Protein AF-A0A1G1KKJ7-F1 (afdb_monomer_lite)

Radius of gyration: 40.8 Å; chains: 1; bounding box: 95×115×91 Å

Secondary structure (DSSP, 8-state):
--SSSSTTTHHHHHHHHHHHHHTTSSTT-TTS-GGG---HHHHHHHHHHHHHHHHHHHHHHHHHHHH-SS-SS---GGGSTTEEEEEEEEEEETTEEEEEEEEEEEETTHHHHHS-SEEEE--TTTSS-EEEEEGGGTT-HHHHHHHHHHHHHHHHHHHHTT--HHHHHHHHHHTSSS--TTTSS-HHHHHHHHHHHS--HHHHHHHHHHHHHHHHHTT-HHHHHHHHHHHHHHHHHHTTSSS-------TTSTT---SSHHHHHHHHHHT---GGGS-HHHHHHHHHHHHHHTT--GGG--HHHHHH--BGGGTTB-THHHHHHTTTTT---HHHHHHHHHHHTT---TT-PPPSSHHHHHHHHHTT---TTTS-HHHHHHHHHHHHHHTTS-GGG--HHHHHH--BGGGTTB-SHHHHHHHHTTTT--HHHHHHHHHHHTT----TT---SSHHHHHHHHHHS---TTTS-HHHHHHHHHHHHHHTTS-GGG--HHHHTS-BGGGTTB-THHHHHHHHHHHT--HHHHHHHHHHHTTPPP---PPP---B--HHHHHHHHHHHH-----SHHHHHHHHHHSPPPHHHHHHHHHHHHTTBHHHHHHHHHTTHHHHHHHHHHHHHH-TTS-HHHHHHHHHHHHHHHHHH--GGG---HHHHHH----TT---TT-HHHHHHHHHHHHHHHHHHHHHHHHHTTTTS--GGGT--HHHHHHHHT--GGGHHHHHHHHHHHHHHSHHHHHHHHHSTT-THHHHSSSS---S--HHHHTTSTTS-EEEEEETTEEEEEETTTTSS---HHHHHHHHHHHHHHHTTS-HHHHHHHHHHHHHHHHTSPP-PPTT--EEEEEEGGGS-GGGHHHHHHHHHHHHHH-TT--EEEEEEPTT--HHHHHHHHHHH-TT-EEEEEES-GGGGGGS---TT-EEEEEE---STHHHHHHHHHHHHTTSTTHHHHHHHHHHHHH-----SPPSS--S-HHHHHHH-EEEPPPTTSS-GGGHHHHHHHHHHHHHH-

Foldseek 3Di:
DPPDPDPCPPVVVVVVVVVVVVVVPDPPPPPDDPPDDDDPVRVVVVVVLVVVVVLVVQLVVLQVVQQDPPDPPDRPQVPAPQKDKDWAWADLDPPDTDIFIEIEHARACSCVRRVDQWDWDCDPPPQHIYIYGHNVCSPPVVSVVLVSQLVNLLVNVCSVVVHRSVRSVVQLVVQVPPQDPVNRRGNVVVSVCSNVVSDPPVVVLVVLVVVLVVCVVVVVVVVNVVSVVVNVVVVVVVVPPDDDDDPDDDPVPLPAAQPDLVSQLVCQLVVNHDVSSYDLVSLLVVLCVLCVQVVHQSLPDDLCSQCPQQGVSRVRDHVVVVLVVQCPPPRDDSRVSSVVNCVSSVRPNPDLAAQPDLVSQLVCQLVVNHDVVSHDLVSLLVVLVVLQVQVVHASLADDLCSQQPAFGVSSVRDHNVVVLVVQCPPVNNDSRVSSVSSCVSSVHHNPHAAADPDLVSQLVPQLVDDGDVVNHDLVSLLVVLVVLQVVVVHQSLADDLVSQVAQDVSSVRDGNNVVLVVQCVVVVDDSRVSSVVSCVSSVHHHDPLPQQAADEADQVQLQVLCCVPPVDRQDDLVSLLVVLLVDADDQVSQLSLLVVSSVRHVNSLSSNLSNCLVVQLVLLVVVCVVVVVQDSVNLSVQLSVLSSQLSSVDDSVVSDGSCCSLCPPPDDPDPPRSNSNSRSVVVVVVVVVVVVVVVVVVVVVPVPDDDPVVPPQLVNVCVVVVHDSVCVVVVVVVVVVVVVPCVVVVVVVVVPPPDPDPVVVVPPPDDDDDPVVVVVPPPFDWDWDDDPHDIDIDGPVVLVPDDDPVVNVVVVVVVVVVVVVDDPVVVVVVLVVVLVVLVPDAQPDDQPEAEEEEEEPLLADPVVVPPVQCVLVVVCVVDVRHRYHYHYDYPPDQPVVVVVVVCVVPVRYQYEYEAQDLVCLVSDPQDLSYAYAYEPRAEDDLRVVLVVLLRSLCPDPCSQVLNQVSLCLQVVDRPPDGPPDPDSGNSVVRVRHYRYRDYPPPDPPVCSSVSSVVNVVSSVVD

Sequence (1022 aa):
MIRYKETNSVLFRAMAFVIACLFLFNDQTYALSPESRLTQKEFEEEYLIRAVLLSHSAVNRYIGGQINPHNEDHIDITALNEYRPDKIYVEIGRGLQEEREIAIVGIPGLLKNTGQLAHVGLGRKNRKPVIYIDSRYFNDEAVLKHDKDEIGRWEAIRGRKGLTYDGMRSWIRQYIAVPDPMEGFSSRQIARKIHDSSHNIDHIYSDTKKRYKNFVDTGKTADAAALLDLVNVYKAYSVYGADDNSADINIASAAAVYKNFEEALEVFKAGNMSWDRATIEIRKEFVFMLAKSLGRKPGALTTYDFMKCRVTEFNNKSLRSLLRKYMDHGKPSEKDALKALKEKLNIDDLGETPYKDFEEALEVFKADEISWDKATIEIRKEFVFMLAKSLGREPGALTTYDFVQRRIPEFNNKSLEGLLQRYMGHDKLSRKDALKDLKEKLNIDDLSEASYKNFEEALEVFKAGNISWKRATIEIQKEFVLILAKLLDREPGALTTSDFGKPILEFNGKQLWSLLENYMYRGKLSGKEALKALKEKLNIKDIPKARWQEKKRDWNRVSGIIKGFYGLDVTGESSILNWLRRNRLNKEADIALGREIRSGDSAARDSLAAAHEGVIKYYASRLHSKNPDIGEDEFSQEGLIAILRGAERFDPDRNTSFNTFISSRVVERRKVPGCIEGSMLGLIRDKRGSRRKSRIHQYTSLQGEKSYMDNITARDIARRVNLVPSRIPQIIKERKDILYKLGPVLEYLIAIRDDDKLMNNALNSQAGIPLKEKFVALKGLGIFVPVDGRIGYFRFADMMAGPDEDHTKTLINAISNELRKCPATAVREAVKMAVIHEINKRPAVLENKALWHIIEERVIPTPQRSTIVTRVNKVFRENKDAAEKIWIIEEGKSIEDAINEIRRENPYALIDIALSSEEHIDNVPDDKSLKMLVFKPQGDYIQLEGVIAALRALHSENALPALLRLYSVMAQESFNNPPDAVSDNPKEFARRIIFVLPRASSAPVNDIPKLNERLLKLLTAA

Structure (mmCIF, N/CA/C/O backbone):
data_AF-A0A1G1KKJ7-F1
#
_entry.id   AF-A0A1G1KKJ7-F1
#
loop_
_atom_site.group_PDB
_atom_site.id
_atom_site.type_symbol
_atom_site.label_atom_id
_atom_site.label_alt_id
_atom_site.label_comp_id
_atom_site.label_asym_id
_atom_site.label_entity_id
_atom_site.label_seq_id
_atom_site.pdbx_PDB_ins_code
_atom_site.Cartn_x
_atom_site.Cartn_y
_atom_site.Cartn_z
_atom_site.occupancy
_atom_site.B_iso_or_equiv
_atom_site.auth_seq_id
_atom_site.auth_comp_id
_atom_site.auth_asym_id
_atom_site.auth_atom_id
_atom_site.pdbx_PDB_model_num
ATOM 1 N N . MET A 1 1 ? 42.031 53.295 -44.315 1.00 32.69 1 MET A N 1
ATOM 2 C CA . MET A 1 1 ? 41.797 52.036 -45.063 1.00 32.69 1 MET A CA 1
ATOM 3 C C . MET A 1 1 ? 41.692 50.776 -44.173 1.00 32.69 1 MET A C 1
ATOM 5 O O . MET A 1 1 ? 41.520 49.693 -44.707 1.00 32.69 1 MET A O 1
ATOM 9 N N . ILE A 1 2 ? 41.689 50.899 -42.830 1.00 31.89 2 ILE A N 1
ATOM 10 C CA . ILE A 1 2 ? 41.600 49.777 -41.857 1.00 31.89 2 ILE A CA 1
ATOM 11 C C . ILE A 1 2 ? 40.210 49.659 -41.170 1.00 31.89 2 ILE A C 1
ATOM 13 O O . ILE A 1 2 ? 39.992 48.806 -40.326 1.00 31.89 2 ILE A O 1
ATOM 17 N N . ARG A 1 3 ? 39.194 50.440 -41.565 1.00 28.12 3 ARG A N 1
ATOM 18 C CA . ARG A 1 3 ? 37.844 50.399 -40.947 1.00 28.12 3 ARG A CA 1
ATOM 19 C C . ARG A 1 3 ? 36.728 49.876 -41.862 1.00 28.12 3 ARG A C 1
ATOM 21 O O . ARG A 1 3 ? 35.621 50.393 -41.820 1.00 28.12 3 ARG A O 1
ATOM 28 N N . TYR A 1 4 ? 37.003 48.873 -42.700 1.00 28.05 4 TYR A N 1
ATOM 29 C CA . TYR A 1 4 ? 35.994 48.363 -43.648 1.00 28.05 4 TYR A CA 1
ATOM 30 C C . TYR A 1 4 ? 35.804 46.833 -43.683 1.00 28.05 4 TYR A C 1
ATOM 32 O O . TYR A 1 4 ? 35.175 46.333 -44.610 1.00 28.05 4 TYR A O 1
ATOM 40 N N . LYS A 1 5 ? 36.299 46.064 -42.693 1.00 30.62 5 LYS A N 1
ATOM 41 C CA . LYS A 1 5 ? 36.147 44.587 -42.691 1.00 30.62 5 LYS A CA 1
ATOM 42 C C . LYS A 1 5 ? 35.469 43.928 -41.479 1.00 30.62 5 LYS A C 1
ATOM 44 O O . LYS A 1 5 ? 35.118 42.761 -41.601 1.00 30.62 5 LYS A O 1
ATOM 49 N N . GLU A 1 6 ? 35.192 44.617 -40.370 1.00 36.84 6 GLU A N 1
ATOM 50 C CA . GLU A 1 6 ? 34.670 43.936 -39.159 1.00 36.84 6 GLU A CA 1
ATOM 51 C C . GLU A 1 6 ? 33.176 44.137 -38.855 1.00 36.84 6 GLU A C 1
ATOM 53 O O . GLU A 1 6 ? 32.593 43.363 -38.099 1.00 36.84 6 GLU A O 1
ATOM 58 N N . THR A 1 7 ? 32.491 45.079 -39.500 1.00 36.72 7 THR A N 1
ATOM 59 C CA . THR A 1 7 ? 31.071 45.361 -39.215 1.00 36.72 7 THR A CA 1
ATOM 60 C C . THR A 1 7 ? 30.070 44.499 -39.999 1.00 36.72 7 THR A C 1
ATOM 62 O O . THR A 1 7 ? 28.909 44.408 -39.606 1.00 36.72 7 THR A O 1
ATOM 65 N N . ASN A 1 8 ? 30.500 43.779 -41.045 1.00 36.97 8 ASN A N 1
ATOM 66 C CA . ASN A 1 8 ? 29.585 43.032 -41.927 1.00 36.97 8 ASN A CA 1
ATOM 67 C C . ASN A 1 8 ? 29.281 41.581 -41.496 1.00 36.97 8 ASN A C 1
ATOM 69 O O . ASN A 1 8 ? 28.441 40.935 -42.109 1.00 36.97 8 ASN A O 1
ATOM 73 N N . SER A 1 9 ? 29.897 41.050 -40.433 1.00 43.72 9 SER A N 1
ATOM 74 C CA . SER A 1 9 ? 29.649 39.662 -39.985 1.00 43.72 9 SER A CA 1
ATOM 75 C C . SER A 1 9 ? 28.529 39.548 -38.943 1.00 43.72 9 SER A C 1
ATOM 77 O O . SER A 1 9 ? 27.749 38.596 -38.970 1.00 43.72 9 SER A O 1
ATOM 79 N N . VAL A 1 10 ? 28.412 40.518 -38.032 1.00 41.22 10 VAL A N 1
ATOM 80 C CA . VAL A 1 10 ? 27.445 40.451 -36.921 1.00 41.22 10 VAL A CA 1
ATOM 81 C C . VAL A 1 10 ? 26.091 41.028 -37.330 1.00 41.22 10 VAL A C 1
ATOM 83 O O . VAL A 1 10 ? 25.067 40.403 -37.070 1.00 41.22 10 VAL A O 1
ATOM 86 N N . LEU A 1 11 ? 26.079 42.147 -38.067 1.00 38.09 11 LEU A N 1
ATOM 87 C CA . LEU A 1 11 ? 24.839 42.760 -38.550 1.00 38.09 11 LEU A CA 1
ATOM 88 C C . LEU A 1 11 ? 24.139 41.879 -39.596 1.00 38.09 11 LEU A C 1
ATOM 90 O O . LEU A 1 11 ? 22.926 41.737 -39.546 1.00 38.09 11 LEU A O 1
ATOM 94 N N . PHE A 1 12 ? 24.894 41.205 -40.475 1.00 42.19 12 PHE A N 1
ATOM 95 C CA . PHE A 1 12 ? 24.339 40.304 -41.494 1.00 42.19 12 PHE A CA 1
ATOM 96 C C . PHE A 1 12 ? 23.821 38.982 -40.899 1.00 42.19 12 PHE A C 1
ATOM 98 O O . PHE A 1 12 ? 22.814 38.460 -41.365 1.00 42.19 12 PHE A O 1
ATOM 105 N N . ARG A 1 13 ? 24.440 38.461 -39.824 1.00 44.59 13 ARG A N 1
ATOM 106 C CA . ARG A 1 13 ? 23.924 37.289 -39.081 1.00 44.59 13 ARG A CA 1
ATOM 107 C C . ARG A 1 13 ? 22.693 37.630 -38.245 1.00 44.59 13 ARG A C 1
ATOM 109 O O . ARG A 1 13 ? 21.780 36.817 -38.180 1.00 44.59 13 ARG A O 1
ATOM 116 N N . ALA A 1 14 ? 22.638 38.833 -37.674 1.00 42.47 14 ALA A N 1
ATOM 117 C CA . ALA A 1 14 ? 21.450 39.336 -36.994 1.00 42.47 14 ALA A CA 1
ATOM 118 C C . ALA A 1 14 ? 20.308 39.633 -37.987 1.00 42.47 14 ALA A C 1
ATOM 120 O O . ALA A 1 14 ? 19.177 39.253 -37.717 1.00 42.47 14 ALA A O 1
ATOM 121 N N . MET A 1 15 ? 20.585 40.203 -39.169 1.00 40.09 15 MET A N 1
ATOM 122 C CA . MET A 1 15 ? 19.579 40.417 -40.225 1.00 40.09 15 MET A CA 1
ATOM 123 C C . MET A 1 15 ? 19.100 39.107 -40.856 1.00 40.09 15 MET A C 1
ATOM 125 O O . MET A 1 15 ? 17.912 38.973 -41.108 1.00 40.09 15 MET A O 1
ATOM 129 N N . ALA A 1 16 ? 19.978 38.120 -41.069 1.00 41.84 16 ALA A N 1
ATOM 130 C CA . ALA A 1 16 ? 19.580 36.794 -41.547 1.00 41.84 16 ALA A CA 1
ATOM 131 C C . ALA A 1 16 ? 18.740 36.033 -40.505 1.00 41.84 16 ALA A C 1
ATOM 133 O O . ALA A 1 16 ? 17.816 35.319 -40.878 1.00 41.84 16 ALA A O 1
ATOM 134 N N . PHE A 1 17 ? 19.009 36.234 -39.209 1.00 51.19 17 PHE A N 1
ATOM 135 C CA . PHE A 1 17 ? 18.192 35.705 -38.115 1.00 51.19 17 PHE A CA 1
ATOM 136 C C . PHE A 1 17 ? 16.836 36.425 -38.017 1.00 51.19 17 PHE A C 1
ATOM 138 O O . PHE A 1 17 ? 15.809 35.773 -37.891 1.00 51.19 17 PHE A O 1
ATOM 145 N N . VAL A 1 18 ? 16.800 37.752 -38.184 1.00 41.47 18 VAL A N 1
ATOM 146 C CA . VAL A 1 18 ? 15.559 38.549 -38.194 1.00 41.47 18 VAL A CA 1
ATOM 147 C C . VAL A 1 18 ? 14.708 38.281 -39.443 1.00 41.47 18 VAL A C 1
ATOM 149 O O . VAL A 1 18 ? 13.500 38.139 -39.312 1.00 41.47 18 VAL A O 1
ATOM 152 N N . ILE A 1 19 ? 15.297 38.129 -40.635 1.00 44.16 19 ILE A N 1
ATOM 153 C CA . ILE A 1 19 ? 14.575 37.758 -41.868 1.00 44.16 19 ILE A CA 1
ATOM 154 C C . ILE A 1 19 ? 14.068 36.309 -41.778 1.00 44.16 19 ILE A C 1
ATOM 156 O O . ILE A 1 19 ? 12.928 36.052 -42.152 1.00 44.16 19 ILE A O 1
ATOM 160 N N . ALA A 1 20 ? 14.844 35.377 -41.208 1.00 43.38 20 ALA A N 1
ATOM 161 C CA . ALA A 1 20 ? 14.378 34.011 -40.944 1.00 43.38 20 ALA A CA 1
ATOM 162 C C . ALA A 1 20 ? 13.218 33.973 -39.932 1.00 43.38 20 ALA A C 1
ATOM 164 O O . ALA A 1 20 ? 12.267 33.224 -40.132 1.00 43.38 20 ALA A O 1
ATOM 165 N N . CYS A 1 21 ? 13.246 34.818 -38.897 1.00 41.19 21 CYS A N 1
ATOM 166 C CA . CYS A 1 21 ? 12.143 34.955 -37.945 1.00 41.19 21 CYS A CA 1
ATOM 167 C C . CYS A 1 21 ? 10.921 35.670 -38.554 1.00 41.19 21 CYS A C 1
ATOM 169 O O . CYS A 1 21 ? 9.797 35.272 -38.275 1.00 41.19 21 CYS A O 1
ATOM 171 N N . LEU A 1 22 ? 11.100 36.658 -39.439 1.00 36.41 22 LEU A N 1
ATOM 172 C CA . LEU A 1 22 ? 9.995 37.344 -40.129 1.00 36.41 22 LEU A CA 1
ATOM 173 C C . LEU A 1 22 ? 9.308 36.459 -41.188 1.00 36.41 22 LEU A C 1
ATOM 175 O O . LEU A 1 22 ? 8.101 36.579 -41.380 1.00 36.41 22 LEU A O 1
ATOM 179 N N . PHE A 1 23 ? 10.024 35.517 -41.816 1.00 40.22 23 PHE A N 1
ATOM 180 C CA . PHE A 1 23 ? 9.419 34.482 -42.675 1.00 40.22 23 PHE A CA 1
ATOM 181 C C . PHE A 1 23 ? 8.686 33.374 -41.890 1.00 40.22 23 PHE A C 1
ATOM 183 O O . PHE A 1 23 ? 7.900 32.630 -42.478 1.00 40.22 23 PHE A O 1
ATOM 190 N N . LEU A 1 24 ? 8.901 33.278 -40.572 1.00 44.66 24 LEU A N 1
ATOM 191 C CA . LEU A 1 24 ? 8.243 32.311 -39.683 1.00 44.66 24 LEU A CA 1
ATOM 192 C C . LEU A 1 24 ? 6.954 32.845 -39.024 1.00 44.66 24 LEU A C 1
ATOM 194 O O . LEU A 1 24 ? 6.255 32.068 -38.381 1.00 44.66 24 LEU A O 1
ATOM 198 N N . PHE A 1 25 ? 6.609 34.125 -39.211 1.00 41.59 25 PHE A N 1
ATOM 199 C CA . PHE A 1 25 ? 5.412 34.757 -38.626 1.00 41.59 25 PHE A CA 1
ATOM 200 C C . PHE A 1 25 ? 4.458 35.383 -39.658 1.00 41.59 25 PHE A C 1
ATOM 202 O O . PHE A 1 25 ? 3.705 36.296 -39.329 1.00 41.59 25 PHE A O 1
ATOM 209 N N . ASN A 1 26 ? 4.454 34.888 -40.899 1.00 31.83 26 ASN A N 1
ATOM 210 C CA . ASN A 1 26 ? 3.421 35.235 -41.877 1.00 31.83 26 ASN A CA 1
ATOM 211 C C . ASN A 1 26 ? 2.496 34.024 -42.086 1.00 31.83 26 ASN A C 1
ATOM 213 O O . ASN A 1 26 ? 2.976 32.934 -42.389 1.00 31.83 26 ASN A O 1
ATOM 217 N N . ASP A 1 27 ? 1.181 34.211 -41.947 1.00 38.25 27 ASP A N 1
ATOM 218 C CA . ASP A 1 27 ? 0.131 33.167 -41.936 1.00 38.25 27 ASP A CA 1
ATOM 219 C C . ASP A 1 27 ? 0.018 32.310 -43.225 1.00 38.25 27 ASP A C 1
ATOM 221 O O . ASP A 1 27 ? -0.865 31.462 -43.342 1.00 38.25 27 ASP A O 1
ATOM 225 N N . GLN A 1 28 ? 0.916 32.474 -44.203 1.00 33.72 28 GLN A N 1
ATOM 226 C CA . GLN A 1 28 ? 0.883 31.763 -45.488 1.00 33.72 28 GLN A CA 1
ATOM 227 C C . GLN A 1 28 ? 1.903 30.621 -45.653 1.00 33.72 28 GLN A C 1
ATOM 229 O O . GLN A 1 28 ? 1.867 29.928 -46.667 1.00 33.72 28 GLN A O 1
ATOM 234 N N . THR A 1 29 ? 2.770 30.331 -44.677 1.00 36.56 29 THR A N 1
ATOM 235 C CA . THR A 1 29 ? 3.750 29.221 -44.774 1.00 36.56 29 THR A CA 1
ATOM 236 C C . THR A 1 29 ? 3.255 27.861 -44.258 1.00 36.56 29 THR A C 1
ATOM 238 O O . THR A 1 29 ? 4.037 26.918 -44.154 1.00 36.56 29 THR A O 1
ATOM 241 N N . TYR A 1 30 ? 1.948 27.685 -44.039 1.00 38.81 30 TYR A N 1
ATOM 242 C CA . TYR A 1 30 ? 1.342 26.388 -43.680 1.00 38.81 30 TYR A CA 1
ATOM 243 C C . TYR A 1 30 ? 1.322 25.331 -44.812 1.00 38.81 30 TYR A C 1
ATOM 245 O O . TYR A 1 30 ? 0.734 24.264 -44.639 1.00 38.81 30 TYR A O 1
ATOM 253 N N . ALA A 1 31 ? 1.989 25.579 -45.946 1.00 34.34 31 ALA A N 1
ATOM 254 C CA . ALA A 1 31 ? 1.918 24.754 -47.155 1.00 34.34 31 ALA A CA 1
ATOM 255 C C . ALA A 1 31 ? 3.236 24.050 -47.560 1.00 34.34 31 ALA A C 1
ATOM 257 O O . ALA A 1 31 ? 3.477 23.849 -48.748 1.00 34.34 31 ALA A O 1
ATOM 258 N N . LEU A 1 32 ? 4.093 23.639 -46.615 1.00 31.02 32 LEU A N 1
ATOM 259 C CA . LEU A 1 32 ? 5.214 22.724 -46.908 1.00 31.02 32 LEU A CA 1
ATOM 260 C C . LEU A 1 32 ? 5.112 21.422 -46.089 1.00 31.02 32 LEU A C 1
ATOM 262 O O . LEU A 1 32 ? 4.615 21.416 -44.965 1.00 31.02 32 LEU A O 1
ATOM 266 N N . SER A 1 33 ? 5.514 20.317 -46.726 1.00 34.06 33 SER A N 1
ATOM 267 C CA . SER A 1 33 ? 5.000 18.942 -46.572 1.00 34.06 33 SER A CA 1
ATOM 268 C C . SER A 1 33 ? 4.904 18.354 -45.145 1.00 34.06 33 SER A C 1
ATOM 270 O O . SER A 1 33 ? 5.760 18.646 -44.309 1.00 34.06 33 SER A O 1
ATOM 272 N N . PRO A 1 34 ? 3.961 17.422 -44.877 1.00 38.06 34 PRO A N 1
ATOM 273 C CA . PRO A 1 34 ? 3.684 16.874 -43.536 1.00 38.06 34 PRO A CA 1
ATOM 274 C C . PRO A 1 34 ? 4.770 15.976 -42.910 1.00 38.06 34 PRO A C 1
ATOM 276 O O . PRO A 1 34 ? 4.648 15.609 -41.743 1.00 38.06 34 PRO A O 1
ATOM 279 N N . GLU A 1 35 ? 5.816 15.593 -43.642 1.00 31.97 35 GLU A N 1
ATOM 280 C CA . GLU A 1 35 ? 6.675 14.456 -43.273 1.00 31.97 35 GLU A CA 1
ATOM 281 C C . GLU A 1 35 ? 7.754 14.746 -42.207 1.00 31.97 35 GLU A C 1
ATOM 283 O O . GLU A 1 35 ? 8.440 13.821 -41.779 1.00 31.97 35 GLU A O 1
ATOM 288 N N . SER A 1 36 ? 7.906 15.985 -41.719 1.00 36.91 36 SER A N 1
ATOM 289 C CA . SER A 1 36 ? 9.016 16.342 -40.811 1.00 36.91 36 SER A CA 1
ATOM 290 C C . SER A 1 36 ? 8.641 17.209 -39.600 1.00 36.91 36 SER A C 1
ATOM 292 O O . SER A 1 36 ? 9.424 18.070 -39.189 1.00 36.91 36 SER A O 1
ATOM 294 N N . ARG A 1 37 ? 7.457 17.028 -39.001 1.00 43.72 37 ARG A N 1
ATOM 295 C CA . ARG A 1 37 ? 7.102 17.757 -37.768 1.00 43.72 37 ARG A CA 1
ATOM 296 C C . ARG A 1 37 ? 7.715 17.077 -36.539 1.00 43.72 37 ARG A C 1
ATOM 298 O O . ARG A 1 37 ? 7.168 16.101 -36.037 1.00 43.72 37 ARG A O 1
ATOM 305 N N . LEU A 1 38 ? 8.838 17.615 -36.058 1.00 42.38 38 LEU A N 1
ATOM 306 C CA . LEU A 1 38 ? 9.364 17.311 -34.722 1.00 42.38 38 LEU A CA 1
ATOM 307 C C . LEU A 1 38 ? 8.326 17.740 -33.672 1.00 42.38 38 LEU A C 1
ATOM 309 O O . LEU A 1 38 ? 7.748 18.826 -33.770 1.00 42.38 38 LEU A O 1
ATOM 313 N N . THR A 1 39 ? 8.085 16.911 -32.659 1.00 59.00 39 THR A N 1
ATOM 314 C CA . THR A 1 39 ? 7.331 17.329 -31.468 1.00 59.00 39 THR A CA 1
ATOM 315 C C . THR A 1 39 ? 8.047 18.489 -30.774 1.00 59.00 39 THR A C 1
ATOM 317 O O . THR A 1 39 ? 9.253 18.652 -30.924 1.00 59.00 39 THR A O 1
ATOM 320 N N . GLN A 1 40 ? 7.341 19.285 -29.967 1.00 44.78 40 GLN A N 1
ATOM 321 C CA . GLN A 1 40 ? 7.951 20.409 -29.241 1.00 44.78 40 GLN A CA 1
ATOM 322 C C . GLN A 1 40 ? 9.190 19.984 -28.432 1.00 44.78 40 GLN A C 1
ATOM 324 O O . GLN A 1 40 ? 10.212 20.661 -28.458 1.00 44.78 40 GLN A O 1
ATOM 329 N N . LYS A 1 41 ? 9.137 18.803 -27.808 1.00 46.31 41 LYS A N 1
ATOM 330 C CA . LYS A 1 41 ? 10.269 18.225 -27.083 1.00 46.31 41 LYS A CA 1
ATOM 331 C C . LYS A 1 41 ? 11.420 17.807 -28.007 1.00 46.31 41 LYS A C 1
ATOM 333 O O . LYS A 1 41 ? 12.575 18.038 -27.676 1.00 46.31 41 LYS A O 1
ATOM 338 N N . GLU A 1 42 ? 11.130 17.211 -29.162 1.00 51.62 42 GLU A N 1
ATOM 339 C CA . GLU A 1 42 ? 12.160 16.864 -30.154 1.00 51.62 42 GLU A CA 1
ATOM 340 C C . GLU A 1 42 ? 12.780 18.112 -30.793 1.00 51.62 42 GLU A C 1
ATOM 342 O O . GLU A 1 42 ? 13.978 18.132 -31.057 1.00 51.62 42 GLU A O 1
ATOM 347 N N . PHE A 1 43 ? 11.997 19.174 -30.992 1.00 57.28 43 PHE A N 1
ATOM 348 C CA . PHE A 1 43 ? 12.491 20.470 -31.442 1.00 57.28 43 PHE A CA 1
ATOM 349 C C . PHE A 1 43 ? 13.399 21.118 -30.392 1.00 57.28 43 PHE A C 1
ATOM 351 O O . PHE A 1 43 ? 14.490 21.559 -30.734 1.00 57.28 43 PHE A O 1
ATOM 358 N N . GLU A 1 44 ? 13.000 21.131 -29.117 1.00 47.59 44 GLU A N 1
ATOM 359 C CA . GLU A 1 44 ? 13.833 21.612 -28.006 1.00 47.59 44 GLU A CA 1
ATOM 360 C C . GLU A 1 44 ? 15.138 20.810 -27.897 1.00 47.59 44 GLU A C 1
ATOM 362 O O . GLU A 1 44 ? 16.224 21.379 -27.745 1.00 47.59 44 GLU A O 1
ATOM 367 N N . GLU A 1 45 ? 15.059 19.485 -28.030 1.00 50.59 45 GLU A N 1
ATOM 368 C CA . GLU A 1 45 ? 16.226 18.610 -28.004 1.00 50.59 45 GLU A CA 1
ATOM 369 C C . GLU A 1 45 ? 17.159 18.853 -29.200 1.00 50.59 45 GLU A C 1
ATOM 371 O O . GLU A 1 45 ? 18.370 18.959 -28.987 1.00 50.59 45 GLU A O 1
ATOM 376 N N . GLU A 1 46 ? 16.626 18.995 -30.416 1.00 55.00 46 GLU A N 1
ATOM 377 C CA . GLU A 1 46 ? 17.371 19.272 -31.654 1.00 55.00 46 GLU A CA 1
ATOM 378 C C . GLU A 1 46 ? 17.966 20.691 -31.662 1.00 55.00 46 GLU A C 1
ATOM 380 O O . GLU A 1 46 ? 19.112 20.897 -32.074 1.00 55.00 46 GLU A O 1
ATOM 385 N N . TYR A 1 47 ? 17.238 21.673 -31.130 1.00 56.97 47 TYR A N 1
ATOM 386 C CA . TYR A 1 47 ? 17.712 23.043 -30.949 1.00 56.97 47 TYR A CA 1
ATOM 387 C C . TYR A 1 47 ? 18.891 23.095 -29.971 1.00 56.97 47 TYR A C 1
ATOM 389 O O . TYR A 1 47 ? 19.941 23.653 -30.298 1.00 56.97 47 TYR A O 1
ATOM 397 N N . LEU A 1 48 ? 18.775 22.437 -28.811 1.00 51.78 48 LEU A N 1
ATOM 398 C CA . LEU A 1 48 ? 19.870 22.333 -27.843 1.00 51.78 48 LEU A CA 1
ATOM 399 C C . LEU A 1 48 ? 21.085 21.593 -28.429 1.00 51.78 48 LEU A C 1
ATOM 401 O O . LEU A 1 48 ? 22.219 21.981 -28.151 1.00 51.78 48 LEU A O 1
ATOM 405 N N . ILE A 1 49 ? 20.880 20.563 -29.264 1.00 54.22 49 ILE A N 1
ATOM 406 C CA . ILE A 1 49 ? 21.972 19.868 -29.976 1.00 54.22 49 ILE A CA 1
ATOM 407 C C . ILE A 1 49 ? 22.720 20.841 -30.882 1.00 54.22 49 ILE A C 1
ATOM 409 O O . ILE A 1 49 ? 23.950 20.929 -30.817 1.00 54.22 49 ILE A O 1
ATOM 413 N N . ARG A 1 50 ? 21.989 21.588 -31.712 1.00 58.19 50 ARG A N 1
ATOM 414 C CA . ARG A 1 50 ? 22.586 22.542 -32.650 1.00 58.19 50 ARG A CA 1
ATOM 415 C C . ARG A 1 50 ? 23.285 23.677 -31.912 1.00 58.19 50 ARG A C 1
ATOM 417 O O . ARG A 1 50 ? 24.394 24.032 -32.297 1.00 58.19 50 ARG A O 1
ATOM 424 N N . ALA A 1 51 ? 22.715 24.174 -30.816 1.00 56.31 51 ALA A N 1
ATOM 425 C CA . ALA A 1 51 ? 23.330 25.203 -29.982 1.00 56.31 51 ALA A CA 1
ATOM 426 C C . ALA A 1 51 ? 24.658 24.738 -29.351 1.00 56.31 51 ALA A C 1
ATOM 428 O O . ALA A 1 51 ? 25.664 25.440 -29.457 1.00 56.31 51 ALA A O 1
ATOM 429 N N . VAL A 1 52 ? 24.705 23.532 -28.768 1.00 61.19 52 VAL A N 1
ATOM 430 C CA . VAL A 1 52 ? 25.937 22.966 -28.180 1.00 61.19 52 VAL A CA 1
ATOM 431 C C . VAL A 1 52 ? 26.999 22.707 -29.252 1.00 61.19 52 VAL A C 1
ATOM 433 O O . VAL A 1 52 ? 28.165 23.053 -29.066 1.00 61.19 52 VAL A O 1
ATOM 436 N N . LEU A 1 53 ? 26.611 22.158 -30.406 1.00 62.84 53 LEU A N 1
ATOM 437 C CA . LEU A 1 53 ? 27.526 21.926 -31.528 1.00 62.84 53 LEU A CA 1
ATOM 438 C C . LEU A 1 53 ? 28.095 23.224 -32.107 1.00 62.84 53 LEU A C 1
ATOM 440 O O . LEU A 1 53 ? 29.281 23.283 -32.446 1.00 62.84 53 LEU A O 1
ATOM 444 N N . LEU A 1 54 ? 27.270 24.267 -32.204 1.00 66.56 54 LEU A N 1
ATOM 445 C CA . LEU A 1 54 ? 27.700 25.595 -32.631 1.00 66.56 54 LEU A CA 1
ATOM 446 C C . LEU A 1 54 ? 28.637 26.234 -31.602 1.00 66.56 54 LEU A C 1
ATOM 448 O O . LEU A 1 54 ? 29.650 26.801 -32.006 1.00 66.56 54 LEU A O 1
ATOM 452 N N . SER A 1 55 ? 28.365 26.074 -30.302 1.00 70.25 55 SER A N 1
ATOM 453 C CA . SER A 1 55 ? 29.254 26.518 -29.220 1.00 70.25 55 SER A CA 1
ATOM 454 C C . SER A 1 55 ? 30.614 25.814 -29.289 1.00 70.25 55 SER A C 1
ATOM 456 O O . SER A 1 55 ? 31.638 26.484 -29.401 1.00 70.25 55 SER A O 1
ATOM 458 N N . HIS A 1 56 ? 30.646 24.478 -29.373 1.00 76.38 56 HIS A N 1
ATOM 459 C CA . HIS A 1 56 ? 31.892 23.720 -29.544 1.00 76.38 56 HIS A CA 1
ATOM 460 C C . HIS A 1 56 ? 32.642 24.119 -30.819 1.00 76.38 56 HIS A C 1
ATOM 462 O O . HIS A 1 56 ? 33.867 24.222 -30.812 1.00 76.38 56 HIS A O 1
ATOM 468 N N . SER A 1 57 ? 31.934 24.361 -31.923 1.00 74.25 57 SER A N 1
ATOM 469 C CA . SER A 1 57 ? 32.558 24.794 -33.179 1.00 74.25 57 SER A CA 1
ATOM 470 C C . SER A 1 57 ? 33.135 26.207 -33.080 1.00 74.25 57 SER A C 1
ATOM 472 O O . SER A 1 57 ? 34.207 26.466 -33.625 1.00 74.25 57 SER A O 1
ATOM 474 N N . ALA A 1 58 ? 32.456 27.118 -32.377 1.00 75.75 58 ALA A N 1
ATOM 475 C CA . ALA A 1 58 ? 32.932 28.475 -32.126 1.00 75.75 58 ALA A CA 1
ATOM 476 C C . ALA A 1 58 ? 34.166 28.479 -31.213 1.00 75.75 58 ALA A C 1
ATOM 478 O O . ALA A 1 58 ? 35.150 29.139 -31.542 1.00 75.75 58 ALA A O 1
ATOM 479 N N . VAL A 1 59 ? 34.148 27.681 -30.140 1.00 84.19 59 VAL A N 1
ATOM 480 C CA . VAL A 1 59 ? 35.284 27.487 -29.227 1.00 84.19 59 VAL A CA 1
ATOM 481 C C . VAL A 1 59 ? 36.485 26.918 -29.981 1.00 84.19 59 VAL A C 1
ATOM 483 O O . VAL A 1 59 ? 37.561 27.507 -29.957 1.00 84.19 59 VAL A O 1
ATOM 486 N N . ASN A 1 60 ? 36.295 25.836 -30.743 1.00 83.81 60 ASN A N 1
ATOM 487 C CA . ASN A 1 60 ? 37.367 25.230 -31.537 1.00 83.81 60 ASN A CA 1
ATOM 488 C C . ASN A 1 60 ? 37.932 26.186 -32.596 1.00 83.81 60 ASN A C 1
ATOM 490 O O . ASN A 1 60 ? 39.138 26.192 -32.832 1.00 83.81 60 ASN A O 1
ATOM 494 N N . ARG A 1 61 ? 37.087 27.013 -33.228 1.00 82.94 61 ARG A N 1
ATOM 495 C CA . ARG A 1 61 ? 37.539 28.037 -34.182 1.00 82.94 61 ARG A CA 1
ATOM 496 C C . ARG A 1 61 ? 38.360 29.122 -33.490 1.00 82.94 61 ARG A C 1
ATOM 498 O O . ARG A 1 61 ? 39.376 29.538 -34.037 1.00 82.94 61 ARG A O 1
ATOM 505 N N . TYR A 1 62 ? 37.930 29.567 -32.311 1.00 87.88 62 TYR A N 1
ATOM 506 C CA . TYR A 1 62 ? 38.656 30.556 -31.523 1.00 87.88 62 TYR A CA 1
ATOM 507 C C . TYR A 1 62 ? 40.025 30.021 -31.089 1.00 87.88 62 TYR A C 1
ATOM 509 O O . TYR A 1 62 ? 41.039 30.638 -31.398 1.00 87.88 62 TYR A O 1
ATOM 517 N N . ILE A 1 63 ? 40.058 28.830 -30.482 1.00 87.44 63 ILE A N 1
ATOM 518 C CA . ILE A 1 63 ? 41.291 28.130 -30.092 1.00 87.44 63 ILE A CA 1
ATOM 519 C C . ILE A 1 63 ? 42.213 27.947 -31.306 1.00 87.44 63 ILE A C 1
ATOM 521 O O . ILE A 1 63 ? 43.394 28.275 -31.236 1.00 87.44 63 ILE A O 1
ATOM 525 N N . GLY A 1 64 ? 41.678 27.493 -32.445 1.00 84.56 64 GLY A N 1
ATOM 526 C CA . GLY A 1 64 ? 42.448 27.335 -33.682 1.00 84.56 64 GLY A CA 1
ATOM 527 C C . GLY A 1 64 ? 43.072 28.644 -34.176 1.00 84.56 64 GLY A C 1
ATOM 528 O O . GLY A 1 64 ? 44.234 28.650 -34.573 1.00 84.56 64 GLY A O 1
ATOM 529 N N . GLY A 1 65 ? 42.338 29.758 -34.081 1.00 84.19 65 GLY A N 1
ATOM 530 C CA . GLY A 1 65 ? 42.843 31.087 -34.434 1.00 84.19 65 GLY A CA 1
ATOM 531 C C . GLY A 1 65 ? 43.928 31.619 -33.492 1.00 84.19 65 GLY A C 1
ATOM 532 O O . GLY A 1 65 ? 44.760 32.406 -33.931 1.00 84.19 65 GLY A O 1
ATOM 533 N N . GLN A 1 66 ? 43.942 31.184 -32.226 1.00 85.06 66 GLN A N 1
ATOM 534 C CA . GLN A 1 66 ? 44.978 31.555 -31.253 1.00 85.06 66 GLN A CA 1
ATOM 535 C C . GLN A 1 66 ? 46.245 30.694 -31.372 1.00 85.06 66 GLN A C 1
ATOM 537 O O . GLN A 1 66 ? 47.336 31.181 -31.101 1.00 85.06 66 GLN A O 1
ATOM 542 N N . ILE A 1 67 ? 46.120 29.423 -31.774 1.00 81.25 67 ILE A N 1
ATOM 543 C CA . ILE A 1 67 ? 47.241 28.472 -31.729 1.00 81.25 67 ILE A CA 1
ATOM 544 C C . ILE A 1 67 ? 48.168 28.563 -32.950 1.00 81.25 67 ILE A C 1
ATOM 546 O O . ILE A 1 67 ? 49.356 28.321 -32.772 1.00 81.25 67 ILE A O 1
ATOM 550 N N . ASN A 1 68 ? 47.683 28.921 -34.148 1.00 70.75 68 ASN A N 1
ATOM 551 C CA . ASN A 1 68 ? 48.473 29.576 -35.211 1.00 70.75 68 ASN A CA 1
ATOM 552 C C . ASN A 1 68 ? 47.619 29.804 -36.482 1.00 70.75 68 ASN A C 1
ATOM 554 O O . ASN A 1 68 ? 47.110 28.826 -37.032 1.00 70.75 68 ASN A O 1
ATOM 558 N N . PRO A 1 69 ? 47.521 31.028 -37.028 1.00 55.00 69 PRO A N 1
ATOM 559 C CA . PRO A 1 69 ? 46.794 31.295 -38.274 1.00 55.00 69 PRO A CA 1
ATOM 560 C C . PRO A 1 69 ? 47.543 30.950 -39.584 1.00 55.00 69 PRO A C 1
ATOM 562 O O . PRO A 1 69 ? 46.933 31.066 -40.646 1.00 55.00 69 PRO A O 1
ATOM 565 N N . HIS A 1 70 ? 48.830 30.551 -39.559 1.00 52.28 70 HIS A N 1
ATOM 566 C CA . HIS A 1 70 ? 49.681 30.565 -40.772 1.00 52.28 70 HIS A CA 1
ATOM 567 C C . HIS A 1 70 ? 50.503 29.307 -41.128 1.00 52.28 70 HIS A C 1
ATOM 569 O O . HIS A 1 70 ? 51.310 29.380 -42.050 1.00 52.28 70 HIS A O 1
ATOM 575 N N . ASN A 1 71 ? 50.308 28.141 -40.499 1.00 54.09 71 ASN A N 1
ATOM 576 C CA . ASN A 1 71 ? 50.891 26.896 -41.034 1.00 54.09 71 ASN A CA 1
ATOM 577 C C . ASN A 1 71 ? 50.098 25.655 -40.592 1.00 54.09 71 ASN A C 1
ATOM 579 O O . ASN A 1 71 ? 50.149 25.237 -39.433 1.00 54.09 71 ASN A O 1
ATOM 583 N N . GLU A 1 72 ? 49.328 25.070 -41.514 1.00 53.88 72 GLU A N 1
ATOM 584 C CA . GLU A 1 72 ? 48.359 24.010 -41.206 1.00 53.88 72 GLU A CA 1
ATOM 585 C C . GLU A 1 72 ? 48.989 22.641 -40.908 1.00 53.88 72 GLU A C 1
ATOM 587 O O . GLU A 1 72 ? 48.294 21.787 -40.354 1.00 53.88 72 GLU A O 1
ATOM 592 N N . ASP A 1 73 ? 50.299 22.441 -41.107 1.00 52.88 73 ASP A N 1
ATOM 593 C CA . ASP A 1 73 ? 50.892 21.093 -41.086 1.00 52.88 73 ASP A CA 1
ATOM 594 C C . ASP A 1 73 ? 51.651 20.722 -39.797 1.00 52.88 73 ASP A C 1
ATOM 596 O O . ASP A 1 73 ? 51.416 19.640 -39.264 1.00 52.88 73 ASP A O 1
ATOM 600 N N . HIS A 1 74 ? 52.356 21.632 -39.114 1.00 55.38 74 HIS A N 1
ATOM 601 C CA . HIS A 1 74 ? 53.010 21.335 -37.821 1.00 55.38 74 HIS A CA 1
ATOM 602 C C . HIS A 1 74 ? 52.714 22.408 -36.763 1.00 55.38 74 HIS A C 1
ATOM 604 O O . HIS A 1 74 ? 53.148 23.545 -36.884 1.00 55.38 74 HIS A O 1
ATOM 610 N N . ILE A 1 75 ? 51.954 22.045 -35.719 1.00 60.22 75 ILE A N 1
ATOM 611 C CA . ILE A 1 75 ? 51.796 22.886 -34.520 1.00 60.22 75 ILE A CA 1
ATOM 612 C C . ILE A 1 75 ? 52.707 22.290 -33.458 1.00 60.22 75 ILE A C 1
ATOM 614 O O . ILE A 1 75 ? 52.383 21.239 -32.900 1.00 60.22 75 ILE A O 1
ATOM 618 N N . ASP A 1 76 ? 53.824 22.956 -33.186 1.00 67.12 76 ASP A N 1
ATOM 619 C CA . ASP A 1 76 ? 54.603 22.680 -31.990 1.00 67.12 76 ASP A CA 1
ATOM 620 C C . ASP A 1 76 ? 53.934 23.373 -30.798 1.00 67.12 76 ASP A C 1
ATOM 622 O O . ASP A 1 76 ? 54.116 24.562 -30.549 1.00 67.12 76 ASP A O 1
ATOM 626 N N . ILE A 1 77 ? 53.103 22.621 -30.078 1.00 65.19 77 ILE A N 1
ATOM 627 C CA . ILE A 1 77 ? 52.420 23.114 -28.875 1.00 65.19 77 ILE A CA 1
ATOM 628 C C . ILE A 1 77 ? 53.399 23.504 -27.764 1.00 65.19 77 ILE A C 1
ATOM 630 O O . ILE A 1 77 ? 53.012 24.262 -26.882 1.00 65.19 77 ILE A O 1
ATOM 634 N N . THR A 1 78 ? 54.643 23.016 -27.807 1.00 62.56 78 THR A N 1
ATOM 635 C CA . THR A 1 78 ? 55.668 23.356 -26.814 1.00 62.56 78 THR A CA 1
ATOM 636 C C . THR A 1 78 ? 56.251 24.751 -27.028 1.00 62.56 78 THR A C 1
ATOM 638 O O . THR A 1 78 ? 56.798 25.330 -26.096 1.00 62.56 78 THR A O 1
ATOM 641 N N . ALA A 1 79 ? 56.057 25.330 -28.217 1.00 62.88 79 ALA A N 1
ATOM 642 C CA . ALA A 1 79 ? 56.450 26.698 -28.542 1.00 62.88 79 ALA A CA 1
ATOM 643 C C . ALA A 1 79 ? 55.421 27.758 -28.096 1.00 62.88 79 ALA A C 1
ATOM 645 O O . ALA A 1 79 ? 55.647 28.953 -28.285 1.00 62.88 79 ALA A O 1
ATOM 646 N N . LEU A 1 80 ? 54.280 27.348 -27.525 1.00 73.88 80 LEU A N 1
ATOM 647 C CA . LEU A 1 80 ? 53.313 28.273 -26.934 1.00 73.88 80 LEU A CA 1
ATOM 648 C C . LEU A 1 80 ? 53.819 28.738 -25.563 1.00 73.88 80 LEU A C 1
ATOM 650 O O . LEU A 1 80 ? 54.214 27.920 -24.737 1.00 73.88 80 LEU A O 1
ATOM 654 N N . ASN A 1 81 ? 53.745 30.047 -25.302 1.00 70.75 81 ASN A N 1
ATOM 655 C CA . ASN A 1 81 ? 54.249 30.670 -24.066 1.00 70.75 81 ASN A CA 1
ATOM 656 C C . ASN A 1 81 ? 53.636 30.098 -22.769 1.00 70.75 81 ASN A C 1
ATOM 658 O O . ASN A 1 81 ? 54.208 30.264 -21.697 1.00 70.75 81 ASN A O 1
ATOM 662 N N . GLU A 1 82 ? 52.485 29.428 -22.857 1.00 82.75 82 GLU A N 1
ATOM 663 C CA . GLU A 1 82 ? 51.764 28.835 -21.729 1.00 82.75 82 GLU A CA 1
ATOM 664 C C . GLU A 1 82 ? 51.442 27.364 -22.021 1.00 82.75 82 GLU A C 1
ATOM 666 O O . GLU A 1 82 ? 50.290 26.977 -22.225 1.00 82.75 82 GLU A O 1
ATOM 671 N N . TYR A 1 83 ? 52.486 26.540 -22.080 1.00 88.25 83 TYR A N 1
ATOM 672 C CA . TYR A 1 83 ? 52.387 25.087 -22.196 1.00 88.25 83 TYR A CA 1
ATOM 673 C C . TYR A 1 83 ? 52.932 24.414 -20.936 1.00 88.25 83 TYR A C 1
ATOM 675 O O . TYR A 1 83 ? 54.041 24.720 -20.495 1.00 88.25 83 TYR A O 1
ATOM 683 N N . ARG A 1 84 ? 52.186 23.454 -20.377 1.00 89.50 84 ARG A N 1
ATOM 684 C CA . ARG A 1 84 ? 52.725 22.541 -19.359 1.00 89.50 84 ARG A CA 1
ATOM 685 C C . ARG A 1 84 ? 52.229 21.105 -19.571 1.00 89.50 84 ARG A C 1
ATOM 687 O O . ARG A 1 84 ? 51.025 20.910 -19.773 1.00 89.50 84 ARG A O 1
ATOM 694 N N . PRO A 1 85 ? 53.119 20.097 -19.531 1.00 88.81 85 PRO A N 1
ATOM 695 C CA . PRO A 1 85 ? 52.696 18.710 -19.438 1.00 88.81 85 PRO A CA 1
ATOM 696 C C . PRO A 1 85 ? 52.152 18.445 -18.032 1.00 88.81 85 PRO A C 1
ATOM 698 O O . PRO A 1 85 ? 52.652 18.974 -17.040 1.00 88.81 85 PRO A O 1
ATOM 701 N N . ASP A 1 86 ? 51.126 17.616 -17.948 1.00 91.06 86 ASP A N 1
ATOM 702 C CA . ASP A 1 86 ? 50.539 17.170 -16.690 1.00 91.06 86 ASP A CA 1
ATOM 703 C C . ASP A 1 86 ? 50.140 15.699 -16.832 1.00 91.06 86 ASP A C 1
ATOM 705 O O . ASP A 1 86 ? 50.218 15.117 -17.919 1.00 91.06 86 ASP A O 1
ATOM 709 N N . LYS A 1 87 ? 49.735 15.065 -15.738 1.00 89.31 87 LYS A N 1
ATOM 710 C CA . LYS A 1 87 ? 49.403 13.646 -15.724 1.00 89.31 87 LYS A CA 1
ATOM 711 C C . LYS A 1 87 ? 48.032 13.404 -15.114 1.00 89.31 87 LYS A C 1
ATOM 713 O O . LYS A 1 87 ? 47.621 14.065 -14.163 1.00 89.31 87 LYS A O 1
ATOM 718 N N . ILE A 1 88 ? 47.326 12.428 -15.669 1.00 88.94 88 ILE A N 1
ATOM 719 C CA . ILE A 1 88 ? 46.054 11.927 -15.150 1.00 88.94 88 ILE A CA 1
ATOM 720 C C . ILE A 1 88 ? 46.132 10.420 -14.946 1.00 88.94 88 ILE A C 1
ATOM 722 O O . ILE A 1 88 ? 46.845 9.721 -15.663 1.00 88.94 88 ILE A O 1
ATOM 726 N N . TYR A 1 89 ? 45.354 9.916 -13.996 1.00 86.62 89 TYR A N 1
ATOM 727 C CA . TYR A 1 89 ? 45.183 8.483 -13.789 1.00 86.62 89 TYR A CA 1
ATOM 728 C C . TYR A 1 89 ? 43.899 8.032 -14.473 1.00 86.62 89 TYR A C 1
ATOM 730 O O . TYR A 1 89 ? 42.814 8.533 -14.175 1.00 86.62 89 TYR A O 1
ATOM 738 N N . VAL A 1 90 ? 44.019 7.091 -15.404 1.00 86.25 90 VAL A N 1
ATOM 739 C CA . VAL A 1 90 ? 42.891 6.563 -16.173 1.00 86.25 90 VAL A CA 1
ATOM 740 C C . VAL A 1 90 ? 42.631 5.124 -15.767 1.00 86.25 90 VAL A C 1
ATOM 742 O O . VAL A 1 90 ? 43.535 4.293 -15.781 1.00 86.25 90 VAL A O 1
ATOM 745 N N . GLU A 1 91 ? 41.380 4.806 -15.445 1.00 81.00 91 GLU A N 1
ATOM 746 C CA . GLU A 1 91 ? 40.976 3.429 -15.183 1.00 81.00 91 GLU A CA 1
ATOM 747 C C . GLU A 1 91 ? 40.878 2.635 -16.498 1.00 81.00 91 GLU A C 1
ATOM 749 O O . GLU A 1 91 ? 40.012 2.892 -17.338 1.00 81.00 91 GLU A O 1
ATOM 754 N N . ILE A 1 92 ? 41.752 1.641 -16.669 1.00 79.81 92 ILE A N 1
ATOM 755 C CA . ILE A 1 92 ? 41.813 0.773 -17.861 1.00 79.81 92 ILE A CA 1
ATOM 756 C C . ILE A 1 92 ? 41.032 -0.547 -17.689 1.00 79.81 92 ILE A C 1
ATOM 758 O O . ILE A 1 92 ? 41.000 -1.380 -18.595 1.00 79.81 92 ILE A O 1
ATOM 762 N N . GLY A 1 93 ? 40.340 -0.716 -16.554 1.00 70.62 93 GLY A N 1
ATOM 763 C CA . GLY A 1 93 ? 39.444 -1.837 -16.245 1.00 70.62 93 GLY A CA 1
ATOM 764 C C . GLY A 1 93 ? 39.908 -2.699 -15.062 1.00 70.62 93 GLY A C 1
ATOM 765 O O . GLY A 1 93 ? 41.098 -2.813 -14.785 1.00 70.62 93 GLY A O 1
ATOM 766 N N . ARG A 1 94 ? 38.950 -3.323 -14.351 1.00 72.25 94 ARG A N 1
ATOM 767 C CA . ARG A 1 94 ? 39.172 -4.145 -13.134 1.00 72.25 94 ARG A CA 1
ATOM 768 C C . ARG A 1 94 ? 39.960 -3.423 -12.021 1.00 72.25 94 ARG A C 1
ATOM 770 O O . ARG A 1 94 ? 40.714 -4.068 -11.300 1.00 72.25 94 ARG A O 1
ATOM 777 N N . GLY A 1 95 ? 39.791 -2.106 -11.883 1.00 77.69 95 GLY A N 1
ATOM 778 C CA . GLY A 1 95 ? 40.489 -1.311 -10.868 1.00 77.69 95 GLY A CA 1
ATOM 779 C C . GLY A 1 95 ? 41.967 -1.027 -11.163 1.00 77.69 95 GLY A C 1
ATOM 780 O O . GLY A 1 95 ? 42.649 -0.481 -10.301 1.00 77.69 95 GLY A O 1
ATOM 781 N N . LEU A 1 96 ? 42.476 -1.368 -12.355 1.00 76.25 96 LEU A N 1
ATOM 782 C CA . LEU A 1 96 ? 43.819 -0.973 -12.784 1.00 76.25 96 LEU A CA 1
ATOM 783 C C . LEU A 1 96 ? 43.807 0.479 -13.276 1.00 76.25 96 LEU A C 1
ATOM 785 O O . LEU A 1 96 ? 42.967 0.850 -14.102 1.00 76.25 96 LEU A O 1
ATOM 789 N N . GLN A 1 97 ? 44.753 1.278 -12.783 1.00 87.38 97 GLN A N 1
ATOM 790 C CA . GLN A 1 97 ? 44.973 2.659 -13.207 1.00 87.38 97 GLN A CA 1
ATOM 791 C C . GLN A 1 97 ? 46.269 2.765 -14.013 1.00 87.38 97 GLN A C 1
ATOM 793 O O . GLN A 1 97 ? 47.296 2.214 -13.624 1.00 87.38 97 GLN A O 1
ATOM 798 N N . GLU A 1 98 ? 46.212 3.478 -15.133 1.00 89.19 98 GLU A N 1
ATOM 799 C CA . GLU A 1 98 ? 47.363 3.824 -15.964 1.00 89.19 98 GLU A CA 1
ATOM 800 C C . GLU A 1 98 ? 47.584 5.338 -15.898 1.00 89.19 98 GLU A C 1
ATOM 802 O O . GLU A 1 98 ? 46.643 6.121 -16.058 1.00 89.19 98 GLU A O 1
ATOM 807 N N . GLU A 1 99 ? 48.825 5.752 -15.660 1.00 91.06 99 GLU A N 1
ATOM 808 C CA . GLU A 1 99 ? 49.211 7.158 -15.704 1.00 91.06 99 GLU A CA 1
ATOM 809 C C . GLU A 1 99 ? 49.350 7.600 -17.170 1.00 91.06 99 GLU A C 1
ATOM 811 O O . GLU A 1 99 ? 50.087 6.994 -17.950 1.00 91.06 99 GLU A O 1
ATOM 816 N N . ARG A 1 100 ? 48.628 8.652 -17.564 1.00 88.81 100 ARG A N 1
ATOM 817 C CA . ARG A 1 100 ? 48.648 9.208 -18.921 1.00 88.81 100 ARG A CA 1
ATOM 818 C C . ARG A 1 100 ? 49.011 10.676 -18.894 1.00 88.81 100 ARG A C 1
ATOM 820 O O . ARG A 1 100 ? 48.480 11.447 -18.102 1.00 88.81 100 ARG A O 1
ATOM 827 N N . GLU A 1 101 ? 49.898 11.056 -19.800 1.00 90.38 101 GLU A N 1
ATOM 828 C CA . GLU A 1 101 ? 50.295 12.445 -19.978 1.00 90.38 101 GLU A CA 1
ATOM 829 C C . GLU A 1 101 ? 49.230 13.213 -20.774 1.00 90.38 101 GLU A C 1
ATOM 831 O O . GLU A 1 101 ? 48.760 12.754 -21.822 1.00 90.38 101 GLU A O 1
ATOM 836 N N . ILE A 1 102 ? 48.882 14.399 -20.286 1.00 92.56 102 ILE A N 1
ATOM 837 C CA . ILE A 1 102 ? 48.022 15.374 -20.951 1.00 92.56 102 ILE A CA 1
ATOM 838 C C . ILE A 1 102 ? 48.783 16.685 -21.148 1.00 92.56 102 ILE A C 1
ATOM 840 O O . ILE A 1 102 ? 49.705 17.011 -20.402 1.00 92.56 102 ILE A O 1
ATOM 844 N N . ALA A 1 103 ? 48.381 17.450 -22.155 1.00 90.62 103 ALA A N 1
ATOM 845 C CA . ALA A 1 103 ? 48.893 18.795 -22.381 1.00 90.62 103 ALA A CA 1
ATOM 846 C C . ALA A 1 103 ? 47.918 19.831 -21.816 1.00 90.62 103 ALA A C 1
ATOM 848 O O . ALA A 1 103 ? 46.721 19.746 -22.085 1.00 90.62 103 ALA A O 1
ATOM 849 N N . ILE A 1 104 ? 48.415 20.833 -21.097 1.00 92.31 104 ILE A N 1
ATOM 850 C CA . ILE A 1 104 ? 47.634 22.009 -20.705 1.00 92.31 104 ILE A CA 1
ATOM 851 C C . ILE A 1 104 ? 48.181 23.206 -21.479 1.00 92.31 104 ILE A C 1
ATOM 853 O O . ILE A 1 104 ? 49.386 23.460 -21.467 1.00 92.31 104 ILE A O 1
ATOM 857 N N . VAL A 1 105 ? 47.291 23.912 -22.175 1.00 92.56 105 VAL A N 1
ATOM 858 C CA . VAL A 1 105 ? 47.623 25.042 -23.048 1.00 92.56 105 VAL A CA 1
ATOM 859 C C . VAL A 1 105 ? 46.783 26.252 -22.652 1.00 92.56 105 VAL A C 1
ATOM 861 O O . VAL A 1 105 ? 45.552 26.193 -22.697 1.00 92.56 105 VAL A O 1
ATOM 864 N N . GLY A 1 106 ? 47.443 27.350 -22.295 1.00 93.31 106 GLY A N 1
ATOM 865 C CA . GLY A 1 106 ? 46.804 28.635 -22.032 1.00 93.31 106 GLY A CA 1
ATOM 866 C C . GLY A 1 106 ? 46.338 29.314 -23.323 1.00 93.31 106 GLY A C 1
ATOM 867 O O . GLY A 1 106 ? 47.100 29.444 -24.280 1.00 93.31 106 GLY A O 1
ATOM 868 N N . ILE A 1 107 ? 45.069 29.724 -23.366 1.00 93.44 107 ILE A N 1
ATOM 869 C CA . ILE A 1 107 ? 44.437 30.428 -24.485 1.00 93.44 107 ILE A CA 1
ATOM 870 C C . ILE A 1 107 ? 43.959 31.802 -23.999 1.00 93.44 107 ILE A C 1
ATOM 872 O O . ILE A 1 107 ? 42.939 31.891 -23.300 1.00 93.44 107 ILE A O 1
ATOM 876 N N . PRO A 1 108 ? 44.645 32.895 -24.378 1.00 91.38 108 PRO A N 1
ATOM 877 C CA . PRO A 1 108 ? 44.276 34.231 -23.936 1.00 91.38 108 PRO A CA 1
ATOM 878 C C . PRO A 1 108 ? 42.846 34.575 -24.347 1.00 91.38 108 PRO A C 1
ATOM 880 O O . PRO A 1 108 ? 42.498 34.503 -25.520 1.00 91.38 108 PRO A O 1
ATOM 883 N N . GLY A 1 109 ? 42.004 34.958 -23.385 1.00 88.69 109 GLY A N 1
ATOM 884 C CA . GLY A 1 109 ? 40.640 35.417 -23.654 1.00 88.69 109 GLY A CA 1
ATOM 885 C C . GLY A 1 109 ? 39.632 34.324 -24.028 1.00 88.69 109 GLY A C 1
ATOM 886 O O . GLY A 1 109 ? 38.557 34.671 -24.527 1.00 88.69 109 GLY A O 1
ATOM 887 N N . LEU A 1 110 ? 39.925 33.042 -23.781 1.00 88.25 110 LEU A N 1
ATOM 888 C CA . LEU A 1 110 ? 38.997 31.932 -24.034 1.00 88.25 110 LEU A CA 1
ATOM 889 C C . LEU A 1 110 ? 37.627 32.152 -23.371 1.00 88.25 110 LEU A C 1
ATOM 891 O O . LEU A 1 110 ? 36.608 32.107 -24.065 1.00 88.25 110 LEU A O 1
ATOM 895 N N . LEU A 1 111 ? 37.585 32.498 -22.081 1.00 86.25 111 LEU A N 1
ATOM 896 C CA . LEU A 1 111 ? 36.331 32.746 -21.360 1.00 86.25 111 LEU A CA 1
ATOM 897 C C . LEU A 1 111 ? 35.603 33.967 -21.921 1.00 86.25 111 LEU A C 1
ATOM 899 O O . LEU A 1 111 ? 34.396 33.922 -22.143 1.00 86.25 111 LEU A O 1
ATOM 903 N N . LYS A 1 112 ? 36.338 35.048 -22.201 1.00 85.62 112 LYS A N 1
ATOM 904 C CA . LYS A 1 112 ? 35.755 36.301 -22.705 1.00 85.62 112 LYS A CA 1
ATOM 905 C C . LYS A 1 112 ? 35.089 36.121 -24.072 1.00 85.62 112 LYS A C 1
ATOM 907 O O . LYS A 1 112 ? 34.053 36.725 -24.323 1.00 85.62 112 LYS A O 1
ATOM 912 N N . ASN A 1 113 ? 35.690 35.324 -24.956 1.00 82.94 113 ASN A N 1
ATOM 913 C CA . ASN A 1 113 ? 35.250 35.204 -26.348 1.00 82.94 113 ASN A CA 1
ATOM 914 C C . ASN A 1 113 ? 34.336 34.002 -26.605 1.00 82.94 113 ASN A C 1
ATOM 916 O O . ASN A 1 113 ? 33.639 33.980 -27.618 1.00 82.94 113 ASN A O 1
ATOM 920 N N . THR A 1 114 ? 34.339 33.003 -25.719 1.00 83.31 114 THR A N 1
ATOM 921 C CA . THR A 1 114 ? 33.588 31.755 -25.930 1.00 83.31 114 THR A CA 1
ATOM 922 C C . THR A 1 114 ? 32.638 31.394 -24.791 1.00 83.31 114 THR A C 1
ATOM 924 O O . THR A 1 114 ? 31.775 30.539 -24.973 1.00 83.31 114 THR A O 1
ATOM 927 N N . GLY A 1 115 ? 32.781 32.028 -23.623 1.00 80.00 115 GLY A N 1
ATOM 928 C CA . GLY A 1 115 ? 32.043 31.680 -22.410 1.00 80.00 115 GLY A CA 1
ATOM 929 C C . GLY A 1 115 ? 32.553 30.423 -21.695 1.00 80.00 115 GLY A C 1
ATOM 930 O O . GLY A 1 115 ? 31.986 30.061 -20.669 1.00 80.00 115 GLY A O 1
ATOM 931 N N . GLN A 1 116 ? 33.609 29.765 -22.191 1.00 81.69 116 GLN A N 1
ATOM 932 C CA . GLN A 1 116 ? 34.198 28.578 -21.561 1.00 81.69 116 GLN A CA 1
ATOM 933 C C . GLN A 1 116 ? 35.478 28.924 -20.792 1.00 81.69 116 GLN A C 1
ATOM 935 O O . GLN A 1 116 ? 36.369 29.583 -21.323 1.00 81.69 116 GLN A O 1
ATOM 940 N N . LEU A 1 117 ? 35.578 28.460 -19.541 1.00 86.31 117 LEU A N 1
ATOM 941 C CA . LEU A 1 117 ? 36.798 28.572 -18.729 1.00 86.31 117 LEU A CA 1
ATOM 942 C C . LEU A 1 117 ? 37.924 27.687 -19.271 1.00 86.31 117 LEU A C 1
ATOM 944 O O . LEU A 1 117 ? 39.081 28.103 -19.303 1.00 86.31 117 LEU A O 1
ATOM 948 N N . ALA A 1 118 ? 37.560 26.485 -19.705 1.00 90.12 118 ALA A N 1
ATOM 949 C CA . ALA A 1 118 ? 38.450 25.506 -20.291 1.00 90.12 118 ALA A CA 1
ATOM 950 C C . ALA A 1 118 ? 37.689 24.614 -21.286 1.00 90.12 118 ALA A C 1
ATOM 952 O O . ALA A 1 118 ? 36.457 24.565 -21.284 1.00 90.12 118 ALA A O 1
ATOM 953 N N . HIS A 1 119 ? 38.428 23.954 -22.174 1.00 91.06 119 HIS A N 1
ATOM 954 C CA . HIS A 1 119 ? 37.910 23.117 -23.246 1.00 91.06 119 HIS A CA 1
ATOM 955 C C . HIS A 1 119 ? 38.805 21.895 -23.460 1.00 91.06 119 HIS A C 1
ATOM 957 O O . HIS A 1 119 ? 40.006 22.025 -23.706 1.00 91.06 119 HIS A O 1
ATOM 963 N N . VAL A 1 120 ? 38.215 20.700 -23.434 1.00 88.25 120 VAL A N 1
ATOM 964 C CA . VAL A 1 120 ? 38.933 19.444 -23.679 1.00 88.25 120 VAL A CA 1
ATOM 965 C C . VAL A 1 120 ? 39.001 19.144 -25.178 1.00 88.25 120 VAL A C 1
ATOM 967 O O . VAL A 1 120 ? 37.989 18.954 -25.852 1.00 88.25 120 VAL A O 1
ATOM 970 N N . GLY A 1 121 ? 40.218 19.029 -25.703 1.00 87.25 121 GLY A N 1
ATOM 971 C CA . GLY A 1 121 ? 40.503 18.572 -27.056 1.00 87.25 121 GLY A CA 1
ATOM 972 C C . GLY A 1 121 ? 41.134 17.181 -27.075 1.00 87.25 121 GLY A C 1
ATOM 973 O O . GLY A 1 121 ? 42.015 16.864 -26.287 1.00 87.25 121 GLY A O 1
ATOM 974 N N . LEU A 1 122 ? 40.774 16.350 -28.056 1.00 80.94 122 LEU A N 1
ATOM 975 C CA . LEU A 1 122 ? 41.402 15.031 -28.257 1.00 80.94 122 LEU A CA 1
ATOM 976 C C . LEU A 1 122 ? 42.743 15.087 -29.022 1.00 80.94 122 LEU A C 1
ATOM 978 O O . LEU A 1 122 ? 43.163 14.066 -29.557 1.00 80.94 122 LEU A O 1
ATOM 982 N N . GLY A 1 123 ? 43.352 16.272 -29.168 1.00 70.56 123 GLY A N 1
ATOM 983 C CA . GLY A 1 123 ? 44.634 16.512 -29.850 1.00 70.56 123 GLY A CA 1
ATOM 984 C C . GLY A 1 123 ? 44.764 15.858 -31.232 1.00 70.56 123 GLY A C 1
ATOM 985 O O . GLY A 1 123 ? 45.144 14.693 -31.356 1.00 70.56 123 GLY A O 1
ATOM 986 N N . ARG A 1 124 ? 44.465 16.585 -32.320 1.00 68.69 124 ARG A N 1
ATOM 987 C CA . ARG A 1 124 ? 44.607 16.025 -33.683 1.00 68.69 124 ARG A CA 1
ATOM 988 C C . ARG A 1 124 ? 46.052 15.655 -34.018 1.00 68.69 124 ARG A C 1
ATOM 990 O O . ARG A 1 124 ? 46.284 14.556 -34.505 1.00 68.69 124 ARG A O 1
ATOM 997 N N . LYS A 1 125 ? 46.996 16.551 -33.727 1.00 67.94 125 LYS A N 1
ATOM 998 C CA . LYS A 1 125 ? 48.398 16.415 -34.146 1.00 67.94 125 LYS A CA 1
ATOM 999 C C . LYS A 1 125 ? 49.264 15.648 -33.147 1.00 67.94 125 LYS A C 1
ATOM 1001 O O . LYS A 1 125 ? 50.012 14.768 -33.545 1.00 67.94 125 LYS A O 1
ATOM 1006 N N . ASN A 1 126 ? 49.083 15.895 -31.850 1.00 65.94 126 ASN A N 1
ATOM 1007 C CA . ASN A 1 126 ? 49.962 15.329 -30.816 1.00 65.94 126 ASN A CA 1
ATOM 1008 C C . ASN A 1 126 ? 49.507 13.963 -30.293 1.00 65.94 126 ASN A C 1
ATOM 1010 O O . ASN A 1 126 ? 50.173 13.391 -29.438 1.00 65.94 126 ASN A O 1
ATOM 1014 N N . ARG A 1 127 ? 48.367 13.449 -30.789 1.00 77.75 127 ARG A N 1
ATOM 1015 C CA . ARG A 1 127 ? 47.762 12.168 -30.377 1.00 77.75 127 ARG A CA 1
ATOM 1016 C C . ARG A 1 127 ? 47.681 12.001 -28.850 1.00 77.75 127 ARG A C 1
ATOM 1018 O O . ARG A 1 127 ? 47.813 10.892 -28.345 1.00 77.75 127 ARG A O 1
ATOM 1025 N N . LYS A 1 128 ? 47.481 13.103 -28.127 1.00 83.69 128 LYS A N 1
ATOM 1026 C CA . LYS A 1 128 ? 47.301 13.163 -26.673 1.00 83.69 128 LYS A CA 1
ATOM 1027 C C . LYS A 1 128 ? 46.134 14.107 -26.361 1.00 83.69 128 LYS A C 1
ATOM 1029 O O . LYS A 1 128 ? 45.924 15.050 -27.132 1.00 83.69 128 LYS A O 1
ATOM 1034 N N . PRO A 1 129 ? 45.374 13.883 -25.277 1.00 87.69 129 PRO A N 1
ATOM 1035 C CA . PRO A 1 129 ? 44.371 14.829 -24.815 1.00 87.69 129 PRO A CA 1
ATOM 1036 C C . PRO A 1 129 ? 45.026 16.161 -24.440 1.00 87.69 129 PRO A C 1
ATOM 1038 O O . PRO A 1 129 ? 46.141 16.194 -23.912 1.00 87.69 129 PRO A O 1
ATOM 1041 N N . VAL A 1 130 ? 44.331 17.255 -24.728 1.00 90.06 130 VAL A N 1
ATOM 1042 C CA . VAL A 1 130 ? 44.771 18.621 -24.443 1.00 90.06 130 VAL A CA 1
ATOM 1043 C C . VAL A 1 130 ? 43.655 19.342 -23.696 1.00 90.06 130 VAL A C 1
ATOM 1045 O O . VAL A 1 130 ? 42.506 19.291 -24.131 1.00 90.06 130 VAL A O 1
ATOM 1048 N N . ILE A 1 131 ? 43.985 20.023 -22.604 1.00 92.12 131 ILE A N 1
ATOM 1049 C CA . ILE A 1 131 ? 43.108 20.993 -21.947 1.00 92.12 131 ILE A CA 1
ATOM 1050 C C . ILE A 1 131 ? 43.518 22.376 -22.446 1.00 92.12 131 ILE A C 1
ATOM 1052 O O . ILE A 1 131 ? 44.640 22.821 -22.206 1.00 92.12 131 ILE A O 1
ATOM 1056 N N . TYR A 1 132 ? 42.615 23.052 -23.147 1.00 92.69 132 TYR A N 1
ATOM 1057 C CA . TYR A 1 132 ? 42.756 24.463 -23.486 1.00 92.69 132 TYR A CA 1
ATOM 1058 C C . TYR A 1 132 ? 42.086 25.281 -22.392 1.00 92.69 132 TYR A C 1
ATOM 1060 O O . TYR A 1 132 ? 40.874 25.190 -22.245 1.00 92.69 132 TYR A O 1
ATOM 1068 N N . ILE A 1 133 ? 42.839 26.056 -21.624 1.00 93.06 133 ILE A N 1
ATOM 1069 C CA . ILE A 1 133 ? 42.327 26.822 -20.480 1.00 93.06 133 ILE A CA 1
ATOM 1070 C C . ILE A 1 133 ? 42.530 28.313 -20.726 1.00 93.06 133 ILE A C 1
ATOM 1072 O O . ILE A 1 133 ? 43.523 28.696 -21.336 1.00 93.06 133 ILE A O 1
ATOM 1076 N N . ASP A 1 134 ? 41.607 29.175 -20.295 1.00 93.12 134 ASP A N 1
ATOM 1077 C CA . ASP A 1 134 ? 41.847 30.622 -20.357 1.00 93.12 134 ASP A CA 1
ATOM 1078 C C . ASP A 1 134 ? 43.128 30.945 -19.574 1.00 93.12 134 ASP A C 1
ATOM 1080 O O . ASP A 1 134 ? 43.261 30.535 -18.421 1.00 93.12 134 ASP A O 1
ATOM 1084 N N . SER A 1 135 ? 44.066 31.666 -20.195 1.00 92.25 135 SER A N 1
ATOM 1085 C CA . SER A 1 135 ? 45.394 31.971 -19.634 1.00 92.25 135 SER A CA 1
ATOM 1086 C C . SER A 1 135 ? 45.361 32.481 -18.190 1.00 92.25 135 SER A C 1
ATOM 1088 O O . SER A 1 135 ? 46.236 32.164 -17.387 1.00 92.25 135 SER A O 1
ATOM 1090 N N . ARG A 1 136 ? 44.302 33.209 -17.805 1.00 89.06 136 ARG A N 1
ATOM 1091 C CA . ARG A 1 136 ? 44.119 33.722 -16.434 1.00 89.06 136 ARG A CA 1
ATOM 1092 C C . ARG A 1 136 ? 43.940 32.624 -15.383 1.00 89.06 136 ARG A C 1
ATOM 1094 O O . ARG A 1 136 ? 44.225 32.854 -14.214 1.00 89.06 136 ARG A O 1
ATOM 1101 N N . TYR A 1 137 ? 43.473 31.450 -15.792 1.00 88.19 137 TYR A N 1
ATOM 1102 C CA . TYR A 1 137 ? 43.214 30.293 -14.936 1.00 88.19 137 TYR A CA 1
ATOM 1103 C C . TYR A 1 137 ? 44.201 29.150 -15.191 1.00 88.19 137 TYR A C 1
ATOM 1105 O O . TYR A 1 137 ? 44.012 28.062 -14.658 1.00 88.19 137 TYR A O 1
ATOM 1113 N N . PHE A 1 138 ? 45.273 29.384 -15.957 1.00 90.19 138 PHE A N 1
ATOM 1114 C CA . PHE A 1 138 ? 46.244 28.359 -16.355 1.00 90.19 138 PHE A CA 1
ATOM 1115 C C . PHE A 1 138 ? 46.834 27.557 -15.179 1.00 90.19 138 PHE A C 1
ATOM 1117 O O . PHE A 1 138 ? 47.160 26.383 -15.334 1.00 90.19 138 PHE A O 1
ATOM 1124 N N . ASN A 1 139 ? 46.925 28.169 -13.992 1.00 88.38 139 ASN A N 1
ATOM 1125 C CA . ASN A 1 139 ? 47.415 27.535 -12.764 1.00 88.38 139 ASN A CA 1
ATOM 1126 C C . ASN A 1 139 ? 46.313 27.235 -11.720 1.00 88.38 139 ASN A C 1
ATOM 1128 O O . ASN A 1 139 ? 46.642 26.896 -10.584 1.00 88.38 139 ASN A O 1
ATOM 1132 N N . ASP A 1 140 ? 45.021 27.369 -12.051 1.00 88.00 140 ASP A N 1
ATOM 1133 C CA . ASP A 1 140 ? 43.929 27.056 -11.114 1.00 88.00 140 ASP A CA 1
ATOM 1134 C C . ASP A 1 140 ? 43.626 25.549 -11.112 1.00 88.00 140 ASP A C 1
ATOM 1136 O O . ASP A 1 140 ? 42.931 25.017 -11.980 1.00 88.00 140 ASP A O 1
ATOM 1140 N N . GLU A 1 141 ? 44.124 24.855 -10.087 1.00 88.31 141 GLU A N 1
ATOM 1141 C CA . GLU A 1 141 ? 43.938 23.410 -9.929 1.00 88.31 141 GLU A CA 1
ATOM 1142 C C . GLU A 1 141 ? 42.468 22.985 -9.793 1.00 88.31 141 GLU A C 1
ATOM 1144 O O . GLU A 1 141 ? 42.148 21.837 -10.088 1.00 88.31 141 GLU A O 1
ATOM 1149 N N . ALA A 1 142 ? 41.548 23.867 -9.381 1.00 80.62 142 ALA A N 1
ATOM 1150 C CA . ALA A 1 142 ? 40.131 23.502 -9.321 1.00 80.62 142 ALA A CA 1
ATOM 1151 C C . ALA A 1 142 ? 39.500 23.431 -10.715 1.00 80.62 142 ALA A C 1
ATOM 1153 O O . ALA A 1 142 ? 38.723 22.513 -10.976 1.00 80.62 142 ALA A O 1
ATOM 1154 N N . VAL A 1 143 ? 39.866 24.359 -11.606 1.00 81.56 143 VAL A N 1
ATOM 1155 C CA . VAL A 1 143 ? 39.442 24.328 -13.015 1.00 81.56 143 VAL A CA 1
ATOM 1156 C C . VAL A 1 143 ? 40.062 23.110 -13.699 1.00 81.56 143 VAL A C 1
ATOM 1158 O O . VAL A 1 143 ? 39.358 22.313 -14.309 1.00 81.56 143 VAL A O 1
ATOM 1161 N N . LEU A 1 144 ? 41.361 22.884 -13.495 1.00 87.06 144 LEU A N 1
ATOM 1162 C CA . LEU A 1 144 ? 42.065 21.762 -14.112 1.00 87.06 144 LEU A CA 1
ATOM 1163 C C . LEU A 1 144 ? 41.604 20.397 -13.601 1.00 87.06 144 LEU A C 1
ATOM 1165 O O . LEU A 1 144 ? 41.524 19.457 -14.387 1.00 87.06 144 LEU A O 1
ATOM 1169 N N . LYS A 1 145 ? 41.281 20.261 -12.309 1.00 87.06 145 LYS A N 1
ATOM 1170 C CA . LYS A 1 145 ? 40.766 19.004 -11.749 1.00 87.06 145 LYS A CA 1
ATOM 1171 C C . LYS A 1 145 ? 39.479 18.564 -12.447 1.00 87.06 145 LYS A C 1
ATOM 1173 O O . LYS A 1 145 ? 39.351 17.383 -12.757 1.00 87.06 145 LYS A O 1
ATOM 1178 N N . HIS A 1 146 ? 38.573 19.501 -12.736 1.00 82.69 146 HIS A N 1
ATOM 1179 C CA . HIS A 1 146 ? 37.341 19.206 -13.467 1.00 82.69 146 HIS A CA 1
ATOM 1180 C C . HIS A 1 146 ? 37.637 18.564 -14.831 1.00 82.69 146 HIS A C 1
ATOM 1182 O O . HIS A 1 146 ? 37.154 17.471 -15.134 1.00 82.69 146 HIS A O 1
ATOM 1188 N N . ASP A 1 147 ? 38.474 19.217 -15.635 1.00 86.31 147 ASP A N 1
ATOM 1189 C CA . ASP A 1 147 ? 38.752 18.759 -16.997 1.00 86.31 147 ASP A CA 1
ATOM 1190 C C . ASP A 1 147 ? 39.631 17.500 -17.019 1.00 86.31 147 ASP A C 1
ATOM 1192 O O . ASP A 1 147 ? 39.489 16.659 -17.909 1.00 86.31 147 ASP A O 1
ATOM 1196 N N . LYS A 1 148 ? 40.493 17.309 -16.010 1.00 88.38 148 LYS A N 1
ATOM 1197 C CA . LYS A 1 148 ? 41.242 16.059 -15.791 1.00 88.38 148 LYS A CA 1
ATOM 1198 C C . LYS A 1 148 ? 40.300 14.879 -15.530 1.00 88.38 148 LYS A C 1
ATOM 1200 O O . LYS A 1 148 ? 40.487 13.821 -16.134 1.00 88.38 148 LYS A O 1
ATOM 1205 N N . ASP A 1 149 ? 39.278 15.060 -14.692 1.00 85.88 149 ASP A N 1
ATOM 1206 C CA . ASP A 1 149 ? 38.276 14.024 -14.402 1.00 85.88 149 ASP A CA 1
ATOM 1207 C C . ASP A 1 149 ? 37.435 13.695 -15.647 1.00 85.88 149 ASP A C 1
ATOM 1209 O O . ASP A 1 149 ? 37.149 12.525 -15.930 1.00 85.88 149 ASP A O 1
ATOM 1213 N N . GLU A 1 150 ? 37.072 14.715 -16.431 1.00 83.94 150 GLU A N 1
ATOM 1214 C CA . GLU A 1 150 ? 36.380 14.534 -17.706 1.00 83.94 150 GLU A CA 1
ATOM 1215 C C . GLU A 1 150 ? 37.240 13.753 -18.715 1.00 83.94 150 GLU A C 1
ATOM 1217 O O . GLU A 1 150 ? 36.772 12.749 -19.266 1.00 83.94 150 GLU A O 1
ATOM 1222 N N . ILE A 1 151 ? 38.512 14.129 -18.910 1.00 87.12 151 ILE A N 1
ATOM 1223 C CA . ILE A 1 151 ? 39.441 13.384 -19.777 1.00 87.12 151 ILE A CA 1
ATOM 1224 C C . ILE A 1 151 ? 39.611 11.946 -19.282 1.00 87.12 151 ILE A C 1
ATOM 1226 O O . ILE A 1 151 ? 39.573 11.028 -20.099 1.00 87.12 151 ILE A O 1
ATOM 1230 N N . GLY A 1 152 ? 39.753 11.722 -17.972 1.00 86.69 152 GLY A N 1
ATOM 1231 C CA . GLY A 1 152 ? 39.918 10.381 -17.406 1.00 86.69 152 GLY A CA 1
ATOM 1232 C C . GLY A 1 152 ? 38.753 9.450 -17.749 1.00 86.69 152 GLY A C 1
ATOM 1233 O O . GLY A 1 152 ? 38.955 8.291 -18.116 1.00 86.69 152 GLY A O 1
ATOM 1234 N N . ARG A 1 153 ? 37.522 9.969 -17.730 1.00 85.50 153 ARG A N 1
ATOM 1235 C CA . ARG A 1 153 ? 36.320 9.206 -18.099 1.00 85.50 153 ARG A CA 1
ATOM 1236 C C . ARG A 1 153 ? 36.237 8.946 -19.601 1.00 85.50 153 ARG A C 1
ATOM 1238 O O . ARG A 1 153 ? 35.870 7.839 -20.006 1.00 85.50 153 ARG A O 1
ATOM 1245 N N . TRP A 1 154 ? 36.618 9.918 -20.429 1.00 86.94 154 TRP A N 1
ATOM 1246 C CA . TRP A 1 154 ? 36.706 9.730 -21.879 1.00 86.94 154 TRP A CA 1
ATOM 1247 C C . TRP A 1 154 ? 37.787 8.720 -22.275 1.00 86.94 154 TRP A C 1
ATOM 1249 O O . TRP A 1 154 ? 37.547 7.862 -23.128 1.00 86.94 154 TRP A O 1
ATOM 1259 N N . GLU A 1 155 ? 38.944 8.764 -21.621 1.00 87.50 155 GLU A N 1
ATOM 1260 C CA . GLU A 1 155 ? 40.033 7.813 -21.823 1.00 87.50 155 GLU A CA 1
ATOM 1261 C C . GLU A 1 155 ? 39.661 6.401 -21.356 1.00 87.50 155 GLU A C 1
ATOM 1263 O O . GLU A 1 155 ? 40.000 5.433 -22.038 1.00 87.50 155 GLU A O 1
ATOM 1268 N N . ALA A 1 156 ? 38.888 6.259 -20.274 1.00 85.38 156 ALA A N 1
ATOM 1269 C CA . ALA A 1 156 ? 38.362 4.963 -19.844 1.00 85.38 156 ALA A CA 1
ATOM 1270 C C . ALA A 1 156 ? 37.424 4.349 -20.901 1.00 85.38 156 ALA A C 1
ATOM 1272 O O . ALA A 1 156 ? 37.519 3.158 -21.205 1.00 85.38 156 ALA A O 1
ATOM 1273 N N . ILE A 1 157 ? 36.548 5.153 -21.521 1.00 87.12 157 ILE A N 1
ATOM 1274 C CA . ILE A 1 157 ? 35.686 4.698 -22.630 1.00 87.12 157 ILE A CA 1
ATOM 1275 C C . ILE A 1 157 ? 36.535 4.294 -23.838 1.00 87.12 157 ILE A C 1
ATOM 1277 O O . ILE A 1 157 ? 36.324 3.223 -24.413 1.00 87.12 157 ILE A O 1
ATOM 1281 N N . ARG A 1 158 ? 37.520 5.123 -24.204 1.00 91.00 158 ARG A N 1
ATOM 1282 C CA . ARG A 1 158 ? 38.439 4.842 -25.312 1.00 91.00 158 ARG A CA 1
ATOM 1283 C C . ARG A 1 158 ? 39.192 3.526 -25.086 1.00 91.00 158 ARG A C 1
ATOM 1285 O O . ARG A 1 158 ? 39.248 2.701 -25.998 1.00 91.00 158 ARG A O 1
ATOM 1292 N N . GLY A 1 159 ? 39.721 3.321 -23.878 1.00 86.25 159 GLY A N 1
ATOM 1293 C CA . GLY A 1 159 ? 40.436 2.116 -23.459 1.00 86.25 159 GLY A CA 1
ATOM 1294 C C . GLY A 1 159 ? 39.559 0.865 -23.508 1.00 86.25 159 GLY A C 1
ATOM 1295 O O . GLY A 1 159 ? 39.927 -0.103 -24.171 1.00 86.25 159 GLY A O 1
ATOM 1296 N N . ARG A 1 160 ? 38.356 0.905 -22.914 1.00 85.88 160 ARG A N 1
ATOM 1297 C CA . ARG A 1 160 ? 37.394 -0.217 -22.955 1.00 85.88 160 ARG A CA 1
ATOM 1298 C C . ARG A 1 160 ? 37.004 -0.622 -24.374 1.00 85.88 160 ARG A C 1
ATOM 1300 O O . ARG A 1 160 ? 36.760 -1.799 -24.625 1.00 85.88 160 ARG A O 1
ATOM 1307 N N . LYS A 1 161 ? 36.934 0.345 -25.291 1.00 85.19 161 LYS A N 1
ATOM 1308 C CA . LYS A 1 161 ? 36.588 0.111 -26.699 1.00 85.19 161 LYS A CA 1
ATOM 1309 C C . LYS A 1 161 ? 37.796 -0.196 -27.589 1.00 85.19 161 LYS A C 1
ATOM 1311 O O . LYS A 1 161 ? 37.603 -0.456 -28.772 1.00 85.19 161 LYS A O 1
ATOM 1316 N N . GLY A 1 162 ? 39.021 -0.149 -27.060 1.00 89.69 162 GLY A N 1
ATOM 1317 C CA . GLY A 1 162 ? 40.243 -0.355 -27.842 1.00 89.69 162 GLY A CA 1
ATOM 1318 C C . GLY A 1 162 ? 40.432 0.668 -28.971 1.00 89.69 162 GLY A C 1
ATOM 1319 O O . GLY A 1 162 ? 41.018 0.345 -30.000 1.00 89.69 162 GLY A O 1
ATOM 1320 N N . LEU A 1 163 ? 39.905 1.888 -28.821 1.00 87.75 163 LEU A N 1
ATOM 1321 C CA . LEU A 1 163 ? 39.922 2.898 -29.883 1.00 87.75 163 LEU A CA 1
ATOM 1322 C C . LEU A 1 163 ? 41.234 3.692 -29.885 1.00 87.75 163 LEU A C 1
ATOM 1324 O O . LEU A 1 163 ? 41.750 4.088 -28.841 1.00 87.75 163 LEU A O 1
ATOM 1328 N N . THR A 1 164 ? 41.747 4.021 -31.069 1.00 89.69 164 THR A N 1
ATOM 1329 C CA . THR A 1 164 ? 42.755 5.087 -31.217 1.00 89.69 164 THR A CA 1
ATOM 1330 C C . THR A 1 164 ? 42.110 6.458 -30.961 1.00 89.69 164 THR A C 1
ATOM 1332 O O . THR A 1 164 ? 40.886 6.566 -30.923 1.00 89.69 164 THR A O 1
ATOM 1335 N N . TYR A 1 165 ? 42.884 7.539 -30.814 1.00 85.62 165 TYR A N 1
ATOM 1336 C CA . TYR A 1 165 ? 42.300 8.888 -30.685 1.00 85.62 165 TYR A CA 1
ATOM 1337 C C . TYR A 1 165 ? 41.476 9.300 -31.917 1.00 85.62 165 TYR A C 1
ATOM 1339 O O . TYR A 1 165 ? 40.431 9.937 -31.780 1.00 85.62 165 TYR A O 1
ATOM 1347 N N . ASP A 1 166 ? 41.890 8.886 -33.117 1.00 83.56 166 ASP A N 1
ATOM 1348 C CA . ASP A 1 166 ? 41.101 9.068 -34.342 1.00 83.56 166 ASP A CA 1
ATOM 1349 C C . ASP A 1 166 ? 39.844 8.196 -34.362 1.00 83.56 166 ASP A C 1
ATOM 1351 O O . ASP A 1 166 ? 38.769 8.662 -34.755 1.00 83.56 166 ASP A O 1
ATOM 1355 N N . GLY A 1 167 ? 39.952 6.964 -33.858 1.00 87.31 167 GLY A N 1
ATOM 1356 C CA . GLY A 1 167 ? 38.811 6.084 -33.625 1.00 87.31 167 GLY A CA 1
ATOM 1357 C C . GLY A 1 167 ? 37.810 6.703 -32.651 1.00 87.31 167 GLY A C 1
ATOM 1358 O O . GLY A 1 167 ? 36.617 6.713 -32.930 1.00 87.31 167 GLY A O 1
ATOM 1359 N N . MET A 1 168 ? 38.287 7.318 -31.566 1.00 88.50 168 MET A N 1
ATOM 1360 C CA . MET A 1 168 ? 37.450 7.995 -30.575 1.00 88.50 168 MET A CA 1
ATOM 1361 C C . MET A 1 168 ? 36.739 9.217 -31.162 1.00 88.50 168 MET A C 1
ATOM 1363 O O . MET A 1 168 ? 35.543 9.395 -30.956 1.00 88.50 168 MET A O 1
ATOM 1367 N N . ARG A 1 169 ? 37.435 10.036 -31.961 1.00 82.62 169 ARG A N 1
ATOM 1368 C CA . ARG A 1 169 ? 36.821 11.167 -32.680 1.00 82.62 169 ARG A CA 1
ATOM 1369 C C . ARG A 1 169 ? 35.716 10.711 -33.630 1.00 82.62 169 ARG A C 1
ATOM 1371 O O . ARG A 1 169 ? 34.655 11.331 -33.682 1.00 82.62 169 ARG A O 1
ATOM 1378 N N . SER A 1 170 ? 35.981 9.648 -34.383 1.00 83.50 170 SER A N 1
ATOM 1379 C CA . SER A 1 170 ? 35.018 9.073 -35.325 1.00 83.50 170 SER A CA 1
ATOM 1380 C C . SER A 1 170 ? 33.814 8.502 -34.582 1.00 83.50 170 SER A C 1
ATOM 1382 O O . SER A 1 170 ? 32.677 8.785 -34.950 1.00 83.50 170 SER A O 1
ATOM 1384 N N . TRP A 1 171 ? 34.063 7.813 -33.468 1.00 88.44 171 TRP A N 1
ATOM 1385 C CA . TRP A 1 171 ? 33.041 7.267 -32.586 1.00 88.44 171 TRP A CA 1
ATOM 1386 C C . TRP A 1 171 ? 32.150 8.363 -31.980 1.00 88.44 171 TRP A C 1
ATOM 1388 O O . TRP A 1 171 ? 30.930 8.291 -32.104 1.00 88.44 171 TRP A O 1
ATOM 1398 N N . ILE A 1 172 ? 32.724 9.434 -31.414 1.00 81.31 172 ILE A N 1
ATOM 1399 C CA . ILE A 1 172 ? 31.939 10.546 -30.847 1.00 81.31 172 ILE A CA 1
ATOM 1400 C C . ILE A 1 172 ? 31.010 11.154 -31.903 1.00 81.31 172 ILE A C 1
ATOM 1402 O O . ILE A 1 172 ? 29.841 11.389 -31.599 1.00 81.31 172 ILE A O 1
ATOM 1406 N N . ARG A 1 173 ? 31.502 11.376 -33.132 1.00 79.31 173 ARG A N 1
ATOM 1407 C CA . ARG A 1 173 ? 30.697 11.922 -34.242 1.00 79.31 173 ARG A CA 1
ATOM 1408 C C . ARG A 1 173 ? 29.598 10.964 -34.682 1.00 79.31 173 ARG A C 1
ATOM 1410 O O . ARG A 1 173 ? 28.470 11.398 -34.886 1.00 79.31 173 ARG A O 1
ATOM 1417 N N . GLN A 1 174 ? 29.923 9.680 -34.809 1.00 79.19 174 GLN A N 1
ATOM 1418 C CA . GLN A 1 174 ? 28.982 8.648 -35.238 1.00 79.19 174 GLN A CA 1
ATOM 1419 C C . GLN A 1 174 ? 27.830 8.470 -34.239 1.00 79.19 174 GLN A C 1
ATOM 1421 O O . GLN A 1 174 ? 26.690 8.275 -34.651 1.00 79.19 174 GLN A O 1
ATOM 1426 N N . TYR A 1 175 ? 28.111 8.579 -32.937 1.00 82.56 175 TYR A N 1
ATOM 1427 C CA . TYR A 1 175 ? 27.146 8.313 -31.865 1.00 82.56 175 TYR A CA 1
ATOM 1428 C C . TYR A 1 175 ? 26.669 9.575 -31.135 1.00 82.56 175 TYR A C 1
ATOM 1430 O O . TYR A 1 175 ? 26.198 9.491 -30.005 1.00 82.56 175 TYR A O 1
ATOM 1438 N N . ILE A 1 176 ? 26.765 10.758 -31.752 1.00 76.31 176 ILE A N 1
ATOM 1439 C CA . ILE A 1 176 ? 26.405 12.021 -31.085 1.00 76.31 176 ILE A CA 1
ATOM 1440 C C . ILE A 1 176 ? 24.929 12.100 -30.684 1.00 76.31 176 ILE A C 1
ATOM 1442 O O . ILE A 1 176 ? 24.610 12.469 -29.553 1.00 76.31 176 ILE A O 1
ATOM 1446 N N . ALA A 1 177 ? 24.037 11.687 -31.581 1.00 61.28 177 ALA A N 1
ATOM 1447 C CA . ALA A 1 177 ? 22.591 11.663 -31.362 1.00 61.28 177 ALA A CA 1
ATOM 1448 C C . ALA A 1 177 ? 22.029 10.235 -31.261 1.00 61.28 177 ALA A C 1
ATOM 1450 O O . ALA A 1 177 ? 20.891 10.047 -30.845 1.00 61.28 177 ALA A O 1
ATOM 1451 N N . VAL A 1 178 ? 22.831 9.221 -31.602 1.00 70.81 178 VAL A N 1
ATOM 1452 C CA . VAL A 1 178 ? 22.405 7.818 -31.646 1.00 70.81 178 VAL A CA 1
ATOM 1453 C C . VAL A 1 178 ? 23.078 7.044 -30.511 1.00 70.81 178 VAL A C 1
ATOM 1455 O O . VAL A 1 178 ? 24.297 7.146 -30.373 1.00 70.81 178 VAL A O 1
ATOM 1458 N N . PRO A 1 179 ? 22.332 6.269 -29.700 1.00 79.94 179 PRO A N 1
ATOM 1459 C CA . PRO A 1 179 ? 22.924 5.449 -28.652 1.00 79.94 179 PRO A CA 1
ATOM 1460 C C . PRO A 1 179 ? 23.971 4.475 -29.192 1.00 79.94 179 PRO A C 1
ATOM 1462 O O . PRO A 1 179 ? 23.704 3.724 -30.132 1.00 79.94 179 PRO A O 1
ATOM 1465 N N . ASP A 1 180 ? 25.154 4.469 -28.578 1.00 82.81 180 ASP A N 1
ATOM 1466 C CA . ASP A 1 180 ? 26.171 3.471 -28.884 1.00 82.81 180 ASP A CA 1
ATOM 1467 C C . ASP A 1 180 ? 25.681 2.078 -28.435 1.00 82.81 180 ASP A C 1
ATOM 1469 O O . ASP A 1 180 ? 25.216 1.931 -27.302 1.00 82.81 180 ASP A O 1
ATOM 1473 N N . PRO A 1 181 ? 25.794 1.032 -29.273 1.00 67.06 181 PRO A N 1
ATOM 1474 C CA . PRO A 1 181 ? 25.292 -0.303 -28.947 1.00 67.06 181 PRO A CA 1
ATOM 1475 C C . PRO A 1 181 ? 25.928 -0.955 -27.710 1.00 67.06 181 PRO A C 1
ATOM 1477 O O . PRO A 1 181 ? 25.318 -1.857 -27.129 1.00 67.06 181 PRO A O 1
ATOM 1480 N N . MET A 1 182 ? 27.145 -0.551 -27.327 1.00 74.50 182 MET A N 1
ATOM 1481 C CA . MET A 1 182 ? 27.856 -1.106 -26.170 1.00 74.50 182 MET A CA 1
ATOM 1482 C C . MET A 1 182 ? 27.605 -0.295 -24.895 1.00 74.50 182 MET A C 1
ATOM 1484 O O . MET A 1 182 ? 27.435 -0.888 -23.835 1.00 74.50 182 MET A O 1
ATOM 1488 N N . GLU A 1 183 ? 27.555 1.034 -24.988 1.00 79.25 183 GLU A N 1
ATOM 1489 C CA . GLU A 1 183 ? 27.343 1.921 -23.836 1.00 79.25 183 GLU A CA 1
ATOM 1490 C C . GLU A 1 183 ? 25.849 2.149 -23.541 1.00 79.25 183 GLU A C 1
ATOM 1492 O O . GLU A 1 183 ? 25.492 2.528 -22.429 1.00 79.25 183 GLU A O 1
ATOM 1497 N N . GLY A 1 184 ? 24.954 1.919 -24.512 1.00 81.25 184 GLY A N 1
ATOM 1498 C CA . GLY A 1 184 ? 23.503 2.108 -24.372 1.00 81.25 184 GLY A CA 1
ATOM 1499 C C . GLY A 1 184 ? 23.058 3.574 -24.282 1.00 81.25 184 GLY A C 1
ATOM 1500 O O . GLY A 1 184 ? 21.876 3.848 -24.087 1.00 81.25 184 GLY A O 1
ATOM 1501 N N . PHE A 1 185 ? 23.995 4.507 -24.439 1.00 80.19 185 PHE A N 1
ATOM 1502 C CA . PHE A 1 185 ? 23.799 5.952 -24.392 1.00 80.19 185 PHE A CA 1
ATOM 1503 C C . PHE A 1 185 ? 24.466 6.589 -25.611 1.00 80.19 185 PHE A C 1
ATOM 1505 O O . PHE A 1 185 ? 25.462 6.068 -26.119 1.00 80.19 185 PHE A O 1
ATOM 1512 N N . SER A 1 186 ? 23.930 7.708 -26.101 1.00 81.12 186 SER A N 1
ATOM 1513 C CA . SER A 1 186 ? 24.637 8.497 -27.117 1.00 81.12 186 SER A CA 1
ATOM 1514 C C . SER A 1 186 ? 25.883 9.132 -26.498 1.00 81.12 186 SER A C 1
ATOM 1516 O O . SER A 1 186 ? 25.934 9.358 -25.284 1.00 81.12 186 SER A O 1
ATOM 1518 N N . SER A 1 187 ? 26.888 9.468 -27.306 1.00 72.12 187 SER A N 1
ATOM 1519 C CA . SER A 1 187 ? 28.082 10.162 -26.810 1.00 72.12 187 SER A CA 1
ATOM 1520 C C . SER A 1 187 ? 27.715 11.487 -26.122 1.00 72.12 187 SER A C 1
ATOM 1522 O O . SER A 1 187 ? 28.365 11.851 -25.149 1.00 72.12 187 SER A O 1
ATOM 1524 N N . ARG A 1 188 ? 26.595 12.134 -26.496 1.00 71.94 188 ARG A N 1
ATOM 1525 C CA . ARG A 1 188 ? 25.994 13.275 -25.772 1.00 71.94 188 ARG A CA 1
ATOM 1526 C C . ARG A 1 188 ? 25.510 12.912 -24.369 1.00 71.94 188 ARG A C 1
ATOM 1528 O O . ARG A 1 188 ? 25.793 13.632 -23.418 1.00 71.94 188 ARG A O 1
ATOM 1535 N N . GLN A 1 189 ? 24.733 11.841 -24.231 1.00 74.19 189 GLN A N 1
ATOM 1536 C CA . GLN A 1 189 ? 24.221 11.407 -22.926 1.00 74.19 189 GLN A CA 1
ATOM 1537 C C . GLN A 1 189 ? 25.361 10.979 -22.001 1.00 74.19 189 GLN A C 1
ATOM 1539 O O . GLN A 1 189 ? 25.293 11.204 -20.796 1.00 74.19 189 GLN A O 1
ATOM 1544 N N . ILE A 1 190 ? 26.417 10.402 -22.572 1.00 74.19 190 ILE A N 1
ATOM 1545 C CA . ILE A 1 190 ? 27.646 10.058 -21.862 1.00 74.19 190 ILE A CA 1
ATOM 1546 C C . ILE A 1 190 ? 28.390 11.327 -21.449 1.00 74.19 190 ILE A C 1
ATOM 1548 O O . ILE A 1 190 ? 28.699 11.455 -20.273 1.00 74.19 190 ILE A O 1
ATOM 1552 N N . ALA A 1 191 ? 28.584 12.290 -22.356 1.00 71.69 191 ALA A N 1
ATOM 1553 C CA . ALA A 1 191 ? 29.195 13.586 -22.056 1.00 71.69 191 ALA A CA 1
ATOM 1554 C C . ALA A 1 191 ? 28.450 14.310 -20.930 1.00 71.69 191 ALA A C 1
ATOM 1556 O O . ALA A 1 191 ? 29.064 14.747 -19.967 1.00 71.69 191 ALA A O 1
ATOM 1557 N N . ARG A 1 192 ? 27.113 14.352 -20.997 1.00 69.69 192 ARG A N 1
ATOM 1558 C CA . ARG A 1 192 ? 26.273 14.939 -19.950 1.00 69.69 192 ARG A CA 1
ATOM 1559 C C . ARG A 1 192 ? 26.419 14.199 -18.628 1.00 69.69 192 ARG A C 1
ATOM 1561 O O . ARG A 1 192 ? 26.592 14.839 -17.611 1.00 69.69 192 ARG A O 1
ATOM 1568 N N . LYS A 1 193 ? 26.392 12.865 -18.623 1.00 72.94 193 LYS A N 1
ATOM 1569 C CA . LYS A 1 193 ? 26.604 12.092 -17.391 1.00 72.94 193 LYS A CA 1
ATOM 1570 C C . LYS A 1 193 ? 27.992 12.303 -16.811 1.00 72.94 193 LYS A C 1
ATOM 1572 O O . LYS A 1 193 ? 28.112 12.399 -15.595 1.00 72.94 193 LYS A O 1
ATOM 1577 N N . ILE A 1 194 ? 29.020 12.353 -17.655 1.00 74.75 194 ILE A N 1
ATOM 1578 C CA . ILE A 1 194 ? 30.393 12.655 -17.255 1.00 74.75 194 ILE A CA 1
ATOM 1579 C C . ILE A 1 194 ? 30.428 14.050 -16.637 1.00 74.75 194 ILE A C 1
ATOM 1581 O O . ILE A 1 194 ? 30.868 14.180 -15.506 1.00 74.75 194 ILE A O 1
ATOM 1585 N N . HIS A 1 195 ? 29.873 15.053 -17.306 1.00 67.25 195 HIS A N 1
ATOM 1586 C CA . HIS A 1 195 ? 29.820 16.418 -16.808 1.00 67.25 195 HIS A CA 1
ATOM 1587 C C . HIS A 1 195 ? 29.028 16.518 -15.490 1.00 67.25 195 HIS A C 1
ATOM 1589 O O . HIS A 1 195 ? 29.581 16.955 -14.485 1.00 67.25 195 HIS A O 1
ATOM 1595 N N . ASP A 1 196 ? 27.797 16.001 -15.442 1.00 64.56 196 ASP A N 1
ATOM 1596 C CA . ASP A 1 196 ? 26.895 16.046 -14.281 1.00 64.56 196 ASP A CA 1
ATOM 1597 C C . ASP A 1 196 ? 27.459 15.282 -13.072 1.00 64.56 196 ASP A C 1
ATOM 1599 O O . ASP A 1 196 ? 27.259 15.700 -11.942 1.00 64.56 196 ASP A O 1
ATOM 1603 N N . SER A 1 197 ? 28.180 14.172 -13.274 1.00 65.06 197 SER A N 1
ATOM 1604 C CA . SER A 1 197 ? 28.798 13.419 -12.166 1.00 65.06 197 SER A CA 1
ATOM 1605 C C . SER A 1 197 ? 30.238 13.831 -11.862 1.00 65.06 197 SER A C 1
ATOM 1607 O O . SER A 1 197 ? 30.827 13.324 -10.908 1.00 65.06 197 SER A O 1
ATOM 1609 N N . SER A 1 198 ? 30.831 14.708 -12.672 1.00 56.56 198 SER A N 1
ATOM 1610 C CA . SER A 1 198 ? 32.025 15.479 -12.306 1.00 56.56 198 SER A CA 1
ATOM 1611 C C . SER A 1 198 ? 31.641 16.738 -11.512 1.00 56.56 198 SER A C 1
ATOM 1613 O O . SER A 1 198 ? 32.518 17.428 -11.000 1.00 56.56 198 SER A O 1
ATOM 1615 N N . HIS A 1 199 ? 30.336 17.010 -11.358 1.00 60.72 199 HIS A N 1
ATOM 1616 C CA . HIS A 1 199 ? 29.799 18.166 -10.655 1.00 60.72 199 HIS A CA 1
ATOM 1617 C C . HIS A 1 199 ? 28.905 17.804 -9.468 1.00 60.72 199 HIS A C 1
ATOM 1619 O O . HIS A 1 199 ? 28.008 16.973 -9.530 1.00 60.72 199 HIS A O 1
ATOM 1625 N N . ASN A 1 200 ? 29.057 18.589 -8.409 1.00 53.69 200 ASN A N 1
ATOM 1626 C CA . ASN A 1 200 ? 27.898 19.157 -7.742 1.00 53.69 200 ASN A CA 1
ATOM 1627 C C . ASN A 1 200 ? 27.963 20.662 -8.040 1.00 53.69 200 ASN A C 1
ATOM 1629 O O . ASN A 1 200 ? 28.877 21.340 -7.570 1.00 53.69 200 ASN A O 1
ATOM 1633 N N . ILE A 1 201 ? 27.069 21.173 -8.888 1.00 45.56 201 ILE A N 1
ATOM 1634 C CA . ILE A 1 201 ? 27.117 22.568 -9.361 1.00 45.56 201 ILE A CA 1
ATOM 1635 C C . ILE A 1 201 ? 27.000 23.560 -8.189 1.00 45.56 201 ILE A C 1
ATOM 1637 O O . ILE A 1 201 ? 27.632 24.618 -8.194 1.00 45.56 201 ILE A O 1
ATOM 1641 N N . ASP A 1 202 ? 26.302 23.151 -7.126 1.00 49.84 202 ASP A N 1
ATOM 1642 C CA . ASP A 1 202 ? 26.180 23.906 -5.883 1.00 49.84 202 ASP A CA 1
ATOM 1643 C C . ASP A 1 202 ? 27.507 23.959 -5.120 1.00 49.84 202 ASP A C 1
ATOM 1645 O O . ASP A 1 202 ? 27.809 24.959 -4.470 1.00 49.84 202 ASP A O 1
ATOM 1649 N N . HIS A 1 203 ? 28.341 22.920 -5.232 1.00 55.16 203 HIS A N 1
ATOM 1650 C CA . HIS A 1 203 ? 29.660 22.875 -4.604 1.00 55.16 203 HIS A CA 1
ATOM 1651 C C . HIS A 1 203 ? 30.625 23.868 -5.258 1.00 55.16 203 HIS A C 1
ATOM 1653 O O . HIS A 1 203 ? 31.251 24.649 -4.540 1.00 55.16 203 HIS A O 1
ATOM 1659 N N . ILE A 1 204 ? 30.693 23.901 -6.598 1.00 52.12 204 ILE A N 1
ATOM 1660 C CA . ILE A 1 204 ? 31.515 24.878 -7.333 1.00 52.12 204 ILE A CA 1
ATOM 1661 C C . ILE A 1 204 ? 31.030 26.294 -7.031 1.00 52.12 204 ILE A C 1
ATOM 1663 O O . ILE A 1 204 ? 31.831 27.136 -6.644 1.00 52.12 204 ILE A O 1
ATOM 1667 N N . TYR A 1 205 ? 29.720 26.550 -7.092 1.00 52.47 205 TYR A N 1
ATOM 1668 C CA . TYR A 1 205 ? 29.177 27.867 -6.759 1.00 52.47 205 TYR A CA 1
ATOM 1669 C C . TYR A 1 205 ? 29.477 28.278 -5.305 1.00 52.47 205 TYR A C 1
ATOM 1671 O O . TYR A 1 205 ? 29.840 29.431 -5.053 1.00 52.47 205 TYR A O 1
ATOM 1679 N N . SER A 1 206 ? 29.392 27.352 -4.340 1.00 57.41 206 SER A N 1
ATOM 1680 C CA . SER A 1 206 ? 29.728 27.639 -2.938 1.00 57.41 206 SER A CA 1
ATOM 1681 C C . SER A 1 206 ? 31.217 27.936 -2.743 1.00 57.41 206 SER A C 1
ATOM 1683 O O . SER A 1 206 ? 31.558 28.874 -2.019 1.00 57.41 206 SER A O 1
ATOM 1685 N N . ASP A 1 207 ? 32.097 27.196 -3.420 1.00 57.44 207 ASP A N 1
ATOM 1686 C CA . ASP A 1 207 ? 33.546 27.373 -3.326 1.00 57.44 207 ASP A CA 1
ATOM 1687 C C . ASP A 1 207 ? 33.999 28.649 -4.036 1.00 57.44 207 ASP A C 1
ATOM 1689 O O . ASP A 1 207 ? 34.784 29.414 -3.477 1.00 57.44 207 ASP A O 1
ATOM 1693 N N . THR A 1 208 ? 33.443 28.957 -5.208 1.00 56.12 208 THR A N 1
ATOM 1694 C CA . THR A 1 208 ? 33.674 30.215 -5.928 1.00 56.12 208 THR A CA 1
ATOM 1695 C C . THR A 1 208 ? 33.194 31.411 -5.105 1.00 56.12 208 THR A C 1
ATOM 1697 O O . THR A 1 208 ? 33.905 32.410 -5.003 1.00 56.12 208 THR A O 1
ATOM 1700 N N . LYS A 1 209 ? 32.041 31.307 -4.428 1.00 59.28 209 LYS A N 1
ATOM 1701 C CA . LYS A 1 209 ? 31.530 32.353 -3.526 1.00 59.28 209 LYS A CA 1
ATOM 1702 C C . LYS A 1 209 ? 32.402 32.524 -2.276 1.00 59.28 209 LYS A C 1
ATOM 1704 O O . LYS A 1 209 ? 32.631 33.656 -1.850 1.00 59.28 209 LYS A O 1
ATOM 1709 N N . LYS A 1 210 ? 32.917 31.430 -1.701 1.00 66.25 210 LYS A N 1
ATOM 1710 C CA . LYS A 1 210 ? 33.884 31.470 -0.588 1.00 66.25 210 LYS A CA 1
ATOM 1711 C C . LYS A 1 210 ? 35.208 32.104 -1.014 1.00 66.25 210 LYS A C 1
ATOM 1713 O O . LYS A 1 210 ? 35.723 32.946 -0.287 1.00 66.25 210 LYS A O 1
ATOM 1718 N N . ARG A 1 211 ? 35.734 31.750 -2.192 1.00 59.88 211 ARG A N 1
ATOM 1719 C CA . ARG A 1 211 ? 36.957 32.341 -2.762 1.00 59.88 211 ARG A CA 1
ATOM 1720 C C . ARG A 1 211 ? 36.774 33.824 -3.062 1.00 59.88 211 ARG A C 1
ATOM 1722 O O . ARG A 1 211 ? 37.622 34.608 -2.663 1.00 59.88 211 ARG A O 1
ATOM 1729 N N . TYR A 1 212 ? 35.651 34.214 -3.668 1.00 62.78 212 TYR A N 1
ATOM 1730 C CA . TYR A 1 212 ? 35.300 35.620 -3.886 1.00 62.78 212 TYR A CA 1
ATOM 1731 C C . TYR A 1 212 ? 35.313 36.403 -2.572 1.00 62.78 212 TYR A C 1
ATOM 1733 O O . TYR A 1 212 ? 35.990 37.421 -2.474 1.00 62.78 212 TYR A O 1
ATOM 1741 N N . LYS A 1 213 ? 34.638 35.886 -1.537 1.00 63.78 213 LYS A N 1
ATOM 1742 C CA . LYS A 1 213 ? 34.639 36.506 -0.211 1.00 63.78 213 LYS A CA 1
ATOM 1743 C C . LYS A 1 213 ? 36.062 36.641 0.345 1.00 63.78 213 LYS A C 1
ATOM 1745 O O . LYS A 1 213 ? 36.441 37.721 0.764 1.00 63.78 213 LYS A O 1
ATOM 1750 N N . ASN A 1 214 ? 36.876 35.591 0.251 1.00 60.91 214 ASN A N 1
ATOM 1751 C CA . ASN A 1 214 ? 38.260 35.612 0.726 1.00 60.91 214 ASN A CA 1
ATOM 1752 C C . ASN A 1 214 ? 39.148 36.611 -0.049 1.00 60.91 214 ASN A C 1
ATOM 1754 O O . ASN A 1 214 ? 40.013 37.254 0.536 1.00 60.91 214 ASN A O 1
ATOM 1758 N N . PHE A 1 215 ? 38.934 36.796 -1.356 1.00 60.00 215 PHE A N 1
ATOM 1759 C CA . PHE A 1 215 ? 39.671 37.786 -2.154 1.00 60.00 215 PHE A CA 1
ATOM 1760 C C . PHE A 1 215 ? 39.254 39.228 -1.863 1.00 60.00 215 PHE A C 1
ATOM 1762 O O . PHE A 1 215 ? 40.114 40.108 -1.823 1.00 60.00 215 PHE A O 1
ATOM 1769 N N . VAL A 1 216 ? 37.963 39.458 -1.606 1.00 65.25 216 VAL A N 1
ATOM 1770 C CA . VAL A 1 216 ? 37.462 40.748 -1.114 1.00 65.25 216 VAL A CA 1
ATOM 1771 C C . VAL A 1 216 ? 38.056 41.048 0.264 1.00 65.25 216 VAL A C 1
ATOM 1773 O O . VAL A 1 216 ? 38.609 42.127 0.463 1.00 65.25 216 VAL A O 1
ATOM 1776 N N . ASP A 1 217 ? 38.033 40.071 1.171 1.00 64.12 217 ASP A N 1
ATOM 1777 C CA . ASP A 1 217 ? 38.518 40.219 2.547 1.00 64.12 217 ASP A CA 1
ATOM 1778 C C . ASP A 1 217 ? 40.052 40.402 2.618 1.00 64.12 217 ASP A C 1
ATOM 1780 O O . ASP A 1 217 ? 40.558 41.025 3.547 1.00 64.12 217 ASP A O 1
ATOM 1784 N N . THR A 1 218 ? 40.806 39.914 1.623 1.00 65.94 218 THR A N 1
ATOM 1785 C CA . THR A 1 218 ? 42.278 40.056 1.538 1.00 65.94 218 THR A CA 1
ATOM 1786 C C . THR A 1 218 ? 42.752 41.200 0.630 1.00 65.94 218 THR A C 1
ATOM 1788 O O . THR A 1 218 ? 43.954 41.346 0.407 1.00 65.94 218 THR A O 1
ATOM 1791 N N . GLY A 1 219 ? 41.838 42.024 0.101 1.00 67.19 219 GLY A N 1
ATOM 1792 C CA . GLY A 1 219 ? 42.172 43.209 -0.700 1.00 67.19 219 GLY A CA 1
ATOM 1793 C C . GLY A 1 219 ? 42.660 42.930 -2.130 1.00 67.19 219 GLY A C 1
ATOM 1794 O O . GLY A 1 219 ? 43.185 43.831 -2.784 1.00 67.19 219 GLY A O 1
ATOM 1795 N N . LYS A 1 220 ? 42.479 41.710 -2.655 1.00 58.28 220 LYS A N 1
ATOM 1796 C CA . LYS A 1 220 ? 42.862 41.328 -4.030 1.00 58.28 220 LYS A CA 1
ATOM 1797 C C . LYS A 1 220 ? 41.745 41.665 -5.023 1.00 58.28 220 LYS A C 1
ATOM 1799 O O . LYS A 1 220 ? 41.024 40.800 -5.520 1.00 58.28 220 LYS A O 1
ATOM 1804 N N . THR A 1 221 ? 41.578 42.957 -5.289 1.00 64.19 221 THR A N 1
ATOM 1805 C CA . THR A 1 221 ? 40.411 43.524 -5.990 1.00 64.19 221 THR A CA 1
ATOM 1806 C C . THR A 1 221 ? 40.286 43.119 -7.463 1.00 64.19 221 THR A C 1
ATOM 1808 O O . THR A 1 221 ? 39.167 42.937 -7.942 1.00 64.19 221 THR A O 1
ATOM 1811 N N . ALA A 1 222 ? 41.398 42.917 -8.177 1.00 53.22 222 ALA A N 1
ATOM 1812 C CA . ALA A 1 222 ? 41.381 42.470 -9.575 1.00 53.22 222 ALA A CA 1
ATOM 1813 C C . ALA A 1 222 ? 40.900 41.011 -9.720 1.00 53.22 222 ALA A C 1
ATOM 1815 O O . ALA A 1 222 ? 40.081 40.708 -10.590 1.00 53.22 222 ALA A O 1
ATOM 1816 N N . ASP A 1 223 ? 41.337 40.129 -8.816 1.00 53.72 223 ASP A N 1
ATOM 1817 C CA . ASP A 1 223 ? 40.932 38.717 -8.784 1.00 53.72 223 ASP A CA 1
ATOM 1818 C C . ASP A 1 223 ? 39.472 38.566 -8.326 1.00 53.72 223 ASP A C 1
ATOM 1820 O O . ASP A 1 223 ? 38.714 37.753 -8.864 1.00 53.72 223 ASP A O 1
ATOM 1824 N N . ALA A 1 224 ? 39.042 39.405 -7.375 1.00 53.94 224 ALA A N 1
ATOM 1825 C CA . ALA A 1 224 ? 37.654 39.479 -6.933 1.00 53.94 224 ALA A CA 1
ATOM 1826 C C . ALA A 1 224 ? 36.709 39.927 -8.063 1.00 53.94 224 ALA A C 1
ATOM 1828 O O . ALA A 1 224 ? 35.631 39.354 -8.203 1.00 53.94 224 ALA A O 1
ATOM 1829 N N . ALA A 1 225 ? 37.111 40.889 -8.902 1.00 57.69 225 ALA A N 1
ATOM 1830 C CA . ALA A 1 225 ? 36.309 41.344 -10.040 1.00 57.69 225 ALA A CA 1
ATOM 1831 C C . ALA A 1 225 ? 36.115 40.241 -11.098 1.00 57.69 225 ALA A C 1
ATOM 1833 O O . ALA A 1 225 ? 34.993 40.007 -11.545 1.00 57.69 225 ALA A O 1
ATOM 1834 N N . ALA A 1 226 ? 37.171 39.490 -11.430 1.00 52.31 226 ALA A N 1
ATOM 1835 C CA . ALA A 1 226 ? 37.081 38.369 -12.370 1.00 52.31 226 ALA A CA 1
ATOM 1836 C C . ALA A 1 226 ? 36.204 37.214 -11.840 1.00 52.31 226 ALA A C 1
ATOM 1838 O O . ALA A 1 226 ? 35.459 36.588 -12.597 1.00 52.31 226 ALA A O 1
ATOM 1839 N N . LEU A 1 227 ? 36.253 36.943 -10.531 1.00 52.78 227 LEU A N 1
ATOM 1840 C CA . LEU A 1 227 ? 35.383 35.961 -9.874 1.00 52.78 227 LEU A CA 1
ATOM 1841 C C . LEU A 1 227 ? 33.933 36.435 -9.752 1.00 52.78 227 LEU A C 1
ATOM 1843 O O . LEU A 1 227 ? 33.022 35.612 -9.829 1.00 52.78 227 LEU A O 1
ATOM 1847 N N . LEU A 1 228 ? 33.706 37.739 -9.593 1.00 55.59 228 LEU A N 1
ATOM 1848 C CA . LEU A 1 228 ? 32.372 38.334 -9.573 1.00 55.59 228 LEU A CA 1
ATOM 1849 C C . LEU A 1 228 ? 31.693 38.227 -10.940 1.00 55.59 228 LEU A C 1
ATOM 1851 O O . LEU A 1 228 ? 30.520 37.863 -10.997 1.00 55.59 228 LEU A O 1
ATOM 1855 N N . ASP A 1 229 ? 32.429 38.457 -12.028 1.00 52.06 229 ASP A N 1
ATOM 1856 C CA . ASP A 1 229 ? 31.936 38.232 -13.391 1.00 52.06 229 ASP A CA 1
ATOM 1857 C C . ASP A 1 229 ? 31.531 36.767 -13.597 1.00 52.06 229 ASP A C 1
ATOM 1859 O O . ASP A 1 229 ? 30.448 36.488 -14.111 1.00 52.06 229 ASP A O 1
ATOM 1863 N N . LEU A 1 230 ? 32.340 35.821 -13.109 1.00 47.62 230 LEU A N 1
ATOM 1864 C CA . LEU A 1 230 ? 32.028 34.392 -13.168 1.00 47.62 230 LEU A CA 1
ATOM 1865 C C . LEU A 1 230 ? 30.767 34.045 -12.355 1.00 47.62 230 LEU A C 1
ATOM 1867 O O . LEU A 1 230 ? 29.868 33.369 -12.854 1.00 47.62 230 LEU A O 1
ATOM 1871 N N . VAL A 1 231 ? 30.666 34.543 -11.119 1.00 52.44 231 VAL A N 1
ATOM 1872 C CA . VAL A 1 231 ? 29.491 34.359 -10.249 1.00 52.44 231 VAL A CA 1
ATOM 1873 C C . VAL A 1 231 ? 28.244 34.962 -10.889 1.00 52.44 231 VAL A C 1
ATOM 1875 O O . VAL A 1 231 ? 27.184 34.348 -10.823 1.00 52.44 231 VAL A O 1
ATOM 1878 N N . ASN A 1 232 ? 28.351 36.114 -11.548 1.00 51.84 232 ASN A N 1
ATOM 1879 C CA . ASN A 1 232 ? 27.230 36.774 -12.213 1.00 51.84 232 ASN A CA 1
ATOM 1880 C C . ASN A 1 232 ? 26.781 36.032 -13.479 1.00 51.84 232 ASN A C 1
ATOM 1882 O O . ASN A 1 232 ? 25.578 35.893 -13.691 1.00 51.84 232 ASN A O 1
ATOM 1886 N N . VAL A 1 233 ? 27.711 35.482 -14.267 1.00 46.69 233 VAL A N 1
ATOM 1887 C CA . VAL A 1 233 ? 27.394 34.615 -15.417 1.00 46.69 233 VAL A CA 1
ATOM 1888 C C . VAL A 1 233 ? 26.694 33.331 -14.958 1.00 46.69 233 VAL A C 1
ATOM 1890 O O . VAL A 1 233 ? 25.672 32.951 -15.530 1.00 46.69 233 VAL A O 1
ATOM 1893 N N . TYR A 1 234 ? 27.168 32.697 -13.881 1.00 45.44 234 TYR A N 1
ATOM 1894 C CA . TYR A 1 234 ? 26.536 31.493 -13.325 1.00 45.44 234 TYR A CA 1
ATOM 1895 C C . TYR A 1 234 ? 25.184 31.767 -12.667 1.00 45.44 234 TYR A C 1
ATOM 1897 O O . TYR A 1 234 ? 24.265 30.965 -12.798 1.00 45.44 234 TYR A O 1
ATOM 1905 N N . LYS A 1 235 ? 25.038 32.905 -11.987 1.00 44.88 235 LYS A N 1
ATOM 1906 C CA . LYS A 1 235 ? 23.780 33.334 -11.367 1.00 44.88 235 LYS A CA 1
ATOM 1907 C C . LYS A 1 235 ? 22.745 33.732 -12.419 1.00 44.88 235 LYS A C 1
ATOM 1909 O O . LYS A 1 235 ? 21.563 33.493 -12.217 1.00 44.88 235 LYS A O 1
ATOM 1914 N N . ALA A 1 236 ? 23.179 34.265 -13.562 1.00 42.94 236 ALA A N 1
ATOM 1915 C CA . ALA A 1 236 ? 22.321 34.437 -14.729 1.00 42.94 236 ALA A CA 1
ATOM 1916 C C . ALA A 1 236 ? 21.894 33.079 -15.314 1.00 42.94 236 ALA A C 1
ATOM 1918 O O . ALA A 1 236 ? 20.734 32.917 -15.661 1.00 42.94 236 ALA A O 1
ATOM 1919 N N . TYR A 1 237 ? 22.775 32.075 -15.353 1.00 37.78 237 TYR A N 1
ATOM 1920 C CA . TYR A 1 237 ? 22.426 30.726 -15.821 1.00 37.78 237 TYR A CA 1
ATOM 1921 C C . TYR A 1 237 ? 21.488 29.956 -14.869 1.00 37.78 237 TYR A C 1
ATOM 1923 O O . TYR A 1 237 ? 20.583 29.267 -15.334 1.00 37.78 237 TYR A O 1
ATOM 1931 N N . SER A 1 238 ? 21.669 30.067 -13.547 1.00 39.88 238 SER A N 1
ATOM 1932 C CA . SER A 1 238 ? 20.868 29.331 -12.553 1.00 39.88 238 SER A CA 1
ATOM 1933 C C . SER A 1 238 ? 19.486 29.933 -12.292 1.00 39.88 238 SER A C 1
ATOM 1935 O O . SER A 1 238 ? 18.593 29.221 -11.842 1.00 39.88 238 SER A O 1
ATOM 1937 N N . VAL A 1 239 ? 19.281 31.212 -12.619 1.00 40.53 239 VAL A N 1
ATOM 1938 C CA . VAL A 1 239 ? 17.966 31.875 -12.560 1.00 40.53 239 VAL A CA 1
ATOM 1939 C C . VAL A 1 239 ? 17.042 31.446 -13.713 1.00 40.53 239 VAL A C 1
ATOM 1941 O O . VAL A 1 239 ? 15.832 31.593 -13.589 1.00 40.53 239 VAL A O 1
ATOM 1944 N N . TYR A 1 240 ? 17.569 30.846 -14.789 1.00 41.56 240 TYR A N 1
ATOM 1945 C CA . TYR A 1 240 ? 16.784 30.435 -15.969 1.00 41.56 240 TYR A CA 1
ATOM 1946 C C . TYR A 1 240 ? 16.787 28.919 -16.243 1.00 41.56 240 TYR A C 1
ATOM 1948 O O . TYR A 1 240 ? 16.491 28.476 -17.353 1.00 41.56 240 TYR A O 1
ATOM 1956 N N . GLY A 1 241 ? 17.095 28.101 -15.233 1.00 32.78 241 GLY A N 1
ATOM 1957 C CA . GLY A 1 241 ? 16.975 26.645 -15.298 1.00 32.78 241 GLY A CA 1
ATOM 1958 C C . GLY A 1 241 ? 15.760 26.123 -14.529 1.00 32.78 241 GLY A C 1
ATOM 1959 O O . GLY A 1 241 ? 15.752 26.188 -13.305 1.00 32.78 241 GLY A O 1
ATOM 1960 N N . ALA A 1 242 ? 14.828 25.510 -15.267 1.00 34.91 242 ALA A N 1
ATOM 1961 C CA . ALA A 1 242 ? 13.590 24.837 -14.848 1.00 34.91 242 ALA A CA 1
ATOM 1962 C C . ALA A 1 242 ? 12.349 25.745 -14.693 1.00 34.91 242 ALA A C 1
ATOM 1964 O O . ALA A 1 242 ? 12.110 26.350 -13.654 1.00 34.91 242 ALA A O 1
ATOM 1965 N N . ASP A 1 243 ? 11.532 25.696 -15.748 1.00 33.78 243 ASP A N 1
ATOM 1966 C CA . ASP A 1 243 ? 10.142 26.147 -15.889 1.00 33.78 243 ASP A CA 1
ATOM 1967 C C . ASP A 1 243 ? 9.901 27.628 -16.287 1.00 33.78 243 ASP A C 1
ATOM 1969 O O . ASP A 1 243 ? 9.968 28.548 -15.481 1.00 33.78 243 ASP A O 1
ATOM 1973 N N . ASP A 1 244 ? 9.502 27.772 -17.563 1.00 31.12 244 ASP A N 1
ATOM 1974 C CA . ASP A 1 244 ? 8.879 28.897 -18.296 1.00 31.12 244 ASP A CA 1
ATOM 1975 C C . ASP A 1 244 ? 9.724 30.034 -18.937 1.00 31.12 244 ASP A C 1
ATOM 1977 O O . ASP A 1 244 ? 10.226 30.953 -18.300 1.00 31.12 244 ASP A O 1
ATOM 1981 N N . ASN A 1 245 ? 9.768 29.977 -20.280 1.00 43.41 245 ASN A N 1
ATOM 1982 C CA . ASN A 1 245 ? 9.452 31.022 -21.272 1.00 43.41 245 ASN A CA 1
ATOM 1983 C C . ASN A 1 245 ? 9.717 32.510 -20.941 1.00 43.41 245 ASN A C 1
ATOM 1985 O O . ASN A 1 245 ? 8.801 33.225 -20.550 1.00 43.41 245 ASN A O 1
ATOM 1989 N N . SER A 1 246 ? 10.911 33.005 -21.285 1.00 35.28 246 SER A N 1
ATOM 1990 C CA . SER A 1 246 ? 11.127 34.169 -22.178 1.00 35.28 246 SER A CA 1
ATOM 1991 C C . SER A 1 246 ? 12.610 34.556 -22.157 1.00 35.28 246 SER A C 1
ATOM 1993 O O . SER A 1 246 ? 13.072 35.210 -21.224 1.00 35.28 246 SER A O 1
ATOM 1995 N N . ALA A 1 247 ? 13.368 34.172 -23.183 1.00 30.94 247 ALA A N 1
ATOM 1996 C CA . ALA A 1 247 ? 14.711 34.703 -23.400 1.00 30.94 247 ALA A CA 1
ATOM 1997 C C . ALA A 1 247 ? 14.629 35.871 -24.389 1.00 30.94 247 ALA A C 1
ATOM 1999 O O . ALA A 1 247 ? 15.039 35.752 -25.538 1.00 30.94 247 ALA A O 1
ATOM 2000 N N . ASP A 1 248 ? 14.079 36.986 -23.916 1.00 39.41 248 ASP A N 1
ATOM 2001 C CA . ASP A 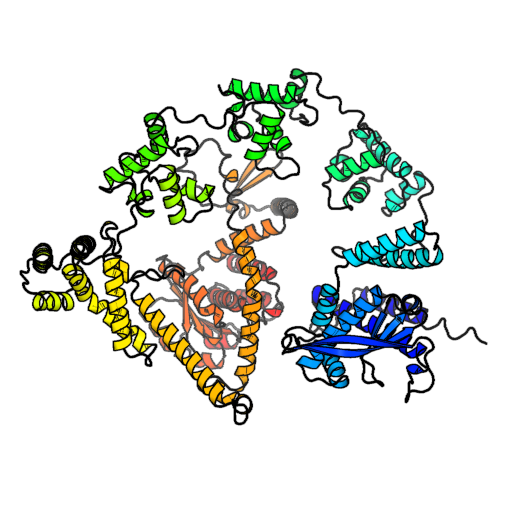1 248 ? 14.222 38.291 -24.549 1.00 39.41 248 ASP A CA 1
ATOM 2002 C C . ASP A 1 248 ? 14.869 39.262 -23.551 1.00 39.41 248 ASP A C 1
ATOM 2004 O O . ASP A 1 248 ? 14.584 39.230 -22.355 1.00 39.41 248 ASP A O 1
ATOM 2008 N N . ILE A 1 249 ? 15.664 40.183 -24.107 1.00 35.81 249 ILE A N 1
ATOM 2009 C CA . ILE A 1 249 ? 16.078 41.501 -23.585 1.00 35.81 249 ILE A CA 1
ATOM 2010 C C . ILE A 1 249 ? 17.586 41.698 -23.306 1.00 35.81 249 ILE A C 1
ATOM 2012 O O . ILE A 1 249 ? 18.159 41.357 -22.276 1.00 35.81 249 ILE A O 1
ATOM 2016 N N . ASN A 1 250 ? 18.171 42.404 -24.277 1.00 39.62 250 ASN A N 1
ATOM 2017 C CA . ASN A 1 250 ? 19.169 43.478 -24.224 1.00 39.62 250 ASN A CA 1
ATOM 2018 C C . ASN A 1 250 ? 19.559 44.046 -22.832 1.00 39.62 250 ASN A C 1
ATOM 2020 O O . ASN A 1 250 ? 18.789 44.767 -22.189 1.00 39.62 250 ASN A O 1
ATOM 2024 N N . ILE A 1 251 ? 20.834 43.872 -22.462 1.00 35.72 251 ILE A N 1
ATOM 2025 C CA . ILE A 1 251 ? 21.476 44.341 -21.213 1.00 35.72 251 ILE A CA 1
ATOM 2026 C C . ILE A 1 251 ? 21.456 45.881 -21.041 1.00 35.72 251 ILE A C 1
ATOM 2028 O O . ILE A 1 251 ? 21.593 46.378 -19.928 1.00 35.72 251 ILE A O 1
ATOM 2032 N N . ALA A 1 252 ? 21.198 46.665 -22.094 1.00 34.34 252 ALA A N 1
ATOM 2033 C CA . ALA A 1 252 ? 21.193 48.132 -22.013 1.00 34.34 252 ALA A CA 1
ATOM 2034 C C . ALA A 1 252 ? 19.884 48.765 -21.479 1.00 34.34 252 ALA A C 1
ATOM 2036 O O . ALA A 1 252 ? 19.891 49.933 -21.099 1.00 34.34 252 ALA A O 1
ATOM 2037 N N . SER A 1 253 ? 18.761 48.033 -21.418 1.00 41.12 253 SER A N 1
ATOM 2038 C CA . SER A 1 253 ? 17.459 48.598 -20.987 1.00 41.12 253 SER A CA 1
ATOM 2039 C C . SER A 1 253 ? 17.124 48.391 -19.500 1.00 41.12 253 SER A C 1
ATOM 2041 O O . SER A 1 253 ? 16.222 49.039 -18.969 1.00 41.12 253 SER A O 1
ATOM 2043 N N . ALA A 1 254 ? 17.875 47.535 -18.800 1.00 43.00 254 ALA A N 1
ATOM 2044 C CA . ALA A 1 254 ? 17.588 47.116 -17.425 1.00 43.00 254 ALA A CA 1
ATOM 2045 C C . ALA A 1 254 ? 17.929 48.161 -16.335 1.00 43.00 254 ALA A C 1
ATOM 2047 O O . ALA A 1 254 ? 17.679 47.911 -15.160 1.00 43.00 254 ALA A O 1
ATOM 2048 N N . ALA A 1 255 ? 18.478 49.328 -16.692 1.00 44.97 255 ALA A N 1
ATOM 2049 C CA . ALA A 1 255 ? 19.015 50.289 -15.720 1.00 44.97 255 ALA A CA 1
ATOM 2050 C C . ALA A 1 255 ? 18.075 51.454 -15.328 1.00 44.97 255 ALA A C 1
ATOM 2052 O O . ALA A 1 255 ? 18.378 52.176 -14.382 1.00 44.97 255 ALA A O 1
ATOM 2053 N N . ALA A 1 256 ? 16.946 51.678 -16.011 1.00 64.25 256 ALA A N 1
ATOM 2054 C CA . ALA A 1 256 ? 16.106 52.855 -15.746 1.00 64.25 256 ALA A CA 1
ATOM 2055 C C . ALA A 1 256 ? 14.969 52.565 -14.741 1.00 64.25 256 ALA A C 1
ATOM 2057 O O . ALA A 1 256 ? 13.926 52.033 -15.122 1.00 64.25 256 ALA A O 1
ATOM 2058 N N . VAL A 1 257 ? 15.143 52.933 -13.468 1.00 84.94 257 VAL A N 1
ATOM 2059 C CA . VAL A 1 257 ? 14.073 52.981 -12.442 1.00 84.94 257 VAL A CA 1
ATOM 2060 C C . VAL A 1 257 ? 13.004 54.012 -12.851 1.00 84.94 257 VAL A C 1
ATOM 2062 O O . VAL A 1 257 ? 13.344 55.008 -13.492 1.00 84.94 257 VAL A O 1
ATOM 2065 N N . TYR A 1 258 ? 11.724 53.788 -12.524 1.00 90.50 258 TYR A N 1
ATOM 2066 C CA . TYR A 1 258 ? 10.677 54.805 -12.739 1.00 90.50 258 TYR A CA 1
ATOM 2067 C C . TYR A 1 258 ? 10.981 56.057 -11.902 1.00 90.50 258 TYR A C 1
ATOM 2069 O O . TYR A 1 258 ? 11.311 55.935 -10.722 1.00 90.50 258 TYR A O 1
ATOM 2077 N N . LYS A 1 259 ? 10.887 57.255 -12.489 1.00 89.62 259 LYS A N 1
ATOM 2078 C CA . LYS A 1 259 ? 11.323 58.500 -11.835 1.00 89.62 259 LYS A CA 1
ATOM 2079 C C . LYS A 1 25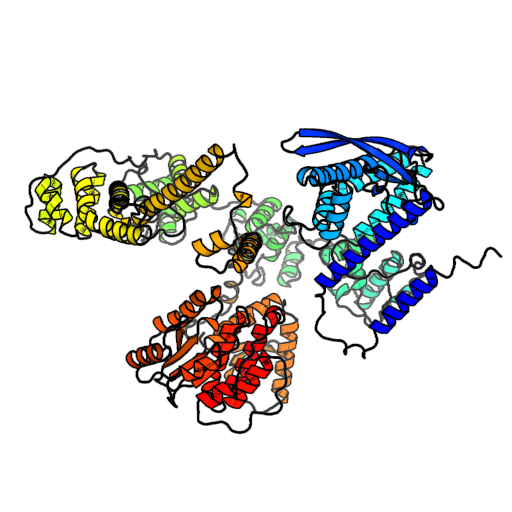9 ? 10.418 58.905 -10.673 1.00 89.62 259 LYS A C 1
ATOM 2081 O O . LYS A 1 259 ? 10.905 59.478 -9.705 1.00 89.62 259 LYS A O 1
ATOM 2086 N N . ASN A 1 260 ? 9.118 58.636 -10.777 1.00 95.00 260 ASN A N 1
ATOM 2087 C CA . ASN A 1 260 ? 8.110 58.941 -9.761 1.00 95.00 260 ASN A CA 1
ATOM 2088 C C . ASN A 1 260 ? 6.892 58.007 -9.884 1.00 95.00 260 ASN A C 1
ATOM 2090 O O . ASN A 1 260 ? 6.844 57.120 -10.744 1.00 95.00 260 ASN A O 1
ATOM 2094 N N . PHE A 1 261 ? 5.923 58.179 -8.983 1.00 96.62 261 PHE A N 1
ATOM 2095 C CA . PHE A 1 261 ? 4.719 57.356 -8.941 1.00 96.62 261 PHE A CA 1
ATOM 2096 C C . PHE A 1 261 ? 3.814 57.587 -10.160 1.00 96.62 261 PHE A C 1
ATOM 2098 O O . PHE A 1 261 ? 3.246 56.628 -10.673 1.00 96.62 261 PHE A O 1
ATOM 2105 N N . GLU A 1 262 ? 3.730 58.813 -10.677 1.00 97.00 262 GLU A N 1
ATOM 2106 C CA . GLU A 1 262 ? 2.907 59.169 -11.837 1.00 97.00 262 GLU A CA 1
ATOM 2107 C C . GLU A 1 262 ? 3.372 58.443 -13.106 1.00 97.00 262 GLU A C 1
ATOM 2109 O O . GLU A 1 262 ? 2.560 57.842 -13.809 1.00 97.00 262 GLU A O 1
ATOM 2114 N N . GLU A 1 263 ? 4.684 58.420 -13.368 1.00 95.38 263 GLU A N 1
ATOM 2115 C CA . GLU A 1 263 ? 5.266 57.667 -14.485 1.00 95.38 263 GLU A CA 1
ATOM 2116 C C . GLU A 1 263 ? 4.985 56.164 -14.339 1.00 95.38 263 GLU A C 1
ATOM 2118 O O . GLU A 1 263 ? 4.566 55.502 -15.292 1.00 95.38 263 GLU A O 1
ATOM 2123 N N . ALA A 1 264 ? 5.171 55.620 -13.132 1.00 96.12 264 ALA A N 1
ATOM 2124 C CA . ALA A 1 264 ? 4.900 54.214 -12.854 1.00 96.12 264 ALA A CA 1
ATOM 2125 C C . ALA A 1 264 ? 3.409 53.865 -13.020 1.00 96.12 264 ALA A C 1
ATOM 2127 O O . ALA A 1 264 ? 3.083 52.796 -13.543 1.00 96.12 264 ALA A O 1
ATOM 2128 N N . LEU A 1 265 ? 2.505 54.761 -12.615 1.00 96.81 265 LEU A N 1
ATOM 2129 C CA . LEU A 1 265 ? 1.059 54.600 -12.726 1.00 96.81 265 LEU A CA 1
ATOM 2130 C C . LEU A 1 265 ? 0.600 54.585 -14.186 1.00 96.81 265 LEU A C 1
ATOM 2132 O O . LEU A 1 265 ? -0.185 53.712 -14.557 1.00 96.81 265 LEU A O 1
ATOM 2136 N N . GLU A 1 266 ? 1.118 55.473 -15.033 1.00 95.81 266 GLU A N 1
ATOM 2137 C CA . GLU A 1 266 ? 0.794 55.468 -16.466 1.00 95.81 266 GLU A CA 1
ATOM 2138 C C . GLU A 1 266 ? 1.308 54.198 -17.163 1.00 95.81 266 GLU A C 1
ATOM 2140 O O . GLU A 1 266 ? 0.576 53.550 -17.919 1.00 95.81 266 GLU A O 1
ATOM 2145 N N . VAL A 1 267 ? 2.517 53.737 -16.824 1.00 94.56 267 VAL A N 1
ATOM 2146 C CA . VAL A 1 267 ? 3.063 52.468 -17.339 1.00 94.56 267 VAL A CA 1
ATOM 2147 C C . VAL A 1 267 ? 2.237 51.263 -16.850 1.00 94.56 267 VAL A C 1
ATOM 2149 O O . VAL A 1 267 ? 1.996 50.316 -17.610 1.00 94.56 267 VAL A O 1
ATOM 2152 N N . PHE A 1 268 ? 1.750 51.294 -15.605 1.00 96.31 268 PHE A N 1
ATOM 2153 C CA . PHE A 1 268 ? 0.854 50.272 -15.054 1.00 96.31 268 PHE A CA 1
ATOM 2154 C C . PHE A 1 268 ? -0.501 50.240 -15.764 1.00 96.31 268 PHE A C 1
ATOM 2156 O O . PHE A 1 268 ? -0.949 49.172 -16.206 1.00 96.31 268 PHE A O 1
ATOM 2163 N N . LYS A 1 269 ? -1.122 51.408 -15.967 1.00 94.69 269 LYS A N 1
ATOM 2164 C CA . LYS A 1 269 ? -2.365 51.556 -16.737 1.00 94.69 269 LYS A CA 1
ATOM 2165 C C . LYS A 1 269 ? -2.200 51.069 -18.175 1.00 94.69 269 LYS A C 1
ATOM 2167 O O . LYS A 1 269 ? -3.124 50.432 -18.685 1.00 94.69 269 LYS A O 1
ATOM 2172 N N . ALA A 1 270 ? -1.022 51.229 -18.781 1.00 92.38 270 ALA A N 1
ATOM 2173 C CA . ALA A 1 270 ? -0.685 50.668 -20.093 1.00 92.38 270 ALA A CA 1
ATOM 2174 C C . ALA A 1 270 ? -0.454 49.140 -20.076 1.00 92.38 270 ALA A C 1
ATOM 2176 O O . ALA A 1 270 ? -0.657 48.477 -21.085 1.00 92.38 270 ALA A O 1
ATOM 2177 N N . GLY A 1 271 ? -0.141 48.540 -18.920 1.00 89.94 271 GLY A N 1
ATOM 2178 C CA . GLY A 1 271 ? 0.062 47.087 -18.765 1.00 89.94 271 GLY A CA 1
ATOM 2179 C C . GLY A 1 271 ? 1.502 46.624 -18.961 1.00 89.94 271 GLY A C 1
ATOM 2180 O O . GLY A 1 271 ? 1.747 45.424 -18.975 1.00 89.94 271 GLY A O 1
ATOM 2181 N N . ASN A 1 272 ? 2.440 47.566 -19.045 1.00 88.25 272 ASN A N 1
ATOM 2182 C CA . ASN A 1 272 ? 3.852 47.317 -19.333 1.00 88.25 272 ASN A CA 1
ATOM 2183 C C . ASN A 1 272 ? 4.736 47.478 -18.082 1.00 88.25 272 ASN A C 1
ATOM 2185 O O . ASN A 1 272 ? 5.931 47.755 -18.183 1.00 88.25 272 ASN A O 1
ATOM 2189 N N . MET A 1 273 ? 4.147 47.377 -16.886 1.00 92.81 273 MET A N 1
ATOM 2190 C CA . MET A 1 273 ? 4.871 47.620 -15.641 1.00 92.81 273 MET A CA 1
ATOM 2191 C C . MET A 1 273 ? 5.750 46.433 -15.254 1.00 92.81 273 MET A C 1
ATOM 2193 O O . MET A 1 273 ? 5.267 45.313 -15.097 1.00 92.81 273 MET A O 1
ATOM 2197 N N . SER A 1 274 ? 7.028 46.719 -15.009 1.00 92.25 274 SER A N 1
ATOM 2198 C CA . SER A 1 274 ? 7.954 45.805 -14.347 1.00 92.25 274 SER A CA 1
ATOM 2199 C C . SER A 1 274 ? 8.143 46.250 -12.902 1.00 92.25 274 SER A C 1
ATOM 2201 O O . SER A 1 274 ? 8.684 47.324 -12.637 1.00 92.25 274 SER A O 1
ATOM 2203 N N . TRP A 1 275 ? 7.707 45.426 -11.947 1.00 93.88 275 TRP A N 1
ATOM 2204 C CA . TRP A 1 275 ? 7.822 45.751 -10.522 1.00 93.88 275 TRP A CA 1
ATOM 2205 C C . TRP A 1 275 ? 9.274 45.856 -10.049 1.00 93.88 275 TRP A C 1
ATOM 2207 O O . TRP A 1 275 ? 9.535 46.559 -9.076 1.00 93.88 275 TRP A O 1
ATOM 2217 N N . ASP A 1 276 ? 10.225 45.253 -10.767 1.00 90.31 276 ASP A N 1
ATOM 2218 C CA . ASP A 1 276 ? 11.664 45.410 -10.520 1.00 90.31 276 ASP A CA 1
ATOM 2219 C C . ASP A 1 276 ? 12.167 46.838 -10.754 1.00 90.31 276 ASP A C 1
ATOM 2221 O O . ASP A 1 276 ? 13.115 47.266 -10.102 1.00 90.31 276 ASP A O 1
ATOM 2225 N N . ARG A 1 277 ? 11.491 47.605 -11.617 1.00 91.00 277 ARG A N 1
ATOM 2226 C CA . ARG A 1 277 ? 11.804 49.016 -11.892 1.00 91.00 277 ARG A CA 1
ATOM 2227 C C . ARG A 1 277 ? 11.104 49.990 -10.939 1.00 91.00 277 ARG A C 1
ATOM 2229 O O . ARG A 1 277 ? 11.398 51.181 -10.979 1.00 91.00 277 ARG A O 1
ATOM 2236 N N . ALA A 1 278 ? 10.180 49.512 -10.102 1.00 94.12 278 ALA A N 1
ATOM 2237 C CA . ALA A 1 278 ? 9.469 50.320 -9.113 1.00 94.12 278 ALA A CA 1
ATOM 2238 C C . ALA A 1 278 ? 10.171 50.268 -7.752 1.00 94.12 278 ALA A C 1
ATOM 2240 O O . ALA A 1 278 ? 10.394 49.175 -7.217 1.00 94.12 278 ALA A O 1
ATOM 2241 N N . THR A 1 279 ? 10.472 51.438 -7.178 1.00 95.19 279 THR A N 1
ATOM 2242 C CA . THR A 1 279 ? 11.044 51.551 -5.828 1.00 95.19 279 THR A CA 1
ATOM 2243 C C . THR A 1 279 ? 10.053 51.088 -4.756 1.00 95.19 279 THR A C 1
ATOM 2245 O O . THR A 1 279 ? 8.869 50.868 -5.029 1.00 95.19 279 THR A O 1
ATOM 2248 N N . ILE A 1 280 ? 10.529 50.918 -3.519 1.00 93.75 280 ILE A N 1
ATOM 2249 C CA . ILE A 1 280 ? 9.677 50.523 -2.388 1.00 93.75 280 ILE A CA 1
ATOM 2250 C C . ILE A 1 280 ? 8.572 51.565 -2.168 1.00 93.75 280 ILE A C 1
ATOM 2252 O O . ILE A 1 280 ? 7.423 51.191 -1.960 1.00 93.75 280 ILE A O 1
ATOM 2256 N N . GLU A 1 281 ? 8.895 52.849 -2.286 1.00 94.88 281 GLU A N 1
ATOM 2257 C CA . GLU A 1 281 ? 7.981 53.982 -2.121 1.00 94.88 281 GLU A CA 1
ATOM 2258 C C . GLU A 1 281 ? 6.875 53.945 -3.179 1.00 94.88 281 GLU A C 1
ATOM 2260 O O . GLU A 1 281 ? 5.698 53.986 -2.836 1.00 94.88 281 GLU A O 1
ATOM 2265 N N . ILE A 1 282 ? 7.234 53.733 -4.451 1.00 96.12 282 ILE A N 1
ATOM 2266 C CA . ILE A 1 282 ? 6.259 53.588 -5.542 1.00 96.12 282 ILE A CA 1
ATOM 2267 C C . ILE A 1 282 ? 5.327 52.399 -5.275 1.00 96.12 282 ILE A C 1
ATOM 2269 O O . ILE A 1 282 ? 4.113 52.513 -5.428 1.00 96.12 282 ILE A O 1
ATOM 2273 N N . ARG A 1 283 ? 5.867 51.253 -4.838 1.00 97.06 283 ARG A N 1
ATOM 2274 C CA . ARG A 1 283 ? 5.050 50.076 -4.493 1.00 97.06 283 ARG A CA 1
ATOM 2275 C C . ARG A 1 283 ? 4.113 50.356 -3.314 1.00 97.06 283 ARG A C 1
ATOM 2277 O O . ARG A 1 283 ? 2.972 49.900 -3.360 1.00 97.06 283 ARG A O 1
ATOM 2284 N N . LYS A 1 284 ? 4.556 51.100 -2.292 1.00 96.25 284 LYS A N 1
ATOM 2285 C CA . LYS A 1 284 ? 3.697 51.532 -1.175 1.00 96.25 284 LYS A CA 1
ATOM 2286 C C . LYS A 1 284 ? 2.527 52.368 -1.680 1.00 96.25 284 LYS A C 1
ATOM 2288 O O . LYS A 1 284 ? 1.395 52.041 -1.346 1.00 96.25 284 LYS A O 1
ATOM 2293 N N . GLU A 1 285 ? 2.769 53.363 -2.527 1.00 96.69 285 GLU A N 1
ATOM 2294 C CA . GLU A 1 285 ? 1.710 54.229 -3.068 1.00 96.69 285 GLU A CA 1
ATOM 2295 C C . GLU A 1 285 ? 0.625 53.436 -3.816 1.00 96.69 285 GLU A C 1
ATOM 2297 O O . GLU A 1 285 ? -0.566 53.667 -3.605 1.00 96.69 285 GLU A O 1
ATOM 2302 N N . PHE A 1 286 ? 0.995 52.405 -4.590 1.00 97.44 286 PHE A N 1
ATOM 2303 C CA . PHE A 1 286 ? 0.011 51.495 -5.198 1.00 97.44 286 PHE A CA 1
ATOM 2304 C C . PHE A 1 286 ? -0.853 50.778 -4.149 1.00 97.44 286 PHE A C 1
ATOM 2306 O O . PHE A 1 286 ? -2.072 50.693 -4.305 1.00 97.44 286 PHE A O 1
ATOM 2313 N N . VAL A 1 287 ? -0.252 50.274 -3.067 1.00 96.56 287 VAL A N 1
ATOM 2314 C CA . VAL A 1 287 ? -0.994 49.590 -1.994 1.00 96.56 287 VAL A CA 1
ATOM 2315 C C . VAL A 1 287 ? -1.905 50.560 -1.235 1.00 96.56 287 VAL A C 1
ATOM 2317 O O . VAL A 1 287 ? -3.049 50.216 -0.939 1.00 96.56 287 VAL A O 1
ATOM 2320 N N . PHE A 1 288 ? -1.442 51.780 -0.960 1.00 95.50 288 PHE A N 1
ATOM 2321 C CA . PHE A 1 288 ? -2.238 52.817 -0.299 1.00 95.50 288 PHE A CA 1
ATOM 2322 C C . PHE A 1 288 ? -3.400 53.289 -1.175 1.00 95.50 288 PHE A C 1
ATOM 2324 O O . PHE A 1 288 ? -4.515 53.447 -0.678 1.00 95.50 288 PHE A O 1
ATOM 2331 N N . MET A 1 289 ? -3.175 53.443 -2.480 1.00 96.94 289 MET A N 1
ATOM 2332 C CA . MET A 1 289 ? -4.224 53.779 -3.439 1.00 96.94 289 MET A CA 1
ATOM 2333 C C . MET A 1 289 ? -5.280 52.668 -3.529 1.00 96.94 289 MET A C 1
ATOM 2335 O O . MET A 1 289 ? -6.474 52.964 -3.462 1.00 96.94 289 MET A O 1
ATOM 2339 N N . LEU A 1 290 ? -4.864 51.394 -3.568 1.00 96.12 290 LEU A N 1
ATOM 2340 C CA . LEU A 1 290 ? -5.790 50.256 -3.503 1.00 96.12 290 LEU A CA 1
ATOM 2341 C C . LEU A 1 290 ? -6.599 50.274 -2.197 1.00 96.12 290 LEU A C 1
ATOM 2343 O O . LEU A 1 290 ? -7.821 50.163 -2.227 1.00 96.12 290 LEU A O 1
ATOM 2347 N N . ALA A 1 291 ? -5.945 50.477 -1.053 1.00 94.62 291 ALA A N 1
ATOM 2348 C CA . ALA A 1 291 ? -6.609 50.550 0.247 1.00 94.62 291 ALA A CA 1
ATOM 2349 C C . ALA A 1 291 ? -7.655 51.674 0.303 1.00 94.62 291 ALA A C 1
ATOM 2351 O O . ALA A 1 291 ? -8.801 51.431 0.683 1.00 94.62 291 ALA A O 1
ATOM 2352 N N . LYS A 1 292 ? -7.286 52.874 -0.163 1.00 95.62 292 LYS A N 1
ATOM 2353 C CA . LYS A 1 292 ? -8.167 54.045 -0.233 1.00 95.62 292 LYS A CA 1
ATOM 2354 C C . LYS A 1 292 ? -9.395 53.779 -1.104 1.00 95.62 292 LYS A C 1
ATOM 2356 O O . LYS A 1 292 ? -10.507 54.047 -0.662 1.00 95.62 292 LYS A O 1
ATOM 2361 N N . SER A 1 293 ? -9.206 53.205 -2.293 1.00 94.62 293 SER A N 1
ATOM 2362 C CA . SER A 1 293 ? -10.309 52.883 -3.213 1.00 94.62 293 SER A CA 1
ATOM 2363 C C . SER A 1 293 ? -11.276 51.822 -2.665 1.00 94.62 293 SER A C 1
ATOM 2365 O O . SER A 1 293 ? -12.455 51.827 -3.003 1.00 94.62 293 SER A O 1
ATOM 2367 N N . LEU A 1 294 ? -10.801 50.942 -1.774 1.00 91.44 294 LEU A N 1
ATOM 2368 C CA . LEU A 1 294 ? -11.615 49.918 -1.112 1.00 91.44 294 LEU A CA 1
ATOM 2369 C C . LEU A 1 294 ? -12.191 50.370 0.240 1.00 91.44 294 LEU A C 1
ATOM 2371 O O . LEU A 1 294 ? -12.872 49.583 0.895 1.00 91.44 294 LEU A O 1
ATOM 2375 N N . GLY A 1 295 ? -11.896 51.594 0.695 1.00 91.00 295 GLY A N 1
ATOM 2376 C CA . GLY A 1 295 ? -12.285 52.067 2.027 1.00 91.00 295 GLY A CA 1
ATOM 2377 C C . GLY A 1 295 ? -11.646 51.266 3.171 1.00 91.00 295 GLY A C 1
ATOM 2378 O O . GLY A 1 295 ? -12.230 51.146 4.246 1.00 91.00 295 GLY A O 1
ATOM 2379 N N . ARG A 1 296 ? -10.463 50.680 2.947 1.00 88.44 296 ARG A N 1
ATOM 2380 C CA . ARG A 1 296 ? -9.739 49.837 3.912 1.00 88.44 296 ARG A CA 1
ATOM 2381 C C . ARG A 1 296 ? -8.433 50.494 4.351 1.00 88.44 296 ARG A C 1
ATOM 2383 O O . ARG A 1 296 ? -7.870 51.337 3.660 1.00 88.44 296 ARG A O 1
ATOM 2390 N N . LYS A 1 297 ? -7.907 50.066 5.501 1.00 88.00 297 LYS A N 1
ATOM 2391 C CA . LYS A 1 297 ? -6.521 50.371 5.893 1.00 88.00 297 LYS A CA 1
ATOM 2392 C C . LYS A 1 297 ? -5.551 49.520 5.052 1.00 88.00 297 LYS A C 1
ATOM 2394 O O . LYS A 1 297 ? -5.884 48.366 4.786 1.00 88.00 297 LYS A O 1
ATOM 2399 N N . PRO A 1 298 ? -4.344 50.003 4.696 1.00 90.56 298 PRO A N 1
ATOM 2400 C CA . PRO A 1 298 ? -3.372 49.225 3.915 1.00 90.56 298 PRO A CA 1
ATOM 2401 C C . PRO A 1 298 ? -3.025 47.853 4.518 1.00 90.56 298 PRO A C 1
ATOM 2403 O O . PRO A 1 298 ? -2.982 46.859 3.796 1.00 90.56 298 PRO A O 1
ATOM 2406 N N . GLY A 1 299 ? -2.873 47.765 5.845 1.00 83.00 299 GLY A N 1
ATOM 2407 C CA . GLY A 1 299 ? -2.664 46.492 6.550 1.00 83.00 299 GLY A CA 1
ATOM 2408 C C . GLY A 1 299 ? -3.887 45.560 6.544 1.00 83.00 299 GLY A C 1
ATOM 2409 O O . GLY A 1 299 ? -3.753 44.355 6.695 1.00 83.00 299 GLY A O 1
ATOM 2410 N N . ALA A 1 300 ? -5.095 46.068 6.292 1.00 83.38 300 ALA A N 1
ATOM 2411 C CA . ALA A 1 300 ? -6.310 45.248 6.242 1.00 83.38 300 ALA A CA 1
ATOM 2412 C C . ALA A 1 300 ? -6.567 44.608 4.864 1.00 83.38 300 ALA A C 1
ATOM 2414 O O . ALA A 1 300 ? -7.555 43.894 4.696 1.00 83.38 300 ALA A O 1
ATOM 2415 N N . LEU A 1 301 ? -5.711 44.862 3.868 1.00 88.56 301 LEU A N 1
ATOM 2416 C CA . LEU A 1 301 ? -5.849 44.258 2.546 1.00 88.56 301 LEU A CA 1
ATOM 2417 C C . LEU A 1 301 ? -5.532 42.757 2.585 1.00 88.56 301 LEU A C 1
ATOM 2419 O O . LEU A 1 301 ? -4.541 42.324 3.175 1.00 88.56 301 LEU A O 1
ATOM 2423 N N . THR A 1 302 ? -6.382 41.975 1.925 1.00 89.94 302 THR A N 1
ATOM 2424 C CA . THR A 1 302 ? -6.317 40.513 1.788 1.00 89.94 302 THR A CA 1
ATOM 2425 C C . THR A 1 302 ? -5.732 40.107 0.434 1.00 89.94 302 THR A C 1
ATOM 2427 O O . THR A 1 302 ? -5.622 40.924 -0.479 1.00 89.94 302 THR A O 1
ATOM 2430 N N . THR A 1 303 ? -5.398 38.826 0.240 1.00 89.25 303 THR A N 1
ATOM 2431 C CA . THR A 1 303 ? -4.914 38.331 -1.066 1.00 89.25 303 THR A CA 1
ATOM 2432 C C . THR A 1 303 ? -5.952 38.538 -2.169 1.00 89.25 303 THR A C 1
ATOM 2434 O O . THR A 1 303 ? -5.596 38.880 -3.297 1.00 89.25 303 THR A O 1
ATOM 2437 N N . TYR A 1 304 ? -7.241 38.417 -1.833 1.00 90.06 304 TYR A N 1
ATOM 2438 C CA . TYR A 1 304 ? -8.350 38.684 -2.746 1.00 90.06 304 TYR A CA 1
ATOM 2439 C C . TYR A 1 304 ? -8.331 40.125 -3.264 1.00 90.06 304 TYR A C 1
ATOM 2441 O O . TYR A 1 304 ? -8.499 40.343 -4.465 1.00 90.06 304 TYR A O 1
ATOM 2449 N N . ASP A 1 305 ? -8.045 41.094 -2.391 1.00 93.56 305 ASP A N 1
ATOM 2450 C CA . ASP A 1 305 ? -8.009 42.510 -2.761 1.00 93.56 305 ASP A CA 1
ATOM 2451 C C . ASP A 1 305 ? -6.931 42.784 -3.820 1.00 93.56 305 ASP A C 1
ATOM 2453 O O . ASP A 1 305 ? -7.175 43.471 -4.809 1.00 93.56 305 ASP A O 1
ATOM 2457 N N . PHE A 1 306 ? -5.759 42.161 -3.693 1.00 94.94 306 PHE A N 1
ATOM 2458 C CA . PHE A 1 306 ? -4.703 42.263 -4.705 1.00 94.94 306 PHE A CA 1
ATOM 2459 C C . PHE A 1 306 ? -5.041 41.509 -5.996 1.00 94.94 306 PHE A C 1
ATOM 2461 O O . PHE A 1 306 ? -4.698 41.962 -7.088 1.00 94.94 306 PHE A O 1
ATOM 2468 N N . MET A 1 307 ? -5.694 40.350 -5.891 1.00 90.12 307 MET A N 1
ATOM 2469 C CA . MET A 1 307 ? -5.900 39.429 -7.012 1.00 90.12 307 MET A CA 1
ATOM 2470 C C . MET A 1 307 ? -7.123 39.754 -7.874 1.00 90.12 307 MET A C 1
ATOM 2472 O O . MET A 1 307 ? -7.135 39.410 -9.061 1.00 90.12 307 MET A O 1
ATOM 2476 N N . LYS A 1 308 ? -8.171 40.338 -7.283 1.00 86.38 308 LYS A N 1
ATOM 2477 C CA . LYS A 1 308 ? -9.505 40.436 -7.895 1.00 86.38 308 LYS A CA 1
ATOM 2478 C C . LYS A 1 308 ? -10.082 41.842 -7.903 1.00 86.38 308 LYS A C 1
ATOM 2480 O O . LYS A 1 308 ? -10.837 42.138 -8.830 1.00 86.38 308 LYS A O 1
ATOM 2485 N N . CYS A 1 309 ? -9.727 42.705 -6.951 1.00 88.00 309 CYS A N 1
ATOM 2486 C CA . CYS A 1 309 ? -10.248 44.067 -6.949 1.00 88.00 309 CYS A CA 1
ATOM 2487 C C . CYS A 1 309 ? -9.631 44.868 -8.099 1.00 88.00 309 CYS A C 1
ATOM 2489 O O . CYS A 1 309 ? -8.412 44.952 -8.258 1.00 88.00 309 CYS A O 1
ATOM 2491 N N . ARG A 1 310 ? -10.509 45.418 -8.936 1.00 90.62 310 ARG A N 1
ATOM 2492 C CA . ARG A 1 310 ? -10.180 46.276 -10.072 1.00 90.62 310 ARG A CA 1
ATOM 2493 C C . ARG A 1 310 ? -10.669 47.665 -9.723 1.00 90.62 310 ARG A C 1
ATOM 2495 O O . ARG A 1 310 ? -11.851 47.825 -9.441 1.00 90.62 310 ARG A O 1
ATOM 2502 N N . VAL A 1 311 ? -9.764 48.630 -9.721 1.00 92.50 311 VAL A N 1
ATOM 2503 C CA . VAL A 1 311 ? -10.071 49.993 -9.278 1.00 92.50 311 VAL A CA 1
ATOM 2504 C C . VAL A 1 311 ? -9.839 50.955 -10.435 1.00 92.50 311 VAL A C 1
ATOM 2506 O O . VAL A 1 311 ? -8.979 50.725 -11.295 1.00 92.50 311 VAL A O 1
ATOM 2509 N N . THR A 1 312 ? -10.662 51.995 -10.509 1.00 93.12 312 THR A N 1
ATOM 2510 C CA . THR A 1 312 ? -10.714 52.932 -11.640 1.00 93.12 312 THR A CA 1
ATOM 2511 C C . THR A 1 312 ? -9.393 53.666 -11.851 1.00 93.12 312 THR A C 1
ATOM 2513 O O . THR A 1 312 ? -8.943 53.851 -12.981 1.00 93.12 312 THR A O 1
ATOM 2516 N N . GLU A 1 313 ? -8.707 53.969 -10.757 1.00 94.62 313 GLU A N 1
ATOM 2517 C CA . GLU A 1 313 ? -7.405 54.619 -10.674 1.00 94.62 313 GLU A CA 1
ATOM 2518 C C . GLU A 1 313 ? -6.311 53.802 -11.380 1.00 94.62 313 GLU A C 1
ATOM 2520 O O . GLU A 1 313 ? -5.330 54.355 -11.873 1.00 94.62 313 GLU A O 1
ATOM 2525 N N . PHE A 1 314 ? -6.518 52.488 -11.511 1.00 95.56 314 PHE A N 1
ATOM 2526 C CA . PHE A 1 314 ? -5.635 51.540 -12.191 1.00 95.56 314 PHE A CA 1
ATOM 2527 C C . PHE A 1 314 ? -6.118 51.156 -13.596 1.00 95.56 314 PHE A C 1
ATOM 2529 O O . PHE A 1 314 ? -5.676 50.143 -14.140 1.00 95.56 314 PHE A O 1
ATOM 2536 N N . ASN A 1 315 ? -7.040 51.920 -14.193 1.00 94.62 315 ASN A N 1
ATOM 2537 C CA . ASN A 1 315 ? -7.692 51.563 -15.458 1.00 94.62 315 ASN A CA 1
ATOM 2538 C C . ASN A 1 315 ? -8.337 50.159 -15.388 1.00 94.62 315 ASN A C 1
ATOM 2540 O O . ASN A 1 315 ? -8.139 49.308 -16.258 1.00 94.62 315 ASN A O 1
ATOM 2544 N N . ASN A 1 316 ? -9.054 49.885 -14.286 1.00 94.81 316 ASN A N 1
ATOM 2545 C CA . ASN A 1 316 ? -9.725 48.610 -13.998 1.00 94.81 316 ASN A CA 1
ATOM 2546 C C . ASN A 1 316 ? -8.790 47.382 -13.973 1.00 94.81 316 ASN A C 1
ATOM 2548 O O . ASN A 1 316 ? -9.205 46.248 -14.264 1.00 94.81 316 ASN A O 1
ATOM 2552 N N . LYS A 1 317 ? -7.522 47.588 -13.601 1.00 93.75 317 LYS A N 1
ATOM 2553 C CA . LYS A 1 317 ? -6.541 46.525 -13.339 1.00 93.75 317 LYS A CA 1
ATOM 2554 C C . LYS A 1 317 ? -6.417 46.245 -11.840 1.00 93.75 317 LYS A C 1
ATOM 2556 O O . LYS A 1 317 ? -6.670 47.107 -11.006 1.00 93.75 317 LYS A O 1
ATOM 2561 N N . SER A 1 318 ? -6.032 45.013 -11.516 1.00 96.19 318 SER A N 1
ATOM 2562 C CA . SER A 1 318 ? -5.733 44.555 -10.151 1.00 96.19 318 SER A CA 1
ATOM 2563 C C . SER A 1 318 ? -4.232 44.608 -9.870 1.00 96.19 318 SER A C 1
ATOM 2565 O O . SER A 1 318 ? -3.444 44.400 -10.795 1.00 96.19 318 SER A O 1
ATOM 2567 N N . LEU A 1 319 ? -3.822 44.703 -8.603 1.00 96.94 319 LEU A N 1
ATOM 2568 C CA . LEU A 1 319 ? -2.411 44.596 -8.189 1.00 96.94 319 LEU A CA 1
ATOM 2569 C C . LEU A 1 319 ? -1.874 43.149 -8.144 1.00 96.94 319 LEU A C 1
ATOM 2571 O O . LEU A 1 319 ? -0.873 42.863 -7.488 1.00 96.94 319 LEU A O 1
ATOM 2575 N N . ARG A 1 320 ? -2.492 42.222 -8.886 1.00 95.75 320 ARG A N 1
ATOM 2576 C CA . ARG A 1 320 ? -2.082 40.813 -8.978 1.00 95.75 320 ARG A CA 1
ATOM 2577 C C . ARG A 1 320 ? -0.615 40.651 -9.368 1.00 95.75 320 ARG A C 1
ATOM 2579 O O . ARG A 1 320 ? 0.061 39.774 -8.838 1.00 95.75 320 ARG A O 1
ATOM 2586 N N . SER A 1 321 ? -0.121 41.467 -10.297 1.00 94.50 321 SER A N 1
ATOM 2587 C CA . SER A 1 321 ? 1.279 41.402 -10.727 1.00 94.50 321 SER A CA 1
ATOM 2588 C C . SER A 1 321 ? 2.247 41.845 -9.624 1.00 94.50 321 SER A C 1
ATOM 2590 O O . SER A 1 321 ? 3.339 41.288 -9.545 1.00 94.50 321 SER A O 1
ATOM 2592 N N . LEU A 1 322 ? 1.838 42.768 -8.739 1.00 95.38 322 LEU A N 1
ATOM 2593 C CA . LEU A 1 322 ? 2.630 43.167 -7.572 1.00 95.38 322 LEU A CA 1
ATOM 2594 C C . LEU A 1 322 ? 2.702 42.023 -6.567 1.00 95.38 322 LEU A C 1
ATOM 2596 O O . LEU A 1 322 ? 3.790 41.668 -6.138 1.00 95.38 322 LEU A O 1
ATOM 2600 N N . LEU A 1 323 ? 1.569 41.393 -6.236 1.00 93.81 323 LEU A N 1
ATOM 2601 C CA . LEU A 1 323 ? 1.564 40.249 -5.319 1.00 93.81 323 LEU A CA 1
ATOM 2602 C C . LEU A 1 323 ? 2.393 39.079 -5.877 1.00 93.81 323 LEU A C 1
ATOM 2604 O O . LEU A 1 323 ? 3.157 38.456 -5.145 1.00 93.81 323 LEU A O 1
ATOM 2608 N N . ARG A 1 324 ? 2.313 38.831 -7.193 1.00 91.75 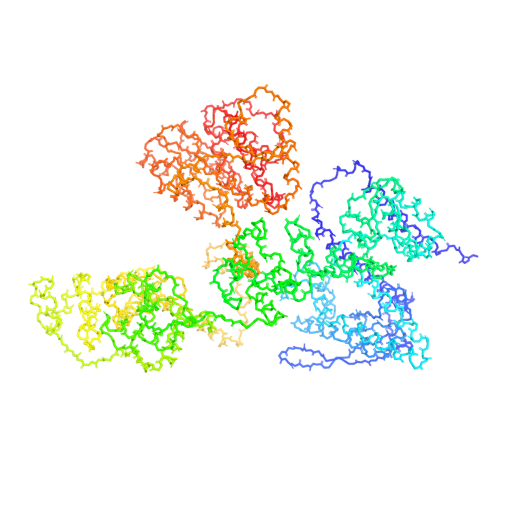324 ARG A N 1
ATOM 2609 C CA . ARG A 1 324 ? 3.107 37.799 -7.879 1.00 91.75 324 ARG A CA 1
ATOM 2610 C C . ARG A 1 324 ? 4.607 38.038 -7.782 1.00 91.75 324 ARG A C 1
ATOM 2612 O O . ARG A 1 324 ? 5.333 37.075 -7.575 1.00 91.75 324 ARG A O 1
ATOM 2619 N N . LYS A 1 325 ? 5.062 39.294 -7.793 1.00 90.94 325 LYS A N 1
ATOM 2620 C CA . LYS A 1 325 ? 6.481 39.614 -7.589 1.00 90.94 325 LYS A CA 1
ATOM 2621 C C . LYS A 1 325 ? 7.034 39.059 -6.269 1.00 90.94 325 LYS A C 1
ATOM 2623 O O . LYS A 1 325 ? 8.212 38.724 -6.193 1.00 90.94 325 LYS A O 1
ATOM 2628 N N . TYR A 1 326 ? 6.191 38.943 -5.246 1.00 88.06 326 TYR A N 1
ATOM 2629 C CA . TYR A 1 326 ? 6.560 38.414 -3.932 1.00 88.06 326 TYR A CA 1
ATOM 2630 C C . TYR A 1 326 ? 6.275 36.906 -3.789 1.00 88.06 326 TYR A C 1
ATOM 2632 O O . TYR A 1 326 ? 6.606 36.323 -2.759 1.00 88.06 326 TYR A O 1
ATOM 2640 N N . MET A 1 327 ? 5.725 36.253 -4.824 1.00 84.25 327 MET A N 1
ATOM 2641 C CA . MET A 1 327 ? 5.571 34.793 -4.902 1.00 84.25 327 MET A CA 1
ATOM 2642 C C . MET A 1 327 ? 6.817 34.077 -5.462 1.00 84.25 327 MET A C 1
ATOM 2644 O O . MET A 1 327 ? 6.986 32.880 -5.244 1.00 84.25 327 MET A O 1
ATOM 2648 N N . ASP A 1 328 ? 7.722 34.779 -6.147 1.00 60.22 328 ASP A N 1
ATOM 2649 C CA . ASP A 1 328 ? 8.750 34.140 -6.989 1.00 60.22 328 ASP A CA 1
ATOM 2650 C C . ASP A 1 328 ? 10.029 33.679 -6.243 1.00 60.22 328 ASP A C 1
ATOM 2652 O O . ASP A 1 328 ? 10.964 33.177 -6.859 1.00 60.22 328 ASP A O 1
ATOM 2656 N N . HIS A 1 329 ? 10.084 33.757 -4.905 1.00 56.69 329 HIS A N 1
ATOM 2657 C CA . HIS A 1 329 ? 11.266 33.367 -4.106 1.00 56.69 329 HIS A CA 1
ATOM 2658 C C . HIS A 1 329 ? 11.222 31.957 -3.480 1.00 56.69 329 HIS A C 1
ATOM 2660 O O . HIS A 1 329 ? 11.979 31.675 -2.554 1.00 56.69 329 HIS A O 1
ATOM 2666 N N . GLY A 1 330 ? 10.381 31.049 -3.987 1.00 55.50 330 GLY A N 1
ATOM 2667 C CA . GLY A 1 330 ? 10.364 29.646 -3.527 1.00 55.50 330 GLY A CA 1
ATOM 2668 C C . GLY A 1 330 ? 8.983 29.004 -3.392 1.00 55.50 330 GLY A C 1
ATOM 2669 O O . GLY A 1 330 ? 8.805 28.119 -2.561 1.00 55.50 330 GLY A O 1
ATOM 2670 N N . LYS A 1 331 ? 8.000 29.448 -4.186 1.00 53.81 331 LYS A N 1
ATOM 2671 C CA . LYS A 1 331 ? 6.582 29.047 -4.095 1.00 53.81 331 LYS A CA 1
ATOM 2672 C C . LYS A 1 331 ? 5.909 29.275 -2.713 1.00 53.81 331 LYS A C 1
ATOM 2674 O O . LYS A 1 331 ? 5.159 28.397 -2.281 1.00 53.81 331 LYS A O 1
ATOM 2679 N N . PRO A 1 332 ? 6.121 30.408 -2.004 1.00 65.56 332 PRO A N 1
ATOM 2680 C CA . PRO A 1 332 ? 5.261 30.798 -0.884 1.00 65.56 332 PRO A CA 1
ATOM 2681 C C . PRO A 1 332 ? 3.787 30.875 -1.319 1.00 65.56 332 PRO A C 1
ATOM 2683 O O . PRO A 1 332 ? 3.482 31.219 -2.464 1.00 65.56 332 PRO A O 1
ATOM 2686 N N . SER A 1 333 ? 2.862 30.542 -0.414 1.00 83.88 333 SER A N 1
ATOM 2687 C CA . SER A 1 333 ? 1.424 30.689 -0.674 1.00 83.88 333 SER A CA 1
ATOM 2688 C C . SER A 1 333 ? 1.060 32.161 -0.932 1.00 83.88 333 SER A C 1
ATOM 2690 O O . SER A 1 333 ? 1.808 33.062 -0.558 1.00 83.88 333 SER A O 1
ATOM 2692 N N . GLU A 1 334 ? -0.109 32.450 -1.521 1.00 84.94 334 GLU A N 1
ATOM 2693 C CA . GLU A 1 334 ? -0.564 33.845 -1.701 1.00 84.94 334 GLU A CA 1
ATOM 2694 C C . GLU A 1 334 ? -0.555 34.629 -0.371 1.00 84.94 334 GLU A C 1
ATOM 2696 O O . GLU A 1 334 ? -0.248 35.821 -0.349 1.00 84.94 334 GLU A O 1
ATOM 2701 N N . LYS A 1 335 ? -0.839 33.943 0.748 1.00 81.06 335 LYS A N 1
ATOM 2702 C CA . LYS A 1 335 ? -0.815 34.507 2.106 1.00 81.06 335 LYS A CA 1
ATOM 2703 C C . LYS A 1 335 ? 0.605 34.888 2.536 1.00 81.06 335 LYS A C 1
ATOM 2705 O O . LYS A 1 335 ? 0.808 35.965 3.091 1.00 81.06 335 LYS A O 1
ATOM 2710 N N . ASP A 1 336 ? 1.582 34.042 2.231 1.00 81.31 336 ASP A N 1
ATOM 2711 C CA . ASP A 1 336 ? 2.995 34.288 2.526 1.00 81.31 336 ASP A CA 1
ATOM 2712 C C . ASP A 1 336 ? 3.560 35.421 1.657 1.00 81.31 336 ASP A C 1
ATOM 2714 O O . ASP A 1 336 ? 4.302 36.268 2.150 1.00 81.31 336 ASP A O 1
ATOM 2718 N N . ALA A 1 337 ? 3.158 35.496 0.384 1.00 86.06 337 ALA A N 1
ATOM 2719 C CA . ALA A 1 337 ? 3.534 36.594 -0.506 1.00 86.06 337 ALA A CA 1
ATOM 2720 C C . ALA A 1 337 ? 2.948 37.934 -0.045 1.00 86.06 337 ALA A C 1
ATOM 2722 O O . ALA A 1 337 ? 3.634 38.953 -0.091 1.00 86.06 337 ALA A O 1
ATOM 2723 N N . LEU A 1 338 ? 1.707 37.937 0.453 1.00 90.31 338 LEU A N 1
ATOM 2724 C CA . LEU A 1 338 ? 1.099 39.125 1.050 1.00 90.31 338 LEU A CA 1
ATOM 2725 C C . LEU A 1 338 ? 1.827 39.542 2.333 1.00 90.31 338 LEU A C 1
ATOM 2727 O O . LEU A 1 338 ? 2.079 40.729 2.525 1.00 90.31 338 LEU A O 1
ATOM 2731 N N . LYS A 1 339 ? 2.208 38.580 3.182 1.00 84.62 339 LYS A N 1
ATOM 2732 C CA . LYS A 1 339 ? 3.010 38.843 4.383 1.00 84.62 339 LYS A CA 1
ATOM 2733 C C . LYS A 1 339 ? 4.365 39.460 4.021 1.00 84.62 339 LYS A C 1
ATOM 2735 O O . LYS A 1 339 ? 4.707 40.516 4.542 1.00 84.62 339 LYS A O 1
ATOM 2740 N N . ALA A 1 340 ? 5.084 38.861 3.071 1.00 87.38 340 ALA A N 1
ATOM 2741 C CA . ALA A 1 340 ? 6.370 39.363 2.591 1.00 87.38 340 ALA A CA 1
ATOM 2742 C C . ALA A 1 340 ? 6.250 40.748 1.936 1.00 87.38 340 ALA A C 1
ATOM 2744 O O . ALA A 1 340 ? 7.120 41.598 2.122 1.00 87.38 340 ALA A O 1
ATOM 2745 N N . LEU A 1 341 ? 5.168 40.996 1.187 1.00 91.88 341 LEU A N 1
ATOM 2746 C CA . LEU A 1 341 ? 4.859 42.307 0.622 1.00 91.88 341 LEU A CA 1
ATOM 2747 C C . LEU A 1 341 ? 4.680 43.345 1.737 1.00 91.88 341 LEU A C 1
ATOM 2749 O O . LEU A 1 341 ? 5.351 44.372 1.708 1.00 91.88 341 LEU A O 1
ATOM 2753 N N . LYS A 1 342 ? 3.825 43.075 2.729 1.00 89.00 342 LYS A N 1
ATOM 2754 C CA . LYS A 1 342 ? 3.570 43.992 3.853 1.00 89.00 342 LYS A CA 1
ATOM 2755 C C . LYS A 1 342 ? 4.835 44.292 4.654 1.00 89.00 342 LYS A C 1
ATOM 2757 O O . LYS A 1 342 ? 5.141 45.460 4.878 1.00 89.00 342 LYS A O 1
ATOM 2762 N N . GLU A 1 343 ? 5.601 43.257 4.995 1.00 87.06 343 GLU A N 1
ATOM 2763 C CA . GLU A 1 343 ? 6.873 43.374 5.716 1.00 87.06 343 GLU A CA 1
ATOM 2764 C C . GLU A 1 343 ? 7.882 44.215 4.923 1.00 87.06 343 GLU A C 1
ATOM 2766 O O . GLU A 1 343 ? 8.430 45.191 5.431 1.00 87.06 343 GLU A O 1
ATOM 2771 N N . LYS A 1 344 ? 8.073 43.912 3.631 1.00 91.56 344 LYS A N 1
ATOM 2772 C CA . LYS A 1 344 ? 9.029 44.639 2.783 1.00 91.56 344 LYS A CA 1
ATOM 2773 C C . LYS A 1 344 ? 8.635 46.096 2.567 1.00 91.56 344 LYS A C 1
ATOM 2775 O O . LYS A 1 344 ? 9.502 46.947 2.381 1.00 91.56 344 LYS A O 1
ATOM 2780 N N . LEU A 1 345 ? 7.335 46.369 2.544 1.00 91.25 345 LEU A N 1
ATOM 2781 C CA . LEU A 1 345 ? 6.788 47.708 2.405 1.00 91.25 345 LEU A CA 1
ATOM 2782 C C . LEU A 1 345 ? 6.638 48.426 3.754 1.00 91.25 345 LEU A C 1
ATOM 2784 O O . LEU A 1 345 ? 6.175 49.565 3.759 1.00 91.25 345 LEU A O 1
ATOM 2788 N N . ASN A 1 346 ? 7.043 47.828 4.881 1.00 90.31 346 ASN A N 1
ATOM 2789 C CA . ASN A 1 346 ? 6.842 48.384 6.224 1.00 90.31 346 ASN A CA 1
ATOM 2790 C C . ASN A 1 346 ? 5.410 48.925 6.402 1.00 90.31 346 ASN A C 1
ATOM 2792 O O . ASN A 1 346 ? 5.205 50.071 6.810 1.00 90.31 346 ASN A O 1
ATOM 2796 N N . ILE A 1 347 ? 4.432 48.141 5.942 1.00 86.06 347 ILE A N 1
ATOM 2797 C CA . ILE A 1 347 ? 3.014 48.404 6.153 1.00 86.06 347 ILE A CA 1
ATOM 2798 C C . ILE A 1 347 ? 2.675 47.656 7.429 1.00 86.06 347 ILE A C 1
ATOM 2800 O O . ILE A 1 347 ? 2.391 46.460 7.385 1.00 86.06 347 ILE A O 1
ATOM 2804 N N . ASP A 1 348 ? 2.781 48.358 8.556 1.00 67.19 348 ASP A N 1
ATOM 2805 C CA . ASP A 1 348 ? 2.422 47.802 9.853 1.00 67.19 348 ASP A CA 1
ATOM 2806 C C . ASP A 1 348 ? 0.983 47.275 9.780 1.00 67.19 348 ASP A C 1
ATOM 2808 O O . ASP A 1 348 ? 0.066 47.980 9.331 1.00 67.19 348 ASP A O 1
ATOM 2812 N N . ASP A 1 349 ? 0.778 46.027 10.210 1.00 59.44 349 ASP A N 1
ATOM 2813 C CA . ASP A 1 349 ? -0.548 45.462 10.464 1.00 59.44 349 ASP A CA 1
ATOM 2814 C C . ASP A 1 349 ? -1.156 46.210 11.668 1.00 59.44 349 ASP A C 1
ATOM 2816 O O . ASP A 1 349 ? -1.234 45.710 12.786 1.00 59.44 349 ASP A O 1
ATOM 2820 N N . LEU A 1 350 ? -1.577 47.461 11.444 1.00 47.34 350 LEU A N 1
ATOM 2821 C CA . LEU A 1 350 ? -2.190 48.385 12.409 1.00 47.34 350 LEU A CA 1
ATOM 2822 C C . LEU A 1 350 ? -3.601 47.925 12.854 1.00 47.34 350 LEU A C 1
ATOM 2824 O O . LEU A 1 350 ? -4.517 48.742 12.991 1.00 47.34 350 LEU A O 1
ATOM 2828 N N . GLY A 1 351 ? -3.823 46.620 13.040 1.00 50.34 351 GLY A N 1
ATOM 2829 C CA . GLY A 1 351 ? -5.142 46.054 13.330 1.00 50.34 351 GLY A CA 1
ATOM 2830 C C . GLY A 1 351 ? -5.197 44.635 13.904 1.00 50.34 351 GLY A C 1
ATOM 2831 O O . GLY A 1 351 ? -6.287 44.060 13.931 1.00 50.34 351 GLY A O 1
ATOM 2832 N N . GLU A 1 352 ? -4.094 44.050 14.372 1.00 56.75 352 GLU A N 1
ATOM 2833 C CA . GLU A 1 352 ? -4.147 42.772 15.102 1.00 56.75 352 GLU A CA 1
ATOM 2834 C C . GLU A 1 352 ? -4.105 42.988 16.618 1.00 56.75 352 GLU A C 1
ATOM 2836 O O . GLU A 1 352 ? -3.251 42.456 17.317 1.00 56.75 352 GLU A O 1
ATOM 2841 N N . THR A 1 353 ? -5.045 43.767 17.159 1.00 73.31 353 THR A N 1
ATOM 2842 C CA . THR A 1 353 ? -5.351 43.621 18.586 1.00 73.31 353 THR A CA 1
ATOM 2843 C C . THR A 1 353 ? -5.979 42.237 18.788 1.00 73.31 353 THR A C 1
ATOM 2845 O O . THR A 1 353 ? -6.927 41.912 18.058 1.00 73.31 353 THR A O 1
ATOM 2848 N N . PRO A 1 354 ? -5.472 41.412 19.724 1.00 84.44 354 PRO A N 1
ATOM 2849 C CA . PRO A 1 354 ? -6.153 40.194 20.151 1.00 84.44 354 PRO A CA 1
ATOM 2850 C C . PRO A 1 354 ? -7.605 40.492 20.537 1.00 84.44 354 PRO A C 1
ATOM 2852 O O . PRO A 1 354 ? -7.920 41.627 20.906 1.00 84.44 354 PRO A O 1
ATOM 2855 N N . TYR A 1 355 ? -8.480 39.486 20.467 1.00 89.44 355 TYR A N 1
ATOM 2856 C CA . TYR A 1 355 ? -9.812 39.619 21.068 1.00 89.44 355 TYR A CA 1
ATOM 2857 C C . TYR A 1 355 ? -9.649 39.947 22.557 1.00 89.44 355 TYR A C 1
ATOM 2859 O O . TYR A 1 355 ? -8.778 39.374 23.217 1.00 89.44 355 TYR A O 1
ATOM 2867 N N . LYS A 1 356 ? -10.436 40.897 23.064 1.00 91.38 356 LYS A N 1
ATOM 2868 C CA . LYS A 1 356 ? -10.309 41.407 24.435 1.00 91.38 356 LYS A CA 1
ATOM 2869 C C . LYS A 1 356 ? -10.617 40.327 25.464 1.00 91.38 356 LYS A C 1
ATOM 2871 O O . LYS A 1 356 ? -9.931 40.244 26.478 1.00 91.38 356 LYS A O 1
ATOM 2876 N N . ASP A 1 357 ? -11.629 39.517 25.181 1.00 96.00 357 ASP A N 1
ATOM 2877 C CA . ASP A 1 357 ? -12.140 38.463 26.046 1.00 96.00 357 ASP A CA 1
ATOM 2878 C C . ASP A 1 357 ? -12.770 37.324 25.223 1.00 96.00 357 ASP A C 1
ATOM 2880 O O . ASP A 1 357 ? -12.761 37.317 23.983 1.00 96.00 357 ASP A O 1
ATOM 2884 N N . PHE A 1 358 ? -13.247 36.295 25.926 1.00 97.25 358 PHE A N 1
ATOM 2885 C CA . PHE A 1 358 ? -13.855 35.123 25.308 1.00 97.25 358 PHE A CA 1
ATOM 2886 C C . PHE A 1 358 ? -15.219 35.451 24.687 1.00 97.25 358 PHE A C 1
ATOM 2888 O O . PHE A 1 358 ? -15.552 34.899 23.641 1.00 97.25 358 PHE A O 1
ATOM 2895 N N . GLU A 1 359 ? -15.980 36.368 25.280 1.00 97.44 359 GLU A N 1
ATOM 2896 C CA . GLU A 1 359 ? -17.289 36.813 24.813 1.00 97.44 359 GLU A CA 1
ATOM 2897 C C . GLU A 1 359 ? -17.197 37.485 23.437 1.00 97.44 359 GLU A C 1
ATOM 2899 O O . GLU A 1 359 ? -17.937 37.107 22.524 1.00 97.44 359 GLU A O 1
ATOM 2904 N N . GLU A 1 360 ? -16.245 38.404 23.243 1.00 95.62 360 GLU A N 1
ATOM 2905 C CA . GLU A 1 360 ? -15.972 39.017 21.938 1.00 95.62 360 GLU A CA 1
ATOM 2906 C C . GLU A 1 360 ? -15.586 37.949 20.905 1.00 95.62 360 GLU A C 1
ATOM 2908 O O . GLU A 1 360 ? -16.139 37.910 19.802 1.00 95.62 360 GLU A O 1
ATOM 2913 N N . ALA A 1 361 ? -14.677 37.038 21.263 1.00 96.12 361 ALA A N 1
ATOM 2914 C CA . ALA A 1 361 ? -14.250 35.969 20.365 1.00 96.12 361 ALA A CA 1
ATOM 2915 C C . ALA A 1 361 ? -15.397 35.005 20.010 1.00 96.12 361 ALA A C 1
ATOM 2917 O O . ALA A 1 361 ? -15.478 34.535 18.872 1.00 96.12 361 ALA A O 1
ATOM 2918 N N . LEU A 1 362 ? -16.289 34.711 20.958 1.00 97.00 362 LEU A N 1
ATOM 2919 C CA . LEU A 1 362 ? -17.437 33.829 20.775 1.00 97.00 362 LEU A CA 1
ATOM 2920 C C . LEU A 1 362 ? -18.479 34.443 19.837 1.00 97.00 362 LEU A C 1
ATOM 2922 O O . LEU A 1 362 ? -18.979 33.739 18.958 1.00 97.00 362 LEU A O 1
ATOM 2926 N N . GLU A 1 363 ? -18.780 35.734 19.966 1.00 95.06 363 GLU A N 1
ATOM 2927 C CA . GLU A 1 363 ? -19.702 36.418 19.051 1.00 95.06 363 GLU A CA 1
ATOM 2928 C C . GLU A 1 363 ? -19.140 36.469 17.621 1.00 95.06 363 GLU A C 1
ATOM 2930 O O . GLU A 1 363 ? -19.829 36.096 16.666 1.00 95.06 363 GLU A O 1
ATOM 2935 N N . VAL A 1 364 ? -17.849 36.781 17.467 1.00 92.69 364 VAL A N 1
ATOM 2936 C CA . VAL A 1 364 ? -17.156 36.741 16.166 1.00 92.69 364 VAL A CA 1
ATOM 2937 C C . VAL A 1 364 ? -17.125 35.314 15.588 1.00 92.69 364 VAL A C 1
ATOM 2939 O O . VAL A 1 364 ? -17.306 35.110 14.384 1.00 92.69 364 VAL A O 1
ATOM 2942 N N . PHE A 1 365 ? -16.960 34.288 16.430 1.00 95.12 365 PHE A N 1
ATOM 2943 C CA . PHE A 1 365 ? -17.029 32.886 16.007 1.00 95.12 365 PHE A CA 1
ATOM 2944 C C . PHE A 1 365 ? -18.423 32.481 15.521 1.00 95.12 365 PHE A C 1
ATOM 2946 O O . PHE A 1 365 ? -18.559 31.867 14.453 1.00 95.12 365 PHE A O 1
ATOM 2953 N N . LYS A 1 366 ? -19.477 32.861 16.250 1.00 92.94 366 LYS A N 1
ATOM 2954 C CA . LYS A 1 366 ? -20.868 32.626 15.835 1.00 92.94 366 LYS A CA 1
ATOM 2955 C C . LYS A 1 366 ? -21.176 33.302 14.494 1.00 92.94 366 LYS A C 1
ATOM 2957 O O . LYS A 1 366 ? -21.886 32.696 13.689 1.00 92.94 366 LYS A O 1
ATOM 2962 N N . ALA A 1 367 ? -20.566 34.457 14.214 1.00 89.56 367 ALA A N 1
ATOM 2963 C CA . ALA A 1 367 ? -20.666 35.185 12.944 1.00 89.56 367 ALA A CA 1
ATOM 2964 C C . ALA A 1 367 ? -19.836 34.597 11.777 1.00 89.56 367 ALA A C 1
ATOM 2966 O O . ALA A 1 367 ? -20.052 34.979 10.637 1.00 89.56 367 ALA A O 1
ATOM 2967 N N . ASP A 1 368 ? -18.972 33.604 12.030 1.00 87.69 368 ASP A N 1
ATOM 2968 C CA . ASP A 1 368 ? -18.062 32.973 11.041 1.00 87.69 368 ASP A CA 1
ATOM 2969 C C . ASP A 1 368 ? -16.832 33.799 10.665 1.00 87.69 368 ASP A C 1
ATOM 2971 O O . ASP A 1 368 ? -16.177 33.548 9.658 1.00 87.69 368 ASP A O 1
ATOM 2975 N N . GLU A 1 369 ? -16.477 34.757 11.513 1.00 85.88 369 GLU A N 1
ATOM 2976 C CA . GLU A 1 369 ? -15.416 35.724 11.239 1.00 85.88 369 GLU A CA 1
ATOM 2977 C C . GLU A 1 369 ? -14.195 35.527 12.151 1.00 85.88 369 GLU A C 1
ATOM 2979 O O . GLU A 1 369 ? -13.287 36.364 12.178 1.00 85.88 369 GLU A O 1
ATOM 2984 N N . ILE A 1 370 ? -14.145 34.430 12.924 1.00 92.75 370 ILE A N 1
ATOM 2985 C CA . ILE A 1 370 ? -13.037 34.214 13.858 1.00 92.75 370 ILE A CA 1
ATOM 2986 C C . ILE A 1 370 ? -11.721 34.029 13.102 1.00 92.75 370 ILE A C 1
ATOM 2988 O O . ILE A 1 370 ? -11.573 33.181 12.221 1.00 92.75 370 ILE A O 1
ATOM 2992 N N . SER A 1 371 ? -10.717 34.788 13.520 1.00 91.62 371 SER A N 1
ATOM 2993 C CA . SER A 1 371 ? -9.325 34.505 13.225 1.00 91.62 371 SER A CA 1
ATOM 2994 C C . SER A 1 371 ? -8.711 33.854 14.453 1.00 91.62 371 SER A C 1
ATOM 2996 O O . SER A 1 371 ? -8.490 34.508 15.471 1.00 91.62 371 SER A O 1
ATOM 2998 N N . TRP A 1 372 ? -8.398 32.560 14.367 1.00 93.62 372 TRP A N 1
ATOM 2999 C CA . TRP A 1 372 ? -7.749 31.848 15.473 1.00 93.62 372 TRP A CA 1
ATOM 3000 C C . TRP A 1 372 ? -6.375 32.430 15.830 1.00 93.62 372 TRP A C 1
ATOM 3002 O O . TRP A 1 372 ? -5.921 32.243 16.956 1.00 93.62 372 TRP A O 1
ATOM 3012 N N . ASP A 1 373 ? -5.746 33.183 14.919 1.00 88.38 373 ASP A N 1
ATOM 3013 C CA . ASP A 1 373 ? -4.520 33.943 15.186 1.00 88.38 373 ASP A CA 1
ATOM 3014 C C . ASP A 1 373 ? -4.739 35.086 16.197 1.00 88.38 373 ASP A C 1
ATOM 3016 O O . ASP A 1 373 ? -3.837 35.367 16.981 1.00 88.38 373 ASP A O 1
ATOM 3020 N N . LYS A 1 374 ? -5.947 35.668 16.256 1.00 89.25 374 LYS A N 1
ATOM 3021 C CA . LYS A 1 374 ? -6.326 36.725 17.217 1.00 89.25 374 LYS A CA 1
ATOM 3022 C C . LYS A 1 374 ? -6.813 36.194 18.568 1.00 89.25 374 LYS A C 1
ATOM 3024 O O . LYS A 1 374 ? -6.852 36.942 19.541 1.00 89.25 374 LYS A O 1
ATOM 3029 N N . ALA A 1 375 ? -7.204 34.922 18.635 1.00 93.69 375 ALA A N 1
ATOM 3030 C CA . ALA A 1 375 ? -7.604 34.278 19.882 1.00 93.69 375 ALA A CA 1
ATOM 3031 C C . ALA A 1 375 ? -6.364 33.911 20.703 1.00 93.69 375 ALA A C 1
ATOM 3033 O O . ALA A 1 375 ? -5.515 33.154 20.220 1.00 93.69 375 ALA A O 1
ATOM 3034 N N . THR A 1 376 ? -6.272 34.413 21.937 1.00 95.00 376 THR A N 1
ATOM 3035 C CA . THR A 1 376 ? -5.199 34.050 22.874 1.00 95.00 376 THR A CA 1
ATOM 3036 C C . THR A 1 376 ? -5.290 32.574 23.281 1.00 95.00 376 THR A C 1
ATOM 3038 O O . THR A 1 376 ? -6.256 31.875 22.959 1.00 95.00 376 THR A O 1
ATOM 3041 N N . ILE A 1 377 ? -4.271 32.069 23.980 1.00 94.56 377 ILE A N 1
ATOM 3042 C CA . ILE A 1 377 ? -4.252 30.683 24.475 1.00 94.56 377 ILE A CA 1
ATOM 3043 C C . ILE A 1 377 ? -5.438 30.440 25.418 1.00 94.56 377 ILE A C 1
ATOM 3045 O O . ILE A 1 377 ? -6.099 29.408 25.315 1.00 94.56 377 ILE A O 1
ATOM 3049 N N . GLU A 1 378 ? -5.752 31.411 26.271 1.00 96.50 378 GLU A N 1
ATOM 3050 C CA . GLU A 1 378 ? -6.852 31.380 27.236 1.00 96.50 378 GLU A CA 1
ATOM 3051 C C . GLU A 1 378 ? -8.201 31.298 26.517 1.00 96.50 378 GLU A C 1
ATOM 3053 O O . GLU A 1 378 ? -8.996 30.405 26.798 1.00 96.50 378 GLU A O 1
ATOM 3058 N N . ILE A 1 379 ? -8.418 32.137 25.499 1.00 97.19 379 ILE A N 1
ATOM 3059 C CA . ILE A 1 379 ? -9.648 32.121 24.692 1.00 97.19 379 ILE A CA 1
ATOM 3060 C C . ILE A 1 379 ? -9.816 30.774 23.978 1.00 97.19 379 ILE A C 1
ATOM 3062 O O . ILE A 1 379 ? -10.891 30.175 24.006 1.00 97.19 379 ILE A O 1
ATOM 3066 N N . ARG A 1 380 ? -8.752 30.250 23.351 1.00 97.56 380 ARG A N 1
ATOM 3067 C CA . ARG A 1 380 ? -8.793 28.931 22.689 1.00 97.56 380 ARG A CA 1
ATOM 3068 C C . ARG A 1 380 ? -9.103 27.813 23.684 1.00 97.56 380 ARG A C 1
ATOM 3070 O O . ARG A 1 380 ? -9.822 26.878 23.333 1.00 97.56 380 ARG A O 1
ATOM 3077 N N . LYS A 1 381 ? -8.577 27.906 24.908 1.00 97.62 381 LYS A N 1
ATOM 3078 C CA . LYS A 1 381 ? -8.850 26.959 25.993 1.00 97.62 381 LYS A CA 1
ATOM 3079 C C . LYS A 1 381 ? -10.325 26.983 26.391 1.00 97.62 381 LYS A C 1
ATOM 3081 O O . LYS A 1 381 ? -10.926 25.914 26.435 1.00 97.62 381 LYS A O 1
ATOM 3086 N N . GLU A 1 382 ? -10.931 28.156 26.556 1.00 98.00 382 GLU A N 1
ATOM 3087 C CA . GLU A 1 382 ? -12.366 28.294 26.859 1.00 98.00 382 GLU A CA 1
ATOM 3088 C C . GLU A 1 382 ? -13.264 27.661 25.781 1.00 98.00 382 GLU A C 1
ATOM 3090 O O . GLU A 1 382 ? -14.195 26.922 26.106 1.00 98.00 382 GLU A O 1
ATOM 3095 N N . PHE A 1 383 ? -12.931 27.814 24.490 1.00 98.19 383 PHE A N 1
ATOM 3096 C CA . PHE A 1 383 ? -13.636 27.096 23.415 1.00 98.19 383 PHE A CA 1
ATOM 3097 C C . PHE A 1 383 ? -13.580 25.571 23.601 1.00 98.19 383 PHE A C 1
ATOM 3099 O O . PHE A 1 383 ? -14.601 24.887 23.484 1.00 98.19 383 PHE A O 1
ATOM 3106 N N . VAL A 1 384 ? -12.405 25.015 23.914 1.00 97.69 384 VAL A N 1
ATOM 3107 C CA . VAL A 1 384 ? -12.250 23.567 24.137 1.00 97.69 384 VAL A CA 1
ATOM 3108 C C . VAL A 1 384 ? -13.023 23.105 25.377 1.00 97.69 384 VAL A C 1
ATOM 3110 O O . VAL A 1 384 ? -13.659 22.051 25.338 1.00 97.69 384 VAL A O 1
ATOM 3113 N N . PHE A 1 385 ? -13.025 23.892 26.453 1.00 97.56 385 PHE A N 1
ATOM 3114 C CA . PHE A 1 385 ? -13.766 23.586 27.680 1.00 97.56 385 PHE A CA 1
ATOM 3115 C C . PHE A 1 385 ? -15.282 23.639 27.463 1.00 97.56 385 PHE A C 1
ATOM 3117 O O . PHE A 1 385 ? -15.996 22.751 27.928 1.00 97.56 385 PHE A O 1
ATOM 3124 N N . MET A 1 386 ? -15.779 24.610 26.695 1.00 98.06 386 MET A N 1
ATOM 3125 C CA . MET A 1 386 ? -17.192 24.693 26.323 1.00 98.06 386 MET A CA 1
ATOM 3126 C C . MET A 1 386 ? -17.629 23.495 25.460 1.00 98.06 386 MET A C 1
ATOM 3128 O O . MET A 1 386 ? -18.695 22.915 25.697 1.00 98.06 386 MET A O 1
ATOM 3132 N N . LEU A 1 387 ? -16.783 23.045 24.523 1.00 97.31 387 LEU A N 1
ATOM 3133 C CA . LEU A 1 387 ? -17.019 21.807 23.768 1.00 97.31 387 LEU A CA 1
ATOM 3134 C C . LEU A 1 387 ? -17.013 20.565 24.676 1.00 97.31 387 LEU A C 1
ATOM 3136 O O . LEU A 1 387 ? -17.842 19.675 24.518 1.00 97.31 387 LEU A O 1
ATOM 3140 N N . ALA A 1 388 ? -16.100 20.493 25.643 1.00 96.12 388 ALA A N 1
ATOM 3141 C CA . ALA A 1 388 ? -16.020 19.376 26.582 1.00 96.12 388 ALA A CA 1
ATOM 3142 C C . ALA A 1 388 ? -17.273 19.287 27.468 1.00 96.12 388 ALA A C 1
ATOM 3144 O O . ALA A 1 388 ? -17.912 18.234 27.553 1.00 96.12 388 ALA A O 1
ATOM 3145 N N . LYS A 1 389 ? -17.677 20.426 28.045 1.00 96.94 389 LYS A N 1
ATOM 3146 C CA . LYS A 1 389 ? -18.852 20.564 28.911 1.00 96.94 389 LYS A CA 1
ATOM 3147 C C . LYS A 1 389 ? -20.145 20.168 28.197 1.00 96.94 389 LYS A C 1
ATOM 3149 O O . LYS A 1 389 ? -20.916 19.384 28.742 1.00 96.94 389 LYS A O 1
ATOM 3154 N N . SER A 1 390 ? -20.360 20.652 26.975 1.00 95.44 390 SER A N 1
ATOM 3155 C CA . SER A 1 390 ? -21.552 20.322 26.171 1.00 95.44 390 SER A CA 1
ATOM 3156 C C . SER A 1 390 ? -21.628 18.841 25.773 1.00 95.44 390 SER A C 1
ATOM 3158 O O . SER A 1 390 ? -22.719 18.307 25.584 1.00 95.44 390 SER A O 1
ATOM 3160 N N . LEU A 1 391 ? -20.487 18.148 25.693 1.00 91.88 391 LEU A N 1
ATOM 3161 C CA . LEU A 1 391 ? -20.417 16.710 25.413 1.00 91.88 391 LEU A CA 1
ATOM 3162 C C . LEU A 1 391 ? -20.408 15.830 26.674 1.00 91.88 391 LEU A C 1
ATOM 3164 O O . LEU A 1 391 ? -20.370 14.604 26.542 1.00 91.88 391 LEU A O 1
ATOM 3168 N N . GLY A 1 392 ? -20.412 16.420 27.875 1.00 90.62 392 GLY A N 1
ATOM 3169 C CA . GLY A 1 392 ? -20.285 15.685 29.136 1.00 90.62 392 GLY A CA 1
ATOM 3170 C C . GLY A 1 392 ? -18.957 14.927 29.251 1.00 90.62 392 GLY A C 1
ATOM 3171 O O . GLY A 1 392 ? -18.934 13.783 29.706 1.00 90.62 392 GLY A O 1
ATOM 3172 N N . ARG A 1 393 ? -17.858 15.522 28.770 1.00 89.75 393 ARG A N 1
ATOM 3173 C CA . ARG A 1 393 ? -16.511 14.932 28.772 1.00 89.75 393 ARG A CA 1
ATOM 3174 C C . ARG A 1 393 ? -15.502 15.869 29.422 1.00 89.75 393 ARG A C 1
ATOM 3176 O O . ARG A 1 393 ? -15.673 17.081 29.404 1.00 89.75 393 ARG A O 1
ATOM 3183 N N . GLU A 1 394 ? -14.407 15.299 29.911 1.00 90.69 394 GLU A N 1
ATOM 3184 C CA . GLU A 1 394 ? -13.217 16.069 30.278 1.00 90.69 394 GLU A CA 1
ATOM 3185 C C . GLU A 1 394 ? -12.531 16.639 29.019 1.00 90.69 394 GLU A C 1
ATOM 3187 O O . GLU A 1 394 ? -12.458 15.931 28.005 1.00 90.69 394 GLU A O 1
ATOM 3192 N N . PRO A 1 395 ? -11.963 17.863 29.050 1.00 94.75 395 PRO A N 1
ATOM 3193 C CA . PRO A 1 395 ? -11.268 18.457 27.899 1.00 94.75 395 PRO A CA 1
ATOM 3194 C C . PRO A 1 395 ? -10.157 17.559 27.335 1.00 94.75 395 PRO A C 1
ATOM 3196 O O . PRO A 1 395 ? -10.005 17.411 26.120 1.00 94.75 395 PRO A O 1
ATOM 3199 N N . GLY A 1 396 ? -9.434 16.874 28.224 1.00 88.38 396 GLY A N 1
ATOM 3200 C CA . GLY A 1 396 ? -8.403 15.902 27.872 1.00 88.38 396 GLY A CA 1
ATOM 3201 C C . GLY A 1 396 ? -8.922 14.658 27.149 1.00 88.38 396 GLY A C 1
ATOM 3202 O O . GLY A 1 396 ? -8.168 14.020 26.419 1.00 88.38 396 GLY A O 1
ATOM 3203 N N . ALA A 1 397 ? -10.204 14.316 27.296 1.00 88.94 397 ALA A N 1
ATOM 3204 C CA . ALA A 1 397 ? -10.822 13.136 26.688 1.00 88.94 397 ALA A CA 1
ATOM 3205 C C . ALA A 1 397 ? -11.419 13.410 25.295 1.00 88.94 397 ALA A C 1
ATOM 3207 O O . ALA A 1 397 ? -11.889 12.484 24.628 1.00 88.94 397 ALA A O 1
ATOM 3208 N N . LEU A 1 398 ? -11.404 14.665 24.834 1.00 92.12 398 LEU A N 1
ATOM 3209 C CA . LEU A 1 398 ? -11.883 15.020 23.502 1.00 92.12 398 LEU A CA 1
ATOM 3210 C C . LEU A 1 398 ? -11.019 14.379 22.407 1.00 92.12 398 LEU A C 1
ATOM 3212 O O . LEU A 1 398 ? -9.787 14.316 22.492 1.00 92.12 398 LEU A O 1
ATOM 3216 N N . THR A 1 399 ? -11.691 13.906 21.361 1.00 92.88 399 THR A N 1
ATOM 3217 C CA . THR A 1 399 ? -11.107 13.251 20.186 1.00 92.88 399 THR A CA 1
ATOM 3218 C C . THR A 1 399 ? -11.189 14.153 18.957 1.00 92.88 399 THR A C 1
ATOM 3220 O O . THR A 1 399 ? -11.920 15.138 18.936 1.00 92.88 399 THR A O 1
ATOM 3223 N N . THR A 1 400 ? -10.496 13.799 17.873 1.00 93.31 400 THR A N 1
ATOM 3224 C CA . THR A 1 400 ? -10.572 14.567 16.612 1.00 93.31 400 THR A CA 1
ATOM 3225 C C . THR A 1 400 ? -11.985 14.604 16.028 1.00 93.31 400 THR A C 1
ATOM 3227 O O . THR A 1 400 ? -12.358 15.584 15.390 1.00 93.31 400 THR A O 1
ATOM 3230 N N . TYR A 1 401 ? -12.788 13.563 16.272 1.00 91.94 401 TYR A N 1
ATOM 3231 C CA . TYR A 1 401 ? -14.191 13.523 15.870 1.00 91.94 401 TYR A CA 1
ATOM 3232 C C . TYR A 1 401 ? -15.009 14.604 16.581 1.00 91.94 401 TYR A C 1
ATOM 3234 O O . TYR A 1 401 ? -15.862 15.229 15.956 1.00 91.94 401 TYR A O 1
ATOM 3242 N N . ASP A 1 402 ? -14.716 14.861 17.856 1.00 95.25 402 ASP A N 1
ATOM 3243 C CA . ASP A 1 402 ? -15.442 15.856 18.641 1.00 95.25 402 ASP A CA 1
ATOM 3244 C C . ASP A 1 402 ? -15.209 17.272 18.094 1.00 95.25 402 ASP A C 1
ATOM 3246 O O . ASP A 1 402 ? -16.155 18.035 17.954 1.00 95.25 402 ASP A O 1
ATOM 3250 N N . PHE A 1 403 ? -13.989 17.594 17.656 1.00 96.44 403 PHE A N 1
ATOM 3251 C CA . PHE A 1 403 ? -13.688 18.892 17.037 1.00 96.44 403 PHE A CA 1
ATOM 3252 C C . PHE A 1 403 ? -14.312 19.070 15.647 1.00 96.44 403 PHE A C 1
ATOM 3254 O O . PHE A 1 403 ? -14.671 20.186 15.292 1.00 96.44 403 PHE A O 1
ATOM 3261 N N . VAL A 1 404 ? -14.420 17.998 14.853 1.00 93.25 404 VAL A N 1
ATOM 3262 C CA . VAL A 1 404 ? -14.817 18.085 13.433 1.00 93.25 404 VAL A CA 1
ATOM 3263 C C . VAL A 1 404 ? -16.319 17.887 13.225 1.00 93.25 404 VAL A C 1
ATOM 3265 O O . VAL A 1 404 ? -16.929 18.550 12.392 1.00 93.25 404 VAL A O 1
ATOM 3268 N N . GLN A 1 405 ? -16.926 16.940 13.939 1.00 89.75 405 GLN A N 1
ATOM 3269 C CA . GLN A 1 405 ? -18.286 16.474 13.648 1.00 89.75 405 GLN A CA 1
ATOM 3270 C C . GLN A 1 405 ? -19.312 16.956 14.669 1.00 89.75 405 GLN A C 1
ATOM 3272 O O . GLN A 1 405 ? -20.505 16.985 14.363 1.00 89.75 405 GLN A O 1
ATOM 3277 N N . ARG A 1 406 ? -18.887 17.338 15.880 1.00 92.00 406 ARG A N 1
ATOM 3278 C CA . ARG A 1 406 ? -19.824 17.828 16.891 1.00 92.00 406 ARG A CA 1
ATOM 3279 C C . ARG A 1 406 ? -20.097 19.305 16.672 1.00 92.00 406 ARG A C 1
ATOM 3281 O O . ARG A 1 406 ? -19.192 20.125 16.553 1.00 92.00 406 ARG A O 1
ATOM 3288 N N . ARG A 1 407 ? -21.387 19.604 16.604 1.00 94.38 407 ARG A N 1
ATOM 3289 C CA . ARG A 1 407 ? -21.958 20.938 16.489 1.00 94.38 407 ARG A CA 1
ATOM 3290 C C . ARG A 1 407 ? -22.764 21.162 17.751 1.00 94.38 407 ARG A C 1
ATOM 3292 O O . ARG A 1 407 ? -23.597 20.315 18.068 1.00 94.38 407 ARG A O 1
ATOM 3299 N N . ILE A 1 408 ? -22.481 22.243 18.466 1.00 95.69 408 ILE A N 1
ATOM 3300 C CA . ILE A 1 408 ? -23.139 22.534 19.743 1.00 95.69 408 ILE A CA 1
ATOM 3301 C C . ILE A 1 408 ? -23.924 23.852 19.642 1.00 95.69 408 ILE A C 1
ATOM 3303 O O . ILE A 1 408 ? -23.487 24.756 18.915 1.00 95.69 408 ILE A O 1
ATOM 3307 N N . PRO A 1 409 ? -25.082 23.979 20.315 1.00 95.94 409 PRO A N 1
ATOM 3308 C CA . PRO A 1 409 ? -25.909 25.186 20.257 1.00 95.94 409 PRO A CA 1
ATOM 3309 C C . PRO A 1 409 ? -25.174 26.463 20.680 1.00 95.94 409 PRO A C 1
ATOM 3311 O O . PRO A 1 409 ? -25.365 27.512 20.068 1.00 95.94 409 PRO A O 1
ATOM 3314 N N . GLU A 1 410 ? -24.277 26.371 21.661 1.00 96.62 410 GLU A N 1
ATOM 3315 C CA . GLU A 1 410 ? -23.477 27.481 22.192 1.00 96.62 410 GLU A CA 1
ATOM 3316 C C . GLU A 1 410 ? -22.574 28.115 21.122 1.00 96.62 410 GLU A C 1
ATOM 3318 O O . GLU A 1 410 ? -22.253 29.301 21.182 1.00 96.62 410 GLU A O 1
ATOM 3323 N N . PHE A 1 411 ? -22.229 27.340 20.092 1.00 96.75 411 PHE A N 1
ATOM 3324 C CA . PHE A 1 411 ? -21.447 27.757 18.929 1.00 96.75 411 PHE A CA 1
ATOM 3325 C C . PHE A 1 411 ? -22.313 28.088 17.710 1.00 96.75 411 PHE A C 1
ATOM 3327 O O . PHE A 1 411 ? -21.816 28.071 16.586 1.00 96.75 411 PHE A O 1
ATOM 3334 N N . ASN A 1 412 ? -23.615 28.337 17.891 1.00 95.94 412 ASN A N 1
ATOM 3335 C CA . ASN A 1 412 ? -24.569 28.497 16.791 1.00 95.94 412 ASN A CA 1
ATOM 3336 C C . ASN A 1 412 ? -24.527 27.293 15.819 1.00 95.94 412 ASN A C 1
ATOM 3338 O O . ASN A 1 412 ? -24.482 27.444 14.598 1.00 95.94 412 ASN A O 1
ATOM 3342 N N . ASN A 1 413 ? -24.468 26.072 16.374 1.00 95.88 413 ASN A N 1
ATOM 3343 C CA . ASN A 1 413 ? -24.356 24.803 15.640 1.00 95.88 413 ASN A CA 1
ATOM 3344 C C . ASN A 1 413 ? -23.099 24.676 14.748 1.00 95.88 413 ASN A C 1
ATOM 3346 O O . ASN A 1 413 ? -23.088 23.953 13.739 1.00 95.88 413 ASN A O 1
ATOM 3350 N N . LYS A 1 414 ? -22.005 25.338 15.131 1.00 94.00 414 LYS A N 1
ATOM 3351 C CA . LYS A 1 414 ? -20.687 25.185 14.503 1.00 94.00 414 LYS A CA 1
ATOM 3352 C C . LYS A 1 414 ? -19.807 24.189 15.254 1.00 94.00 414 LYS A C 1
ATOM 3354 O O . LYS A 1 414 ? -20.070 23.842 16.404 1.00 94.00 414 LYS A O 1
ATOM 3359 N N . SER A 1 415 ? -18.780 23.705 14.558 1.00 96.94 415 SER A N 1
ATOM 3360 C CA . SER A 1 415 ? -17.746 22.824 15.111 1.00 96.94 415 SER A CA 1
ATOM 3361 C C . SER A 1 415 ? -16.457 23.609 15.357 1.00 96.94 415 SER A C 1
ATOM 3363 O O . SER A 1 415 ? -16.255 24.670 14.767 1.00 96.94 415 SER A O 1
ATOM 3365 N N . LEU A 1 416 ? -15.549 23.066 16.168 1.00 97.56 416 LEU A N 1
ATOM 3366 C CA . LEU A 1 416 ? -14.209 23.631 16.366 1.00 97.56 416 LEU A CA 1
ATOM 3367 C C . LEU A 1 416 ? -13.195 23.134 15.320 1.00 97.56 416 LEU A C 1
ATOM 3369 O O . LEU A 1 416 ? -11.990 23.121 15.580 1.00 97.56 416 LEU A O 1
ATOM 3373 N N . GLU A 1 417 ? -13.645 22.738 14.122 1.00 96.50 417 GLU A N 1
ATOM 3374 C CA . GLU A 1 417 ? -12.742 22.267 13.068 1.00 96.50 417 GLU A CA 1
ATOM 3375 C C . GLU A 1 417 ? -11.727 23.347 12.679 1.00 96.50 417 GLU A C 1
ATOM 3377 O O . GLU A 1 417 ? -10.552 23.030 12.513 1.00 96.50 417 GLU A O 1
ATOM 3382 N N . GLY A 1 418 ? -12.138 24.618 12.604 1.00 94.62 418 GLY A N 1
ATOM 3383 C CA . GLY A 1 418 ? -11.232 25.728 12.291 1.00 94.62 418 GLY A CA 1
ATOM 3384 C C . GLY A 1 418 ? -10.086 25.871 13.302 1.00 94.62 418 GLY A C 1
ATOM 3385 O O . GLY A 1 418 ? -8.944 26.114 12.907 1.00 94.62 418 GLY A O 1
ATOM 3386 N N . LEU A 1 419 ? -10.362 25.638 14.593 1.00 96.38 419 LEU A N 1
ATOM 3387 C CA . LEU A 1 419 ? -9.337 25.633 15.639 1.00 96.38 419 LEU A CA 1
ATOM 3388 C C . LEU A 1 419 ? -8.380 24.455 15.442 1.00 96.38 419 LEU A C 1
ATOM 3390 O O . LEU A 1 419 ? -7.168 24.630 15.499 1.00 96.38 419 LEU A O 1
ATOM 3394 N N . LEU A 1 420 ? -8.896 23.261 15.141 1.00 95.38 420 LEU A N 1
ATOM 3395 C CA . LEU A 1 420 ? -8.045 22.100 14.875 1.00 95.38 420 LEU A CA 1
ATOM 3396 C C . LEU A 1 420 ? -7.189 22.296 13.608 1.00 95.38 420 LEU A C 1
ATOM 3398 O O . LEU A 1 420 ? -5.999 21.991 13.618 1.00 95.38 420 LEU A O 1
ATOM 3402 N N . GLN A 1 421 ? -7.760 22.854 12.536 1.00 93.31 421 GLN A N 1
ATOM 3403 C CA . GLN A 1 421 ? -7.053 23.168 11.288 1.00 93.31 421 GLN A CA 1
ATOM 3404 C C . GLN A 1 421 ? -5.921 24.178 11.505 1.00 93.31 421 GLN A C 1
ATOM 3406 O O . GLN A 1 421 ? -4.850 24.037 10.914 1.00 93.31 421 GLN A O 1
ATOM 3411 N N . ARG A 1 422 ? -6.103 25.151 12.407 1.00 92.81 422 ARG A N 1
ATOM 3412 C CA . ARG A 1 422 ? -5.045 26.099 12.780 1.00 92.81 422 ARG A CA 1
ATOM 3413 C C . ARG A 1 422 ? -3.801 25.406 13.345 1.00 92.81 422 ARG A C 1
ATOM 3415 O O . ARG A 1 422 ? -2.686 25.874 13.100 1.00 92.81 422 ARG A O 1
ATOM 3422 N N . TYR A 1 423 ? -3.990 24.318 14.085 1.00 92.12 423 TYR A N 1
ATOM 3423 C CA . TYR A 1 423 ? -2.910 23.518 14.671 1.00 92.12 423 TYR A CA 1
ATOM 3424 C C . TYR A 1 423 ? -2.402 22.430 13.722 1.00 92.12 423 TYR A C 1
ATOM 3426 O O . TYR A 1 423 ? -1.294 21.941 13.897 1.00 92.12 423 TYR A O 1
ATOM 3434 N N . MET A 1 424 ? -3.150 22.090 12.666 1.00 89.25 424 MET A N 1
ATOM 3435 C CA . MET A 1 424 ? -2.615 21.260 11.581 1.00 89.25 424 MET A CA 1
ATOM 3436 C C . MET A 1 424 ? -1.468 21.962 10.840 1.00 89.25 424 MET A C 1
ATOM 3438 O O . MET A 1 424 ? -0.544 21.280 10.398 1.00 89.25 424 MET A O 1
ATOM 3442 N N . GLY A 1 425 ? -1.504 23.303 10.778 1.00 71.88 425 GLY A N 1
ATOM 3443 C CA . GLY A 1 425 ? -0.385 24.162 10.377 1.00 71.88 425 GLY A CA 1
ATOM 3444 C C . GLY A 1 425 ? 0.212 23.875 8.989 1.00 71.88 4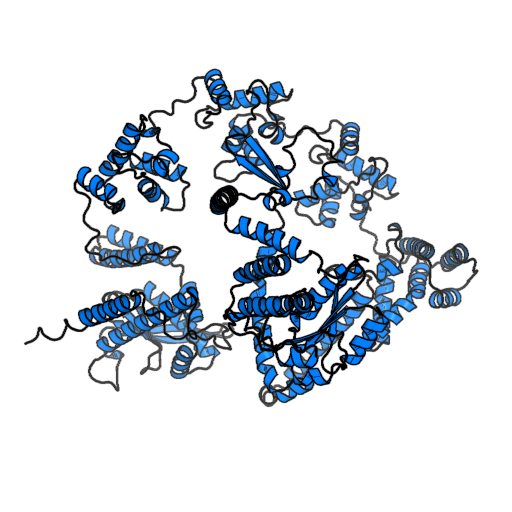25 GLY A C 1
ATOM 3445 O O . GLY A 1 425 ? -0.245 23.010 8.243 1.00 71.88 425 GLY A O 1
ATOM 3446 N N . HIS A 1 426 ? 1.263 24.619 8.625 1.00 55.91 426 HIS A N 1
ATOM 3447 C CA . HIS A 1 426 ? 2.002 24.422 7.365 1.00 55.91 426 HIS A CA 1
ATOM 3448 C C . HIS A 1 426 ? 2.723 23.061 7.295 1.00 55.91 426 HIS A C 1
ATOM 3450 O O . HIS A 1 426 ? 2.985 22.563 6.199 1.00 55.91 426 HIS A O 1
ATOM 3456 N N . ASP A 1 427 ? 2.972 22.428 8.445 1.00 55.03 427 ASP A N 1
ATOM 3457 C CA . ASP A 1 427 ? 3.725 21.173 8.570 1.00 55.03 427 ASP A CA 1
ATOM 3458 C C . ASP A 1 427 ? 2.924 19.917 8.186 1.00 55.03 427 ASP A C 1
ATOM 3460 O O . ASP A 1 427 ? 3.421 18.798 8.312 1.00 55.03 427 ASP A O 1
ATOM 3464 N N . LYS A 1 428 ? 1.688 20.079 7.684 1.00 76.75 428 LYS A N 1
ATOM 3465 C CA . LYS A 1 428 ? 0.804 18.979 7.255 1.00 76.75 428 LYS A CA 1
ATOM 3466 C C . LYS A 1 428 ? 0.605 17.927 8.356 1.00 76.75 428 LYS A C 1
ATOM 3468 O O . LYS A 1 428 ? 0.556 16.728 8.065 1.00 76.75 428 LYS A O 1
ATOM 3473 N N . LEU A 1 429 ? 0.480 18.361 9.615 1.00 84.25 429 LEU A N 1
ATOM 3474 C CA . LEU A 1 429 ? 0.227 17.444 10.724 1.00 84.25 429 LEU A CA 1
ATOM 3475 C C . LEU A 1 429 ? -1.077 16.679 10.486 1.00 84.25 429 LEU A C 1
ATOM 3477 O O . LEU A 1 429 ? -2.073 17.221 9.993 1.00 84.25 429 LEU A O 1
ATOM 3481 N N . SER A 1 430 ? -1.092 15.397 10.857 1.00 90.06 430 SER A N 1
ATOM 3482 C CA . SER A 1 430 ? -2.342 14.643 10.858 1.00 90.06 430 SER A CA 1
ATOM 3483 C C . SER A 1 430 ? -3.308 15.270 11.870 1.00 90.06 430 SER A C 1
ATOM 3485 O O . SER A 1 430 ? -2.879 15.838 12.871 1.00 90.06 430 SER A O 1
ATOM 3487 N N . ARG A 1 431 ? -4.629 15.132 11.675 1.00 91.56 431 ARG A N 1
ATOM 3488 C CA . ARG A 1 431 ? -5.631 15.631 12.647 1.00 91.56 431 ARG A CA 1
ATOM 3489 C C . ARG A 1 431 ? -5.346 15.164 14.079 1.00 91.56 431 ARG A C 1
ATOM 3491 O O . ARG A 1 431 ? -5.647 15.875 15.030 1.00 91.56 431 ARG A O 1
ATOM 3498 N N . LYS A 1 432 ? -4.782 13.962 14.231 1.00 89.31 432 LYS A N 1
ATOM 3499 C CA . LYS A 1 432 ? -4.426 13.398 15.533 1.00 89.31 432 LYS A CA 1
ATOM 3500 C C . LYS A 1 432 ? -3.237 14.128 16.159 1.00 89.31 432 LYS A C 1
ATOM 3502 O O . LYS A 1 432 ? -3.290 14.435 17.344 1.00 89.31 432 LYS A O 1
ATOM 3507 N N . ASP A 1 433 ? -2.204 14.405 15.372 1.00 90.31 433 ASP A N 1
ATOM 3508 C CA . ASP A 1 433 ? -1.016 15.116 15.849 1.00 90.31 433 ASP A CA 1
ATOM 3509 C C . ASP A 1 433 ? -1.340 16.587 16.127 1.00 90.31 433 ASP A C 1
ATOM 3511 O O . ASP A 1 433 ? -0.914 17.117 17.145 1.00 90.31 433 ASP A O 1
ATOM 3515 N N . ALA A 1 434 ? -2.195 17.205 15.307 1.00 92.94 434 ALA A N 1
ATOM 3516 C CA . ALA A 1 434 ? -2.718 18.547 15.546 1.00 92.94 434 ALA A CA 1
ATOM 3517 C C . ALA A 1 434 ? -3.536 18.639 16.842 1.00 92.94 434 ALA A C 1
ATOM 3519 O O . ALA A 1 434 ? -3.416 19.614 17.572 1.00 92.94 434 ALA A O 1
ATOM 3520 N N . LEU A 1 435 ? -4.348 17.622 17.161 1.00 94.31 435 LEU A N 1
ATOM 3521 C CA . LEU A 1 435 ? -5.075 17.577 18.433 1.00 94.31 435 LEU A CA 1
ATOM 3522 C C . LEU A 1 435 ? -4.123 17.409 19.622 1.00 94.31 435 LEU A C 1
ATOM 3524 O O . LEU A 1 435 ? -4.355 18.002 20.672 1.00 94.31 435 LEU A O 1
ATOM 3528 N N . LYS A 1 436 ? -3.062 16.613 19.463 1.00 92.00 436 LYS A N 1
ATOM 3529 C CA . LYS A 1 436 ? -2.030 16.464 20.491 1.00 92.00 436 LYS A CA 1
ATOM 3530 C C . LYS A 1 436 ? -1.310 17.796 20.738 1.00 92.00 436 LYS A C 1
ATOM 3532 O O . LYS A 1 436 ? -1.248 18.230 21.881 1.00 92.00 436 LYS A O 1
ATOM 3537 N N . ASP A 1 437 ? -0.860 18.460 19.673 1.00 92.88 437 ASP A N 1
ATOM 3538 C CA . ASP A 1 437 ? -0.214 19.781 19.723 1.00 92.88 437 ASP A CA 1
ATOM 3539 C C . ASP A 1 437 ? -1.150 20.853 20.307 1.00 92.88 437 ASP A C 1
ATOM 3541 O O . ASP A 1 437 ? -0.731 21.677 21.117 1.00 92.88 437 ASP A O 1
ATOM 3545 N N . LEU A 1 438 ? -2.443 20.807 19.962 1.00 95.06 438 LEU A N 1
ATOM 3546 C CA . LEU A 1 438 ? -3.473 21.661 20.554 1.00 95.06 438 LEU A CA 1
ATOM 3547 C C . LEU A 1 438 ? -3.566 21.457 22.067 1.00 95.06 438 LEU A C 1
ATOM 3549 O O . LEU A 1 438 ? -3.471 22.428 22.811 1.00 95.06 438 LEU A O 1
ATOM 3553 N N . LYS A 1 439 ? -3.731 20.216 22.537 1.00 94.69 439 LYS A N 1
ATOM 3554 C CA . LYS A 1 439 ? -3.842 19.918 23.975 1.00 94.69 439 LYS A CA 1
ATOM 3555 C C . LYS A 1 439 ? -2.590 20.338 24.744 1.00 94.69 439 LYS A C 1
ATOM 3557 O O . LYS A 1 439 ? -2.710 20.995 25.773 1.00 94.69 439 LYS A O 1
ATOM 3562 N N . GLU A 1 440 ? -1.412 20.036 24.204 1.00 93.19 440 GLU A N 1
ATOM 3563 C CA . GLU A 1 440 ? -0.119 20.406 24.788 1.00 93.19 440 GLU A CA 1
ATOM 3564 C C . GLU A 1 440 ? 0.019 21.930 24.933 1.00 93.19 440 GLU A C 1
ATOM 3566 O O . GLU A 1 440 ? 0.256 22.431 26.031 1.00 93.19 440 GLU A O 1
ATOM 3571 N N . LYS A 1 441 ? -0.240 22.692 23.863 1.00 94.38 441 LYS A N 1
ATOM 3572 C CA . LYS A 1 441 ? -0.151 24.165 23.879 1.00 94.38 441 LYS A CA 1
ATOM 3573 C C . LYS A 1 441 ? -1.211 24.843 24.745 1.00 94.38 441 LYS A C 1
ATOM 3575 O O . LYS A 1 441 ? -0.987 25.963 25.192 1.00 94.38 441 LYS A O 1
ATOM 3580 N N . LEU A 1 442 ? -2.360 24.204 24.963 1.00 95.38 442 LEU A N 1
ATOM 3581 C CA . LEU A 1 442 ? -3.408 24.703 25.862 1.00 95.38 442 LEU A CA 1
ATOM 3582 C C . LEU A 1 442 ? -3.215 24.246 27.321 1.00 95.38 442 LEU A C 1
ATOM 3584 O O . LEU A 1 442 ? -4.034 24.587 28.185 1.00 95.38 442 LEU A O 1
ATOM 3588 N N . ASN A 1 443 ? -2.149 23.486 27.602 1.00 95.12 443 ASN A N 1
ATOM 3589 C CA . ASN A 1 443 ? -1.900 22.847 28.891 1.00 95.12 443 ASN A CA 1
ATOM 3590 C C . ASN A 1 443 ? -3.140 22.066 29.370 1.00 95.12 443 ASN A C 1
ATOM 3592 O O . ASN A 1 443 ? -3.703 22.340 30.435 1.00 95.12 443 ASN A O 1
ATOM 3596 N N . ILE A 1 444 ? -3.643 21.192 28.494 1.00 92.81 444 ILE A N 1
ATOM 3597 C CA . ILE A 1 444 ? -4.729 20.246 28.753 1.00 92.81 444 ILE A CA 1
ATOM 3598 C C . ILE A 1 444 ? -4.103 18.858 28.774 1.00 92.81 444 ILE A C 1
ATOM 3600 O O . ILE A 1 444 ? -3.603 18.395 27.746 1.00 92.81 444 ILE A O 1
ATOM 3604 N N . ASP A 1 445 ? -4.163 18.185 29.920 1.00 87.81 445 ASP A N 1
ATOM 3605 C CA . ASP A 1 445 ? -3.657 16.822 30.046 1.00 87.81 445 ASP A CA 1
ATOM 3606 C C . ASP A 1 445 ? -4.360 15.906 29.041 1.00 87.81 445 ASP A C 1
ATOM 3608 O O . ASP A 1 445 ? -5.590 15.806 29.009 1.00 87.81 445 ASP A O 1
ATOM 3612 N N . ASP A 1 446 ? -3.588 15.244 28.178 1.00 80.19 446 ASP A N 1
ATOM 3613 C CA . ASP A 1 446 ? -4.143 14.316 27.200 1.00 80.19 446 ASP A CA 1
ATOM 3614 C C . ASP A 1 446 ? -4.594 13.041 27.915 1.00 80.19 446 ASP A C 1
ATOM 3616 O O . ASP A 1 446 ? -3.838 12.082 28.069 1.00 80.19 446 ASP A O 1
ATOM 3620 N N . LEU A 1 447 ? -5.865 13.009 28.316 1.00 73.44 447 LEU A N 1
ATOM 3621 C CA . LEU A 1 447 ? -6.539 11.836 28.880 1.00 73.44 447 LEU A CA 1
ATOM 3622 C C . LEU A 1 447 ? -6.821 10.774 27.805 1.00 73.44 447 LEU A C 1
ATOM 3624 O O . LEU A 1 447 ? -7.872 10.128 27.831 1.00 73.44 447 LEU A O 1
ATOM 3628 N N . SER A 1 448 ? -5.924 10.627 26.823 1.00 59.38 448 SER A N 1
ATOM 3629 C CA . SER A 1 448 ? -6.092 9.729 25.689 1.00 59.38 448 SER A CA 1
ATOM 3630 C C . SER A 1 448 ? -6.427 8.315 26.173 1.00 59.38 448 SER A C 1
ATOM 3632 O O . SER A 1 448 ? -5.587 7.566 26.654 1.00 59.38 448 SER A O 1
ATOM 3634 N N . GLU A 1 449 ? -7.713 7.992 26.024 1.00 64.62 449 GLU A N 1
ATOM 3635 C CA . GLU A 1 449 ? -8.321 6.676 26.163 1.00 64.62 449 GLU A CA 1
ATOM 3636 C C . GLU A 1 449 ? -8.018 5.952 27.492 1.00 64.62 449 GLU A C 1
ATOM 3638 O O . GLU A 1 449 ? -7.242 4.999 27.523 1.00 64.62 449 GLU A O 1
ATOM 3643 N N . ALA A 1 450 ? -8.702 6.338 28.581 1.00 67.19 450 ALA A N 1
ATOM 3644 C CA . ALA A 1 450 ? -8.707 5.569 29.832 1.00 67.19 450 ALA A CA 1
ATOM 3645 C C . ALA A 1 450 ? -8.882 4.059 29.562 1.00 67.19 450 ALA A C 1
ATOM 3647 O O . ALA A 1 450 ? -9.781 3.652 28.807 1.00 67.19 450 ALA A O 1
ATOM 3648 N N . SER A 1 451 ? -8.008 3.240 30.154 1.00 81.75 451 SER A N 1
ATOM 3649 C CA . SER A 1 451 ? -8.042 1.779 30.031 1.00 81.75 451 SER A CA 1
ATOM 3650 C C . SER A 1 451 ? -9.419 1.222 30.404 1.00 81.75 451 SER A C 1
ATOM 3652 O O . SER A 1 451 ? -10.133 1.814 31.214 1.00 81.75 451 SER A O 1
ATOM 3654 N N . TYR A 1 452 ? -9.805 0.087 29.817 1.00 87.75 452 TYR A N 1
ATOM 3655 C CA . TYR A 1 452 ? -11.000 -0.632 30.277 1.00 87.75 452 TYR A CA 1
ATOM 3656 C C . TYR A 1 452 ? -10.801 -1.049 31.738 1.00 87.75 452 TYR A C 1
ATOM 3658 O O . TYR A 1 452 ? -9.706 -1.486 32.101 1.00 87.75 452 TYR A O 1
ATOM 3666 N N . LYS A 1 453 ? -11.832 -0.897 32.575 1.00 89.50 453 LYS A N 1
ATOM 3667 C CA . LYS A 1 453 ? -11.733 -1.138 34.022 1.00 89.50 453 LYS A CA 1
ATOM 3668 C C . LYS A 1 453 ? -11.442 -2.604 34.338 1.00 89.50 453 LYS A C 1
ATOM 3670 O O . LYS A 1 453 ? -10.715 -2.888 35.283 1.00 89.50 453 LYS A O 1
ATOM 3675 N N . ASN A 1 454 ? -12.020 -3.517 33.563 1.00 95.94 454 ASN A N 1
ATOM 3676 C CA . ASN A 1 454 ? -11.877 -4.964 33.706 1.00 95.94 454 ASN A CA 1
ATOM 3677 C C . ASN A 1 454 ? -12.127 -5.679 32.364 1.00 95.94 454 ASN A C 1
ATOM 3679 O O . ASN A 1 454 ? -12.394 -5.044 31.335 1.00 95.94 454 ASN A O 1
ATOM 3683 N N . PHE A 1 455 ? -11.998 -7.006 32.371 1.00 96.94 455 PHE A N 1
ATOM 3684 C CA . PHE A 1 455 ? -12.216 -7.833 31.189 1.00 96.94 455 PHE A CA 1
ATOM 3685 C C . PHE A 1 455 ? -13.678 -7.806 30.723 1.00 96.94 455 PHE A C 1
ATOM 3687 O O . PHE A 1 455 ? -13.918 -7.763 29.519 1.00 96.94 455 PHE A O 1
ATOM 3694 N N . GLU A 1 456 ? -14.650 -7.750 31.636 1.00 97.31 456 GLU A N 1
ATOM 3695 C CA . GLU A 1 456 ? -16.081 -7.732 31.314 1.00 97.31 456 GLU A CA 1
ATOM 3696 C C . GLU A 1 456 ? -16.467 -6.495 30.495 1.00 97.31 456 GLU A C 1
ATOM 3698 O O . GLU A 1 456 ? -17.134 -6.619 29.468 1.00 97.31 456 GLU A O 1
ATOM 3703 N N . GLU A 1 457 ? -15.988 -5.308 30.884 1.00 94.50 457 GLU A N 1
ATOM 3704 C CA . GLU A 1 457 ? -16.202 -4.073 30.121 1.00 94.50 457 GLU A CA 1
ATOM 3705 C C . GLU A 1 457 ? -15.578 -4.179 28.721 1.00 94.50 457 GLU A C 1
ATOM 3707 O O . GLU A 1 457 ? -16.213 -3.849 27.715 1.00 94.50 457 GLU A O 1
ATOM 3712 N N . ALA A 1 458 ? -14.340 -4.675 28.640 1.00 95.69 458 ALA A N 1
ATOM 3713 C CA . ALA A 1 458 ? -13.648 -4.867 27.371 1.00 95.69 458 ALA A CA 1
ATOM 3714 C C . ALA A 1 458 ? -14.376 -5.879 26.468 1.00 95.69 458 ALA A C 1
ATOM 3716 O O . ALA A 1 458 ? -14.477 -5.663 25.257 1.00 95.69 458 ALA A O 1
ATOM 3717 N N . LEU A 1 459 ? -14.904 -6.960 27.045 1.00 96.75 459 LEU A N 1
ATOM 3718 C CA . LEU A 1 459 ? -15.646 -8.002 26.346 1.00 96.75 459 LEU A CA 1
ATOM 3719 C C . LEU A 1 459 ? -16.979 -7.485 25.805 1.00 96.75 459 LEU A C 1
ATOM 3721 O O . LEU A 1 459 ? -17.286 -7.752 24.645 1.00 96.75 459 LEU A O 1
ATOM 3725 N N . GLU A 1 460 ? -17.743 -6.721 26.584 1.00 95.12 460 GLU A N 1
ATOM 3726 C CA . GLU A 1 460 ? -19.002 -6.128 26.118 1.00 95.12 460 GLU A CA 1
ATOM 3727 C C . GLU A 1 460 ? -18.762 -5.130 24.976 1.00 95.12 460 GLU A C 1
ATOM 3729 O O . GLU A 1 460 ? -19.423 -5.198 23.936 1.00 95.12 460 GLU A O 1
ATOM 3734 N N . VAL A 1 461 ? -17.730 -4.283 25.085 1.00 93.00 461 VAL A N 1
ATOM 3735 C CA . VAL A 1 461 ? -17.321 -3.383 23.990 1.00 93.00 461 VAL A CA 1
ATOM 3736 C C . VAL A 1 461 ? -16.871 -4.176 22.761 1.00 93.00 461 VAL A C 1
ATOM 3738 O O . VAL A 1 461 ? -17.230 -3.826 21.632 1.00 93.00 461 VAL A O 1
ATOM 3741 N N . PHE A 1 462 ? -16.113 -5.257 22.955 1.00 95.62 462 PHE A N 1
ATOM 3742 C CA . PHE A 1 462 ? -15.677 -6.118 21.860 1.00 95.62 462 PHE A CA 1
ATOM 3743 C C . PHE A 1 462 ? -16.852 -6.821 21.185 1.00 95.62 462 PHE A C 1
ATOM 3745 O O . PHE A 1 462 ? -16.913 -6.837 19.960 1.00 95.62 462 PHE A O 1
ATOM 3752 N N . LYS A 1 463 ? -17.832 -7.337 21.932 1.00 94.94 463 LYS A N 1
ATOM 3753 C CA . LYS A 1 463 ? -19.053 -7.938 21.374 1.00 94.94 463 LYS A CA 1
ATOM 3754 C C . LYS A 1 463 ? -19.889 -6.908 20.615 1.00 94.94 463 LYS A C 1
ATOM 3756 O O . LYS A 1 463 ? -20.314 -7.195 19.495 1.00 94.94 463 LYS A O 1
ATOM 3761 N N . ALA A 1 464 ? -20.040 -5.697 21.152 1.00 89.75 464 ALA A N 1
ATOM 3762 C CA . ALA A 1 464 ? -20.827 -4.623 20.545 1.00 89.75 464 ALA A CA 1
ATOM 3763 C C . ALA A 1 464 ? -20.177 -4.020 19.286 1.00 89.75 464 ALA A C 1
ATOM 3765 O O . ALA A 1 464 ? -20.867 -3.717 18.317 1.00 89.75 464 ALA A O 1
ATOM 3766 N N . GLY A 1 465 ? -18.848 -3.881 19.240 1.00 89.25 465 GLY A N 1
ATOM 3767 C CA . GLY A 1 465 ? -18.181 -3.151 18.156 1.00 89.25 465 GLY A CA 1
ATOM 3768 C C . GLY A 1 465 ? -16.682 -3.413 18.027 1.00 89.25 465 GLY A C 1
ATOM 3769 O O . GLY A 1 465 ? -16.204 -4.523 18.257 1.00 89.25 465 GLY A O 1
ATOM 3770 N N . ASN A 1 466 ? -15.943 -2.399 17.586 1.00 84.69 466 ASN A N 1
ATOM 3771 C CA . ASN A 1 466 ? -14.487 -2.458 17.512 1.00 84.69 466 ASN A CA 1
ATOM 3772 C C . ASN A 1 466 ? -13.903 -2.032 18.860 1.00 84.69 466 ASN A C 1
ATOM 3774 O O . ASN A 1 466 ? -14.025 -0.873 19.254 1.00 84.69 466 ASN A O 1
ATOM 3778 N N . ILE A 1 467 ? -13.253 -2.962 19.556 1.00 92.56 467 ILE A N 1
ATOM 3779 C CA . ILE A 1 467 ? -12.482 -2.649 20.759 1.00 92.56 467 ILE A CA 1
ATOM 3780 C C . ILE A 1 467 ? -11.208 -1.875 20.380 1.00 92.56 467 ILE A C 1
ATOM 3782 O O . ILE A 1 467 ? -10.533 -2.195 19.397 1.00 92.56 467 ILE A O 1
ATOM 3786 N N . SER A 1 468 ? -10.838 -0.868 21.173 1.00 91.38 468 SER A N 1
ATOM 3787 C CA . SER A 1 468 ? -9.510 -0.260 21.079 1.00 91.38 468 SER A CA 1
ATOM 3788 C C . SER A 1 468 ? -8.534 -1.112 21.880 1.00 91.38 468 SER A C 1
ATOM 3790 O O . SER A 1 468 ? -8.431 -0.990 23.098 1.00 91.38 468 SER A O 1
ATOM 3792 N N . TRP A 1 469 ? -7.747 -1.954 21.209 1.00 93.88 469 TRP A N 1
ATOM 3793 C CA . TRP A 1 469 ? -6.702 -2.754 21.870 1.00 93.88 469 TRP A CA 1
ATOM 3794 C C . TRP A 1 469 ? -5.608 -1.908 22.547 1.00 93.88 469 TRP A C 1
ATOM 3796 O O . TRP A 1 469 ? -4.737 -2.446 23.221 1.00 93.88 469 TRP A O 1
ATOM 3806 N N . LYS A 1 470 ? -5.624 -0.578 22.376 1.00 88.06 470 LYS A N 1
ATOM 3807 C CA . LYS A 1 470 ? -4.760 0.341 23.129 1.00 88.06 470 LYS A CA 1
ATOM 3808 C C . LYS A 1 470 ? -5.250 0.557 24.565 1.00 88.06 470 LYS A C 1
ATOM 3810 O O . LYS A 1 470 ? -4.410 0.780 25.424 1.00 88.06 470 LYS A O 1
ATOM 3815 N N . ARG A 1 471 ? -6.565 0.452 24.788 1.00 89.06 471 ARG A N 1
ATOM 3816 C CA . ARG A 1 471 ? -7.246 0.554 26.092 1.00 89.06 471 ARG A CA 1
ATOM 3817 C C . ARG A 1 471 ? -7.282 -0.760 26.858 1.00 89.06 471 ARG A C 1
ATOM 3819 O O . ARG A 1 471 ? -7.465 -0.764 28.070 1.00 89.06 471 ARG A O 1
ATOM 3826 N N . ALA A 1 472 ? -7.157 -1.881 26.152 1.00 93.44 472 ALA A N 1
ATOM 3827 C CA . ALA A 1 472 ? -7.061 -3.192 26.776 1.00 93.44 472 ALA A CA 1
ATOM 3828 C C . ALA A 1 472 ? -5.670 -3.358 27.389 1.00 93.44 472 ALA A C 1
ATOM 3830 O O . ALA A 1 472 ? -4.672 -3.331 26.661 1.00 93.44 472 ALA A O 1
ATOM 3831 N N . THR A 1 473 ? -5.612 -3.541 28.710 1.00 95.00 473 THR A N 1
ATOM 3832 C CA . THR A 1 473 ? -4.363 -3.846 29.413 1.00 95.00 473 THR A CA 1
ATOM 3833 C C . THR A 1 473 ? -3.784 -5.182 28.938 1.00 95.00 473 THR A C 1
ATOM 3835 O O . THR A 1 473 ? -4.437 -5.950 28.223 1.00 95.00 473 THR A O 1
ATOM 3838 N N . ILE A 1 474 ? -2.534 -5.465 29.307 1.00 95.62 474 ILE A N 1
ATOM 3839 C CA . ILE A 1 474 ? -1.867 -6.724 28.943 1.00 95.62 474 ILE A CA 1
ATOM 3840 C C . ILE A 1 474 ? -2.648 -7.917 29.516 1.00 95.62 474 ILE A C 1
ATOM 3842 O O . ILE A 1 474 ? -2.812 -8.925 28.835 1.00 95.62 474 ILE A O 1
ATOM 3846 N N . GLU A 1 475 ? -3.197 -7.773 30.718 1.00 97.19 475 GLU A N 1
ATOM 3847 C CA . GLU A 1 475 ? -4.008 -8.773 31.415 1.00 97.19 475 GLU A CA 1
ATOM 3848 C C . GLU A 1 475 ? -5.306 -9.054 30.649 1.00 97.19 475 GLU A C 1
ATOM 3850 O O . GLU A 1 475 ? -5.591 -10.206 30.332 1.00 97.19 475 GLU A O 1
ATOM 3855 N N . ILE A 1 476 ? -6.029 -8.006 30.235 1.00 97.31 476 ILE A N 1
ATOM 3856 C CA . ILE A 1 476 ? -7.255 -8.136 29.430 1.00 97.31 476 ILE A CA 1
ATOM 3857 C C . ILE A 1 476 ? -6.955 -8.820 28.089 1.00 97.31 476 ILE A C 1
ATOM 3859 O O . ILE A 1 476 ? -7.656 -9.746 27.682 1.00 97.31 476 ILE A O 1
ATOM 3863 N N . GLN A 1 477 ? -5.895 -8.396 27.390 1.00 97.75 477 GLN A N 1
ATOM 3864 C CA . GLN A 1 477 ? -5.484 -9.029 26.131 1.00 97.75 477 GLN A CA 1
ATOM 3865 C C . GLN A 1 477 ? -5.126 -10.507 26.332 1.00 97.75 477 GLN A C 1
ATOM 3867 O O . GLN A 1 477 ? -5.452 -11.339 25.482 1.00 97.75 477 GLN A O 1
ATOM 3872 N N . LYS A 1 478 ? -4.478 -10.844 27.453 1.00 98.12 478 LYS A N 1
ATOM 3873 C CA . LYS A 1 478 ? -4.131 -12.220 27.811 1.00 98.12 478 LYS A CA 1
ATOM 3874 C C . LYS A 1 478 ? -5.378 -13.071 28.008 1.00 98.12 478 LYS A C 1
ATOM 3876 O O . LYS A 1 478 ? -5.419 -14.168 27.458 1.00 98.12 478 LYS A O 1
ATOM 3881 N N . GLU A 1 479 ? -6.400 -12.575 28.698 1.00 97.94 479 GLU A N 1
ATOM 3882 C CA . GLU A 1 479 ? -7.654 -13.315 28.892 1.00 97.94 479 GLU A CA 1
ATOM 3883 C C . GLU A 1 479 ? -8.372 -13.629 27.576 1.00 97.94 479 GLU A C 1
ATOM 3885 O O . GLU A 1 479 ? -8.766 -14.777 27.362 1.00 97.94 479 GLU A O 1
ATOM 3890 N N . PHE A 1 480 ? -8.435 -12.680 26.632 1.00 98.12 480 PHE A N 1
ATOM 3891 C CA . PHE A 1 480 ? -8.955 -12.956 25.285 1.00 98.12 480 PHE A CA 1
ATOM 3892 C C . PHE A 1 480 ? -8.212 -14.117 24.603 1.00 98.12 480 PHE A C 1
ATOM 3894 O O . PHE A 1 480 ? -8.839 -15.007 24.023 1.00 98.12 480 PHE A O 1
ATOM 3901 N N . VAL A 1 481 ? -6.878 -14.137 24.690 1.00 98.00 481 VAL A N 1
ATOM 3902 C CA . VAL A 1 481 ? -6.049 -15.201 24.100 1.00 98.00 481 VAL A CA 1
ATOM 3903 C C . VAL A 1 481 ? -6.232 -16.538 24.828 1.00 98.00 481 VAL A C 1
ATOM 3905 O O . VAL A 1 481 ? -6.269 -17.577 24.169 1.00 98.00 481 VAL A O 1
ATOM 3908 N N . LEU A 1 482 ? -6.389 -16.539 26.155 1.00 97.62 482 LEU A N 1
ATOM 3909 C CA . LEU A 1 482 ? -6.660 -17.748 26.943 1.00 97.62 482 LEU A CA 1
ATOM 3910 C C . LEU A 1 482 ? -8.028 -18.355 26.606 1.00 97.62 482 LEU A C 1
ATOM 3912 O O . LEU A 1 482 ? -8.129 -19.571 26.447 1.00 97.62 482 LEU A O 1
ATOM 3916 N N . ILE A 1 483 ? -9.060 -17.524 26.439 1.00 97.19 483 ILE A N 1
ATOM 3917 C CA . ILE A 1 483 ? -10.393 -17.973 26.015 1.00 97.19 483 ILE A CA 1
ATOM 3918 C C . ILE A 1 483 ? -10.324 -18.568 24.607 1.00 97.19 483 ILE A C 1
ATOM 3920 O O . ILE A 1 483 ? -10.813 -19.675 24.395 1.00 97.19 483 ILE A O 1
ATOM 3924 N N . LEU A 1 484 ? -9.646 -17.899 23.664 1.00 97.00 484 LEU A N 1
ATOM 3925 C CA . LEU A 1 484 ? -9.429 -18.443 22.319 1.00 97.00 484 LEU A CA 1
ATOM 3926 C C . LEU A 1 484 ? -8.716 -19.803 22.360 1.00 97.00 484 LEU A C 1
ATOM 3928 O O . LEU A 1 484 ? -9.115 -20.725 21.654 1.00 97.00 484 LEU A O 1
ATOM 3932 N N . ALA A 1 485 ? -7.676 -19.938 23.185 1.00 96.31 485 ALA A N 1
ATOM 3933 C CA . ALA A 1 485 ? -6.930 -21.183 23.348 1.00 96.31 485 ALA A CA 1
ATOM 3934 C C . ALA A 1 485 ? -7.819 -22.318 23.878 1.00 96.31 485 ALA A C 1
ATOM 3936 O O . ALA A 1 485 ? -7.866 -23.393 23.280 1.00 96.31 485 ALA A O 1
ATOM 3937 N N . LYS A 1 486 ? -8.589 -22.043 24.939 1.00 96.50 486 LYS A N 1
ATOM 3938 C CA . LYS A 1 486 ? -9.526 -22.992 25.552 1.00 96.50 486 LYS A CA 1
ATOM 3939 C C . LYS A 1 486 ? -10.590 -23.470 24.561 1.00 96.50 486 LYS A C 1
ATOM 3941 O O . LYS A 1 486 ? -10.852 -24.663 24.483 1.00 96.50 486 LYS A O 1
ATOM 3946 N N . LEU A 1 487 ? -11.175 -22.559 23.786 1.00 94.00 487 LEU A N 1
ATOM 3947 C CA . LEU A 1 487 ? -12.241 -22.881 22.828 1.00 94.00 487 LEU A CA 1
ATOM 3948 C C . LEU A 1 487 ? -11.751 -23.665 21.610 1.00 94.00 487 LEU A C 1
ATOM 3950 O O . LEU A 1 487 ? -12.523 -24.380 20.979 1.00 94.00 487 LEU A O 1
ATOM 3954 N N . LEU A 1 488 ? -10.467 -23.541 21.279 1.00 89.94 488 LEU A N 1
ATOM 3955 C CA . LEU A 1 488 ? -9.832 -24.315 20.217 1.00 89.94 488 LEU A CA 1
ATOM 3956 C C . LEU A 1 488 ? -9.185 -25.611 20.717 1.00 89.94 488 LEU A C 1
ATOM 3958 O O . LEU A 1 488 ? -8.553 -26.286 19.906 1.00 89.94 488 LEU A O 1
ATOM 3962 N N . ASP A 1 489 ? -9.324 -25.927 22.010 1.00 91.25 489 ASP A N 1
ATOM 3963 C CA . ASP A 1 489 ? -8.675 -27.055 22.684 1.00 91.25 489 ASP A CA 1
ATOM 3964 C C . ASP A 1 489 ? -7.157 -27.093 22.416 1.00 91.25 489 ASP A C 1
ATOM 3966 O O . ASP A 1 489 ? -6.579 -28.069 21.932 1.00 91.25 489 ASP A O 1
ATOM 3970 N N . ARG A 1 490 ? -6.498 -25.947 22.630 1.00 90.81 490 ARG A N 1
ATOM 3971 C CA . ARG A 1 490 ? -5.059 -25.759 22.404 1.00 90.81 490 ARG A CA 1
ATOM 3972 C C . ARG A 1 490 ? -4.412 -25.047 23.577 1.00 90.81 490 ARG A C 1
ATOM 3974 O O . ARG A 1 490 ? -5.011 -24.188 24.216 1.00 90.81 490 ARG A O 1
ATOM 3981 N N . GLU A 1 491 ? -3.130 -25.321 23.794 1.00 93.56 491 GLU A N 1
ATOM 3982 C CA . GLU A 1 491 ? -2.332 -24.490 24.692 1.00 93.56 491 GLU A CA 1
ATOM 3983 C C . GLU A 1 491 ? -2.162 -23.075 24.099 1.00 93.56 491 GLU A C 1
ATOM 3985 O O . GLU A 1 491 ? -1.930 -22.943 22.891 1.00 93.56 491 GLU A O 1
ATOM 3990 N N . PRO A 1 492 ? -2.211 -21.998 24.909 1.00 96.75 492 PRO A N 1
ATOM 3991 C CA . PRO A 1 492 ? -2.076 -20.620 24.415 1.00 96.75 492 PRO A CA 1
ATOM 3992 C C . PRO A 1 492 ? -0.787 -20.390 23.614 1.00 96.75 492 PRO A C 1
ATOM 3994 O O . PRO A 1 492 ? -0.772 -19.686 22.602 1.00 96.75 492 PRO A O 1
ATOM 3997 N N . GLY A 1 493 ? 0.297 -21.051 24.027 1.00 93.75 493 GLY A N 1
ATOM 3998 C CA . GLY A 1 493 ? 1.579 -21.040 23.332 1.00 93.75 493 GLY A CA 1
ATOM 3999 C C . GLY A 1 493 ? 1.559 -21.714 21.961 1.00 93.75 493 GLY A C 1
ATOM 4000 O O . GLY A 1 493 ? 2.391 -21.378 21.122 1.00 93.75 493 GLY A O 1
ATOM 4001 N N . ALA A 1 494 ? 0.608 -22.611 21.695 1.00 92.56 494 ALA A N 1
ATOM 4002 C CA . ALA A 1 494 ? 0.478 -23.356 20.442 1.00 92.56 494 ALA A CA 1
ATOM 4003 C C . ALA A 1 494 ? -0.441 -22.668 19.415 1.00 92.56 494 ALA A C 1
ATOM 4005 O O . ALA A 1 494 ? -0.551 -23.130 18.275 1.00 92.56 494 ALA A O 1
ATOM 4006 N N . LEU A 1 495 ? -1.085 -21.553 19.787 1.00 94.69 495 LEU A N 1
ATOM 4007 C CA . LEU A 1 495 ? -1.908 -20.770 18.868 1.00 94.69 495 LEU A CA 1
ATOM 4008 C C . LEU A 1 495 ? -1.089 -20.276 17.669 1.00 94.69 495 LEU A C 1
ATOM 4010 O O . LEU A 1 495 ? 0.073 -19.870 17.788 1.00 94.69 495 LEU A O 1
ATOM 4014 N N . THR A 1 496 ? -1.727 -20.298 16.502 1.00 93.94 496 THR A N 1
ATOM 4015 C CA . THR A 1 496 ? -1.186 -19.868 15.209 1.00 93.94 496 THR A CA 1
ATOM 4016 C C . THR A 1 496 ? -1.911 -18.623 14.706 1.00 93.94 496 THR A C 1
ATOM 4018 O O . THR A 1 496 ? -2.998 -18.297 15.167 1.00 93.94 496 THR A O 1
ATOM 4021 N N . THR A 1 497 ? -1.368 -17.938 13.695 1.00 94.44 497 THR A N 1
ATOM 4022 C CA . THR A 1 497 ? -2.016 -16.739 13.132 1.00 94.44 497 THR A CA 1
ATOM 4023 C C . THR A 1 497 ? -3.411 -17.034 12.578 1.00 94.44 497 THR A C 1
ATOM 4025 O O . THR A 1 497 ? -4.291 -16.190 12.662 1.00 94.44 497 THR A O 1
ATOM 4028 N N . SER A 1 498 ? -3.640 -18.237 12.036 1.00 90.25 498 SER A N 1
ATOM 4029 C CA . SER A 1 498 ? -4.965 -18.638 11.545 1.00 90.25 498 SER A CA 1
ATOM 4030 C C . SER A 1 498 ? -5.992 -18.814 12.655 1.00 90.25 498 SER A C 1
ATOM 4032 O O . SER A 1 498 ? -7.176 -18.654 12.390 1.00 90.25 498 SER A O 1
ATOM 4034 N N . ASP A 1 499 ? -5.563 -19.124 13.879 1.00 95.25 499 ASP A N 1
ATOM 4035 C CA . ASP A 1 499 ? -6.485 -19.293 15.002 1.00 95.25 499 ASP A CA 1
ATOM 4036 C C . ASP A 1 499 ? -7.124 -17.954 15.401 1.00 95.25 499 ASP A C 1
ATOM 4038 O O . ASP A 1 499 ? -8.311 -17.913 15.701 1.00 95.25 499 ASP A O 1
ATOM 4042 N N . PHE A 1 500 ? -6.390 -16.842 15.274 1.00 96.81 500 PHE A N 1
ATOM 4043 C CA . PHE A 1 500 ? -6.918 -15.490 15.503 1.00 96.81 500 PHE A CA 1
ATOM 4044 C C . PHE A 1 500 ? -7.960 -15.064 14.457 1.00 96.81 500 PHE A C 1
ATOM 4046 O O . PHE A 1 500 ? -8.767 -14.183 14.733 1.00 96.81 500 PHE A O 1
ATOM 4053 N N . GLY A 1 501 ? -7.964 -15.687 13.274 1.00 94.12 501 GLY A N 1
ATOM 4054 C CA . GLY A 1 501 ? -8.951 -15.448 12.217 1.00 94.12 501 GLY A CA 1
ATOM 4055 C C . GLY A 1 501 ? -10.200 -16.329 12.310 1.00 94.12 501 GLY A C 1
ATOM 4056 O O . GLY A 1 501 ? -11.032 -16.291 11.407 1.00 94.12 501 GLY A O 1
ATOM 4057 N N . LYS A 1 502 ? -10.341 -17.159 13.351 1.00 91.56 502 LYS A N 1
ATOM 4058 C CA . LYS A 1 502 ? -11.534 -17.996 13.533 1.00 91.56 502 LYS A CA 1
ATOM 4059 C C . LYS A 1 502 ? -12.629 -17.203 14.258 1.00 91.56 502 LYS A C 1
ATOM 4061 O O . LYS A 1 502 ? -12.322 -16.544 15.251 1.00 91.56 502 LYS A O 1
ATOM 4066 N N . PRO A 1 503 ? -13.883 -17.228 13.772 1.00 94.12 503 PRO A N 1
ATOM 4067 C CA . PRO A 1 503 ? -15.003 -16.631 14.489 1.00 94.12 503 PRO A CA 1
ATOM 4068 C C . PRO A 1 503 ? -15.295 -17.441 15.756 1.00 94.12 503 PRO A C 1
ATOM 4070 O O . PRO A 1 503 ? -15.335 -18.670 15.706 1.00 94.12 503 PRO A O 1
ATOM 4073 N N . ILE A 1 504 ? -15.494 -16.751 16.877 1.00 93.88 504 ILE A N 1
ATOM 4074 C CA . ILE A 1 504 ? -15.730 -17.360 18.190 1.00 93.88 504 ILE A CA 1
ATOM 4075 C C . ILE A 1 504 ? -17.107 -16.943 18.708 1.00 93.88 504 ILE A C 1
ATOM 4077 O O . ILE A 1 504 ? -17.425 -15.752 18.737 1.00 93.88 504 ILE A O 1
ATOM 4081 N N . LEU A 1 505 ? -17.932 -17.911 19.113 1.00 91.94 505 LEU A N 1
ATOM 4082 C CA . LEU A 1 505 ? -19.325 -17.671 19.507 1.00 91.94 505 LEU A CA 1
ATOM 4083 C C . LEU A 1 505 ? -19.418 -16.800 20.771 1.00 91.94 505 LEU A C 1
ATOM 4085 O O . LEU A 1 505 ? -20.207 -15.860 20.821 1.00 91.94 505 LEU A O 1
ATOM 4089 N N . GLU A 1 506 ? -18.534 -17.035 21.736 1.00 92.94 506 GLU A N 1
ATOM 4090 C CA . GLU A 1 506 ? -18.378 -16.292 22.990 1.00 92.94 506 GLU A CA 1
ATOM 4091 C C . GLU A 1 506 ? -18.016 -14.817 22.751 1.00 92.94 506 GLU A C 1
ATOM 4093 O O . GLU A 1 506 ? -18.277 -13.954 23.591 1.00 92.94 506 GLU A O 1
ATOM 4098 N N . PHE A 1 507 ? -17.467 -14.512 21.572 1.00 95.75 507 PHE A N 1
ATOM 4099 C CA . PHE A 1 507 ? -17.173 -13.161 21.097 1.00 95.75 507 PHE A CA 1
ATOM 4100 C C . PHE A 1 507 ? -18.230 -12.639 20.111 1.00 95.75 507 PHE A C 1
ATOM 4102 O O . PHE A 1 507 ? -17.942 -11.750 19.310 1.00 95.75 507 PHE A O 1
ATOM 4109 N N . ASN A 1 508 ? -19.450 -13.187 20.135 1.00 94.69 508 ASN A N 1
ATOM 4110 C CA . ASN A 1 508 ? -20.534 -12.856 19.206 1.00 94.69 508 ASN A CA 1
ATOM 4111 C C . ASN A 1 508 ? -20.138 -13.070 17.727 1.00 94.69 508 ASN A C 1
ATOM 4113 O O . ASN A 1 508 ? -20.375 -12.227 16.863 1.00 94.69 508 ASN A O 1
ATOM 4117 N N . GLY A 1 509 ? -19.433 -14.173 17.448 1.00 94.00 509 GLY A N 1
ATOM 4118 C CA . GLY A 1 509 ? -18.939 -14.530 16.115 1.00 94.00 509 GLY A CA 1
ATOM 4119 C C . GLY A 1 509 ? -17.723 -13.724 15.645 1.00 94.00 509 GLY A C 1
ATOM 4120 O O . GLY A 1 509 ? -17.275 -13.903 14.510 1.00 94.00 509 GLY A O 1
ATOM 4121 N N . LYS A 1 510 ? -17.162 -12.844 16.483 1.00 94.38 510 LYS A N 1
ATOM 4122 C CA . LYS A 1 510 ? -15.993 -12.034 16.120 1.00 94.38 510 LYS A CA 1
ATOM 4123 C C . LYS A 1 510 ? -14.693 -12.822 16.195 1.00 94.38 510 LYS A C 1
ATOM 4125 O O . LYS A 1 510 ? -14.576 -13.845 16.866 1.00 94.38 510 LYS A O 1
ATOM 4130 N N . GLN A 1 511 ? -13.708 -12.305 15.470 1.00 96.12 511 GLN A N 1
ATOM 4131 C CA . GLN A 1 511 ? -12.358 -12.843 15.375 1.00 96.12 511 GLN A CA 1
ATOM 4132 C C . GLN A 1 511 ? -11.409 -11.983 16.211 1.00 96.12 511 GLN A C 1
ATOM 4134 O O . GLN A 1 511 ? -11.510 -10.754 16.196 1.00 96.12 511 GLN A O 1
ATOM 4139 N N . LEU A 1 512 ? -10.423 -12.601 16.862 1.00 97.31 512 LEU A N 1
ATOM 4140 C CA . LEU A 1 512 ? -9.336 -11.869 17.530 1.00 97.31 512 LEU A CA 1
ATOM 4141 C C . LEU A 1 512 ? -8.269 -11.350 16.555 1.00 97.31 512 LEU A C 1
ATOM 4143 O O . LEU A 1 512 ? -7.219 -10.866 16.974 1.00 97.31 512 LEU A O 1
ATOM 4147 N N . TRP A 1 513 ? -8.526 -11.401 15.249 1.00 97.00 513 TRP A N 1
ATOM 4148 C CA . TRP A 1 513 ? -7.611 -10.912 14.225 1.00 97.00 513 TRP A CA 1
ATOM 4149 C C . TRP A 1 513 ? -7.250 -9.437 14.429 1.00 97.00 513 TRP A C 1
ATOM 4151 O O . TRP A 1 513 ? -6.088 -9.075 14.278 1.00 97.00 513 TRP A O 1
ATOM 4161 N N . SER A 1 514 ? -8.194 -8.609 14.891 1.00 95.44 514 SER A N 1
ATOM 4162 C CA . SER A 1 514 ? -7.941 -7.191 15.183 1.00 95.44 514 SER A CA 1
ATOM 4163 C C . SER A 1 514 ? -6.922 -6.970 16.314 1.00 95.44 514 SER A C 1
ATOM 4165 O O . SER A 1 514 ? -6.208 -5.964 16.305 1.00 95.44 514 SER A O 1
ATOM 4167 N N . LEU A 1 515 ? -6.807 -7.910 17.266 1.00 97.38 515 LEU A N 1
ATOM 4168 C CA . LEU A 1 515 ? -5.761 -7.881 18.295 1.00 97.38 515 LEU A CA 1
ATOM 4169 C C . LEU A 1 515 ? -4.401 -8.124 17.647 1.00 97.38 515 LEU A C 1
ATOM 4171 O O . LEU A 1 515 ? -3.464 -7.364 17.873 1.00 97.38 515 LEU A O 1
ATOM 4175 N N . LEU A 1 516 ? -4.299 -9.145 16.796 1.00 96.88 516 LEU A N 1
ATOM 4176 C CA . LEU A 1 516 ? -3.057 -9.460 16.095 1.00 96.88 516 LEU A CA 1
ATOM 4177 C C . LEU A 1 516 ? -2.647 -8.336 15.126 1.00 96.88 516 LEU A C 1
ATOM 4179 O O . LEU A 1 516 ? -1.476 -7.954 15.081 1.00 96.88 516 LEU A O 1
ATOM 4183 N N . GLU A 1 517 ? -3.608 -7.744 14.415 1.00 95.62 517 GLU A N 1
ATOM 4184 C CA . GLU A 1 517 ? -3.394 -6.585 13.544 1.00 95.62 517 GLU A CA 1
ATOM 4185 C C . GLU A 1 517 ? -2.853 -5.376 14.304 1.00 95.62 517 GLU A C 1
ATOM 4187 O O . GLU A 1 517 ? -1.966 -4.691 13.798 1.00 95.62 517 GLU A O 1
ATOM 4192 N N . ASN A 1 518 ? -3.315 -5.125 15.535 1.00 94.50 518 ASN A N 1
ATOM 4193 C CA . ASN A 1 518 ? -2.776 -4.042 16.362 1.00 94.50 518 ASN A CA 1
ATOM 4194 C C . ASN A 1 518 ? -1.249 -4.159 16.517 1.00 94.50 518 ASN A C 1
ATOM 4196 O O . ASN A 1 518 ? -0.539 -3.157 16.409 1.00 94.50 518 ASN A O 1
ATOM 4200 N N . TYR A 1 519 ? -0.743 -5.380 16.700 1.00 95.38 519 TYR A N 1
ATOM 4201 C CA . TYR A 1 519 ? 0.690 -5.661 16.806 1.00 95.38 519 TYR A CA 1
ATOM 4202 C C . TYR A 1 519 ? 1.395 -5.594 15.446 1.00 95.38 519 TYR A C 1
ATOM 4204 O O . TYR A 1 519 ? 2.503 -5.058 15.368 1.00 95.38 519 TYR A O 1
ATOM 4212 N N . MET A 1 520 ? 0.748 -6.056 14.368 1.00 93.75 520 MET A N 1
ATOM 4213 C CA . MET A 1 520 ? 1.269 -5.913 13.002 1.00 93.75 520 MET A CA 1
ATOM 4214 C C . MET A 1 520 ? 1.484 -4.440 12.637 1.00 93.75 520 MET A C 1
ATOM 4216 O O . MET A 1 520 ? 2.580 -4.070 12.220 1.00 93.75 520 MET A O 1
ATOM 4220 N N . TYR A 1 521 ? 0.480 -3.584 12.848 1.00 88.88 521 TYR A N 1
ATOM 4221 C CA . TYR A 1 521 ? 0.553 -2.164 12.500 1.00 88.88 521 TYR A CA 1
ATOM 4222 C C . TYR A 1 521 ? 1.508 -1.382 13.403 1.00 88.88 521 TYR A C 1
ATOM 4224 O O . TYR A 1 521 ? 2.259 -0.543 12.908 1.00 88.88 521 TYR A O 1
ATOM 4232 N N . ARG A 1 522 ? 1.522 -1.657 14.715 1.00 84.25 522 ARG A N 1
ATOM 4233 C CA . ARG A 1 522 ? 2.412 -0.951 15.651 1.00 84.25 522 ARG A CA 1
ATOM 4234 C C . ARG A 1 522 ? 3.886 -1.251 15.411 1.00 84.25 522 ARG A C 1
ATOM 4236 O O . ARG A 1 522 ? 4.698 -0.339 15.517 1.00 84.25 522 ARG A O 1
ATOM 4243 N N . GLY A 1 523 ? 4.228 -2.500 15.104 1.00 82.62 523 GLY A N 1
ATOM 4244 C CA . GLY A 1 523 ? 5.619 -2.906 14.904 1.00 82.62 523 GLY A CA 1
ATOM 4245 C C . GLY A 1 523 ? 6.055 -3.003 13.441 1.00 82.62 523 GLY A C 1
ATOM 4246 O O . GLY A 1 523 ? 7.200 -3.363 13.194 1.00 82.62 523 GLY A O 1
ATOM 4247 N N . LYS A 1 524 ? 5.161 -2.735 12.474 1.00 88.56 524 LYS A N 1
ATOM 4248 C CA . LYS A 1 524 ? 5.363 -3.054 11.045 1.00 88.56 524 LYS A CA 1
ATOM 4249 C C . LYS A 1 524 ? 5.801 -4.517 10.841 1.00 88.56 524 LYS A C 1
ATOM 4251 O O . LYS A 1 524 ? 6.676 -4.810 10.030 1.00 88.56 524 LYS A O 1
ATOM 4256 N N . LEU A 1 525 ? 5.201 -5.426 11.612 1.00 92.31 525 LEU A N 1
ATOM 4257 C CA . LEU A 1 525 ? 5.574 -6.841 11.694 1.00 92.31 525 LEU A CA 1
ATOM 4258 C C . LEU A 1 525 ? 4.744 -7.693 10.727 1.00 92.31 525 LEU A C 1
ATOM 4260 O O . LEU A 1 525 ? 3.554 -7.442 10.518 1.00 92.31 525 LEU A O 1
ATOM 4264 N N . SER A 1 526 ? 5.330 -8.768 10.196 1.00 92.75 526 SER A N 1
ATOM 4265 C CA . SER A 1 526 ? 4.548 -9.827 9.547 1.00 92.75 526 SER A CA 1
ATOM 4266 C C . SER A 1 526 ? 3.650 -10.540 10.566 1.00 92.75 526 SER A C 1
ATOM 4268 O O . SER A 1 526 ? 3.930 -10.538 11.761 1.00 92.75 526 SER A O 1
ATOM 4270 N N . GLY A 1 527 ? 2.593 -11.230 10.121 1.00 92.19 527 GLY A N 1
ATOM 4271 C CA . GLY A 1 527 ? 1.669 -11.907 11.047 1.00 92.19 527 GLY A CA 1
ATOM 4272 C C . GLY A 1 527 ? 2.345 -12.907 12.002 1.00 92.19 527 GLY A C 1
ATOM 4273 O O . GLY A 1 527 ? 1.927 -13.044 13.148 1.00 92.19 527 GLY A O 1
ATOM 4274 N N . LYS A 1 528 ? 3.423 -13.581 11.570 1.00 92.44 528 LYS A N 1
ATOM 4275 C CA . LYS A 1 528 ? 4.192 -14.496 12.434 1.00 92.44 528 LYS A CA 1
ATOM 4276 C C . LYS A 1 528 ? 5.004 -13.749 13.489 1.00 92.44 528 LYS A C 1
ATOM 4278 O O . LYS A 1 528 ? 5.046 -14.179 14.636 1.00 92.44 528 LYS A O 1
ATOM 4283 N N . GLU A 1 529 ? 5.643 -12.652 13.096 1.00 95.00 529 GLU A N 1
ATOM 4284 C CA . GLU A 1 529 ? 6.417 -11.803 14.004 1.00 95.00 529 GLU A CA 1
ATOM 4285 C C . GLU A 1 529 ? 5.496 -11.090 14.997 1.00 95.00 529 GLU A C 1
ATOM 4287 O O . GLU A 1 529 ? 5.796 -11.061 16.184 1.00 95.00 529 GLU A O 1
ATOM 4292 N N . ALA A 1 530 ? 4.335 -10.610 14.542 1.00 96.31 530 ALA A N 1
ATOM 4293 C CA . ALA A 1 530 ? 3.308 -10.021 15.392 1.00 96.31 530 ALA A CA 1
ATOM 4294 C C . ALA A 1 530 ? 2.769 -11.024 16.417 1.00 96.31 530 ALA A C 1
ATOM 4296 O O . ALA A 1 530 ? 2.604 -10.671 17.578 1.00 96.31 530 ALA A O 1
ATOM 4297 N N . LEU A 1 531 ? 2.553 -12.285 16.022 1.00 96.69 531 LEU A N 1
ATOM 4298 C CA . LEU A 1 531 ? 2.124 -13.335 16.947 1.00 96.69 531 LEU A CA 1
ATOM 4299 C C . LEU A 1 531 ? 3.201 -13.650 17.988 1.00 96.69 531 LEU A C 1
ATOM 4301 O O . LEU A 1 531 ? 2.879 -13.828 19.160 1.00 96.69 531 LEU A O 1
ATOM 4305 N N . LYS A 1 532 ? 4.472 -13.700 17.575 1.00 95.94 532 LYS A N 1
ATOM 4306 C CA . LYS A 1 532 ? 5.597 -13.886 18.498 1.00 95.94 532 LYS A CA 1
ATOM 4307 C C . LYS A 1 532 ? 5.677 -12.728 19.499 1.00 95.94 532 LYS A C 1
ATOM 4309 O O . LYS A 1 532 ? 5.726 -12.979 20.697 1.00 95.94 532 LYS A O 1
ATOM 4314 N N . ALA A 1 533 ? 5.601 -11.488 19.013 1.00 96.00 533 ALA A N 1
ATOM 4315 C CA . ALA A 1 533 ? 5.613 -10.285 19.843 1.00 96.00 533 ALA A CA 1
ATOM 4316 C C . ALA A 1 533 ? 4.405 -10.213 20.793 1.00 96.00 533 ALA A C 1
ATOM 4318 O O . ALA A 1 533 ? 4.551 -9.815 21.945 1.00 96.00 533 ALA A O 1
ATOM 4319 N N . LEU A 1 534 ? 3.219 -10.629 20.333 1.00 97.31 534 LEU A N 1
ATOM 4320 C CA . LEU A 1 534 ? 2.024 -10.747 21.166 1.00 97.31 534 LEU A CA 1
ATOM 4321 C C . LEU A 1 534 ? 2.252 -11.762 22.292 1.00 97.31 534 LEU A C 1
ATOM 4323 O O . LEU A 1 534 ? 2.070 -11.422 23.454 1.00 97.31 534 LEU A O 1
ATOM 4327 N N . LYS A 1 535 ? 2.695 -12.985 21.978 1.00 97.25 535 LYS A N 1
ATOM 4328 C CA . LYS A 1 535 ? 2.953 -14.025 22.990 1.00 97.25 535 LYS A CA 1
ATOM 4329 C C . LYS A 1 535 ? 3.989 -13.581 24.021 1.00 97.25 535 LYS A C 1
ATOM 4331 O O . LYS A 1 535 ? 3.748 -13.725 25.215 1.00 97.25 535 LYS A O 1
ATOM 4336 N N . GLU A 1 536 ? 5.092 -12.993 23.566 1.00 97.00 536 GLU A N 1
ATOM 4337 C CA . GLU A 1 536 ? 6.138 -12.441 24.430 1.00 97.00 536 GLU A CA 1
ATOM 4338 C C . GLU A 1 536 ? 5.577 -11.362 25.365 1.00 97.00 536 GLU A C 1
ATOM 4340 O O . GLU A 1 536 ? 5.739 -11.451 26.581 1.00 97.00 536 GLU A O 1
ATOM 4345 N N . LYS A 1 537 ? 4.815 -10.406 24.821 1.00 96.56 537 LYS A N 1
ATOM 4346 C CA . LYS A 1 537 ? 4.212 -9.321 25.604 1.00 96.56 537 LYS A CA 1
ATOM 4347 C C . LYS A 1 537 ? 3.171 -9.803 26.616 1.00 96.56 537 LYS A C 1
ATOM 4349 O O . LYS A 1 537 ? 3.058 -9.218 27.687 1.00 96.56 537 LYS A O 1
ATOM 4354 N N . LEU A 1 538 ? 2.430 -10.864 26.302 1.00 97.25 538 LEU A N 1
ATOM 4355 C CA . LEU A 1 538 ? 1.446 -11.476 27.205 1.00 97.25 538 LEU A CA 1
ATOM 4356 C C . LEU A 1 538 ? 2.073 -12.474 28.200 1.00 97.25 538 LEU A C 1
ATOM 4358 O O . LEU A 1 538 ? 1.354 -13.106 28.986 1.00 97.25 538 LEU A O 1
ATOM 4362 N N . ASN A 1 539 ? 3.401 -12.642 28.168 1.00 97.25 539 ASN A N 1
ATOM 4363 C CA . ASN A 1 539 ? 4.130 -13.664 28.917 1.00 97.25 539 ASN A CA 1
ATOM 4364 C C . ASN A 1 539 ? 3.525 -15.070 28.703 1.00 97.25 539 ASN A C 1
ATOM 4366 O O . ASN A 1 539 ? 3.212 -15.799 29.648 1.00 97.25 539 ASN A O 1
ATOM 4370 N N . ILE A 1 540 ? 3.270 -15.412 27.437 1.00 97.12 540 ILE A N 1
ATOM 4371 C CA . ILE A 1 540 ? 2.825 -16.728 26.976 1.00 97.12 540 ILE A CA 1
ATOM 4372 C C . ILE A 1 540 ? 4.034 -17.413 26.339 1.00 97.12 540 ILE A C 1
ATOM 4374 O O . ILE A 1 540 ? 4.554 -16.952 25.323 1.00 97.12 540 ILE A O 1
ATOM 4378 N N . LYS A 1 541 ? 4.474 -18.534 26.919 1.00 95.56 541 LYS A N 1
ATOM 4379 C CA . LYS A 1 541 ? 5.585 -19.328 26.382 1.00 95.56 541 LYS A CA 1
ATOM 4380 C C . LYS A 1 541 ? 5.237 -19.807 24.971 1.00 95.56 541 LYS A C 1
ATOM 4382 O O . LYS A 1 541 ? 4.267 -20.538 24.800 1.00 95.56 541 LYS A O 1
ATOM 4387 N N . ASP A 1 542 ? 6.010 -19.393 23.968 1.00 91.12 542 ASP A N 1
ATOM 4388 C CA . ASP A 1 542 ? 5.800 -19.848 22.592 1.00 91.12 542 ASP A CA 1
ATOM 4389 C C . ASP A 1 542 ? 6.092 -21.348 22.501 1.00 91.12 542 ASP A C 1
ATOM 4391 O O . ASP A 1 542 ? 7.168 -21.815 22.884 1.00 91.12 542 ASP A O 1
ATOM 4395 N N . ILE A 1 543 ? 5.115 -22.106 22.012 1.00 86.81 543 ILE A N 1
ATOM 4396 C CA . ILE A 1 543 ? 5.254 -23.535 21.763 1.00 86.81 543 ILE A CA 1
ATOM 4397 C C . ILE A 1 543 ? 5.422 -23.655 20.255 1.00 86.81 543 ILE A C 1
ATOM 4399 O O . ILE A 1 543 ? 4.436 -23.538 19.515 1.00 86.81 543 ILE A O 1
ATOM 4403 N N . PRO A 1 544 ? 6.663 -23.819 19.762 1.00 75.12 544 PRO A N 1
ATOM 4404 C CA . PRO A 1 544 ? 6.886 -23.937 18.337 1.00 75.12 544 PRO A CA 1
ATOM 4405 C C . PRO A 1 544 ? 6.067 -25.111 17.812 1.00 75.12 544 PRO A C 1
ATOM 4407 O O . PRO A 1 544 ? 5.999 -26.167 18.443 1.00 75.12 544 PRO A O 1
ATOM 4410 N N . LYS A 1 545 ? 5.449 -24.928 16.640 1.00 68.62 545 LYS A N 1
ATOM 4411 C CA . LYS A 1 545 ? 4.737 -26.011 15.958 1.00 68.62 545 LYS A CA 1
ATOM 4412 C C . LYS A 1 545 ? 5.704 -27.186 15.851 1.00 68.62 545 LYS A C 1
ATOM 4414 O O . LYS A 1 545 ? 6.716 -27.061 15.155 1.00 68.62 545 LYS A O 1
ATOM 4419 N N . ALA A 1 546 ? 5.421 -28.277 16.566 1.00 64.00 546 ALA A N 1
ATOM 4420 C CA . ALA A 1 546 ? 6.257 -29.464 16.523 1.00 64.00 546 ALA A CA 1
ATOM 4421 C C . ALA A 1 546 ? 6.442 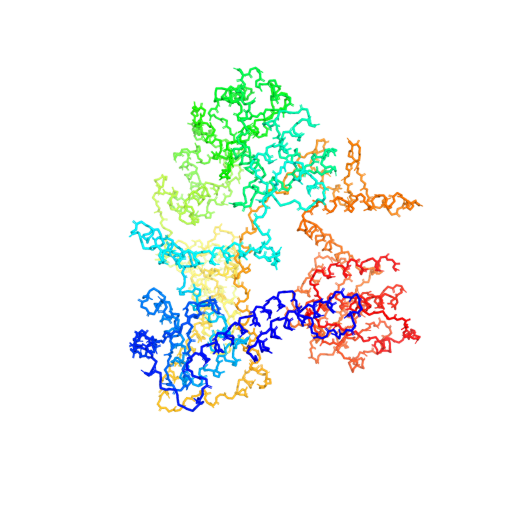-29.827 15.047 1.00 64.00 546 ALA A C 1
ATOM 4423 O O . ALA A 1 546 ? 5.462 -29.969 14.307 1.00 64.00 546 ALA A O 1
ATOM 4424 N N . ARG A 1 547 ? 7.698 -29.877 14.581 1.00 67.44 547 ARG A N 1
ATOM 4425 C CA . ARG A 1 547 ? 7.966 -30.493 13.280 1.00 67.44 547 ARG A CA 1
ATOM 4426 C C . ARG A 1 547 ? 7.401 -31.902 13.373 1.00 67.44 547 ARG A C 1
ATOM 4428 O O . ARG A 1 547 ? 7.538 -32.524 14.425 1.00 67.44 547 ARG A O 1
ATOM 4435 N N . TRP A 1 548 ? 6.729 -32.357 12.317 1.00 75.44 548 TRP A N 1
ATOM 4436 C CA . TRP A 1 548 ? 6.258 -33.734 12.275 1.00 75.44 548 TRP A CA 1
ATOM 4437 C C . TRP A 1 548 ? 7.432 -34.648 12.650 1.00 75.44 548 TRP A C 1
ATOM 4439 O O . TRP A 1 548 ? 8.533 -34.507 12.115 1.00 75.44 548 TRP A O 1
ATOM 4449 N N . GLN A 1 549 ? 7.206 -35.485 13.653 1.00 77.06 549 GLN A N 1
ATOM 4450 C CA . GLN A 1 549 ? 8.142 -36.484 14.138 1.00 77.06 549 GLN A CA 1
ATOM 4451 C C . GLN A 1 549 ? 7.379 -37.795 14.134 1.00 77.06 549 GLN A C 1
ATOM 4453 O O . GLN A 1 549 ? 6.259 -37.862 14.645 1.00 77.06 549 GLN A O 1
ATOM 4458 N N . GLU A 1 550 ? 7.982 -38.813 13.538 1.00 84.69 550 GLU A N 1
ATOM 4459 C CA . GLU A 1 550 ? 7.454 -40.164 13.586 1.00 84.69 550 GLU A CA 1
ATOM 4460 C C . GLU A 1 550 ? 7.439 -40.640 15.041 1.00 84.69 550 GLU A C 1
ATOM 4462 O O . GLU A 1 550 ? 8.474 -40.647 15.707 1.00 84.69 550 GLU A O 1
ATOM 4467 N N . LYS A 1 551 ? 6.251 -40.976 15.550 1.00 86.50 551 LYS A N 1
ATOM 4468 C CA . LYS A 1 551 ? 6.061 -41.476 16.921 1.00 86.50 551 LYS A CA 1
ATOM 4469 C C . LYS A 1 551 ? 5.598 -42.925 16.941 1.00 86.50 551 LYS A C 1
ATOM 4471 O O . LYS A 1 551 ? 5.948 -43.658 17.859 1.00 86.50 551 LYS A O 1
ATOM 4476 N N . LYS A 1 552 ? 4.785 -43.321 15.962 1.00 91.94 552 LYS A N 1
ATOM 4477 C CA . LYS A 1 552 ? 4.206 -44.661 15.849 1.00 91.94 552 LYS A CA 1
ATOM 4478 C C . LYS A 1 552 ? 3.909 -44.991 14.388 1.00 91.94 552 LYS A C 1
ATOM 4480 O O . LYS A 1 552 ? 3.784 -44.087 13.566 1.00 91.94 552 LYS A O 1
ATOM 4485 N N . ARG A 1 553 ? 3.748 -46.279 14.093 1.00 96.12 553 ARG A N 1
ATOM 4486 C CA . ARG A 1 553 ? 3.265 -46.780 12.803 1.00 96.12 553 ARG A CA 1
ATOM 4487 C C . ARG A 1 553 ? 2.126 -47.759 13.067 1.00 96.12 553 ARG A C 1
ATOM 4489 O O . ARG A 1 553 ? 2.382 -48.857 13.551 1.00 96.12 553 ARG A O 1
ATOM 4496 N N . ASP A 1 554 ? 0.883 -47.348 12.815 1.00 96.31 554 ASP A N 1
ATOM 4497 C CA . ASP A 1 554 ? -0.312 -48.111 13.209 1.00 96.31 554 ASP A CA 1
ATOM 4498 C C . ASP A 1 554 ? -1.236 -48.416 12.015 1.00 96.31 554 ASP A C 1
ATOM 4500 O O . ASP A 1 554 ? -2.198 -47.710 11.708 1.00 96.31 554 ASP A O 1
ATOM 4504 N N . TRP A 1 555 ? -0.954 -49.525 11.328 1.00 96.75 555 TRP A N 1
ATOM 4505 C CA . TRP A 1 555 ? -1.773 -49.993 10.204 1.00 96.75 555 TRP A CA 1
ATOM 4506 C C . TRP A 1 555 ? -3.190 -50.419 10.611 1.00 96.75 555 TRP A C 1
ATOM 4508 O O . TRP A 1 555 ? -4.104 -50.333 9.788 1.00 96.75 555 TRP A O 1
ATOM 4518 N N . ASN A 1 556 ? -3.405 -50.830 11.865 1.00 96.06 556 ASN A N 1
ATOM 4519 C CA . ASN A 1 556 ? -4.737 -51.190 12.357 1.00 96.06 556 ASN A CA 1
ATOM 4520 C C . ASN A 1 556 ? -5.618 -49.946 12.474 1.00 96.06 556 ASN A C 1
ATOM 4522 O O . ASN A 1 556 ? -6.800 -49.987 12.130 1.00 96.06 556 ASN A O 1
ATOM 4526 N N . ARG A 1 557 ? -5.038 -48.814 12.888 1.00 96.94 557 ARG A N 1
ATOM 4527 C CA . ARG A 1 557 ? -5.743 -47.532 12.923 1.00 96.94 557 ARG A CA 1
ATOM 4528 C C . ARG A 1 557 ? -6.178 -47.081 11.533 1.00 96.94 557 ARG A C 1
ATOM 4530 O O . ARG A 1 557 ? -7.331 -46.690 11.359 1.00 96.94 557 ARG A O 1
ATOM 4537 N N . VAL A 1 558 ? -5.292 -47.190 10.541 1.00 97.31 558 VAL A N 1
ATOM 4538 C CA . VAL A 1 558 ? -5.621 -46.905 9.134 1.00 97.31 558 VAL A CA 1
ATOM 4539 C C . VAL A 1 558 ? -6.723 -47.839 8.627 1.00 97.31 558 VAL A C 1
ATOM 4541 O O . VAL A 1 558 ? -7.690 -47.368 8.030 1.00 97.31 558 VAL A O 1
ATOM 4544 N N . SER A 1 559 ? -6.613 -49.142 8.899 1.00 97.12 559 SER A N 1
ATOM 4545 C CA . SER A 1 559 ? -7.639 -50.133 8.548 1.00 97.12 559 SER A CA 1
ATOM 4546 C C . SER A 1 559 ? -8.999 -49.777 9.159 1.00 97.12 559 SER A C 1
ATOM 4548 O O . SER A 1 559 ? -10.005 -49.748 8.454 1.00 97.12 559 SER A O 1
ATOM 4550 N N . GLY A 1 560 ? -9.026 -49.376 10.435 1.00 97.19 560 GLY A N 1
ATOM 4551 C CA . GLY A 1 560 ? -10.233 -48.905 11.117 1.00 97.19 560 GLY A CA 1
ATOM 4552 C C . GLY A 1 560 ? -10.850 -47.655 10.480 1.00 97.19 560 GLY A C 1
ATOM 4553 O O . GLY A 1 560 ? -12.072 -47.576 10.366 1.00 97.19 560 GLY A O 1
ATOM 4554 N N . ILE A 1 561 ? -10.031 -46.705 10.007 1.00 97.50 561 ILE A N 1
ATOM 4555 C CA . ILE A 1 561 ? -10.506 -45.534 9.248 1.00 97.50 561 ILE A CA 1
ATOM 4556 C C . ILE A 1 561 ? -11.136 -45.979 7.920 1.00 97.50 561 ILE A C 1
ATOM 4558 O O . ILE A 1 561 ? -12.243 -45.547 7.597 1.00 97.50 561 ILE A O 1
ATOM 4562 N N . ILE A 1 562 ? -10.482 -46.870 7.167 1.00 97.44 562 ILE A N 1
ATOM 4563 C CA . ILE A 1 562 ? -11.012 -47.387 5.894 1.00 97.44 562 ILE A CA 1
ATOM 4564 C C . ILE A 1 562 ? -12.331 -48.137 6.124 1.00 97.44 562 ILE A C 1
ATOM 4566 O O . ILE A 1 562 ? -13.321 -47.859 5.446 1.00 97.44 562 ILE A O 1
ATOM 4570 N N . LYS A 1 563 ? -12.386 -49.021 7.122 1.00 97.00 563 LYS A N 1
ATOM 4571 C CA . LYS A 1 563 ? -13.601 -49.753 7.495 1.00 97.00 563 LYS A CA 1
ATOM 4572 C C . LYS A 1 563 ? -14.727 -48.811 7.916 1.00 97.00 563 LYS A C 1
ATOM 4574 O O . LYS A 1 563 ? -15.861 -49.002 7.492 1.00 97.00 563 LYS A O 1
ATOM 4579 N N . GLY A 1 564 ? -14.418 -47.770 8.692 1.00 96.88 564 GLY A N 1
ATOM 4580 C CA . GLY A 1 564 ? -15.399 -46.792 9.166 1.00 96.88 564 GLY A CA 1
ATOM 4581 C C . GLY A 1 564 ? -16.034 -45.951 8.055 1.00 96.88 564 GLY A C 1
ATOM 4582 O O . GLY A 1 564 ? -17.230 -45.687 8.113 1.00 96.88 564 GLY A O 1
ATOM 4583 N N . PHE A 1 565 ? -15.265 -45.553 7.035 1.00 96.81 565 PHE A N 1
ATOM 4584 C CA . PHE A 1 565 ? -15.774 -44.710 5.942 1.00 96.81 565 PHE A CA 1
ATOM 4585 C C . PHE A 1 565 ? -16.263 -45.486 4.712 1.00 96.81 565 PHE A C 1
ATOM 4587 O O . PHE A 1 565 ? -17.103 -44.965 3.982 1.00 96.81 565 PHE A O 1
ATOM 4594 N N . TYR A 1 566 ? -15.754 -46.699 4.467 1.00 95.94 566 TYR A N 1
ATOM 4595 C CA . TYR A 1 566 ? -16.049 -47.476 3.252 1.00 95.94 566 TYR A CA 1
ATOM 4596 C C . TYR A 1 566 ? -16.650 -48.859 3.522 1.00 95.94 566 TYR A C 1
ATOM 4598 O O . TYR A 1 566 ? -16.989 -49.557 2.571 1.00 95.94 566 TYR A O 1
ATOM 4606 N N . GLY A 1 567 ? -16.766 -49.291 4.782 1.00 95.44 567 GLY A N 1
ATOM 4607 C CA . GLY A 1 567 ? -17.299 -50.612 5.136 1.00 95.44 567 GLY A CA 1
ATOM 4608 C C . GLY A 1 567 ? -16.393 -51.788 4.750 1.00 95.44 567 GLY A C 1
ATOM 4609 O O . GLY A 1 567 ? -16.842 -52.930 4.769 1.00 95.44 567 GLY A O 1
ATOM 4610 N N . LEU A 1 568 ? -15.133 -51.530 4.385 1.00 93.19 568 LEU A N 1
ATOM 4611 C CA . LEU A 1 568 ? -14.195 -52.547 3.911 1.00 93.19 568 LEU A CA 1
ATOM 4612 C C . LEU A 1 568 ? -13.172 -52.903 4.986 1.00 93.19 568 LEU A C 1
ATOM 4614 O O . LEU A 1 568 ? -12.464 -52.035 5.493 1.00 93.19 568 LEU A O 1
ATOM 4618 N N . ASP A 1 569 ? -13.064 -54.194 5.288 1.00 94.62 569 ASP A N 1
ATOM 4619 C CA . ASP A 1 569 ? -12.061 -54.720 6.209 1.00 94.62 569 ASP A CA 1
ATOM 4620 C C . ASP A 1 569 ? -10.782 -55.073 5.438 1.00 94.62 569 ASP A C 1
ATOM 4622 O O . ASP A 1 569 ? -10.624 -56.175 4.912 1.00 94.62 569 ASP A O 1
ATOM 4626 N N . VAL A 1 570 ? -9.900 -54.083 5.274 1.00 93.88 570 VAL A N 1
ATOM 4627 C CA . VAL A 1 570 ? -8.615 -54.260 4.586 1.00 93.88 570 VAL A CA 1
ATOM 4628 C C . VAL A 1 570 ? -7.511 -54.319 5.630 1.00 93.88 570 VAL A C 1
ATOM 4630 O O . VAL A 1 570 ? -7.157 -53.301 6.227 1.00 93.88 570 VAL A O 1
ATOM 4633 N N . THR A 1 571 ? -6.953 -55.506 5.848 1.00 93.69 571 THR A N 1
ATOM 4634 C CA . THR A 1 571 ? -5.884 -55.737 6.828 1.00 93.69 571 THR A CA 1
ATOM 4635 C C . THR A 1 571 ? -4.532 -55.954 6.152 1.00 93.69 571 THR A C 1
ATOM 4637 O O . THR A 1 571 ? -4.441 -56.592 5.101 1.00 93.69 571 THR A O 1
ATOM 4640 N N . GLY A 1 572 ? -3.468 -55.472 6.796 1.00 94.31 572 GLY A N 1
ATOM 4641 C CA . GLY A 1 572 ? -2.089 -55.611 6.327 1.00 94.31 572 GLY A CA 1
ATOM 4642 C C . GLY A 1 572 ? -1.632 -54.466 5.416 1.00 94.31 572 GLY A C 1
ATOM 4643 O O . GLY A 1 572 ? -2.368 -54.003 4.546 1.00 94.31 572 GLY A O 1
ATOM 4644 N N . GLU A 1 573 ? -0.385 -54.032 5.609 1.00 96.56 573 GLU A N 1
ATOM 4645 C CA . GLU A 1 573 ? 0.243 -52.895 4.916 1.00 96.56 573 GLU A CA 1
ATOM 4646 C C . GLU A 1 573 ? 0.084 -52.958 3.391 1.00 96.56 573 GLU A C 1
ATOM 4648 O O . GLU A 1 573 ? -0.430 -52.026 2.772 1.00 96.56 573 GLU A O 1
ATOM 4653 N N . SER A 1 574 ? 0.476 -54.075 2.771 1.00 96.25 574 SER A N 1
ATOM 4654 C CA . SER A 1 574 ? 0.439 -54.215 1.312 1.00 96.25 574 SER A CA 1
ATOM 4655 C C . SER A 1 574 ? -0.984 -54.159 0.755 1.00 96.25 574 SER A C 1
ATOM 4657 O O . SER A 1 574 ? -1.207 -53.538 -0.285 1.00 96.25 574 SER A O 1
ATOM 4659 N N . SER A 1 575 ? -1.951 -54.767 1.445 1.00 96.19 575 SER A N 1
ATOM 4660 C CA . SER A 1 575 ? -3.363 -54.754 1.050 1.00 96.19 575 SER A CA 1
ATOM 4661 C C . SER A 1 575 ? -3.950 -53.349 1.146 1.00 96.19 575 SER A C 1
ATOM 4663 O O . SER A 1 575 ? -4.590 -52.889 0.201 1.00 96.19 575 SER A O 1
ATOM 4665 N N . ILE A 1 576 ? -3.667 -52.642 2.247 1.00 97.25 576 ILE A N 1
ATOM 4666 C CA . ILE A 1 576 ? -4.107 -51.261 2.478 1.00 97.25 576 ILE A CA 1
ATOM 4667 C C . ILE A 1 576 ? -3.540 -50.337 1.397 1.00 97.25 576 ILE A C 1
ATOM 4669 O O . ILE A 1 576 ? -4.296 -49.642 0.720 1.00 97.25 576 ILE A O 1
ATOM 4673 N N . LEU A 1 577 ? -2.224 -50.367 1.170 1.00 97.12 577 LEU A N 1
ATOM 4674 C CA . LEU A 1 577 ? -1.574 -49.517 0.172 1.00 97.12 577 LEU A CA 1
ATOM 4675 C C . LEU A 1 577 ? -2.065 -49.814 -1.250 1.00 97.12 577 LEU A C 1
ATOM 4677 O O . LEU A 1 577 ? -2.334 -48.889 -2.014 1.00 97.12 577 LEU A O 1
ATOM 4681 N N . ASN A 1 578 ? -2.223 -51.089 -1.616 1.00 96.56 578 ASN A N 1
ATOM 4682 C CA . ASN A 1 578 ? -2.743 -51.462 -2.933 1.00 96.56 578 ASN A CA 1
ATOM 4683 C C . ASN A 1 578 ? -4.196 -51.026 -3.130 1.00 96.56 578 ASN A C 1
ATOM 4685 O O . ASN A 1 578 ? -4.555 -50.597 -4.228 1.00 96.56 578 ASN A O 1
ATOM 4689 N N . TRP A 1 579 ? -5.019 -51.109 -2.084 1.00 96.75 579 TRP A N 1
ATOM 4690 C CA . TRP A 1 579 ? -6.389 -50.616 -2.128 1.00 96.75 579 TRP A CA 1
ATOM 4691 C C . TRP A 1 579 ? -6.422 -49.093 -2.298 1.00 96.75 579 TRP A C 1
ATOM 4693 O O . TRP A 1 579 ? -7.097 -48.603 -3.204 1.00 96.75 579 TRP A O 1
ATOM 4703 N N . LEU A 1 580 ? -5.637 -48.350 -1.513 1.00 96.62 580 LEU A N 1
ATOM 4704 C CA . LEU A 1 580 ? -5.566 -46.885 -1.580 1.00 96.62 580 LEU A CA 1
ATOM 4705 C C . LEU A 1 580 ? -5.051 -46.386 -2.935 1.00 96.62 580 LEU A C 1
ATOM 4707 O O . LEU A 1 580 ? -5.583 -45.425 -3.472 1.00 96.62 580 LEU A O 1
ATOM 4711 N N . ARG A 1 581 ? -4.083 -47.065 -3.561 1.00 96.19 581 ARG A N 1
ATOM 4712 C CA . ARG A 1 581 ? -3.617 -46.697 -4.913 1.00 96.19 581 ARG A CA 1
ATOM 4713 C C . ARG A 1 581 ? -4.700 -46.812 -5.988 1.00 96.19 581 ARG A C 1
ATOM 4715 O O . ARG A 1 581 ? -4.605 -46.150 -7.020 1.00 96.19 581 ARG A O 1
ATOM 4722 N N . ARG A 1 582 ? -5.695 -47.682 -5.782 1.00 95.25 582 ARG A N 1
ATOM 4723 C CA . ARG A 1 582 ? -6.778 -47.952 -6.742 1.00 95.25 582 ARG A CA 1
ATOM 4724 C C . ARG A 1 582 ? -8.048 -47.152 -6.460 1.00 95.25 582 ARG A C 1
ATOM 4726 O O . ARG A 1 582 ? -8.868 -47.007 -7.360 1.00 95.25 582 ARG A O 1
ATOM 4733 N N . ASN A 1 583 ? -8.210 -46.630 -5.245 1.00 95.06 583 ASN A N 1
ATOM 4734 C CA . ASN A 1 583 ? -9.441 -45.993 -4.791 1.00 95.06 583 ASN A CA 1
ATOM 4735 C C . ASN A 1 583 ? -9.175 -44.565 -4.315 1.00 95.06 583 ASN A C 1
ATOM 4737 O O . ASN A 1 583 ? -8.203 -44.292 -3.619 1.00 95.06 583 ASN A O 1
ATOM 4741 N N . ARG A 1 584 ? -10.066 -43.636 -4.668 1.00 92.50 584 ARG A N 1
ATOM 4742 C CA . ARG A 1 584 ? -9.972 -42.253 -4.189 1.00 92.50 584 ARG A CA 1
ATOM 4743 C C . ARG A 1 584 ? -10.593 -42.136 -2.806 1.00 92.50 584 ARG A C 1
ATOM 4745 O O . ARG A 1 584 ? -11.720 -42.580 -2.607 1.00 92.50 584 ARG A O 1
ATOM 4752 N N . LEU A 1 585 ? -9.884 -41.478 -1.893 1.00 95.81 585 LEU A N 1
ATOM 4753 C CA . LEU A 1 585 ? -10.450 -41.104 -0.605 1.00 95.81 585 LEU A CA 1
ATOM 4754 C C . LEU A 1 585 ? -11.440 -39.938 -0.758 1.00 95.81 585 LEU A C 1
ATOM 4756 O O . LEU A 1 585 ? -11.232 -39.019 -1.553 1.00 95.81 585 LEU A O 1
ATOM 4760 N N . ASN A 1 586 ? -12.525 -39.984 0.010 1.00 96.12 586 ASN A N 1
ATOM 4761 C CA . ASN A 1 586 ? -13.402 -38.859 0.281 1.00 96.12 586 ASN A CA 1
ATOM 4762 C C . ASN A 1 586 ? -12.745 -37.882 1.272 1.00 96.12 586 ASN A C 1
ATOM 4764 O O . ASN A 1 586 ? -11.728 -38.164 1.913 1.00 96.12 586 ASN A O 1
ATOM 4768 N N . LYS A 1 587 ? -13.352 -36.701 1.386 1.00 96.38 587 LYS A N 1
ATOM 4769 C CA . LYS A 1 587 ? -12.849 -35.594 2.201 1.00 96.38 587 LYS A CA 1
ATOM 4770 C C . LYS A 1 587 ? -12.739 -35.973 3.681 1.00 96.38 587 LYS A C 1
ATOM 4772 O O . LYS A 1 587 ? -11.811 -35.545 4.362 1.00 96.38 587 LYS A O 1
ATOM 4777 N N . GLU A 1 588 ? -13.689 -36.744 4.187 1.00 96.88 588 GLU A N 1
ATOM 4778 C CA . GLU A 1 588 ? -13.785 -37.116 5.594 1.00 96.88 588 GLU A CA 1
ATOM 4779 C C . GLU A 1 588 ? -12.670 -38.099 5.983 1.00 96.88 588 GLU A C 1
ATOM 4781 O O . GLU A 1 588 ? -12.037 -37.924 7.027 1.00 96.88 588 GLU A O 1
ATOM 4786 N N . ALA A 1 589 ? -12.356 -39.061 5.111 1.00 96.88 589 ALA A N 1
ATOM 4787 C CA . ALA A 1 589 ? -11.235 -39.979 5.287 1.00 96.88 589 ALA A CA 1
ATOM 4788 C C . ALA A 1 589 ? -9.877 -39.262 5.183 1.00 96.88 589 ALA A C 1
ATOM 4790 O O . ALA A 1 589 ? -8.994 -39.536 5.998 1.00 96.88 589 ALA A O 1
ATOM 4791 N N . ASP A 1 590 ? -9.722 -38.300 4.260 1.00 97.31 590 ASP A N 1
ATOM 4792 C CA . ASP A 1 590 ? -8.530 -37.435 4.197 1.00 97.31 590 ASP A CA 1
ATOM 4793 C C . ASP A 1 590 ? -8.308 -36.711 5.533 1.00 97.31 590 ASP A C 1
ATOM 4795 O O . ASP A 1 590 ? -7.200 -36.695 6.074 1.00 97.31 590 ASP A O 1
ATOM 4799 N N . ILE A 1 591 ? -9.372 -36.115 6.086 1.00 95.88 591 ILE A N 1
ATOM 4800 C CA . ILE A 1 591 ? -9.335 -35.392 7.363 1.00 95.88 591 ILE A CA 1
ATOM 4801 C C . ILE A 1 591 ? -8.973 -36.341 8.511 1.00 95.88 591 ILE A C 1
ATOM 4803 O O . ILE A 1 591 ? -8.151 -35.981 9.358 1.00 95.88 591 ILE A O 1
ATOM 4807 N N . ALA A 1 592 ? -9.551 -37.545 8.543 1.00 96.69 592 ALA A N 1
ATOM 4808 C CA . ALA A 1 592 ? -9.266 -38.547 9.565 1.00 96.69 592 ALA A CA 1
ATOM 4809 C C . ALA A 1 592 ? -7.799 -39.008 9.528 1.00 96.69 592 ALA A C 1
ATOM 4811 O O . ALA A 1 592 ? -7.121 -38.945 10.555 1.00 96.69 592 ALA A O 1
ATOM 4812 N N . LEU A 1 593 ? -7.274 -39.369 8.351 1.00 97.12 593 LEU A N 1
ATOM 4813 C CA . LEU A 1 593 ? -5.855 -39.707 8.187 1.00 97.12 593 LEU A CA 1
ATOM 4814 C C . LEU A 1 593 ? -4.954 -38.519 8.539 1.00 97.12 593 LEU A C 1
ATOM 4816 O O . LEU A 1 593 ? -3.960 -38.687 9.240 1.00 97.12 593 LEU A O 1
ATOM 4820 N N . GLY A 1 594 ? -5.328 -37.301 8.140 1.00 95.44 594 GLY A N 1
ATOM 4821 C CA . GLY A 1 594 ? -4.620 -36.077 8.509 1.00 95.44 594 GLY A CA 1
ATOM 4822 C C . GLY A 1 594 ? -4.479 -35.888 10.022 1.00 95.44 594 GLY A C 1
ATOM 4823 O O . GLY A 1 594 ? -3.439 -35.419 10.492 1.00 95.44 594 GLY A O 1
ATOM 4824 N N . ARG A 1 595 ? -5.507 -36.245 10.805 1.00 93.94 595 ARG A N 1
ATOM 4825 C CA . ARG A 1 595 ? -5.467 -36.159 12.275 1.00 93.94 595 ARG A CA 1
ATOM 4826 C C . ARG A 1 595 ? -4.485 -37.171 12.861 1.00 93.94 595 ARG A C 1
ATOM 4828 O O . ARG A 1 595 ? -3.689 -36.800 13.722 1.00 93.94 595 ARG A O 1
ATOM 4835 N N . GLU A 1 596 ? -4.477 -38.401 12.352 1.00 95.81 596 GLU A N 1
ATOM 4836 C CA . GLU A 1 596 ? -3.505 -39.420 12.771 1.00 95.81 596 GLU A CA 1
ATOM 4837 C C . GLU A 1 596 ? -2.068 -39.024 12.386 1.00 95.81 596 GLU A C 1
ATOM 4839 O O . GLU A 1 596 ? -1.158 -39.145 13.209 1.00 95.81 596 GLU A O 1
ATOM 4844 N N . ILE A 1 597 ? -1.853 -38.425 11.207 1.00 94.81 597 ILE A N 1
ATOM 4845 C CA . ILE A 1 597 ? -0.539 -37.889 10.803 1.00 94.81 597 ILE A CA 1
ATOM 4846 C C . ILE A 1 597 ? -0.039 -36.846 11.804 1.00 94.81 597 ILE A C 1
ATOM 4848 O O . ILE A 1 597 ? 1.126 -36.893 12.206 1.00 94.81 597 ILE A O 1
ATOM 4852 N N . ARG A 1 598 ? -0.900 -35.923 12.259 1.00 90.00 598 ARG A N 1
ATOM 4853 C CA . ARG A 1 598 ? -0.520 -34.945 13.296 1.00 90.00 598 ARG A CA 1
ATOM 4854 C C . ARG A 1 598 ? -0.162 -35.599 14.629 1.00 90.00 598 ARG A C 1
ATOM 4856 O O . ARG A 1 598 ? 0.662 -35.050 15.356 1.00 90.00 598 ARG A O 1
ATOM 4863 N N . SER A 1 599 ? -0.755 -36.752 14.941 1.00 88.12 599 SER A N 1
ATOM 4864 C CA . SER A 1 599 ? -0.397 -37.541 16.125 1.00 88.12 599 SER A CA 1
ATOM 4865 C C . SER A 1 599 ? 0.969 -38.236 16.001 1.00 88.12 599 SER A C 1
ATOM 4867 O O . SER A 1 599 ? 1.476 -38.761 16.991 1.00 88.12 599 SER A O 1
ATOM 4869 N N . GLY A 1 600 ? 1.595 -38.189 14.817 1.00 92.38 600 GLY A N 1
ATOM 4870 C CA . GLY A 1 600 ? 2.890 -38.805 14.526 1.00 92.38 600 GLY A CA 1
ATOM 4871 C C . GLY A 1 600 ? 2.787 -40.224 13.962 1.00 92.38 600 GLY A C 1
ATOM 4872 O O . GLY A 1 600 ? 3.756 -40.970 14.083 1.00 92.38 600 GLY A O 1
ATOM 4873 N N . ASP A 1 601 ? 1.640 -40.603 13.383 1.00 96.12 601 ASP A N 1
ATOM 4874 C CA . ASP A 1 601 ? 1.449 -41.912 12.746 1.00 96.12 601 ASP A CA 1
ATOM 4875 C C . ASP A 1 601 ? 2.008 -41.939 11.312 1.00 96.12 601 ASP A C 1
ATOM 4877 O O . ASP A 1 601 ? 1.466 -41.294 10.404 1.00 96.12 601 ASP A O 1
ATOM 4881 N N . SER A 1 602 ? 3.094 -42.685 11.089 1.00 95.94 602 SER A N 1
ATOM 4882 C CA . SER A 1 602 ? 3.688 -42.843 9.757 1.00 95.94 602 SER A CA 1
ATOM 4883 C C . SER A 1 602 ? 2.862 -43.733 8.829 1.00 95.94 602 SER A C 1
ATOM 4885 O O . SER A 1 602 ? 2.861 -43.483 7.624 1.00 95.94 602 SER A O 1
ATOM 4887 N N . ALA A 1 603 ? 2.070 -44.680 9.351 1.00 96.94 603 ALA A N 1
ATOM 4888 C CA . ALA A 1 603 ? 1.184 -45.501 8.522 1.00 96.94 603 ALA A CA 1
ATOM 4889 C C . ALA A 1 603 ? 0.098 -44.635 7.874 1.00 96.94 603 ALA A C 1
ATOM 4891 O O . ALA A 1 603 ? -0.167 -44.754 6.676 1.00 96.94 603 ALA A O 1
ATOM 4892 N N . ALA A 1 604 ? -0.481 -43.699 8.633 1.00 97.44 604 ALA A N 1
ATOM 4893 C CA . ALA A 1 604 ? -1.445 -42.736 8.108 1.00 97.44 604 ALA A CA 1
ATOM 4894 C C . ALA A 1 604 ? -0.820 -41.799 7.058 1.00 97.44 604 ALA A C 1
ATOM 4896 O O . ALA A 1 604 ? -1.462 -41.495 6.050 1.00 97.44 604 ALA A O 1
ATOM 4897 N N . ARG A 1 605 ? 0.443 -41.385 7.250 1.00 97.06 605 ARG A N 1
ATOM 4898 C CA . ARG A 1 605 ? 1.191 -40.548 6.292 1.00 97.06 605 ARG A CA 1
ATOM 4899 C C . ARG A 1 605 ? 1.390 -41.267 4.963 1.00 97.06 605 ARG A C 1
ATOM 4901 O O . ARG A 1 605 ? 1.070 -40.709 3.913 1.00 97.06 605 ARG A O 1
ATOM 4908 N N . ASP A 1 606 ? 1.889 -42.497 5.019 1.00 96.88 606 ASP A N 1
ATOM 4909 C CA . ASP A 1 606 ? 2.158 -43.310 3.834 1.00 96.88 606 ASP A CA 1
ATOM 4910 C C . ASP A 1 606 ? 0.845 -43.660 3.108 1.00 96.88 606 ASP A C 1
ATOM 4912 O O . ASP A 1 606 ? 0.771 -43.611 1.880 1.00 96.88 606 ASP A O 1
ATOM 4916 N N . SER A 1 607 ? -0.223 -43.917 3.869 1.00 97.62 607 SER A N 1
ATOM 4917 C CA . SER A 1 607 ? -1.569 -44.185 3.349 1.00 97.62 607 SER A CA 1
ATOM 4918 C C . SER A 1 607 ? -2.161 -42.992 2.605 1.00 97.62 607 SER A C 1
ATOM 4920 O O . SER A 1 607 ? -2.641 -43.138 1.480 1.00 97.62 607 SER A O 1
ATOM 4922 N N . LEU A 1 608 ? -2.090 -41.795 3.196 1.00 97.19 608 LEU A N 1
ATOM 4923 C CA . LEU A 1 608 ? -2.583 -40.574 2.559 1.00 97.19 608 LEU A CA 1
ATOM 4924 C C . LEU A 1 608 ? -1.793 -40.257 1.277 1.00 97.19 608 LEU A C 1
ATOM 4926 O O . LEU A 1 608 ? -2.372 -39.813 0.286 1.00 97.19 608 LEU A O 1
ATOM 4930 N N . ALA A 1 609 ? -0.486 -40.541 1.262 1.00 96.44 609 ALA A N 1
ATOM 4931 C CA . ALA A 1 609 ? 0.335 -40.391 0.067 1.00 96.44 609 ALA A CA 1
ATOM 4932 C C . ALA A 1 609 ? -0.041 -41.392 -1.039 1.00 96.44 609 ALA A C 1
ATOM 4934 O O . ALA A 1 609 ? -0.231 -40.992 -2.190 1.00 96.44 609 ALA A O 1
ATOM 4935 N N . ALA A 1 610 ? -0.207 -42.672 -0.693 1.00 97.06 610 ALA A N 1
ATOM 4936 C CA . ALA A 1 610 ? -0.595 -43.726 -1.631 1.00 97.06 610 ALA A CA 1
ATOM 4937 C C . ALA A 1 610 ? -1.975 -43.475 -2.256 1.00 97.06 610 ALA A C 1
ATOM 4939 O O . ALA A 1 610 ? -2.147 -43.642 -3.464 1.00 97.06 610 ALA A O 1
ATOM 4940 N N . ALA A 1 611 ? -2.933 -42.992 -1.461 1.00 97.19 611 ALA A N 1
ATOM 4941 C CA . ALA A 1 611 ? -4.274 -42.637 -1.920 1.00 97.19 611 ALA A CA 1
ATOM 4942 C C . ALA A 1 611 ? -4.292 -41.549 -3.003 1.00 97.19 611 ALA A C 1
ATOM 4944 O O . ALA A 1 611 ? -5.278 -41.390 -3.723 1.00 97.19 611 ALA A O 1
ATOM 4945 N N . HIS A 1 612 ? -3.243 -40.730 -3.077 1.00 97.12 612 HIS A N 1
ATOM 4946 C CA . HIS A 1 612 ? -3.158 -39.581 -3.978 1.00 97.12 612 HIS A CA 1
ATOM 4947 C C . HIS A 1 612 ? -2.055 -39.745 -5.039 1.00 97.12 612 HIS A C 1
ATOM 4949 O O . HIS A 1 612 ? -1.777 -38.817 -5.800 1.00 97.12 612 HIS A O 1
ATOM 4955 N N . GLU A 1 613 ? -1.487 -40.948 -5.180 1.00 95.81 613 GLU A N 1
ATOM 4956 C CA . GLU A 1 613 ? -0.476 -41.275 -6.195 1.00 95.81 613 GLU A CA 1
ATOM 4957 C C . GLU A 1 613 ? -0.995 -41.048 -7.630 1.00 95.81 613 GLU A C 1
ATOM 4959 O O . GLU A 1 613 ? -0.262 -40.587 -8.505 1.00 95.81 613 GLU A O 1
ATOM 4964 N N . GLY A 1 614 ? -2.290 -41.276 -7.879 1.00 95.62 614 GLY A N 1
ATOM 4965 C CA . GLY A 1 614 ? -2.908 -40.995 -9.181 1.00 95.62 614 GLY A CA 1
ATOM 4966 C C . GLY A 1 614 ? -2.847 -39.514 -9.588 1.00 95.62 614 GLY A C 1
ATOM 4967 O O . GLY A 1 614 ? -2.731 -39.205 -10.774 1.00 95.62 614 GLY A O 1
ATOM 4968 N N . VAL A 1 615 ? -2.862 -38.593 -8.616 1.00 94.56 615 VAL A N 1
ATOM 4969 C CA . VAL A 1 615 ? -2.715 -37.148 -8.865 1.00 94.56 615 VAL A CA 1
ATOM 4970 C C . VAL A 1 615 ? -1.288 -36.834 -9.320 1.00 94.56 615 VAL A C 1
ATOM 4972 O O . VAL A 1 615 ? -1.105 -36.051 -10.252 1.00 94.56 615 VAL A O 1
ATOM 4975 N N . ILE A 1 616 ? -0.283 -37.492 -8.728 1.00 95.06 616 ILE A N 1
ATOM 4976 C CA . ILE A 1 616 ? 1.122 -37.379 -9.149 1.00 95.06 616 ILE A CA 1
ATOM 4977 C C . ILE A 1 616 ? 1.269 -37.809 -10.604 1.00 95.06 616 ILE A C 1
ATOM 4979 O O . ILE A 1 616 ? 1.798 -37.032 -11.393 1.00 95.06 616 ILE A O 1
ATOM 4983 N N . LYS A 1 617 ? 0.765 -38.996 -10.970 1.00 95.75 617 LYS A N 1
ATOM 4984 C CA . LYS A 1 617 ? 0.868 -39.529 -12.342 1.00 95.75 617 LYS A CA 1
ATOM 4985 C C . LYS A 1 617 ? 0.249 -38.582 -13.366 1.00 95.75 617 LYS A C 1
ATOM 4987 O O . LYS A 1 617 ? 0.862 -38.288 -14.387 1.00 95.75 617 LYS A O 1
ATOM 4992 N N . TYR A 1 618 ? -0.920 -38.020 -13.054 1.00 95.19 618 TYR A N 1
ATOM 4993 C CA . TYR A 1 618 ? -1.560 -37.019 -13.907 1.00 95.19 618 TYR A CA 1
ATOM 4994 C C . TYR A 1 618 ? -0.670 -35.785 -14.144 1.00 95.19 618 TYR A C 1
ATOM 4996 O O . TYR A 1 618 ? -0.486 -35.363 -15.288 1.00 95.19 618 TYR A O 1
ATOM 5004 N N . TYR A 1 619 ? -0.096 -35.202 -13.085 1.00 94.62 619 TYR A N 1
ATOM 5005 C CA . TYR A 1 619 ? 0.784 -34.036 -13.226 1.00 94.62 619 TYR A CA 1
ATOM 5006 C C . TYR A 1 619 ? 2.126 -34.384 -13.880 1.00 94.62 619 TYR A C 1
ATOM 5008 O O . TYR A 1 619 ? 2.599 -33.601 -14.704 1.00 94.62 619 TYR A O 1
ATOM 5016 N N . ALA A 1 620 ? 2.708 -35.541 -13.563 1.00 95.50 620 ALA A N 1
ATOM 5017 C CA . ALA A 1 620 ? 3.960 -36.019 -14.136 1.00 95.50 620 ALA A CA 1
ATOM 5018 C C . ALA A 1 620 ? 3.837 -36.215 -15.650 1.00 95.50 620 ALA A C 1
ATOM 5020 O O . ALA A 1 620 ? 4.584 -35.584 -16.394 1.00 95.50 620 ALA A O 1
ATOM 5021 N N . SER A 1 621 ? 2.829 -36.962 -16.111 1.00 96.44 621 SER A N 1
ATOM 5022 C CA . SER A 1 621 ? 2.551 -37.171 -17.537 1.00 96.44 621 SER A CA 1
ATOM 5023 C C . SER A 1 621 ? 2.305 -35.843 -18.269 1.00 96.44 621 SER A C 1
ATOM 5025 O O . SER A 1 621 ? 2.915 -35.540 -19.300 1.00 96.44 621 SER A O 1
ATOM 5027 N N . ARG A 1 622 ? 1.485 -34.959 -17.682 1.00 95.19 622 ARG A N 1
ATOM 5028 C CA . ARG A 1 622 ? 1.198 -33.636 -18.254 1.00 95.19 622 ARG A CA 1
ATOM 5029 C C . ARG A 1 622 ? 2.443 -32.750 -18.349 1.00 95.19 622 ARG A C 1
ATOM 5031 O O . ARG A 1 622 ? 2.589 -32.027 -19.335 1.00 95.19 622 ARG A O 1
ATOM 5038 N N . LEU A 1 623 ? 3.323 -32.751 -17.350 1.00 93.00 623 LEU A N 1
ATOM 5039 C CA . LEU A 1 623 ? 4.550 -31.947 -17.369 1.00 93.00 623 LEU A CA 1
ATOM 5040 C C . LEU A 1 623 ? 5.629 -32.560 -18.265 1.00 93.00 623 LEU A C 1
ATOM 5042 O O . LEU A 1 623 ? 6.306 -31.796 -18.958 1.00 93.00 623 LEU A O 1
ATOM 5046 N N . HIS A 1 624 ? 5.727 -33.890 -18.310 1.00 95.25 624 HIS A N 1
ATOM 5047 C CA . HIS A 1 624 ? 6.595 -34.640 -19.214 1.00 95.25 624 HIS A CA 1
ATOM 5048 C C . HIS A 1 624 ? 6.239 -34.371 -20.678 1.00 95.25 624 HIS A C 1
ATOM 5050 O O . HIS A 1 624 ? 7.113 -33.988 -21.447 1.00 95.25 624 HIS A O 1
ATOM 5056 N N . SER A 1 625 ? 4.953 -34.403 -21.050 1.00 93.25 625 SER A N 1
ATOM 5057 C CA . SER A 1 625 ? 4.522 -34.076 -22.423 1.00 93.25 625 SER A CA 1
ATOM 5058 C C . SER A 1 625 ? 4.987 -32.688 -22.899 1.00 93.25 625 SER A C 1
ATOM 5060 O O . SER A 1 625 ? 5.221 -32.471 -24.084 1.00 93.25 625 SER A O 1
ATOM 5062 N N . LYS A 1 626 ? 5.172 -31.740 -21.968 1.00 91.19 626 LYS A N 1
ATOM 5063 C CA . LYS A 1 626 ? 5.674 -30.382 -22.240 1.00 91.19 626 LYS A CA 1
ATOM 5064 C C . LYS A 1 626 ? 7.190 -30.236 -22.070 1.00 91.19 626 LYS A C 1
ATOM 5066 O O . LYS A 1 626 ? 7.741 -29.208 -22.461 1.00 91.19 626 LYS A O 1
ATOM 5071 N N . ASN A 1 627 ? 7.842 -31.202 -21.426 1.00 91.50 627 ASN A N 1
ATOM 5072 C CA . ASN A 1 627 ? 9.270 -31.224 -21.107 1.00 91.50 627 ASN A CA 1
ATOM 5073 C C . ASN A 1 627 ? 9.786 -32.672 -21.244 1.00 91.50 627 ASN A C 1
ATOM 5075 O O . ASN A 1 627 ? 10.128 -33.295 -20.233 1.00 91.50 627 ASN A O 1
ATOM 5079 N N . PRO A 1 628 ? 9.810 -33.229 -22.474 1.00 91.56 628 PRO A N 1
ATOM 5080 C CA . PRO A 1 628 ? 10.128 -34.643 -22.708 1.00 91.56 628 PRO A CA 1
ATOM 5081 C C . PRO A 1 628 ? 11.573 -35.006 -22.330 1.00 91.56 628 PRO A C 1
ATOM 5083 O O . PRO A 1 628 ? 11.937 -36.170 -22.233 1.00 91.56 628 PRO A O 1
ATOM 5086 N N . ASP A 1 629 ? 12.403 -33.995 -22.097 1.00 88.50 629 ASP A N 1
ATOM 5087 C CA . ASP A 1 629 ? 13.785 -34.078 -21.646 1.00 88.50 629 ASP A CA 1
ATOM 5088 C C . ASP A 1 629 ? 13.955 -34.447 -20.162 1.00 88.50 629 ASP A C 1
ATOM 5090 O O . ASP A 1 629 ? 15.074 -34.717 -19.726 1.00 88.50 629 ASP A O 1
ATOM 5094 N N . ILE A 1 630 ? 12.877 -34.418 -19.379 1.00 92.69 630 ILE A N 1
ATOM 5095 C CA . ILE A 1 630 ? 12.836 -34.881 -17.990 1.00 92.69 630 ILE A CA 1
ATOM 5096 C C . ILE A 1 630 ? 11.933 -36.106 -17.977 1.00 92.69 630 ILE A C 1
ATOM 5098 O O . ILE A 1 630 ? 10.775 -35.999 -18.377 1.00 92.69 630 ILE A O 1
ATOM 5102 N N . GLY A 1 631 ? 12.450 -37.255 -17.540 1.00 93.38 631 GLY A N 1
ATOM 5103 C CA . GLY A 1 631 ? 11.677 -38.498 -17.513 1.00 93.38 631 GLY A CA 1
ATOM 5104 C C . GLY A 1 631 ? 10.408 -38.367 -16.667 1.00 93.38 631 GLY A C 1
ATOM 5105 O O . GLY A 1 631 ? 10.407 -37.687 -15.639 1.00 93.38 631 GLY A O 1
ATOM 5106 N N . GLU A 1 632 ? 9.328 -39.031 -17.080 1.00 96.12 632 GLU A N 1
ATOM 5107 C CA . GLU A 1 632 ? 8.078 -39.066 -16.308 1.00 96.12 632 GLU A CA 1
ATOM 5108 C C . GLU A 1 632 ? 8.297 -39.618 -14.886 1.00 96.12 632 GLU A C 1
ATOM 5110 O O . GLU A 1 632 ? 7.704 -39.118 -13.927 1.00 96.12 632 GLU A O 1
ATOM 5115 N N . ASP A 1 633 ? 9.225 -40.565 -14.728 1.00 95.81 633 ASP A N 1
ATOM 5116 C CA . ASP A 1 633 ? 9.632 -41.104 -13.428 1.00 95.81 633 ASP A CA 1
ATOM 5117 C C . ASP A 1 633 ? 10.313 -40.053 -12.539 1.00 95.81 633 ASP A C 1
ATOM 5119 O O . ASP A 1 633 ? 10.044 -40.006 -11.339 1.00 95.81 633 ASP A O 1
ATOM 5123 N N . GLU A 1 634 ? 11.135 -39.157 -13.107 1.00 94.44 634 GLU A N 1
ATOM 5124 C CA . GLU A 1 634 ? 11.758 -38.064 -12.342 1.00 94.44 634 GLU A CA 1
ATOM 5125 C C . GLU A 1 634 ? 10.686 -37.097 -11.815 1.00 94.44 634 GLU A C 1
ATOM 5127 O O . GLU A 1 634 ? 10.723 -36.688 -10.650 1.00 94.44 634 GLU A O 1
ATOM 5132 N N . PHE A 1 635 ? 9.690 -36.760 -12.645 1.00 94.69 635 PHE A N 1
ATOM 5133 C CA . PHE A 1 635 ? 8.549 -35.968 -12.189 1.00 94.69 635 PHE A CA 1
ATOM 5134 C C . PHE A 1 635 ? 7.758 -36.700 -11.110 1.00 94.69 635 PHE A C 1
ATOM 5136 O O . PHE A 1 635 ? 7.415 -36.092 -10.098 1.00 94.69 635 PHE A O 1
ATOM 5143 N N . SER A 1 636 ? 7.500 -37.993 -11.293 1.00 95.56 636 SER A N 1
ATOM 5144 C CA . SER A 1 636 ? 6.745 -38.803 -10.338 1.00 95.56 636 SER A CA 1
ATOM 5145 C C . SER A 1 636 ? 7.432 -38.875 -8.971 1.00 95.56 636 SER A C 1
ATOM 5147 O O . SER A 1 636 ? 6.770 -38.698 -7.947 1.00 95.56 636 SER A O 1
ATOM 5149 N N . GLN A 1 637 ? 8.758 -39.035 -8.935 1.00 94.62 637 GLN A N 1
ATOM 5150 C CA . GLN A 1 637 ? 9.547 -39.016 -7.699 1.00 94.62 637 GLN A CA 1
ATOM 5151 C C . GLN A 1 637 ? 9.467 -37.661 -6.981 1.00 94.62 637 GLN A C 1
ATOM 5153 O O . GLN A 1 637 ? 9.200 -37.616 -5.778 1.00 94.62 637 GLN A O 1
ATOM 5158 N N . GLU A 1 638 ? 9.620 -36.549 -7.706 1.00 94.00 638 GLU A N 1
ATOM 5159 C CA . GLU A 1 638 ? 9.495 -35.208 -7.114 1.00 94.00 638 GLU A CA 1
ATOM 5160 C C . GLU A 1 638 ? 8.066 -34.948 -6.605 1.00 94.00 638 GLU A C 1
ATOM 5162 O O . GLU A 1 638 ? 7.866 -34.362 -5.537 1.00 94.00 638 GLU A O 1
ATOM 5167 N N . GLY A 1 639 ? 7.056 -35.435 -7.332 1.00 94.94 639 GLY A N 1
ATOM 5168 C CA . GLY A 1 639 ? 5.660 -35.400 -6.904 1.00 94.94 639 GLY A CA 1
ATOM 5169 C C . GLY A 1 639 ? 5.408 -36.185 -5.623 1.00 94.94 639 GLY A C 1
ATOM 5170 O O . GLY A 1 639 ? 4.696 -35.696 -4.747 1.00 94.94 639 GLY A O 1
ATOM 5171 N N . LEU A 1 640 ? 6.026 -37.358 -5.475 1.00 94.88 640 LEU A N 1
ATOM 5172 C CA . LEU A 1 640 ? 5.914 -38.183 -4.273 1.00 94.88 640 LEU A CA 1
ATOM 5173 C C . LEU A 1 640 ? 6.528 -37.486 -3.055 1.00 94.88 640 LEU A C 1
ATOM 5175 O O . LEU A 1 640 ? 5.890 -37.405 -2.004 1.00 94.88 640 LEU A O 1
ATOM 5179 N N . ILE A 1 641 ? 7.715 -36.891 -3.212 1.00 93.25 641 ILE A N 1
ATOM 5180 C CA . ILE A 1 641 ? 8.348 -36.072 -2.166 1.00 93.25 641 ILE A CA 1
ATOM 5181 C C . ILE A 1 641 ? 7.445 -34.887 -1.793 1.00 93.25 641 ILE A C 1
ATOM 5183 O O . ILE A 1 641 ? 7.295 -34.556 -0.612 1.00 93.25 641 ILE A O 1
ATOM 5187 N N . ALA A 1 642 ? 6.828 -34.239 -2.786 1.00 92.12 642 ALA A N 1
ATOM 5188 C CA . ALA A 1 642 ? 5.918 -33.122 -2.562 1.00 92.12 642 ALA A CA 1
ATOM 5189 C C . ALA A 1 642 ? 4.655 -33.541 -1.799 1.00 92.12 642 ALA A C 1
ATOM 5191 O O . ALA A 1 642 ? 4.263 -32.828 -0.874 1.00 92.12 642 ALA A O 1
ATOM 5192 N N . ILE A 1 643 ? 4.061 -34.693 -2.133 1.00 95.19 643 ILE A N 1
ATOM 5193 C CA . ILE A 1 643 ? 2.904 -35.246 -1.420 1.00 95.19 643 ILE A CA 1
ATOM 5194 C C . ILE A 1 643 ? 3.259 -35.605 0.018 1.00 95.19 643 ILE A C 1
ATOM 5196 O O . ILE A 1 643 ? 2.522 -35.203 0.912 1.00 95.19 643 ILE A O 1
ATOM 5200 N N . LEU A 1 644 ? 4.379 -36.289 0.272 1.00 94.31 644 LEU A N 1
ATOM 5201 C CA . LEU A 1 644 ? 4.789 -36.645 1.637 1.00 94.31 644 LEU A CA 1
ATOM 5202 C C . LEU A 1 644 ? 4.974 -35.391 2.505 1.00 94.31 644 LEU A C 1
ATOM 5204 O O . LEU A 1 644 ? 4.410 -35.288 3.594 1.00 94.31 644 LEU A O 1
ATOM 5208 N N . ARG A 1 645 ? 5.657 -34.368 1.974 1.00 90.38 645 ARG A N 1
ATOM 5209 C CA . ARG A 1 645 ? 5.787 -33.057 2.638 1.00 90.38 645 ARG A CA 1
ATOM 5210 C C . ARG A 1 645 ? 4.450 -32.334 2.791 1.00 90.38 645 ARG A C 1
ATOM 5212 O O . ARG A 1 645 ? 4.278 -31.555 3.729 1.00 90.38 645 ARG A O 1
ATOM 5219 N N . GLY A 1 646 ? 3.537 -32.525 1.842 1.00 91.50 646 GLY A N 1
ATOM 5220 C CA . GLY A 1 646 ? 2.173 -32.017 1.896 1.00 91.50 646 GLY A CA 1
ATOM 5221 C C . GLY A 1 646 ? 1.395 -32.665 3.037 1.00 91.50 646 GLY A C 1
ATOM 5222 O O . GLY A 1 646 ? 0.794 -31.948 3.831 1.00 91.50 646 GLY A O 1
ATOM 5223 N N . ALA A 1 647 ? 1.474 -33.988 3.169 1.00 94.56 647 ALA A N 1
ATOM 5224 C CA . ALA A 1 647 ? 0.805 -34.770 4.202 1.00 94.56 647 ALA A CA 1
ATOM 5225 C C . ALA A 1 647 ? 1.251 -34.327 5.605 1.00 94.56 647 ALA A C 1
ATOM 5227 O O . ALA A 1 647 ? 0.417 -34.023 6.451 1.00 94.56 647 ALA A O 1
ATOM 5228 N N . GLU A 1 648 ? 2.557 -34.138 5.816 1.00 92.31 648 GLU A N 1
ATOM 5229 C CA . GLU A 1 648 ? 3.127 -33.634 7.081 1.00 92.31 648 GLU A CA 1
ATOM 5230 C C . GLU A 1 648 ? 2.682 -32.204 7.443 1.00 92.31 648 GLU A C 1
ATOM 5232 O O . GLU A 1 648 ? 2.754 -31.784 8.600 1.00 92.31 648 GLU A O 1
ATOM 5237 N N . ARG A 1 649 ? 2.250 -31.414 6.453 1.00 89.56 649 ARG A N 1
ATOM 5238 C CA . ARG A 1 649 ? 1.807 -30.020 6.630 1.00 89.56 649 ARG A CA 1
ATOM 5239 C C . ARG A 1 649 ? 0.296 -29.862 6.584 1.00 89.56 649 ARG A C 1
ATOM 5241 O O . ARG A 1 649 ? -0.181 -28.752 6.842 1.00 89.56 649 ARG A O 1
ATOM 5248 N N . PHE A 1 650 ? -0.422 -30.924 6.241 1.00 92.25 650 PHE A N 1
ATOM 5249 C CA . PHE A 1 650 ? -1.855 -30.895 6.064 1.00 92.25 650 PHE A CA 1
ATOM 5250 C C . PHE A 1 650 ? -2.542 -30.512 7.375 1.00 92.25 650 PHE A C 1
ATOM 5252 O O . PHE A 1 650 ? -2.185 -30.963 8.465 1.00 92.25 650 PHE A O 1
ATOM 5259 N N . ASP A 1 651 ? -3.510 -29.610 7.262 1.00 88.62 651 ASP A N 1
ATOM 5260 C CA . ASP A 1 651 ? -4.243 -29.051 8.388 1.00 88.62 651 ASP A CA 1
ATOM 5261 C C . ASP A 1 651 ? -5.712 -29.498 8.296 1.00 88.62 651 ASP A C 1
ATOM 5263 O O . ASP A 1 651 ? -6.537 -28.736 7.783 1.00 88.62 651 ASP A O 1
ATOM 5267 N N . PRO A 1 652 ? -6.055 -30.722 8.757 1.00 91.62 652 PRO A N 1
ATOM 5268 C CA . PRO A 1 652 ? -7.423 -31.249 8.717 1.00 91.62 652 PRO A CA 1
ATOM 5269 C C . PRO A 1 652 ? -8.475 -30.360 9.404 1.00 91.62 652 PRO A C 1
ATOM 5271 O O . PRO A 1 652 ? -9.656 -30.461 9.081 1.00 91.62 652 PRO A O 1
ATOM 5274 N N . ASP A 1 653 ? -8.078 -29.436 10.287 1.00 85.69 653 ASP A N 1
ATOM 5275 C CA . ASP A 1 653 ? -9.000 -28.522 10.991 1.00 85.69 653 ASP A CA 1
ATOM 5276 C C . ASP A 1 653 ? -9.543 -27.434 10.060 1.00 85.69 653 ASP A C 1
ATOM 5278 O O . ASP A 1 653 ? -10.533 -26.780 10.376 1.00 85.69 653 ASP A O 1
ATOM 5282 N N . ARG A 1 654 ? -8.914 -27.234 8.895 1.00 83.12 654 ARG A N 1
ATOM 5283 C CA . ARG A 1 654 ? -9.418 -26.320 7.862 1.00 83.12 654 ARG A CA 1
ATOM 5284 C C . ARG A 1 654 ? -10.623 -26.877 7.119 1.00 83.12 654 ARG A C 1
ATOM 5286 O O . ARG A 1 654 ? -11.207 -26.154 6.320 1.00 83.12 654 ARG A O 1
ATOM 5293 N N . ASN A 1 655 ? -10.982 -28.140 7.363 1.00 88.56 655 ASN A N 1
ATOM 5294 C CA . ASN A 1 655 ? -12.086 -28.817 6.695 1.00 88.56 655 ASN A CA 1
ATOM 5295 C C . ASN A 1 655 ? -11.979 -28.735 5.156 1.00 88.56 655 ASN A C 1
ATOM 5297 O O . ASN A 1 655 ? -12.971 -28.540 4.451 1.00 88.56 655 ASN A O 1
ATOM 5301 N N . THR A 1 656 ? -10.758 -28.877 4.636 1.00 90.62 656 THR A N 1
ATOM 5302 C CA . THR A 1 656 ? -10.432 -28.908 3.203 1.00 90.62 656 THR A CA 1
ATOM 5303 C C . THR A 1 656 ? -9.915 -30.302 2.867 1.00 90.62 656 THR A C 1
ATOM 5305 O O . THR A 1 656 ? -9.125 -30.834 3.640 1.00 90.62 656 THR A O 1
ATOM 5308 N N . SER A 1 657 ? -10.331 -30.894 1.740 1.00 95.00 657 SER A N 1
ATOM 5309 C CA . SER A 1 657 ? -9.791 -32.200 1.316 1.00 95.00 657 SER A CA 1
ATOM 5310 C C . SER A 1 657 ? -8.279 -32.121 1.088 1.00 95.00 657 SER A C 1
ATOM 5312 O O . SER A 1 657 ? -7.753 -31.054 0.730 1.00 95.00 657 SER A O 1
ATOM 5314 N N . PHE A 1 658 ? -7.570 -33.235 1.265 1.00 95.69 658 PHE A N 1
ATOM 5315 C CA . PHE A 1 658 ? -6.126 -33.252 1.063 1.00 95.69 658 PHE A CA 1
ATOM 5316 C C . PHE A 1 658 ? -5.790 -32.981 -0.405 1.00 95.69 658 PHE A C 1
ATOM 5318 O O . PHE A 1 658 ? -4.912 -32.165 -0.691 1.00 95.69 658 PHE A O 1
ATOM 5325 N N . ASN A 1 659 ? -6.585 -33.526 -1.332 1.00 94.38 659 ASN A N 1
ATOM 5326 C CA . ASN A 1 659 ? -6.464 -33.245 -2.759 1.00 94.38 659 ASN A CA 1
ATOM 5327 C C . ASN A 1 659 ? -6.575 -31.743 -3.094 1.00 94.38 659 ASN A C 1
ATOM 5329 O O . ASN A 1 659 ? -5.761 -31.211 -3.850 1.00 94.38 659 ASN A O 1
ATOM 5333 N N . THR A 1 660 ? -7.542 -31.022 -2.513 1.00 92.31 660 THR A N 1
ATOM 5334 C CA . THR A 1 660 ? -7.661 -29.565 -2.705 1.00 92.31 660 THR A CA 1
ATOM 5335 C C . THR A 1 660 ? -6.448 -28.824 -2.137 1.00 92.31 660 THR A C 1
ATOM 5337 O O . THR A 1 660 ? -5.980 -27.863 -2.746 1.00 92.31 660 THR A O 1
ATOM 5340 N N . PHE A 1 661 ? -5.913 -29.271 -0.998 1.00 91.75 661 PHE A N 1
ATOM 5341 C CA . PHE A 1 661 ? -4.727 -28.677 -0.383 1.00 91.75 661 PHE A CA 1
ATOM 5342 C C . PHE A 1 661 ? -3.482 -28.806 -1.281 1.00 91.75 661 PHE A C 1
ATOM 5344 O O . PHE A 1 661 ? -2.853 -27.789 -1.588 1.00 91.75 661 PHE A O 1
ATOM 5351 N N . ILE A 1 662 ? -3.172 -30.010 -1.776 1.00 92.56 662 ILE A N 1
ATOM 5352 C CA . ILE A 1 662 ? -1.999 -30.278 -2.639 1.00 92.56 662 ILE A CA 1
ATOM 5353 C C . ILE A 1 662 ? -2.155 -29.752 -4.076 1.00 92.56 662 ILE A C 1
ATOM 5355 O O . ILE A 1 662 ? -1.151 -29.479 -4.738 1.00 92.56 662 ILE A O 1
ATOM 5359 N N . SER A 1 663 ? -3.396 -29.594 -4.552 1.00 85.56 663 SER A N 1
ATOM 5360 C CA . SER A 1 663 ? -3.716 -29.109 -5.906 1.00 85.56 663 SER A CA 1
ATOM 5361 C C . SER A 1 663 ? -3.971 -27.603 -5.968 1.00 85.56 663 SER A C 1
ATOM 5363 O O . SER A 1 663 ? -4.164 -27.055 -7.056 1.00 85.56 663 SER A O 1
ATOM 5365 N N . SER A 1 664 ? -4.005 -26.913 -4.821 1.00 77.06 664 SER A N 1
ATOM 5366 C CA . SER A 1 664 ? -4.196 -25.464 -4.787 1.00 77.06 664 SER A CA 1
ATOM 5367 C C . SER A 1 664 ? -3.113 -24.784 -5.632 1.00 77.06 664 SER A C 1
ATOM 5369 O O . SER A 1 664 ? -1.912 -24.988 -5.433 1.00 77.06 664 SER A O 1
ATOM 5371 N N . ARG A 1 665 ? -3.547 -24.027 -6.654 1.00 57.66 665 ARG A N 1
ATOM 5372 C CA . ARG A 1 665 ? -2.632 -23.328 -7.566 1.00 57.66 665 ARG A CA 1
ATOM 5373 C C . ARG A 1 665 ? -1.741 -22.398 -6.754 1.00 57.66 665 ARG A C 1
ATOM 5375 O O . ARG A 1 665 ? -2.174 -21.854 -5.743 1.00 57.66 665 ARG A O 1
ATOM 5382 N N . VAL A 1 666 ? -0.519 -22.177 -7.233 1.00 52.59 666 VAL A N 1
ATOM 5383 C CA . VAL A 1 666 ? 0.378 -21.133 -6.723 1.00 52.59 666 VAL A CA 1
ATOM 5384 C C . VAL A 1 666 ? -0.335 -19.782 -6.850 1.00 52.59 666 VAL A C 1
ATOM 5386 O O . VAL A 1 666 ? -0.263 -19.124 -7.886 1.00 52.59 666 VAL A O 1
ATOM 5389 N N . VAL A 1 667 ? -1.071 -19.387 -5.811 1.00 41.91 667 VAL A N 1
ATOM 5390 C CA . VAL A 1 667 ? -1.652 -18.055 -5.696 1.00 41.91 667 VAL A CA 1
ATOM 5391 C C . VAL A 1 667 ? -0.475 -17.128 -5.403 1.00 41.91 667 VAL A C 1
ATOM 5393 O O . VAL A 1 667 ? 0.147 -17.207 -4.348 1.00 41.91 667 VAL A O 1
ATOM 5396 N N . GLU A 1 668 ? -0.106 -16.327 -6.402 1.00 42.00 668 GLU A N 1
ATOM 5397 C CA . GLU A 1 668 ? 0.807 -15.185 -6.278 1.00 42.00 668 GLU A CA 1
ATOM 5398 C C . GLU A 1 668 ? 2.207 -15.490 -5.716 1.00 42.00 668 GLU A C 1
ATOM 5400 O O . GLU A 1 668 ? 2.511 -15.201 -4.563 1.00 42.00 668 GLU A O 1
ATOM 5405 N N . ARG A 1 669 ? 3.119 -16.005 -6.558 1.00 42.81 669 ARG A N 1
ATOM 5406 C CA . ARG A 1 669 ? 4.592 -16.058 -6.340 1.00 42.81 669 ARG A CA 1
ATOM 5407 C C . ARG A 1 669 ? 5.103 -16.721 -5.041 1.00 42.81 669 ARG A C 1
ATOM 5409 O O . ARG A 1 669 ? 6.314 -16.894 -4.899 1.00 42.81 669 ARG A O 1
ATOM 5416 N N . ARG A 1 670 ? 4.246 -17.142 -4.110 1.00 49.88 670 ARG A N 1
ATOM 5417 C CA . ARG A 1 670 ? 4.609 -17.826 -2.869 1.00 49.88 670 ARG A CA 1
ATOM 5418 C C . ARG A 1 670 ? 4.515 -19.325 -3.110 1.00 49.88 670 ARG A C 1
ATOM 5420 O O . ARG A 1 670 ? 3.443 -19.855 -3.378 1.00 49.88 670 ARG A O 1
ATOM 5427 N N . LYS A 1 671 ? 5.655 -20.016 -3.017 1.00 56.56 671 LYS A N 1
ATOM 5428 C CA . LYS A 1 671 ? 5.698 -21.482 -2.988 1.00 56.56 671 LYS A CA 1
ATOM 5429 C C . LYS A 1 671 ? 4.862 -21.947 -1.795 1.00 56.56 671 LYS A C 1
ATOM 5431 O O . LYS A 1 671 ? 5.333 -21.841 -0.665 1.00 56.56 671 LYS A O 1
ATOM 5436 N N . VAL A 1 672 ? 3.640 -22.424 -2.026 1.00 58.34 672 VAL A N 1
ATOM 5437 C CA . VAL A 1 672 ? 2.887 -23.151 -1.000 1.00 58.34 672 VAL A CA 1
ATOM 5438 C C . VAL A 1 672 ? 3.596 -24.496 -0.835 1.00 58.34 672 VAL A C 1
ATOM 5440 O O . VAL A 1 672 ? 3.634 -25.280 -1.786 1.00 58.34 672 VAL A O 1
ATOM 5443 N N . PRO A 1 673 ? 4.243 -24.764 0.310 1.00 56.22 673 PRO A N 1
ATOM 5444 C CA . PRO A 1 673 ? 4.962 -26.015 0.491 1.00 56.22 673 PRO A CA 1
ATOM 5445 C C . PRO A 1 673 ? 3.965 -27.179 0.482 1.00 56.22 673 PRO A C 1
ATOM 5447 O O . PRO A 1 673 ? 3.026 -27.162 1.274 1.00 56.22 673 PRO A O 1
ATOM 5450 N N . GLY A 1 674 ? 4.172 -28.160 -0.399 1.00 60.06 674 GLY A N 1
ATOM 5451 C CA . GLY A 1 674 ? 3.250 -29.286 -0.604 1.00 60.06 674 GLY A CA 1
ATOM 5452 C C . GLY A 1 674 ? 2.400 -29.197 -1.879 1.00 60.06 674 GLY A C 1
ATOM 5453 O O . GLY A 1 674 ? 1.705 -30.154 -2.198 1.00 60.06 674 GLY A O 1
ATOM 5454 N N . CYS A 1 675 ? 2.476 -28.096 -2.639 1.00 83.00 675 CYS A N 1
ATOM 5455 C CA . CYS A 1 675 ? 1.883 -28.033 -3.978 1.00 83.00 675 CYS A CA 1
ATOM 5456 C C . CYS A 1 675 ? 2.688 -28.915 -4.948 1.00 83.00 675 CYS A C 1
ATOM 5458 O O . CYS A 1 675 ? 3.859 -28.627 -5.215 1.00 83.00 675 CYS A O 1
ATOM 5460 N N . ILE A 1 676 ? 2.063 -29.970 -5.478 1.00 86.56 676 ILE A N 1
ATOM 5461 C CA . ILE A 1 676 ? 2.718 -30.972 -6.342 1.00 86.56 676 ILE A CA 1
ATOM 5462 C C . ILE A 1 676 ? 3.291 -30.318 -7.597 1.00 86.56 676 ILE A C 1
ATOM 5464 O O . ILE A 1 676 ? 4.484 -30.433 -7.877 1.00 86.56 676 ILE A O 1
ATOM 5468 N N . GLU A 1 677 ? 2.447 -29.574 -8.315 1.00 85.12 677 GLU A N 1
ATOM 5469 C CA . GLU A 1 677 ? 2.831 -28.889 -9.550 1.00 85.12 677 GLU A CA 1
ATOM 5470 C C . GLU A 1 677 ? 3.963 -27.884 -9.288 1.00 85.12 677 GLU A C 1
ATOM 5472 O O . GLU A 1 677 ? 4.916 -27.799 -10.058 1.00 85.12 677 GLU A O 1
ATOM 5477 N N . GLY A 1 678 ? 3.920 -27.172 -8.155 1.00 84.62 678 GLY A N 1
ATOM 5478 C CA . GLY A 1 678 ? 4.959 -26.220 -7.764 1.00 84.62 678 GLY A CA 1
ATOM 5479 C C . GLY A 1 678 ? 6.335 -26.858 -7.530 1.00 84.62 678 GLY A C 1
ATOM 5480 O O . GLY A 1 678 ? 7.345 -26.281 -7.944 1.00 84.62 678 GLY A O 1
ATOM 5481 N N . SER A 1 679 ? 6.388 -28.032 -6.893 1.00 85.62 679 SER A N 1
ATOM 5482 C CA . SER A 1 679 ? 7.638 -28.779 -6.679 1.00 85.62 679 SER A CA 1
ATOM 5483 C C . SER A 1 679 ? 8.190 -29.343 -7.991 1.00 85.62 679 SER A C 1
ATOM 5485 O O . SER A 1 679 ? 9.352 -29.101 -8.315 1.00 85.62 679 SER A O 1
ATOM 5487 N N . MET A 1 680 ? 7.341 -29.971 -8.813 1.00 88.44 680 MET A N 1
ATOM 5488 C CA . MET A 1 680 ? 7.72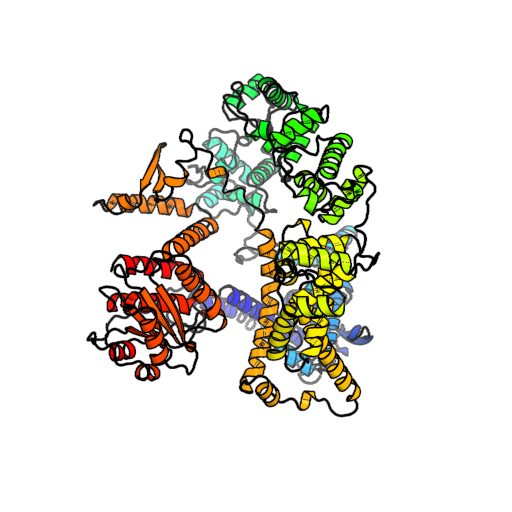9 -30.501 -10.129 1.00 88.44 680 MET A CA 1
ATOM 5489 C C . MET A 1 680 ? 8.214 -29.397 -11.093 1.00 88.44 680 MET A C 1
ATOM 5491 O O . MET A 1 680 ? 9.190 -29.573 -11.824 1.00 88.44 680 MET A O 1
ATOM 5495 N N . LEU A 1 681 ? 7.597 -28.209 -11.069 1.00 85.62 681 LEU A N 1
ATOM 5496 C CA . LEU A 1 681 ? 8.090 -27.038 -11.810 1.00 85.62 681 LEU A CA 1
ATOM 5497 C C . LEU A 1 681 ? 9.452 -26.542 -11.287 1.00 85.62 681 LEU A C 1
ATOM 5499 O O . LEU A 1 681 ? 10.241 -25.977 -12.051 1.00 85.62 681 LEU A O 1
ATOM 5503 N N . GLY A 1 682 ? 9.745 -26.766 -10.003 1.00 84.06 682 GLY A N 1
ATOM 5504 C CA . GLY A 1 682 ? 11.066 -26.555 -9.411 1.00 84.06 682 GLY A CA 1
ATOM 5505 C C . GLY A 1 682 ? 12.139 -27.406 -10.089 1.00 84.06 682 GLY A C 1
ATOM 5506 O O . GLY A 1 682 ? 13.146 -26.852 -10.529 1.00 84.06 682 GLY A O 1
ATOM 5507 N N . LEU A 1 683 ? 11.869 -28.701 -10.287 1.00 86.31 683 LEU A N 1
ATOM 5508 C CA . LEU A 1 683 ? 12.767 -29.623 -10.993 1.00 86.31 683 LEU A CA 1
ATOM 5509 C C . LEU A 1 683 ? 13.079 -29.146 -12.422 1.00 86.31 683 LEU A C 1
ATOM 5511 O O . LEU A 1 683 ? 14.244 -29.116 -12.825 1.00 86.31 683 LEU A O 1
ATOM 5515 N N . ILE A 1 684 ? 12.067 -28.680 -13.169 1.00 85.69 684 ILE A N 1
ATOM 5516 C CA . ILE A 1 684 ? 12.263 -28.083 -14.505 1.00 85.69 684 ILE A CA 1
ATOM 5517 C C . ILE A 1 684 ? 13.228 -26.899 -14.434 1.00 85.69 684 ILE A C 1
ATOM 5519 O O . ILE A 1 684 ? 14.147 -26.783 -15.253 1.00 85.69 684 ILE A O 1
ATOM 5523 N N . ARG A 1 685 ? 13.033 -26.004 -13.459 1.00 85.38 685 ARG A N 1
ATOM 5524 C CA . ARG A 1 685 ? 13.881 -24.820 -13.287 1.00 85.38 685 ARG A CA 1
ATOM 5525 C C . ARG A 1 685 ? 15.322 -25.208 -12.976 1.00 85.38 685 ARG A C 1
ATOM 5527 O O . ARG A 1 685 ? 16.236 -24.634 -13.570 1.00 85.38 685 ARG A O 1
ATOM 5534 N N . ASP A 1 686 ? 15.516 -26.189 -12.105 1.00 83.62 686 ASP A N 1
ATOM 5535 C CA . ASP A 1 686 ? 16.836 -26.621 -11.659 1.00 83.62 686 ASP A CA 1
ATOM 5536 C C . ASP A 1 686 ? 17.582 -27.362 -12.778 1.00 83.62 686 ASP A C 1
ATOM 5538 O O . ASP A 1 686 ? 18.713 -26.994 -13.093 1.00 83.62 686 ASP A O 1
ATOM 5542 N N . LYS A 1 687 ? 16.936 -28.286 -13.507 1.00 84.25 687 LYS A N 1
ATOM 5543 C CA . LYS A 1 687 ? 17.534 -28.968 -14.676 1.00 84.25 687 LYS A CA 1
ATOM 5544 C C . LYS A 1 687 ? 17.837 -27.998 -15.827 1.00 84.25 687 LYS A C 1
ATOM 5546 O O . LYS A 1 687 ? 18.853 -28.147 -16.513 1.00 84.25 687 LYS A O 1
ATOM 5551 N N . ARG A 1 688 ? 16.995 -26.982 -16.069 1.00 80.50 688 ARG A N 1
ATOM 5552 C CA . ARG A 1 688 ? 17.295 -25.908 -17.044 1.00 80.50 688 ARG A CA 1
ATOM 5553 C C . ARG A 1 688 ? 18.466 -25.037 -16.578 1.00 80.50 688 ARG A C 1
ATOM 5555 O O . ARG A 1 688 ? 19.328 -24.690 -17.387 1.00 80.50 688 ARG A O 1
ATOM 5562 N N . GLY A 1 689 ? 18.535 -24.726 -15.283 1.00 79.50 689 GLY A N 1
ATOM 5563 C CA . GLY A 1 689 ? 19.648 -24.006 -14.662 1.00 79.50 689 GLY A CA 1
ATOM 5564 C C . GLY A 1 689 ? 20.974 -24.764 -14.763 1.00 79.50 689 GLY A C 1
ATOM 5565 O O . GLY A 1 689 ? 21.968 -24.196 -15.217 1.00 79.50 689 GLY A O 1
ATOM 5566 N N . SER A 1 690 ? 20.981 -26.055 -14.427 1.00 76.44 690 SER A N 1
ATOM 5567 C CA . SER A 1 690 ? 22.152 -26.933 -14.528 1.00 76.44 690 SER A CA 1
ATOM 5568 C C . SER A 1 690 ? 22.625 -27.098 -15.966 1.00 76.44 690 SER A C 1
ATOM 5570 O O . SER A 1 690 ? 23.822 -27.019 -16.208 1.00 76.44 690 SER A O 1
ATOM 5572 N N . ARG A 1 691 ? 21.723 -27.203 -16.951 1.00 76.69 691 ARG A N 1
ATOM 5573 C CA . ARG A 1 691 ? 22.110 -27.202 -18.375 1.00 76.69 691 ARG A CA 1
ATOM 5574 C C . ARG A 1 691 ? 22.732 -25.889 -18.819 1.00 76.69 691 ARG A C 1
ATOM 5576 O O . ARG A 1 691 ? 23.700 -25.902 -19.572 1.00 76.69 691 ARG A O 1
ATOM 5583 N N . ARG A 1 692 ? 22.216 -24.754 -18.340 1.00 66.25 692 ARG A N 1
ATOM 5584 C CA . ARG A 1 692 ? 22.829 -23.446 -18.605 1.00 66.25 692 ARG A CA 1
ATOM 5585 C C . ARG A 1 692 ? 24.242 -23.381 -18.020 1.00 66.25 692 ARG A C 1
ATOM 5587 O O . ARG A 1 692 ? 25.144 -22.936 -18.717 1.00 66.25 692 ARG A O 1
ATOM 5594 N N . LYS A 1 693 ? 24.445 -23.872 -16.792 1.00 68.81 693 LYS A N 1
ATOM 5595 C CA . LYS A 1 693 ? 25.761 -23.927 -16.132 1.00 68.81 693 LYS A CA 1
ATOM 5596 C C . LYS A 1 693 ? 26.727 -24.915 -16.792 1.00 68.81 693 LYS A C 1
ATOM 5598 O O . LYS A 1 693 ? 27.862 -24.543 -17.048 1.00 68.81 693 LYS A O 1
ATOM 5603 N N . SER A 1 694 ? 26.273 -26.126 -17.110 1.00 65.38 694 SER A N 1
ATOM 5604 C CA . SER A 1 694 ? 27.060 -27.154 -17.800 1.00 65.38 694 SER A CA 1
ATOM 5605 C C . SER A 1 694 ? 27.493 -26.669 -19.178 1.00 65.38 694 SER A C 1
ATOM 5607 O O . SER A 1 694 ? 28.673 -26.750 -19.490 1.00 65.38 694 SER A O 1
ATOM 5609 N N . ARG A 1 695 ? 26.595 -26.024 -19.938 1.00 62.31 695 ARG A N 1
ATOM 5610 C CA . ARG A 1 695 ? 26.965 -25.339 -21.181 1.00 62.31 695 ARG A CA 1
ATOM 5611 C C . ARG A 1 695 ? 28.033 -24.278 -20.943 1.00 62.31 695 ARG A C 1
ATOM 5613 O O . ARG A 1 695 ? 29.041 -24.303 -21.627 1.00 62.31 695 ARG A O 1
ATOM 5620 N N . ILE A 1 696 ? 27.858 -23.391 -19.959 1.00 58.09 696 ILE A N 1
ATOM 5621 C CA . ILE A 1 696 ? 28.866 -22.371 -19.615 1.00 58.09 696 ILE A CA 1
ATOM 5622 C C . ILE A 1 696 ? 30.228 -23.013 -19.292 1.00 58.09 696 ILE A C 1
ATOM 5624 O O . ILE A 1 696 ? 31.236 -22.552 -19.814 1.00 58.09 696 ILE A O 1
ATOM 5628 N N . HIS A 1 697 ? 30.277 -24.091 -18.504 1.00 49.31 697 HIS A N 1
ATOM 5629 C CA . HIS A 1 697 ? 31.523 -24.809 -18.198 1.00 49.31 697 HIS A CA 1
ATOM 5630 C C . HIS A 1 697 ? 32.144 -25.481 -19.425 1.00 49.31 697 HIS A C 1
ATOM 5632 O O . HIS A 1 697 ? 33.341 -25.328 -19.643 1.00 49.31 697 HIS A O 1
ATOM 5638 N N . GLN A 1 698 ? 31.338 -26.127 -20.269 1.00 46.28 698 GLN A N 1
ATOM 5639 C CA . GLN A 1 698 ? 31.789 -26.706 -21.536 1.00 46.28 698 GLN A CA 1
ATOM 5640 C C . GLN A 1 698 ? 32.361 -25.626 -22.475 1.00 46.28 698 GLN A C 1
ATOM 5642 O O . GLN A 1 698 ? 33.334 -25.868 -23.179 1.00 46.28 698 GLN A O 1
ATOM 5647 N N . TYR A 1 699 ? 31.814 -24.403 -22.431 1.00 42.62 699 TYR A N 1
ATOM 5648 C CA . TYR A 1 699 ? 32.349 -23.237 -23.145 1.00 42.62 699 TYR A CA 1
ATOM 5649 C C . TYR A 1 699 ? 33.624 -22.662 -22.514 1.00 42.62 699 TYR A C 1
ATOM 5651 O O . TYR A 1 699 ? 34.420 -22.056 -23.223 1.00 42.62 699 TYR A O 1
ATOM 5659 N N . THR A 1 700 ? 33.837 -22.845 -21.208 1.00 42.94 700 THR A N 1
ATOM 5660 C CA . THR A 1 700 ? 35.047 -22.361 -20.518 1.00 42.94 700 THR A CA 1
ATOM 5661 C C . THR A 1 700 ? 36.225 -23.316 -20.747 1.00 42.94 700 THR A C 1
ATOM 5663 O O . THR A 1 700 ? 37.350 -22.864 -20.923 1.00 42.94 700 THR A O 1
ATOM 5666 N N . SER A 1 701 ? 35.974 -24.628 -20.848 1.00 40.72 701 SER A N 1
ATOM 5667 C CA . SER A 1 701 ? 36.997 -25.638 -21.168 1.00 40.72 701 SER A CA 1
ATOM 5668 C C . SER A 1 701 ? 37.449 -25.641 -22.636 1.00 40.72 701 SER A C 1
ATOM 5670 O O . SER A 1 701 ? 38.456 -26.258 -22.952 1.00 40.72 701 SER A O 1
ATOM 5672 N N . LEU A 1 702 ? 36.726 -24.957 -23.530 1.00 39.47 702 LEU A N 1
ATOM 5673 C CA . LEU A 1 702 ? 37.060 -24.830 -24.957 1.00 39.47 702 LEU A CA 1
ATOM 5674 C C . LEU A 1 702 ? 37.802 -23.519 -25.298 1.00 39.47 702 LEU A C 1
ATOM 5676 O O . LEU A 1 702 ? 38.052 -23.248 -26.467 1.00 39.47 702 LEU A O 1
ATOM 5680 N N . GLN A 1 703 ? 38.200 -22.707 -24.307 1.00 42.09 703 GLN A N 1
ATOM 5681 C CA . GLN A 1 703 ? 38.890 -21.417 -24.511 1.00 42.09 703 GLN A CA 1
ATOM 5682 C C . GLN A 1 703 ? 40.367 -21.511 -24.967 1.00 42.09 703 GLN A C 1
ATOM 5684 O O . GLN A 1 703 ? 41.111 -20.543 -24.830 1.00 42.09 703 GLN A O 1
ATOM 5689 N N . GLY A 1 704 ? 40.791 -22.641 -25.540 1.00 41.38 704 GLY A N 1
ATOM 5690 C CA . GLY A 1 704 ? 42.098 -22.781 -26.194 1.00 41.38 704 GLY A CA 1
ATOM 5691 C C . GLY A 1 704 ? 42.103 -22.442 -27.689 1.00 41.38 704 GLY A C 1
ATOM 5692 O O . GLY A 1 704 ? 43.143 -22.059 -28.211 1.00 41.38 704 GLY A O 1
ATOM 5693 N N . GLU A 1 705 ? 40.967 -22.521 -28.392 1.00 40.81 705 GLU A N 1
ATOM 5694 C CA . GLU A 1 705 ? 40.925 -22.306 -29.845 1.00 40.81 705 GLU A CA 1
ATOM 5695 C C . GLU A 1 705 ? 39.677 -21.511 -30.269 1.00 40.81 705 GLU A C 1
ATOM 5697 O O . GLU A 1 705 ? 38.561 -21.800 -29.849 1.00 40.81 705 GLU A O 1
ATOM 5702 N N . LYS A 1 706 ? 39.923 -20.455 -31.060 1.00 44.91 706 LYS A N 1
ATOM 5703 C CA . LYS A 1 706 ? 39.013 -19.496 -31.729 1.00 44.91 706 LYS A CA 1
ATOM 5704 C C . LYS A 1 706 ? 37.532 -19.459 -31.288 1.00 44.91 706 LYS A C 1
ATOM 5706 O O . LYS A 1 706 ? 36.731 -20.349 -31.553 1.00 44.91 706 LYS A O 1
ATOM 5711 N N . SER A 1 707 ? 37.178 -18.304 -30.717 1.00 38.03 707 SER A N 1
ATOM 5712 C CA . SER A 1 707 ? 35.847 -17.827 -30.309 1.00 38.03 707 SER A CA 1
ATOM 5713 C C . SER A 1 707 ? 34.664 -18.328 -31.158 1.00 38.03 707 SER A C 1
ATOM 5715 O O . SER A 1 707 ? 34.489 -17.958 -32.315 1.00 38.03 707 SER A O 1
ATOM 5717 N N . TYR A 1 708 ? 33.754 -19.073 -30.521 1.00 40.69 708 TYR A N 1
ATOM 5718 C CA . TYR A 1 708 ? 32.463 -19.500 -31.086 1.00 40.69 708 TYR A CA 1
ATOM 5719 C C . TYR A 1 708 ? 31.514 -18.329 -31.432 1.00 40.69 708 TYR A C 1
ATOM 5721 O O . TYR A 1 708 ? 30.544 -18.532 -32.161 1.00 40.69 708 TYR A O 1
ATOM 5729 N N . MET A 1 709 ? 31.785 -17.096 -30.978 1.00 41.19 709 MET A N 1
ATOM 5730 C CA . MET A 1 709 ? 30.993 -15.932 -31.410 1.00 41.19 709 MET A CA 1
ATOM 5731 C C . MET A 1 709 ? 31.224 -15.557 -32.879 1.00 41.19 709 MET A C 1
ATOM 5733 O O . MET A 1 709 ? 30.363 -14.895 -33.450 1.00 41.19 709 MET A O 1
ATOM 5737 N N . ASP A 1 710 ? 32.296 -16.049 -33.507 1.00 44.62 710 ASP A N 1
ATOM 5738 C CA . ASP A 1 710 ? 32.538 -15.821 -34.936 1.00 44.62 710 ASP A CA 1
ATOM 5739 C C . ASP A 1 710 ? 31.780 -16.819 -35.835 1.00 44.62 710 ASP A C 1
ATOM 5741 O O . ASP A 1 710 ? 31.665 -16.588 -37.035 1.00 44.62 710 ASP A O 1
ATOM 5745 N N . ASN A 1 711 ? 31.191 -17.891 -35.273 1.00 40.12 711 ASN A N 1
ATOM 5746 C CA . ASN A 1 711 ? 30.531 -18.954 -36.049 1.00 40.12 711 ASN A CA 1
ATOM 5747 C C . ASN A 1 711 ? 29.045 -19.207 -35.717 1.00 40.12 711 ASN A C 1
ATOM 5749 O O . ASN A 1 711 ? 28.430 -20.049 -36.371 1.00 40.12 711 ASN A O 1
ATOM 5753 N N . ILE A 1 712 ? 28.414 -18.500 -34.764 1.00 46.19 712 ILE A N 1
ATOM 5754 C CA . ILE A 1 712 ? 26.940 -18.535 -34.666 1.00 46.19 712 ILE A CA 1
ATOM 5755 C C . ILE A 1 712 ? 26.364 -17.555 -35.674 1.00 46.19 712 ILE A C 1
ATOM 5757 O O . ILE A 1 712 ? 26.248 -16.355 -35.416 1.00 46.19 712 ILE A O 1
ATOM 5761 N N . THR A 1 713 ? 25.926 -18.077 -36.811 1.00 58.50 713 THR A N 1
ATOM 5762 C CA . THR A 1 713 ? 25.231 -17.250 -37.788 1.00 58.50 713 THR A CA 1
ATOM 5763 C C . THR A 1 713 ? 23.796 -16.985 -37.331 1.00 58.50 713 THR A C 1
ATOM 5765 O O . THR A 1 713 ? 23.164 -17.802 -36.653 1.00 58.50 713 THR A O 1
ATOM 5768 N N . ALA A 1 714 ? 23.216 -15.855 -37.749 1.00 49.38 714 ALA A N 1
ATOM 5769 C CA . ALA A 1 714 ? 21.795 -15.562 -37.531 1.00 49.38 714 ALA A CA 1
ATOM 5770 C C . ALA A 1 714 ? 20.878 -16.696 -38.040 1.00 49.38 714 ALA A C 1
ATOM 5772 O O . ALA A 1 714 ? 19.766 -16.867 -37.543 1.00 49.38 714 ALA A O 1
ATOM 5773 N N . ARG A 1 715 ? 21.383 -17.512 -38.978 1.00 49.34 715 ARG A N 1
ATOM 5774 C CA . ARG A 1 715 ? 20.760 -18.718 -39.529 1.00 49.34 715 ARG A CA 1
ATOM 5775 C C . ARG A 1 715 ? 20.587 -19.831 -38.500 1.00 49.34 715 ARG A C 1
ATOM 5777 O O . ARG A 1 715 ? 19.537 -20.466 -38.475 1.00 49.34 715 ARG A O 1
ATOM 5784 N N . ASP A 1 716 ? 21.567 -20.034 -37.626 1.00 55.06 716 ASP A N 1
ATOM 5785 C CA . ASP A 1 716 ? 21.550 -21.104 -36.621 1.00 55.06 716 ASP A CA 1
ATOM 5786 C C . ASP A 1 716 ? 20.618 -20.779 -35.452 1.00 55.06 716 ASP A C 1
ATOM 5788 O O . ASP A 1 716 ? 19.983 -21.668 -34.877 1.00 55.06 716 ASP A O 1
ATOM 5792 N N . ILE A 1 717 ? 20.483 -19.489 -35.134 1.00 52.69 717 ILE A N 1
ATOM 5793 C CA . ILE A 1 717 ? 19.497 -19.001 -34.168 1.00 52.69 717 ILE A CA 1
ATOM 5794 C C . ILE A 1 717 ? 18.099 -19.138 -34.773 1.00 52.69 717 ILE A C 1
ATOM 5796 O O . ILE A 1 717 ? 17.245 -19.783 -34.172 1.00 52.69 717 ILE A O 1
ATOM 5800 N N . ALA A 1 718 ? 17.893 -18.639 -35.992 1.00 53.81 718 ALA A N 1
ATOM 5801 C CA . ALA A 1 718 ? 16.641 -18.764 -36.736 1.00 53.81 718 ALA A CA 1
ATOM 5802 C C . ALA A 1 718 ? 16.121 -20.202 -36.837 1.00 53.81 718 ALA A C 1
ATOM 5804 O O . ALA A 1 718 ? 14.958 -20.455 -36.532 1.00 53.81 718 ALA A O 1
ATOM 5805 N N . ARG A 1 719 ? 16.997 -21.156 -37.171 1.00 52.41 719 ARG A N 1
ATOM 5806 C CA . ARG A 1 719 ? 16.644 -22.577 -37.298 1.00 52.41 719 ARG A CA 1
ATOM 5807 C C . ARG A 1 719 ? 16.207 -23.201 -35.963 1.00 52.41 719 ARG A C 1
ATOM 5809 O O . ARG A 1 719 ? 15.377 -24.099 -35.957 1.00 52.41 719 ARG A O 1
ATOM 5816 N N . ARG A 1 720 ? 16.720 -22.714 -34.825 1.00 44.91 720 ARG A N 1
ATOM 5817 C CA . ARG A 1 720 ? 16.360 -23.204 -33.476 1.00 44.91 720 ARG A CA 1
ATOM 5818 C C . ARG A 1 720 ? 15.084 -22.596 -32.901 1.00 44.91 720 ARG A C 1
ATOM 5820 O O . ARG A 1 720 ? 14.485 -23.208 -32.024 1.00 44.91 720 ARG A O 1
ATOM 5827 N N . VAL A 1 721 ? 14.692 -21.404 -33.349 1.00 49.94 721 VAL A N 1
ATOM 5828 C CA . VAL A 1 721 ? 13.456 -20.731 -32.904 1.00 49.94 721 VAL A CA 1
ATOM 5829 C C . VAL A 1 721 ? 12.386 -20.649 -33.995 1.00 49.94 721 VAL A C 1
ATOM 5831 O O . VAL A 1 721 ? 11.388 -19.967 -33.806 1.00 49.94 721 VAL A O 1
ATOM 5834 N N . ASN A 1 722 ? 12.583 -21.366 -35.104 1.00 49.78 722 ASN A N 1
ATOM 5835 C CA . ASN A 1 722 ? 11.708 -21.401 -36.276 1.00 49.78 722 ASN A CA 1
ATOM 5836 C C . ASN A 1 722 ? 11.332 -19.999 -36.797 1.00 49.78 722 ASN A C 1
ATOM 5838 O O . ASN A 1 722 ? 10.174 -19.688 -37.059 1.00 49.78 722 ASN A O 1
ATOM 5842 N N . LEU A 1 723 ? 12.335 -19.125 -36.897 1.00 57.94 723 LEU A N 1
ATOM 5843 C CA . LEU A 1 723 ? 12.199 -17.753 -37.385 1.00 57.94 723 LEU A CA 1
ATOM 5844 C C . LEU A 1 723 ? 13.085 -17.534 -38.607 1.00 57.94 723 LEU A C 1
ATOM 5846 O O . LEU A 1 723 ? 14.067 -18.238 -38.806 1.00 57.94 723 LEU A O 1
ATOM 5850 N N . VAL A 1 724 ? 12.770 -16.525 -39.417 1.00 65.56 724 VAL A N 1
ATOM 5851 C CA . VAL A 1 724 ? 13.614 -16.143 -40.556 1.00 65.56 724 VAL A CA 1
ATOM 5852 C C . VAL A 1 724 ? 14.909 -15.487 -40.033 1.00 65.56 724 VAL A C 1
ATOM 5854 O O . VAL A 1 724 ? 14.823 -14.597 -39.182 1.00 65.56 724 VAL A O 1
ATOM 5857 N N . PRO A 1 725 ? 16.107 -15.874 -40.525 1.00 52.12 725 PRO A N 1
ATOM 5858 C CA . PRO A 1 725 ? 17.408 -15.380 -40.038 1.00 52.12 725 PRO A CA 1
ATOM 5859 C C . PRO A 1 725 ? 17.532 -13.856 -39.953 1.00 52.12 725 PRO A C 1
ATOM 5861 O O . PRO A 1 725 ? 18.162 -13.338 -39.034 1.00 52.12 725 PRO A O 1
ATOM 5864 N N . SER A 1 726 ? 16.876 -13.132 -40.860 1.00 65.00 726 SER A N 1
ATOM 5865 C CA . SER A 1 726 ? 16.873 -11.668 -40.903 1.00 65.00 726 SER A CA 1
ATOM 5866 C C . SER A 1 726 ? 16.146 -10.998 -39.728 1.00 65.00 726 SER A C 1
ATOM 5868 O O . SER A 1 726 ? 16.426 -9.841 -39.433 1.00 65.00 726 SER A O 1
ATOM 5870 N N . ARG A 1 727 ? 15.249 -11.700 -39.015 1.00 50.12 727 ARG A N 1
ATOM 5871 C CA . ARG A 1 727 ? 14.457 -11.139 -37.899 1.00 50.12 727 ARG A CA 1
ATOM 5872 C C . ARG A 1 727 ? 15.131 -11.223 -36.531 1.00 50.12 727 ARG A C 1
ATOM 5874 O O . ARG A 1 727 ? 14.732 -10.520 -35.604 1.00 50.12 727 ARG A O 1
ATOM 5881 N N . ILE A 1 728 ? 16.149 -12.066 -36.381 1.00 55.25 728 ILE A N 1
ATOM 5882 C CA . ILE A 1 728 ? 16.816 -12.300 -35.092 1.00 55.25 728 ILE A CA 1
ATOM 5883 C C . ILE A 1 728 ? 17.447 -11.018 -34.501 1.00 55.25 728 ILE A C 1
ATOM 5885 O O . ILE A 1 728 ? 17.231 -10.765 -33.312 1.00 55.25 728 ILE A O 1
ATOM 5889 N N . PRO A 1 729 ? 18.153 -10.163 -35.272 1.00 51.03 729 PRO A N 1
ATOM 5890 C CA . PRO A 1 729 ? 18.730 -8.924 -34.736 1.00 51.03 729 PRO A CA 1
ATOM 5891 C C . PRO A 1 729 ? 17.672 -7.937 -34.217 1.00 51.03 729 PRO A C 1
ATOM 5893 O O . PRO A 1 729 ? 17.893 -7.239 -33.228 1.00 51.03 729 PRO A O 1
ATOM 5896 N N . GLN A 1 730 ? 16.499 -7.917 -34.851 1.00 52.72 730 GLN A N 1
ATOM 5897 C CA . GLN A 1 730 ? 15.410 -6.994 -34.539 1.00 52.72 730 GLN A CA 1
ATOM 5898 C C . GLN A 1 730 ? 14.671 -7.389 -33.250 1.00 52.72 730 GLN A C 1
ATOM 5900 O O . GLN A 1 730 ? 14.432 -6.551 -32.386 1.00 52.72 730 GLN A O 1
ATOM 5905 N N . ILE A 1 731 ? 14.446 -8.687 -33.036 1.00 48.72 731 ILE A N 1
ATOM 5906 C CA . ILE A 1 731 ? 13.804 -9.214 -31.818 1.00 48.72 731 ILE A CA 1
ATOM 5907 C C . ILE A 1 731 ? 14.696 -9.036 -30.576 1.00 48.72 731 ILE A C 1
ATOM 5909 O O . ILE A 1 731 ? 14.208 -8.779 -29.471 1.00 48.72 731 ILE A O 1
ATOM 5913 N N . ILE A 1 732 ? 16.018 -9.161 -30.742 1.00 47.66 732 ILE A N 1
ATOM 5914 C CA . ILE A 1 732 ? 16.987 -8.921 -29.661 1.00 47.66 732 ILE A CA 1
ATOM 5915 C C . ILE A 1 732 ? 16.980 -7.440 -29.247 1.00 47.66 732 ILE A C 1
ATOM 5917 O O . ILE A 1 732 ? 17.079 -7.142 -28.054 1.00 47.66 732 ILE A O 1
ATOM 5921 N N . LYS A 1 733 ? 16.813 -6.532 -30.216 1.00 44.47 733 LYS A N 1
ATOM 5922 C CA . LYS A 1 733 ? 16.675 -5.086 -30.001 1.00 44.47 733 LYS A CA 1
ATOM 5923 C C . LYS A 1 733 ? 15.374 -4.751 -29.254 1.00 44.47 733 LYS A C 1
ATOM 5925 O O . LYS A 1 733 ? 15.416 -4.097 -28.218 1.00 44.47 733 LYS A O 1
ATOM 5930 N N . GLU A 1 734 ? 14.245 -5.305 -29.690 1.00 44.34 734 GLU A N 1
ATOM 5931 C CA . GLU A 1 734 ? 12.915 -5.023 -29.124 1.00 44.34 734 GLU A CA 1
ATOM 5932 C C . GLU A 1 734 ? 12.741 -5.504 -27.670 1.00 44.34 734 GLU A C 1
ATOM 5934 O O . GLU A 1 734 ? 12.118 -4.826 -26.851 1.00 44.34 734 GLU A O 1
ATOM 5939 N N . ARG A 1 735 ? 13.329 -6.649 -27.290 1.00 40.03 735 ARG A N 1
ATOM 5940 C CA . ARG A 1 735 ? 13.212 -7.174 -25.913 1.00 40.03 735 ARG A CA 1
ATOM 5941 C C . ARG A 1 735 ? 14.006 -6.391 -24.867 1.00 40.03 735 ARG A C 1
ATOM 5943 O O . ARG A 1 735 ? 13.602 -6.385 -23.702 1.00 40.03 735 ARG A O 1
ATOM 5950 N N . LYS A 1 736 ? 15.119 -5.756 -25.246 1.00 36.38 736 LYS A N 1
ATOM 5951 C CA . LYS A 1 736 ? 15.905 -4.913 -24.327 1.00 36.38 736 LYS A CA 1
ATOM 5952 C C . LYS A 1 736 ? 15.173 -3.609 -23.996 1.00 36.38 736 LYS A C 1
ATOM 5954 O O . LYS A 1 736 ? 15.190 -3.194 -22.840 1.00 36.38 736 LYS A O 1
ATOM 5959 N N . ASP A 1 737 ? 14.450 -3.046 -24.961 1.00 37.28 737 ASP A N 1
ATOM 5960 C CA . ASP A 1 737 ? 13.718 -1.786 -24.797 1.00 37.28 737 ASP A CA 1
ATOM 5961 C C . ASP A 1 737 ? 12.483 -1.912 -23.888 1.00 37.28 737 ASP A C 1
ATOM 5963 O O . ASP A 1 737 ? 12.136 -0.972 -23.174 1.00 37.28 737 ASP A O 1
ATOM 5967 N N . ILE A 1 738 ? 11.833 -3.080 -23.856 1.00 35.16 738 ILE A N 1
ATOM 5968 C CA . ILE A 1 738 ? 10.638 -3.322 -23.025 1.00 35.16 738 ILE A CA 1
ATOM 5969 C C . ILE A 1 738 ? 10.997 -3.451 -21.535 1.00 35.16 738 ILE A C 1
ATOM 5971 O O . ILE A 1 738 ? 10.287 -2.933 -20.672 1.00 35.16 738 ILE A O 1
ATOM 5975 N N . LEU A 1 739 ? 12.119 -4.103 -21.217 1.00 31.66 739 LEU A N 1
ATOM 5976 C CA . LEU A 1 739 ? 12.581 -4.297 -19.835 1.00 31.66 739 LEU A CA 1
ATOM 5977 C C . LEU A 1 739 ? 13.056 -2.992 -19.175 1.00 31.66 739 LEU A C 1
ATOM 5979 O O . LEU A 1 739 ? 12.945 -2.859 -17.960 1.00 31.66 739 LEU A O 1
ATOM 5983 N N . TYR A 1 740 ? 13.521 -2.021 -19.965 1.00 36.09 740 TYR A N 1
ATOM 5984 C CA . TYR A 1 740 ? 13.982 -0.717 -19.475 1.00 36.09 740 TYR A CA 1
ATOM 5985 C C . TYR A 1 740 ? 12.840 0.282 -19.214 1.00 36.09 740 TYR A C 1
ATOM 5987 O O . TYR A 1 740 ? 12.983 1.181 -18.389 1.00 36.09 740 TYR A O 1
ATOM 5995 N N . LYS A 1 741 ? 11.689 0.121 -19.884 1.00 35.00 741 LYS A N 1
ATOM 5996 C CA . LYS A 1 741 ? 10.555 1.066 -19.823 1.00 35.00 741 LYS A CA 1
ATOM 5997 C C . LYS A 1 741 ? 9.547 0.789 -18.697 1.00 35.00 741 LYS A C 1
ATOM 5999 O O . LYS A 1 741 ? 8.786 1.682 -18.341 1.00 35.00 741 LYS A O 1
ATOM 6004 N N . LEU A 1 742 ? 9.537 -0.414 -18.114 1.00 29.70 742 LEU A N 1
ATOM 6005 C CA . LEU A 1 742 ? 8.526 -0.829 -17.123 1.00 29.70 742 LEU A CA 1
ATOM 6006 C C . LEU A 1 742 ? 8.908 -0.590 -15.649 1.00 29.70 742 LEU A C 1
ATOM 6008 O O . LEU A 1 742 ? 8.037 -0.676 -14.786 1.00 29.70 742 LEU A O 1
ATOM 6012 N N . GLY A 1 743 ? 10.171 -0.271 -15.346 1.00 33.44 743 GLY A N 1
ATOM 6013 C CA . GLY A 1 743 ? 10.644 -0.036 -13.971 1.00 33.44 743 GLY A CA 1
ATOM 6014 C C . GLY A 1 743 ? 9.939 1.124 -13.242 1.00 33.44 743 GLY A C 1
ATOM 6015 O O . GLY A 1 743 ? 9.403 0.901 -12.160 1.00 33.44 743 GLY A O 1
ATOM 6016 N N . PRO A 1 744 ? 9.839 2.328 -13.839 1.00 33.28 744 PRO A N 1
ATOM 6017 C CA . PRO A 1 744 ? 9.259 3.502 -13.169 1.00 33.28 744 PRO A CA 1
ATOM 6018 C C . PRO A 1 744 ? 7.727 3.460 -13.018 1.00 33.28 744 PRO A C 1
ATOM 6020 O O . PRO A 1 744 ? 7.160 4.057 -12.106 1.00 33.28 744 PRO A O 1
ATOM 6023 N N . VAL A 1 745 ? 7.035 2.729 -13.900 1.00 30.34 745 VAL A N 1
ATOM 6024 C CA . VAL A 1 745 ? 5.563 2.616 -13.896 1.00 30.34 745 VAL A CA 1
ATOM 6025 C C . VAL A 1 745 ? 5.073 1.733 -12.743 1.00 30.34 745 VAL A C 1
ATOM 6027 O O . VAL A 1 745 ? 4.003 1.976 -12.186 1.00 30.34 745 VAL A O 1
ATOM 6030 N N . LEU A 1 746 ? 5.865 0.734 -12.338 1.00 29.67 746 LEU A N 1
ATOM 6031 C CA . LEU A 1 746 ? 5.532 -0.122 -11.197 1.00 29.67 746 LEU A CA 1
ATOM 6032 C C . LEU A 1 746 ? 5.680 0.599 -9.847 1.00 29.67 746 LEU A C 1
ATOM 6034 O O . LEU A 1 746 ? 4.918 0.302 -8.932 1.00 29.67 746 LEU A O 1
ATOM 6038 N N . GLU A 1 747 ? 6.609 1.551 -9.724 1.00 31.97 747 GLU A N 1
ATOM 6039 C CA . GLU A 1 747 ? 6.797 2.344 -8.498 1.00 31.97 747 GLU A CA 1
ATOM 6040 C C . GLU A 1 747 ? 5.695 3.401 -8.316 1.00 31.97 747 GLU A C 1
ATOM 6042 O O . GLU A 1 747 ? 5.252 3.647 -7.196 1.00 31.97 747 GLU A O 1
ATOM 6047 N N . TYR A 1 748 ? 5.162 3.946 -9.414 1.00 30.31 748 TYR A N 1
ATOM 6048 C CA . TYR A 1 748 ? 4.059 4.915 -9.393 1.00 30.31 748 TYR A CA 1
ATOM 6049 C C . TYR A 1 748 ? 2.694 4.274 -9.072 1.00 30.31 748 TYR A C 1
ATOM 6051 O O . TYR A 1 748 ? 1.887 4.845 -8.340 1.00 30.31 748 TYR A O 1
ATOM 6059 N N . LEU A 1 749 ? 2.437 3.049 -9.550 1.00 28.70 749 LEU A N 1
ATOM 6060 C CA . LEU A 1 749 ? 1.176 2.334 -9.289 1.00 28.70 749 LEU A CA 1
ATOM 6061 C C . LEU A 1 749 ? 1.068 1.776 -7.859 1.00 28.70 749 LEU A C 1
ATOM 6063 O O . LEU A 1 749 ? -0.038 1.505 -7.394 1.00 28.70 749 LEU A O 1
ATOM 6067 N N . ILE A 1 750 ? 2.189 1.643 -7.141 1.00 32.62 750 ILE A N 1
ATOM 6068 C CA . ILE A 1 750 ? 2.205 1.260 -5.720 1.00 32.62 750 ILE A CA 1
ATOM 6069 C C . ILE A 1 750 ? 1.827 2.451 -4.814 1.00 32.62 750 ILE A C 1
ATOM 6071 O O . ILE A 1 750 ? 1.337 2.227 -3.712 1.00 32.62 750 ILE A O 1
ATOM 6075 N N . ALA A 1 751 ? 1.943 3.697 -5.291 1.00 31.12 751 ALA A N 1
ATOM 6076 C CA . ALA A 1 751 ? 1.632 4.908 -4.521 1.00 31.12 751 ALA A CA 1
ATOM 6077 C C . ALA A 1 751 ? 0.162 5.383 -4.615 1.00 31.12 751 ALA A C 1
ATOM 6079 O O . ALA A 1 751 ? -0.276 6.169 -3.784 1.00 31.12 751 ALA A O 1
ATOM 6080 N N . ILE A 1 752 ? -0.615 4.913 -5.601 1.00 33.00 752 ILE A N 1
ATOM 6081 C CA . ILE A 1 752 ? -2.000 5.379 -5.862 1.00 33.00 752 ILE A CA 1
ATOM 6082 C C . ILE A 1 752 ? -3.061 4.571 -5.084 1.00 33.00 752 ILE A C 1
ATOM 6084 O O . ILE A 1 752 ? -4.221 4.962 -5.008 1.00 33.00 752 ILE A O 1
ATOM 6088 N N . ARG A 1 753 ? -2.679 3.452 -4.459 1.00 27.78 753 ARG A N 1
ATOM 6089 C CA . ARG A 1 753 ? -3.607 2.520 -3.795 1.00 27.78 753 ARG A CA 1
ATOM 6090 C C . ARG A 1 753 ? -4.190 3.020 -2.451 1.00 27.78 753 ARG A C 1
ATOM 6092 O O . ARG A 1 753 ? -5.082 2.359 -1.934 1.00 27.78 753 ARG A O 1
ATOM 6099 N N . ASP A 1 754 ? -3.762 4.170 -1.923 1.00 28.62 754 ASP A N 1
ATOM 6100 C CA . ASP A 1 754 ? -4.012 4.558 -0.519 1.00 28.62 754 ASP A CA 1
ATOM 6101 C C . ASP A 1 754 ? -4.931 5.788 -0.276 1.00 28.62 754 ASP A C 1
ATOM 6103 O O . ASP A 1 754 ? -4.898 6.341 0.823 1.00 28.62 754 ASP A O 1
ATOM 6107 N N . ASP A 1 755 ? -5.792 6.224 -1.211 1.00 31.66 755 ASP A N 1
ATOM 6108 C CA . ASP A 1 755 ? -6.648 7.416 -0.976 1.00 31.66 755 ASP A CA 1
ATOM 6109 C C . ASP A 1 755 ? -8.165 7.221 -1.232 1.00 31.66 755 ASP A C 1
ATOM 6111 O O . ASP A 1 755 ? -8.760 7.753 -2.168 1.00 31.66 755 ASP A O 1
ATOM 6115 N N . ASP A 1 756 ? -8.819 6.485 -0.322 1.00 34.47 756 ASP A N 1
ATOM 6116 C CA . ASP A 1 756 ? -10.270 6.182 -0.272 1.00 34.47 756 ASP A CA 1
ATOM 6117 C C . ASP A 1 756 ? -11.171 7.346 0.232 1.00 34.47 756 ASP A C 1
ATOM 6119 O O . ASP A 1 756 ? -12.365 7.177 0.515 1.00 34.47 756 ASP A O 1
ATOM 6123 N N . LYS A 1 757 ? -10.637 8.563 0.397 1.00 34.78 757 LYS A N 1
ATOM 6124 C CA . LYS A 1 757 ? -11.329 9.645 1.134 1.00 34.78 757 LYS A CA 1
ATOM 6125 C C . LYS A 1 757 ? -12.314 10.486 0.322 1.00 34.78 757 LYS A C 1
ATOM 6127 O O . LYS A 1 757 ? -13.196 11.106 0.914 1.00 34.78 757 LYS A O 1
ATOM 6132 N N . LEU A 1 758 ? -12.219 10.496 -1.005 1.00 33.75 758 LEU A N 1
ATOM 6133 C CA . LEU A 1 758 ? -13.070 11.348 -1.848 1.00 33.75 758 LEU A CA 1
ATOM 6134 C C . LEU A 1 758 ? -14.454 10.744 -2.139 1.00 33.75 758 LEU A C 1
ATOM 6136 O O . LEU A 1 758 ? -15.410 11.489 -2.334 1.00 33.75 758 LEU A O 1
ATOM 6140 N N . MET A 1 759 ? -14.598 9.417 -2.074 1.00 33.16 759 MET A N 1
ATOM 6141 C CA . MET A 1 759 ? -15.875 8.740 -2.347 1.00 33.16 759 MET A CA 1
ATOM 6142 C C . MET A 1 759 ? -16.846 8.765 -1.153 1.00 33.16 759 MET A C 1
ATOM 6144 O O . MET A 1 759 ? -18.060 8.769 -1.337 1.00 33.16 759 MET A O 1
ATOM 6148 N N . ASN A 1 760 ? -16.326 8.840 0.077 1.00 38.94 760 ASN A N 1
ATOM 6149 C CA . ASN A 1 760 ? -17.136 8.731 1.297 1.00 38.94 760 ASN A CA 1
ATOM 6150 C C . ASN A 1 760 ? -17.798 10.049 1.741 1.00 38.94 760 ASN A C 1
ATOM 6152 O O . ASN A 1 760 ? -18.796 10.021 2.458 1.00 38.94 760 ASN A O 1
ATOM 6156 N N . ASN A 1 761 ? -17.302 11.204 1.288 1.00 37.97 761 ASN A N 1
ATOM 6157 C CA . ASN A 1 761 ? -17.873 12.503 1.668 1.00 37.97 761 ASN A CA 1
ATOM 6158 C C . ASN A 1 761 ? -19.113 12.893 0.842 1.00 37.97 761 ASN A C 1
ATOM 6160 O O . ASN A 1 761 ? -19.931 13.674 1.319 1.00 37.97 761 ASN A O 1
ATOM 6164 N N . ALA A 1 762 ? -19.301 12.315 -0.349 1.00 35.59 762 ALA A N 1
ATOM 6165 C CA . ALA A 1 762 ? -20.456 12.598 -1.207 1.00 35.59 762 ALA A CA 1
ATOM 6166 C C . ALA A 1 762 ? -21.737 11.837 -0.799 1.00 35.59 762 ALA A C 1
ATOM 6168 O O . ALA A 1 762 ? -22.836 12.236 -1.171 1.00 35.59 762 ALA A O 1
ATOM 6169 N N . LEU A 1 763 ? -21.619 10.759 -0.012 1.00 37.66 763 LEU A N 1
ATOM 6170 C CA . LEU A 1 763 ? -22.743 9.882 0.352 1.00 37.66 763 LEU A CA 1
ATOM 6171 C C . LEU A 1 763 ? -23.507 10.312 1.624 1.00 37.66 763 LEU A C 1
ATOM 6173 O O . LEU A 1 763 ? -24.595 9.796 1.881 1.00 37.66 763 LEU A O 1
ATOM 6177 N N . ASN A 1 764 ? -22.982 11.269 2.401 1.00 40.78 764 ASN A N 1
ATOM 6178 C CA . ASN A 1 764 ? -23.463 11.572 3.759 1.00 40.78 764 ASN A CA 1
ATOM 6179 C C . ASN A 1 764 ? -24.330 12.843 3.911 1.00 40.78 764 ASN A C 1
ATOM 6181 O O . ASN A 1 764 ? -24.709 13.166 5.033 1.00 40.78 764 ASN A O 1
ATOM 6185 N N . SER A 1 765 ? -24.690 13.561 2.838 1.00 36.22 765 SER A N 1
ATOM 6186 C CA . SER A 1 765 ? -25.383 14.865 2.941 1.00 36.22 765 SER A CA 1
ATOM 6187 C C . SER A 1 765 ? -26.888 14.883 2.607 1.00 36.22 765 SER A C 1
ATOM 6189 O O . SER A 1 765 ? -27.446 15.959 2.414 1.00 36.22 765 SER A O 1
ATOM 6191 N N . GLN A 1 766 ? -27.596 13.744 2.588 1.00 35.09 766 GLN A N 1
ATOM 6192 C CA . GLN A 1 766 ? -29.058 13.727 2.374 1.00 35.09 766 GLN A CA 1
ATOM 6193 C C . GLN A 1 766 ? -29.831 13.080 3.528 1.00 35.09 766 GLN A C 1
ATOM 6195 O O . GLN A 1 766 ? -29.782 11.858 3.720 1.00 35.09 766 GLN A O 1
ATOM 6200 N N . ALA A 1 767 ? -30.581 13.919 4.248 1.00 39.16 767 ALA A N 1
ATOM 6201 C CA . ALA A 1 767 ? -31.543 13.537 5.273 1.00 39.16 767 ALA A CA 1
ATOM 6202 C C . ALA A 1 767 ? -32.825 12.949 4.648 1.00 39.16 767 ALA A C 1
ATOM 6204 O O . ALA A 1 767 ? -33.368 13.522 3.708 1.00 39.16 767 ALA A O 1
ATOM 6205 N N . GLY A 1 768 ? -33.316 11.831 5.204 1.00 41.88 768 GLY A N 1
ATOM 6206 C CA . GLY A 1 768 ? -34.743 11.481 5.129 1.00 41.88 768 GLY A CA 1
ATOM 6207 C C . GLY A 1 768 ? -35.206 10.229 4.366 1.00 41.88 768 GLY A C 1
ATOM 6208 O O . GLY A 1 768 ? -36.411 10.102 4.204 1.00 41.88 768 GLY A O 1
ATOM 6209 N N . ILE A 1 769 ? -34.349 9.293 3.919 1.00 32.38 769 ILE A N 1
ATOM 6210 C CA . ILE A 1 769 ? -34.816 8.030 3.281 1.00 32.38 769 ILE A CA 1
ATOM 6211 C C . ILE A 1 769 ? -33.996 6.817 3.772 1.00 32.38 769 ILE A C 1
ATOM 6213 O O . ILE A 1 769 ? -32.760 6.897 3.778 1.00 32.38 769 ILE A O 1
ATOM 6217 N N . PRO A 1 770 ? -34.632 5.693 4.176 1.00 37.72 770 PRO A N 1
ATOM 6218 C CA . PRO A 1 770 ? -33.940 4.505 4.678 1.00 37.72 770 PRO A CA 1
ATOM 6219 C C . PRO A 1 770 ? -33.052 3.819 3.622 1.00 37.72 770 PRO A C 1
ATOM 6221 O O . PRO A 1 770 ? -33.380 3.716 2.441 1.00 37.72 770 PRO A O 1
ATOM 6224 N N . LEU A 1 771 ? -31.903 3.306 4.082 1.00 32.97 771 LEU A N 1
ATOM 6225 C CA . LEU A 1 771 ? -30.750 2.849 3.283 1.00 32.97 771 LEU A CA 1
ATOM 6226 C C . LEU A 1 771 ? -31.060 1.834 2.164 1.00 32.97 771 LEU A C 1
ATOM 6228 O O . LEU A 1 771 ? -30.290 1.715 1.212 1.00 32.97 771 LEU A O 1
ATOM 6232 N N . LYS A 1 772 ? -32.166 1.093 2.279 1.00 29.30 772 LYS A N 1
ATOM 6233 C CA . LYS A 1 772 ? -32.534 0.007 1.361 1.00 29.30 772 LYS A CA 1
ATOM 6234 C C . LYS A 1 772 ? -33.136 0.516 0.042 1.00 29.30 772 LYS A C 1
ATOM 6236 O O . LYS A 1 772 ? -33.023 -0.169 -0.968 1.00 29.30 772 LYS A O 1
ATOM 6241 N N . GLU A 1 773 ? -33.682 1.735 0.022 1.00 32.97 773 GLU A N 1
ATOM 6242 C CA . GLU A 1 773 ? -34.262 2.362 -1.180 1.00 32.97 773 GLU A CA 1
ATOM 6243 C C . GLU A 1 773 ? -33.248 3.219 -1.959 1.00 32.97 773 GLU A C 1
ATOM 6245 O O . GLU A 1 773 ? -33.340 3.332 -3.183 1.00 32.97 773 GLU A O 1
ATOM 6250 N N . LYS A 1 774 ? -32.187 3.709 -1.296 1.00 36.69 774 LYS A N 1
ATOM 6251 C CA . LYS A 1 774 ? -31.069 4.414 -1.959 1.00 36.69 774 LYS A CA 1
ATOM 6252 C C . LYS A 1 774 ? -30.316 3.533 -2.966 1.00 36.69 774 LYS A C 1
ATOM 6254 O O . LYS A 1 774 ? -29.766 4.051 -3.931 1.00 36.69 774 LYS A O 1
ATOM 6259 N N . PHE A 1 775 ? -30.322 2.211 -2.786 1.00 28.52 775 PHE A N 1
ATOM 6260 C CA . PHE A 1 775 ? -29.637 1.281 -3.693 1.00 28.52 775 PHE A CA 1
ATOM 6261 C C . PHE A 1 775 ? -30.432 0.939 -4.962 1.00 28.52 775 PHE A C 1
ATOM 6263 O O . PHE A 1 775 ? -29.841 0.490 -5.942 1.00 28.52 775 PHE A O 1
ATOM 6270 N N . VAL A 1 776 ? -31.750 1.166 -4.969 1.00 29.05 776 VAL A N 1
ATOM 6271 C CA . VAL A 1 776 ? -32.625 0.807 -6.100 1.00 29.05 776 VAL A CA 1
ATOM 6272 C C . VAL A 1 776 ? -32.925 2.020 -6.994 1.00 29.05 776 VAL A C 1
ATOM 6274 O O . VAL A 1 776 ? -33.078 1.861 -8.201 1.00 29.05 776 VAL A O 1
ATOM 6277 N N . ALA A 1 777 ? -32.892 3.244 -6.453 1.00 28.06 777 ALA A N 1
ATOM 6278 C CA . ALA A 1 777 ? -33.156 4.472 -7.214 1.00 28.06 777 ALA A CA 1
ATOM 6279 C C . ALA A 1 777 ? -31.943 5.048 -7.989 1.00 28.06 777 ALA A C 1
ATOM 6281 O O . ALA A 1 777 ? -32.113 5.948 -8.808 1.00 28.06 777 ALA A O 1
ATOM 6282 N N . LEU A 1 778 ? -30.725 4.525 -7.802 1.00 32.31 778 LEU A N 1
ATOM 6283 C CA . LEU A 1 778 ? -29.490 5.035 -8.432 1.00 32.31 778 LEU A CA 1
ATOM 6284 C C . LEU A 1 778 ? -29.163 4.428 -9.815 1.00 32.31 778 LEU A C 1
ATOM 6286 O O . LEU A 1 778 ? -28.009 4.426 -10.239 1.00 32.31 778 LEU A O 1
ATOM 6290 N N . LYS A 1 779 ? -30.165 3.927 -10.549 1.00 31.73 779 LYS A N 1
ATOM 6291 C CA . LYS A 1 779 ? -29.993 3.397 -11.919 1.00 31.73 779 LYS A CA 1
ATOM 6292 C C . LYS A 1 779 ? -30.451 4.334 -13.049 1.00 31.73 779 LYS A C 1
ATOM 6294 O O . LYS A 1 779 ? -30.526 3.899 -14.193 1.00 31.73 779 LYS A O 1
ATOM 6299 N N . GLY A 1 780 ? -30.700 5.616 -12.770 1.00 33.28 780 GLY A N 1
ATOM 6300 C CA . GLY A 1 780 ? -31.037 6.621 -13.787 1.00 33.28 780 GLY A CA 1
ATOM 6301 C C . GLY A 1 780 ? -30.251 7.921 -13.607 1.00 33.28 780 GLY A C 1
ATOM 6302 O O . GLY A 1 780 ? -30.285 8.521 -12.537 1.00 33.28 780 GLY A O 1
ATOM 6303 N N . LEU A 1 781 ? -29.536 8.342 -14.656 1.00 39.50 781 LEU A N 1
ATOM 6304 C CA . LEU A 1 781 ? -28.723 9.563 -14.717 1.00 39.50 781 LEU A CA 1
ATOM 6305 C C . LEU A 1 781 ? -29.564 10.837 -14.526 1.00 39.50 781 LEU A C 1
ATOM 6307 O O . LEU A 1 781 ? -30.468 11.113 -15.318 1.00 39.50 781 LEU A O 1
ATOM 6311 N N . GLY A 1 782 ? -29.183 11.659 -13.547 1.00 35.69 782 GLY A N 1
ATOM 6312 C CA . GLY A 1 782 ? -29.558 13.069 -13.493 1.00 35.69 782 GLY A CA 1
ATOM 6313 C C . GLY A 1 782 ? -28.474 13.931 -12.843 1.00 35.69 782 GLY A C 1
ATOM 6314 O O . GLY A 1 782 ? -27.732 13.446 -11.987 1.00 35.69 782 GLY A O 1
ATOM 6315 N N . ILE A 1 783 ? -28.356 15.185 -13.288 1.00 36.28 783 ILE A N 1
ATOM 6316 C CA . ILE A 1 783 ? -27.351 16.163 -12.835 1.00 36.28 783 ILE A CA 1
ATOM 6317 C C . ILE A 1 783 ? -28.032 17.178 -11.908 1.00 36.28 783 ILE A C 1
ATOM 6319 O O . ILE A 1 783 ? -29.149 17.620 -12.178 1.00 36.28 783 ILE A O 1
ATOM 6323 N N . PHE A 1 784 ? -27.349 17.552 -10.824 1.00 38.28 784 PHE A N 1
ATOM 6324 C CA . PHE A 1 784 ? -27.751 18.654 -9.952 1.00 38.28 784 PHE A CA 1
ATOM 6325 C C . PHE A 1 784 ? -26.964 19.911 -10.317 1.00 38.28 784 PHE A C 1
ATOM 6327 O O . PHE A 1 784 ? -25.732 19.886 -10.309 1.00 38.28 784 PHE A O 1
ATOM 6334 N N . VAL A 1 785 ? -27.664 21.004 -10.619 1.00 36.06 785 VAL A N 1
ATOM 6335 C CA . VAL A 1 785 ? -27.046 22.292 -10.968 1.00 36.06 785 VAL A CA 1
ATOM 6336 C C . VAL A 1 785 ? -27.610 23.378 -10.047 1.00 36.06 785 VAL A C 1
ATOM 6338 O O . VAL A 1 785 ? -28.831 23.444 -9.874 1.00 36.06 785 VAL A O 1
ATOM 6341 N N . PRO A 1 786 ? -26.762 24.215 -9.427 1.00 32.12 786 PRO A N 1
ATOM 6342 C CA . PRO A 1 786 ? -27.225 25.377 -8.687 1.00 32.12 786 PRO A CA 1
ATOM 6343 C C . PRO A 1 786 ? -27.542 26.516 -9.664 1.00 32.12 786 PRO A C 1
ATOM 6345 O O . PRO A 1 786 ? -26.676 26.939 -10.428 1.00 32.12 786 PRO A O 1
ATOM 6348 N N . VAL A 1 787 ? -28.771 27.029 -9.620 1.00 36.56 787 VAL A N 1
ATOM 6349 C CA . VAL A 1 787 ? -29.181 28.242 -10.345 1.00 36.56 787 VAL A CA 1
ATOM 6350 C C . VAL A 1 787 ? -29.895 29.145 -9.340 1.00 36.56 787 VAL A C 1
ATOM 6352 O O . VAL A 1 787 ? -30.796 28.693 -8.636 1.00 36.56 787 VAL A O 1
ATOM 6355 N N . ASP A 1 788 ? -29.416 30.381 -9.193 1.00 30.59 788 ASP A N 1
ATOM 6356 C CA . ASP A 1 788 ? -29.959 31.420 -8.301 1.00 30.59 788 ASP A CA 1
ATOM 6357 C C . ASP A 1 788 ? -30.293 30.957 -6.870 1.00 30.59 788 ASP A C 1
ATOM 6359 O O . ASP A 1 788 ? -31.360 31.219 -6.316 1.00 30.59 788 ASP A O 1
ATOM 6363 N N . GLY A 1 789 ? -29.355 30.244 -6.240 1.00 32.59 789 GLY A N 1
ATOM 6364 C CA . GLY A 1 789 ? -29.449 29.891 -4.820 1.00 32.59 789 GLY A CA 1
ATOM 6365 C C . GLY A 1 789 ? -30.397 28.732 -4.482 1.00 32.59 789 GLY A C 1
ATOM 6366 O O . GLY A 1 789 ? -30.638 28.484 -3.300 1.00 32.59 789 GLY A O 1
ATOM 6367 N N . ARG A 1 790 ? -30.898 27.974 -5.469 1.00 30.55 790 ARG A N 1
ATOM 6368 C CA . ARG A 1 790 ? -31.583 26.682 -5.252 1.00 30.55 790 ARG A CA 1
ATOM 6369 C C . ARG A 1 790 ? -30.982 25.579 -6.129 1.00 30.55 790 ARG A C 1
ATOM 6371 O O . ARG A 1 790 ? -30.454 25.842 -7.206 1.00 30.55 790 ARG A O 1
ATOM 6378 N N . ILE A 1 791 ? -31.043 24.333 -5.649 1.00 34.03 791 ILE A N 1
ATOM 6379 C CA . ILE A 1 791 ? -30.524 23.150 -6.355 1.00 34.03 791 ILE A CA 1
ATOM 6380 C C . ILE A 1 791 ? -31.699 22.373 -6.963 1.00 34.03 791 ILE A C 1
ATOM 6382 O O . ILE A 1 791 ? -32.553 21.880 -6.227 1.00 34.03 791 ILE A O 1
ATOM 6386 N N . GLY A 1 792 ? -31.723 22.250 -8.294 1.00 33.34 792 GLY A N 1
ATOM 6387 C CA . GLY A 1 792 ? -32.682 21.426 -9.043 1.00 33.34 792 GLY A CA 1
ATOM 6388 C C . GLY A 1 792 ? -32.052 20.136 -9.586 1.00 33.34 792 GLY A C 1
ATOM 6389 O O . GLY A 1 792 ? -30.855 20.109 -9.872 1.00 33.34 792 GLY A O 1
ATOM 6390 N N . TYR A 1 793 ? -32.856 19.071 -9.714 1.00 37.31 793 TYR A N 1
ATOM 6391 C CA . TYR A 1 793 ? -32.474 17.765 -10.277 1.00 37.31 793 TYR A CA 1
ATOM 6392 C C . TYR A 1 793 ? -33.053 17.592 -11.686 1.00 37.31 793 TYR A C 1
ATOM 6394 O O . TYR A 1 793 ? -34.263 17.734 -11.852 1.00 37.31 793 TYR A O 1
ATOM 6402 N N . PHE A 1 794 ? -32.225 17.229 -12.672 1.00 38.28 794 PHE A N 1
ATOM 6403 C CA . PHE A 1 794 ? -32.666 17.045 -14.064 1.00 38.28 794 PHE A CA 1
ATOM 6404 C C . PHE A 1 794 ? -32.251 15.681 -14.623 1.00 38.28 794 PHE A C 1
ATOM 6406 O O . PHE A 1 794 ? -31.080 15.314 -14.517 1.00 38.28 794 PHE A O 1
ATOM 6413 N N . ARG A 1 795 ? -33.184 14.941 -15.246 1.00 40.38 795 ARG A N 1
ATOM 6414 C CA . ARG A 1 795 ? -32.903 13.685 -15.970 1.00 40.38 795 ARG A CA 1
ATOM 6415 C C . ARG A 1 795 ? -32.490 13.963 -17.414 1.00 40.38 795 ARG A C 1
ATOM 6417 O O . ARG A 1 795 ? -33.047 14.824 -18.083 1.00 40.38 795 ARG A O 1
ATOM 6424 N N . PHE A 1 796 ? -31.559 13.160 -17.924 1.00 36.00 796 PHE A N 1
ATOM 6425 C CA . PHE A 1 796 ? -31.000 13.323 -19.274 1.00 36.00 796 PHE A CA 1
ATOM 6426 C C . PHE A 1 796 ? -32.022 13.103 -20.411 1.00 36.00 796 PHE A C 1
ATOM 6428 O O . PHE A 1 796 ? -31.849 13.641 -21.499 1.00 36.00 796 PHE A O 1
ATOM 6435 N N . ALA A 1 797 ? -33.096 12.342 -20.162 1.00 37.16 797 ALA A N 1
ATOM 6436 C CA . ALA A 1 797 ? -34.175 12.123 -21.132 1.00 37.16 797 ALA A CA 1
ATOM 6437 C C . ALA A 1 797 ? -35.031 13.384 -21.367 1.00 37.16 797 ALA A C 1
ATOM 6439 O O . ALA A 1 797 ? -35.510 13.593 -22.477 1.00 37.16 797 ALA A O 1
ATOM 6440 N N . ASP A 1 798 ? -35.142 14.260 -20.364 1.00 36.47 798 ASP A N 1
ATOM 6441 C CA . ASP A 1 798 ? -35.923 15.500 -20.449 1.00 36.47 798 ASP A CA 1
ATOM 6442 C C . ASP A 1 798 ? -35.140 16.623 -21.164 1.00 36.47 798 ASP A C 1
ATOM 6444 O O . ASP A 1 798 ? -35.731 17.564 -21.682 1.00 36.47 798 ASP A O 1
ATOM 6448 N N . MET A 1 799 ? -33.807 16.502 -21.273 1.00 37.88 799 MET A N 1
ATOM 6449 C CA . MET A 1 799 ? -32.939 17.427 -22.027 1.00 37.88 799 MET A CA 1
ATOM 6450 C C . MET A 1 799 ? -33.019 17.253 -23.553 1.00 37.88 799 MET A C 1
ATOM 6452 O O . MET A 1 799 ? -32.574 18.133 -24.284 1.00 37.88 799 MET A O 1
ATOM 6456 N N . MET A 1 800 ? -33.548 16.125 -24.035 1.00 37.56 800 MET A N 1
ATOM 6457 C CA . MET A 1 800 ? -33.649 15.805 -25.469 1.00 37.56 800 MET A CA 1
ATOM 6458 C C . MET A 1 800 ? -35.075 15.974 -26.014 1.00 37.56 800 MET A C 1
ATOM 6460 O O . MET A 1 800 ? -35.302 15.795 -27.207 1.00 37.56 800 MET A O 1
ATOM 6464 N N . ALA A 1 801 ? -36.032 16.330 -25.154 1.00 37.78 801 ALA A N 1
ATOM 6465 C CA . ALA A 1 801 ? -37.435 16.513 -25.498 1.00 37.78 801 ALA A CA 1
ATOM 6466 C C . ALA A 1 801 ? -37.893 17.932 -25.116 1.00 37.78 801 ALA A C 1
ATOM 6468 O O . ALA A 1 801 ? -38.625 18.130 -24.152 1.00 37.78 801 ALA A O 1
ATOM 6469 N N . GLY A 1 802 ? -37.446 18.939 -25.868 1.00 35.41 802 GLY A N 1
ATOM 6470 C CA . GLY A 1 802 ? -37.903 20.323 -25.717 1.00 35.41 802 GLY A CA 1
ATOM 6471 C C . GLY A 1 802 ? -37.553 21.165 -26.952 1.00 35.41 802 GLY A C 1
ATOM 6472 O O . GLY A 1 802 ? -36.406 21.107 -27.387 1.00 35.41 802 GLY A O 1
ATOM 6473 N N . PRO A 1 803 ? -38.497 21.922 -27.544 1.00 35.72 803 PRO A N 1
ATOM 6474 C CA . PRO A 1 803 ? -38.356 22.468 -28.897 1.00 35.72 803 PRO A CA 1
ATOM 6475 C C . PRO A 1 803 ? -37.695 23.856 -28.991 1.00 35.72 803 PRO A C 1
ATOM 6477 O O . PRO A 1 803 ? -37.833 24.490 -30.031 1.00 35.72 803 PRO A O 1
ATOM 6480 N N . ASP A 1 804 ? -36.995 24.349 -27.962 1.00 44.19 804 ASP A N 1
ATOM 6481 C CA . ASP A 1 804 ? -36.482 25.730 -27.978 1.00 44.19 804 ASP A CA 1
ATOM 6482 C C . ASP A 1 804 ? -34.944 25.813 -27.940 1.00 44.19 804 ASP A C 1
ATOM 6484 O O . ASP A 1 804 ? -34.270 25.422 -26.976 1.00 44.19 804 ASP A O 1
ATOM 6488 N N . GLU A 1 805 ? -34.380 26.304 -29.044 1.00 41.09 805 GLU A N 1
ATOM 6489 C CA . GLU A 1 805 ? -32.952 26.272 -29.380 1.00 41.09 805 GLU A CA 1
ATOM 6490 C C . GLU A 1 805 ? -32.105 27.182 -28.461 1.00 41.09 805 GLU A C 1
ATOM 6492 O O . GLU A 1 805 ? -30.927 26.904 -28.202 1.00 41.09 805 GLU A O 1
ATOM 6497 N N . ASP A 1 806 ? -32.717 28.227 -27.893 1.00 41.78 806 ASP A N 1
ATOM 6498 C CA . ASP A 1 806 ? -32.044 29.218 -27.041 1.00 41.78 806 ASP A CA 1
ATOM 6499 C C . ASP A 1 806 ? -31.825 28.739 -25.597 1.00 41.78 806 ASP A C 1
ATOM 6501 O O . ASP A 1 806 ? -30.805 29.061 -24.971 1.00 41.78 806 ASP A O 1
ATOM 6505 N N . HIS A 1 807 ? -32.709 27.884 -25.074 1.00 39.41 807 HIS A N 1
ATOM 6506 C CA . HIS A 1 807 ? -32.534 27.282 -23.746 1.00 39.41 807 HIS A CA 1
ATOM 6507 C C . HIS A 1 807 ? -31.378 26.271 -23.739 1.00 39.41 807 HIS A C 1
ATOM 6509 O O . HIS A 1 807 ? -30.558 26.246 -22.816 1.00 39.41 807 HIS A O 1
ATOM 6515 N N . THR A 1 808 ? -31.248 25.497 -24.818 1.00 42.69 808 THR A N 1
ATOM 6516 C CA . THR A 1 808 ? -30.185 24.498 -24.989 1.00 42.69 808 THR A CA 1
ATOM 6517 C C . THR A 1 808 ? -28.812 25.158 -25.143 1.00 42.69 808 THR A C 1
ATOM 6519 O O . THR A 1 808 ? -27.845 24.727 -24.510 1.00 42.69 808 THR A O 1
ATOM 6522 N N . LYS A 1 809 ? -28.710 26.264 -25.897 1.00 42.84 809 LYS A N 1
ATOM 6523 C CA . LYS A 1 809 ? -27.463 27.048 -26.017 1.00 42.84 809 LYS A CA 1
ATOM 6524 C C . LYS A 1 809 ? -27.044 27.682 -24.691 1.00 42.84 809 LYS A C 1
ATOM 6526 O O . LYS A 1 809 ? -25.864 27.637 -24.338 1.00 42.84 809 LYS A O 1
ATOM 6531 N N . THR A 1 810 ? -27.994 28.219 -23.928 1.00 44.12 810 THR A N 1
ATOM 6532 C CA . THR A 1 810 ? -27.724 28.825 -22.613 1.00 44.12 810 THR A CA 1
ATOM 6533 C C . THR A 1 810 ? -27.223 27.779 -21.611 1.00 44.12 810 THR A C 1
ATOM 6535 O O . THR A 1 810 ? -26.235 28.009 -20.909 1.00 44.12 810 THR A O 1
ATOM 6538 N N . LEU A 1 811 ? -27.817 26.582 -21.623 1.00 39.94 811 LEU A N 1
ATOM 6539 C CA . LEU A 1 811 ? -27.425 25.462 -20.767 1.00 39.94 811 LEU A CA 1
ATOM 6540 C C . LEU A 1 811 ? -26.054 24.872 -21.150 1.00 39.94 811 LEU A C 1
ATOM 6542 O O . LEU A 1 811 ? -25.219 24.631 -20.278 1.00 39.94 811 LEU A O 1
ATOM 6546 N N . ILE A 1 812 ? -25.768 24.711 -22.448 1.00 42.72 812 ILE A N 1
ATOM 6547 C CA . ILE A 1 812 ? -24.458 24.253 -22.950 1.00 42.72 812 ILE A CA 1
ATOM 6548 C C . ILE A 1 812 ? -23.351 25.253 -22.592 1.00 42.72 812 ILE A C 1
ATOM 6550 O O . ILE A 1 812 ? -22.241 24.847 -22.230 1.00 42.72 812 ILE A O 1
ATOM 6554 N N . ASN A 1 813 ? -23.647 26.553 -22.636 1.00 44.81 813 ASN A N 1
ATOM 6555 C CA . ASN A 1 813 ? -22.705 27.599 -22.248 1.00 44.81 813 ASN A CA 1
ATOM 6556 C C . ASN A 1 813 ? -22.464 27.631 -20.731 1.00 44.81 813 ASN A C 1
ATOM 6558 O O . ASN A 1 813 ? -21.317 27.792 -20.307 1.00 44.81 813 ASN A O 1
ATOM 6562 N N . ALA A 1 814 ? -23.495 27.408 -19.912 1.00 42.03 814 ALA A N 1
ATOM 6563 C CA . ALA A 1 814 ? -23.357 27.291 -18.459 1.00 42.03 814 ALA A CA 1
ATOM 6564 C C . ALA A 1 814 ? -22.512 26.066 -18.059 1.00 42.03 814 ALA A C 1
ATOM 6566 O O . ALA A 1 814 ? -21.565 26.191 -17.280 1.00 42.03 814 ALA A O 1
ATOM 6567 N N . ILE A 1 815 ? -22.773 24.905 -18.672 1.00 41.06 815 ILE A N 1
ATOM 6568 C CA . ILE A 1 815 ? -22.014 23.665 -18.448 1.00 41.06 815 ILE A CA 1
ATOM 6569 C C . ILE A 1 815 ? -20.565 23.812 -18.934 1.00 41.06 815 ILE A C 1
ATOM 6571 O O . ILE A 1 815 ? -19.632 23.441 -18.223 1.00 41.06 815 ILE A O 1
ATOM 6575 N N . SER A 1 816 ? -20.346 24.411 -20.109 1.00 42.03 816 SER A N 1
ATOM 6576 C CA . SER A 1 816 ? -18.997 24.667 -20.635 1.00 42.03 816 SER A CA 1
ATOM 6577 C C . SER A 1 816 ? -18.202 25.636 -19.757 1.00 42.03 816 SER A C 1
ATOM 6579 O O . SER A 1 816 ? -16.990 25.479 -19.610 1.00 42.03 816 SER A O 1
ATOM 6581 N N . ASN A 1 817 ? -18.863 26.620 -19.144 1.00 44.03 817 ASN A N 1
ATOM 6582 C CA . ASN A 1 817 ? -18.216 27.569 -18.242 1.00 44.03 817 ASN A CA 1
ATOM 6583 C C . ASN A 1 817 ? -17.861 26.960 -16.880 1.00 44.03 817 ASN A C 1
ATOM 6585 O O . ASN A 1 817 ? -16.845 27.356 -16.311 1.00 44.03 817 ASN A O 1
ATOM 6589 N N . GLU A 1 818 ? -18.622 25.986 -16.380 1.00 43.19 818 GLU A N 1
ATOM 6590 C CA . GLU A 1 818 ? -18.261 25.241 -15.165 1.00 43.19 818 GLU A CA 1
ATOM 6591 C C . GLU A 1 818 ? -17.187 24.177 -15.424 1.00 43.19 818 GLU A C 1
ATOM 6593 O O . GLU A 1 818 ? -16.230 24.064 -14.659 1.00 43.19 818 GLU A O 1
ATOM 6598 N N . LEU A 1 819 ? -17.239 23.472 -16.559 1.00 39.91 819 LEU A N 1
ATOM 6599 C CA . LEU A 1 819 ? -16.200 22.507 -16.946 1.00 39.91 819 LEU A CA 1
ATOM 6600 C C . LEU A 1 819 ? -14.827 23.165 -17.159 1.00 39.91 819 LEU A C 1
ATOM 6602 O O . LEU A 1 819 ? -13.800 22.544 -16.886 1.00 39.91 819 LEU A O 1
ATOM 6606 N N . ARG A 1 820 ? -14.792 24.442 -17.571 1.00 42.97 820 ARG A N 1
ATOM 6607 C CA . ARG A 1 820 ? -13.562 25.257 -17.644 1.00 42.97 820 ARG A CA 1
ATOM 6608 C C . ARG A 1 820 ? -12.934 25.552 -16.276 1.00 42.97 820 ARG A C 1
ATOM 6610 O O . ARG A 1 820 ? -11.767 25.935 -16.235 1.00 42.97 820 ARG A O 1
ATOM 6617 N N . LYS A 1 821 ? -13.674 25.394 -15.173 1.00 39.25 821 LYS A N 1
ATOM 6618 C CA . LYS A 1 821 ? -13.197 25.650 -13.803 1.00 39.25 821 LYS A CA 1
ATOM 6619 C C . LYS A 1 821 ? -12.639 24.397 -13.116 1.00 39.25 821 LYS A C 1
ATOM 6621 O O . LYS A 1 821 ? -12.005 24.518 -12.070 1.00 39.25 821 LYS A O 1
ATOM 6626 N N . CYS A 1 822 ? -12.830 23.205 -13.687 1.00 36.38 822 CYS A N 1
ATOM 6627 C CA . CYS A 1 822 ? -12.323 21.952 -13.126 1.00 36.38 822 CYS A CA 1
ATOM 6628 C C . CYS A 1 822 ? -10.877 21.646 -13.575 1.00 36.38 822 CYS A C 1
ATOM 6630 O O . CYS A 1 822 ? -10.510 21.922 -14.719 1.00 36.38 822 CYS A O 1
ATOM 6632 N N . PRO A 1 823 ? -10.048 20.999 -12.729 1.00 42.66 823 PRO A N 1
ATOM 6633 C CA . PRO A 1 823 ? -8.742 20.495 -13.146 1.00 42.66 823 PRO A CA 1
ATOM 6634 C C . PRO A 1 823 ? -8.889 19.492 -14.297 1.00 42.66 823 PRO A C 1
ATOM 6636 O O . PRO A 1 823 ? -9.700 18.566 -14.222 1.00 42.66 823 PRO A O 1
ATOM 6639 N N . ALA A 1 824 ? -8.065 19.631 -15.340 1.00 39.69 824 ALA A N 1
ATOM 6640 C CA . ALA A 1 824 ? -8.124 18.804 -16.552 1.00 39.69 824 ALA A CA 1
ATOM 6641 C C . ALA A 1 824 ? -8.058 17.286 -16.277 1.00 39.69 824 ALA A C 1
ATOM 6643 O O . ALA A 1 824 ? -8.543 16.485 -17.071 1.00 39.69 824 ALA A O 1
ATOM 6644 N N . THR A 1 825 ? -7.481 16.878 -15.147 1.00 38.75 825 THR A N 1
ATOM 6645 C CA . THR A 1 825 ? -7.395 15.485 -14.688 1.00 38.75 825 THR A CA 1
ATOM 6646 C C . THR A 1 825 ? -8.724 14.928 -14.168 1.00 38.75 825 THR A C 1
ATOM 6648 O O . THR A 1 825 ? -9.043 13.780 -14.463 1.00 38.75 825 THR A O 1
ATOM 6651 N N . ALA A 1 826 ? -9.534 15.730 -13.470 1.00 40.66 826 ALA A N 1
ATOM 6652 C CA . ALA A 1 826 ? -10.849 15.316 -12.971 1.00 40.66 826 ALA A CA 1
ATOM 6653 C C . ALA A 1 826 ? -11.869 15.185 -14.113 1.00 40.66 826 ALA A C 1
ATOM 6655 O O . ALA A 1 826 ? -12.623 14.216 -14.174 1.00 40.66 826 ALA A O 1
ATOM 6656 N N . VAL A 1 827 ? -11.816 16.116 -15.072 1.00 39.94 827 VAL A N 1
ATOM 6657 C CA . VAL A 1 827 ? -12.614 16.053 -16.305 1.00 39.94 827 VAL A CA 1
ATOM 6658 C C . VAL A 1 827 ? -12.216 14.821 -17.131 1.00 39.94 827 VAL A C 1
ATOM 6660 O O . VAL A 1 827 ? -13.086 14.117 -17.633 1.00 39.94 827 VAL A O 1
ATOM 6663 N N . ARG A 1 828 ? -10.917 14.487 -17.207 1.00 40.59 828 ARG A N 1
ATOM 6664 C CA . ARG A 1 828 ? -10.432 13.272 -17.890 1.00 40.59 828 ARG A CA 1
ATOM 6665 C C . ARG A 1 828 ? -10.939 11.975 -17.262 1.00 40.59 828 ARG A C 1
ATOM 6667 O O . ARG A 1 828 ? -11.365 11.101 -18.008 1.00 40.59 828 ARG A O 1
ATOM 6674 N N . GLU A 1 829 ? -10.905 11.826 -15.938 1.00 42.19 829 GLU A N 1
ATOM 6675 C CA . GLU A 1 829 ? -11.360 10.583 -15.291 1.00 42.19 829 GLU A CA 1
ATOM 6676 C C . GLU A 1 829 ? -12.892 10.437 -15.303 1.00 42.19 829 GLU A C 1
ATOM 6678 O O . GLU A 1 829 ? -13.393 9.336 -15.527 1.00 42.19 829 GLU A O 1
ATOM 6683 N N . ALA A 1 830 ? -13.649 11.536 -15.192 1.00 39.88 830 ALA A N 1
ATOM 6684 C CA . ALA A 1 830 ? -15.106 11.510 -15.354 1.00 39.88 830 ALA A CA 1
ATOM 6685 C C . ALA A 1 830 ? -15.525 11.127 -16.788 1.00 39.88 830 ALA A C 1
ATOM 6687 O O . ALA A 1 830 ? -16.385 10.266 -16.975 1.00 39.88 830 ALA A O 1
ATOM 6688 N N . VAL A 1 831 ? -14.864 11.698 -17.804 1.00 39.59 831 VAL A N 1
ATOM 6689 C CA . VAL A 1 831 ? -15.095 11.360 -19.221 1.00 39.59 831 VAL A CA 1
ATOM 6690 C C . VAL A 1 831 ? -14.694 9.913 -19.512 1.00 39.59 831 VAL A C 1
ATOM 6692 O O . VAL A 1 831 ? -15.430 9.193 -20.176 1.00 39.59 831 VAL A O 1
ATOM 6695 N N . LYS A 1 832 ? -13.574 9.437 -18.966 1.00 39.59 832 LYS A N 1
ATOM 6696 C CA . LYS A 1 832 ? -13.112 8.050 -19.121 1.00 39.59 832 LYS A CA 1
ATOM 6697 C C . LYS A 1 832 ? -14.079 7.037 -18.498 1.00 39.59 832 LYS A C 1
ATOM 6699 O O . LYS A 1 832 ? -14.352 6.013 -19.120 1.00 39.59 832 LYS A O 1
ATOM 6704 N N . MET A 1 833 ? -14.642 7.329 -17.324 1.00 38.28 833 MET A N 1
ATOM 6705 C CA . MET A 1 833 ? -15.653 6.478 -16.679 1.00 38.28 833 MET A CA 1
ATOM 6706 C C . MET A 1 833 ? -16.990 6.478 -17.436 1.00 38.28 833 MET A C 1
ATOM 6708 O O . MET A 1 833 ? -17.595 5.417 -17.582 1.00 38.28 833 MET A O 1
ATOM 6712 N N . ALA A 1 834 ? -17.414 7.622 -17.983 1.00 37.59 834 ALA A N 1
ATOM 6713 C CA . ALA A 1 834 ? -18.605 7.717 -18.831 1.00 37.59 834 ALA A CA 1
ATOM 6714 C C . ALA A 1 834 ? -18.430 6.964 -20.164 1.00 37.59 834 ALA A C 1
ATOM 6716 O O . ALA A 1 834 ? -19.306 6.203 -20.560 1.00 37.59 834 ALA A O 1
ATOM 6717 N N . VAL A 1 835 ? -17.265 7.086 -20.810 1.00 37.38 835 VAL A N 1
ATOM 6718 C CA . VAL A 1 835 ? -16.929 6.384 -22.062 1.00 37.38 835 VAL A CA 1
ATOM 6719 C C . VAL A 1 835 ? -16.848 4.867 -21.857 1.00 37.38 835 VAL A C 1
ATOM 6721 O O . VAL A 1 835 ? -17.384 4.115 -22.664 1.00 37.38 835 VAL A O 1
ATOM 6724 N N . ILE A 1 836 ? -16.247 4.394 -20.758 1.00 38.47 836 ILE A N 1
ATOM 6725 C CA . ILE A 1 836 ? -16.221 2.960 -20.419 1.00 38.47 836 ILE A CA 1
ATOM 6726 C C . ILE A 1 836 ? -17.635 2.431 -20.134 1.00 38.47 836 ILE A C 1
ATOM 6728 O O . ILE A 1 836 ? -17.950 1.307 -20.516 1.00 38.47 836 ILE A O 1
ATOM 6732 N N . HIS A 1 837 ? -18.497 3.210 -19.478 1.00 40.00 837 HIS A N 1
ATOM 6733 C CA . HIS A 1 837 ? -19.885 2.814 -19.224 1.00 40.00 837 HIS A CA 1
ATOM 6734 C C . HIS A 1 837 ? -20.709 2.716 -20.520 1.00 40.00 837 HIS A C 1
ATOM 6736 O O . HIS A 1 837 ? -21.519 1.805 -20.665 1.00 40.00 837 HIS A O 1
ATOM 6742 N N . GLU A 1 838 ? -20.441 3.594 -21.484 1.00 39.22 838 GLU A N 1
ATOM 6743 C CA . GLU A 1 838 ? -21.237 3.729 -22.704 1.00 39.22 838 GLU A CA 1
ATOM 6744 C C . GLU A 1 838 ? -20.796 2.796 -23.840 1.00 39.22 838 GLU A C 1
ATOM 6746 O O . GLU A 1 838 ? -21.635 2.264 -24.560 1.00 39.22 838 GLU A O 1
ATOM 6751 N N . ILE A 1 839 ? -19.501 2.471 -23.926 1.00 39.31 839 ILE A N 1
ATOM 6752 C CA . ILE A 1 839 ? -18.977 1.381 -24.776 1.00 39.31 839 ILE A CA 1
ATOM 6753 C C . ILE A 1 839 ? -19.563 0.015 -24.365 1.00 39.31 839 ILE A C 1
ATOM 6755 O O . ILE A 1 839 ? -19.623 -0.906 -25.178 1.00 39.31 839 ILE A O 1
ATOM 6759 N N . ASN A 1 840 ? -20.026 -0.115 -23.117 1.00 41.59 840 ASN A N 1
ATOM 6760 C CA . ASN A 1 840 ? -20.724 -1.302 -22.623 1.00 41.59 840 ASN A CA 1
ATOM 6761 C C . ASN A 1 840 ? -22.236 -1.309 -22.935 1.00 41.59 840 ASN A C 1
ATOM 6763 O O . ASN A 1 840 ? -22.919 -2.258 -22.536 1.00 41.59 840 ASN A O 1
ATOM 6767 N N . LYS A 1 841 ? -22.789 -0.301 -23.631 1.00 45.50 841 LYS A N 1
ATOM 6768 C CA . LYS A 1 841 ? -24.162 -0.394 -24.146 1.00 45.50 841 LYS A CA 1
ATOM 6769 C C . LYS A 1 841 ? -24.225 -1.390 -25.304 1.00 45.50 841 LYS A C 1
ATOM 6771 O O . LYS A 1 841 ? -23.312 -1.494 -26.118 1.00 45.50 841 LYS A O 1
ATOM 6776 N N . ARG A 1 842 ? -25.306 -2.175 -25.306 1.00 51.69 842 ARG A N 1
ATOM 6777 C CA . ARG A 1 842 ? -25.546 -3.298 -26.222 1.00 51.69 842 ARG A CA 1
ATOM 6778 C C . ARG A 1 842 ? -25.433 -2.841 -27.688 1.00 51.69 842 ARG A C 1
ATOM 6780 O O . ARG A 1 842 ? -25.922 -1.754 -27.992 1.00 51.69 842 ARG A O 1
ATOM 6787 N N . PRO A 1 843 ? -24.871 -3.653 -28.603 1.00 49.56 843 PRO A N 1
ATOM 6788 C CA . PRO A 1 843 ? -25.113 -3.441 -30.026 1.00 49.56 843 PRO A CA 1
ATOM 6789 C C . PRO A 1 843 ? -26.628 -3.499 -30.289 1.00 49.56 843 PRO A C 1
ATOM 6791 O O . PRO A 1 843 ? -27.337 -4.264 -29.628 1.00 49.56 843 PRO A O 1
ATOM 6794 N N . ALA A 1 844 ? -27.124 -2.689 -31.227 1.00 46.62 844 ALA A N 1
ATOM 6795 C CA . ALA A 1 844 ? -28.510 -2.725 -31.697 1.00 46.62 844 ALA A CA 1
ATOM 6796 C C . ALA A 1 844 ? -28.745 -4.002 -32.525 1.00 46.62 844 ALA A C 1
ATOM 6798 O O . ALA A 1 844 ? -28.916 -3.967 -33.737 1.00 46.62 844 ALA A O 1
ATOM 6799 N N . VAL A 1 845 ? -28.650 -5.164 -31.883 1.00 53.34 845 VAL A N 1
ATOM 6800 C CA . VAL A 1 845 ? -28.981 -6.447 -32.498 1.00 53.34 845 VAL A CA 1
ATOM 6801 C C . VAL A 1 845 ? -30.466 -6.675 -32.260 1.00 53.34 845 VAL A C 1
ATOM 6803 O O . VAL A 1 845 ? -30.941 -6.517 -31.135 1.00 53.34 845 VAL A O 1
ATOM 6806 N N . LEU A 1 846 ? -31.196 -7.025 -33.322 1.00 54.62 846 LEU A N 1
ATOM 6807 C CA . LEU A 1 846 ? -32.596 -7.445 -33.242 1.00 54.62 846 LEU A CA 1
ATOM 6808 C C . LEU A 1 846 ? -32.765 -8.477 -32.116 1.00 54.62 846 LEU A C 1
ATOM 6810 O O . LEU A 1 846 ? -31.952 -9.402 -32.006 1.00 54.62 846 LEU A O 1
ATOM 6814 N N . GLU A 1 847 ? -33.805 -8.315 -31.291 1.00 56.38 847 GLU A N 1
ATOM 6815 C CA . GLU A 1 847 ? -34.096 -9.218 -30.173 1.00 56.38 847 GLU A CA 1
ATOM 6816 C C . GLU A 1 847 ? -33.997 -10.685 -30.636 1.00 56.38 847 GLU A C 1
ATOM 6818 O O . GLU A 1 847 ? -34.630 -11.085 -31.615 1.00 56.38 847 GLU A O 1
ATOM 6823 N N . ASN A 1 848 ? -33.188 -11.483 -29.926 1.00 62.31 848 ASN A N 1
ATOM 6824 C CA . ASN A 1 848 ? -32.956 -12.927 -30.120 1.00 62.31 848 ASN A CA 1
ATOM 6825 C C . ASN A 1 848 ? -31.889 -13.381 -31.140 1.00 62.31 848 ASN A C 1
ATOM 6827 O O . ASN A 1 848 ? -31.771 -14.588 -31.362 1.00 62.31 848 ASN A O 1
ATOM 6831 N N . LYS A 1 849 ? -31.067 -12.497 -31.724 1.00 74.12 849 LYS A N 1
ATOM 6832 C CA . LYS A 1 849 ? -29.905 -12.922 -32.540 1.00 74.12 849 LYS A CA 1
ATOM 6833 C C . LYS A 1 849 ? -28.576 -12.661 -31.829 1.00 74.12 849 LYS A C 1
ATOM 6835 O O . LYS A 1 849 ? -28.404 -11.637 -31.178 1.00 74.12 849 LYS A O 1
ATOM 6840 N N . ALA A 1 850 ? -27.627 -13.589 -31.967 1.00 82.06 850 ALA A N 1
ATOM 6841 C CA . ALA A 1 850 ? -26.253 -13.403 -31.499 1.00 82.06 850 ALA A CA 1
ATOM 6842 C C . ALA A 1 850 ? -25.367 -12.953 -32.665 1.00 82.06 850 ALA A C 1
ATOM 6844 O O . ALA A 1 850 ? -25.364 -13.584 -33.721 1.00 82.06 850 ALA A O 1
ATOM 6845 N N . LEU A 1 851 ? -24.611 -11.883 -32.463 1.00 86.62 851 LEU A N 1
ATOM 6846 C CA . LEU A 1 851 ? -23.629 -11.348 -33.392 1.00 86.62 851 LEU A CA 1
ATOM 6847 C C . LEU A 1 851 ? -22.263 -11.994 -33.141 1.00 86.62 851 LEU A C 1
ATOM 6849 O O . LEU A 1 851 ? -21.770 -12.037 -32.014 1.00 86.62 851 LEU A O 1
ATOM 6853 N N . TRP A 1 852 ? -21.640 -12.506 -34.190 1.00 91.69 852 TRP A N 1
ATOM 6854 C CA . TRP A 1 852 ? -20.343 -13.159 -34.133 1.00 91.69 852 TRP A CA 1
ATOM 6855 C C . TRP A 1 852 ? -19.365 -12.471 -35.068 1.00 91.69 852 TRP A C 1
ATOM 6857 O O . TRP A 1 852 ? -19.617 -12.346 -36.262 1.00 91.69 852 TRP A O 1
ATOM 6867 N N . HIS A 1 853 ? -18.217 -12.075 -34.532 1.00 92.69 853 HIS A N 1
ATOM 6868 C CA . HIS A 1 853 ? -17.140 -11.474 -35.308 1.00 92.69 853 HIS A CA 1
ATOM 6869 C C . HIS A 1 853 ? -16.019 -12.492 -35.509 1.00 92.69 853 HIS A C 1
ATOM 6871 O O . HIS A 1 853 ? -15.329 -12.847 -34.550 1.00 92.69 853 HIS A O 1
ATOM 6877 N N . ILE A 1 854 ? -15.822 -12.948 -36.744 1.00 93.38 854 ILE A N 1
ATOM 6878 C CA . ILE A 1 854 ? -14.657 -13.732 -37.156 1.00 93.38 854 ILE A CA 1
ATOM 6879 C C . ILE A 1 854 ? -13.575 -12.752 -37.601 1.00 93.38 854 ILE A C 1
ATOM 6881 O O . ILE A 1 854 ? -13.774 -11.972 -38.527 1.00 93.38 854 ILE A O 1
ATOM 6885 N N . ILE A 1 855 ? -12.419 -12.772 -36.947 1.00 91.88 855 ILE A N 1
ATOM 6886 C CA . ILE A 1 855 ? -11.318 -11.858 -37.256 1.00 91.88 855 ILE A CA 1
ATOM 6887 C C . ILE A 1 855 ? -10.071 -12.668 -37.583 1.00 91.88 855 ILE A C 1
ATOM 6889 O O . ILE A 1 855 ? -9.606 -13.456 -36.755 1.00 91.88 855 ILE A O 1
ATOM 6893 N N . GLU A 1 856 ? -9.506 -12.463 -38.772 1.00 90.75 856 GLU A N 1
ATOM 6894 C CA . GLU A 1 856 ? -8.230 -13.077 -39.130 1.00 90.75 856 GLU A CA 1
ATOM 6895 C C . GLU A 1 856 ? -7.113 -12.634 -38.189 1.00 90.75 856 GLU A C 1
ATOM 6897 O O . GLU A 1 856 ? -6.947 -11.454 -37.876 1.00 90.75 856 GLU A O 1
ATOM 6902 N N . GLU A 1 857 ? -6.288 -13.591 -37.772 1.00 86.38 857 GLU A N 1
ATOM 6903 C CA . GLU A 1 857 ? -5.185 -13.380 -36.841 1.00 86.38 857 GLU A CA 1
ATOM 6904 C C . GLU A 1 857 ? -4.252 -12.231 -37.263 1.00 86.38 857 GLU A C 1
ATOM 6906 O O . GLU A 1 857 ? -3.717 -11.519 -36.408 1.00 86.38 857 GLU A O 1
ATOM 6911 N N . ARG A 1 858 ? -4.070 -12.025 -38.572 1.00 83.81 858 ARG A N 1
ATOM 6912 C CA . ARG A 1 858 ? -3.228 -10.961 -39.136 1.00 83.81 858 ARG A CA 1
ATOM 6913 C C . ARG A 1 858 ? -3.838 -9.563 -39.016 1.00 83.81 858 ARG A C 1
ATOM 6915 O O . ARG A 1 858 ? -3.080 -8.598 -39.017 1.00 83.81 858 ARG A O 1
ATOM 6922 N N . VAL A 1 859 ? -5.158 -9.441 -38.854 1.00 80.88 859 VAL A N 1
ATOM 6923 C CA . VAL A 1 859 ? -5.844 -8.154 -38.635 1.00 80.88 859 VAL A CA 1
ATOM 6924 C C . VAL A 1 859 ? -5.508 -7.575 -37.251 1.00 80.88 859 VAL A C 1
ATOM 6926 O O . VAL A 1 859 ? -5.491 -6.356 -37.095 1.00 80.88 859 VAL A O 1
ATOM 6929 N N . ILE A 1 860 ? -5.183 -8.422 -36.257 1.00 75.94 860 ILE A N 1
ATOM 6930 C CA . ILE A 1 860 ? -4.922 -8.018 -34.861 1.00 75.94 860 ILE A CA 1
ATOM 6931 C C . ILE A 1 860 ? -3.473 -8.337 -34.427 1.00 75.94 860 ILE A C 1
ATOM 6933 O O . ILE A 1 860 ? -3.061 -9.504 -34.456 1.00 75.94 860 ILE A O 1
ATOM 6937 N N . PRO A 1 861 ? -2.710 -7.369 -33.882 1.00 67.12 861 PRO A N 1
ATOM 6938 C CA . PRO A 1 861 ? -1.376 -7.612 -33.325 1.00 67.12 861 PRO A CA 1
ATOM 6939 C C . PRO A 1 861 ? -1.345 -8.647 -32.177 1.00 67.12 861 PRO A C 1
ATOM 6941 O O . PRO A 1 861 ? -2.167 -8.623 -31.258 1.00 67.12 861 PRO A O 1
ATOM 6944 N N . THR A 1 862 ? -0.334 -9.530 -32.167 1.00 66.31 862 THR A N 1
ATOM 6945 C CA . THR A 1 862 ? -0.175 -10.651 -31.209 1.00 66.31 862 THR A CA 1
ATOM 6946 C C . THR A 1 862 ? -0.332 -10.304 -29.717 1.00 66.31 862 THR A C 1
ATOM 6948 O O . THR A 1 862 ? -0.983 -11.080 -29.016 1.00 66.31 862 THR A O 1
ATOM 6951 N N . PRO A 1 863 ? 0.188 -9.175 -29.186 1.00 59.53 863 PRO A N 1
ATOM 6952 C CA . PRO A 1 863 ? 0.072 -8.851 -27.757 1.00 59.53 863 PRO A CA 1
ATOM 6953 C C . PRO A 1 863 ? -1.367 -8.622 -27.264 1.00 59.53 863 PRO A C 1
ATOM 6955 O O . PRO A 1 863 ? -1.615 -8.647 -26.060 1.00 59.53 863 PRO A O 1
ATOM 6958 N N . GLN A 1 864 ? -2.314 -8.377 -28.174 1.00 63.06 864 GLN A N 1
ATOM 6959 C CA . GLN A 1 864 ? -3.654 -7.875 -27.846 1.00 63.06 864 GLN A CA 1
ATOM 6960 C C . GLN A 1 864 ? -4.735 -8.956 -27.901 1.00 63.06 864 GLN A C 1
ATOM 6962 O O . GLN A 1 864 ? -5.787 -8.824 -27.270 1.00 63.06 864 GLN A O 1
ATOM 6967 N N . ARG A 1 865 ? -4.446 -10.059 -28.599 1.00 70.19 865 ARG A N 1
ATOM 6968 C CA . ARG A 1 865 ? -5.399 -11.133 -28.898 1.00 70.19 865 ARG A CA 1
ATOM 6969 C C . ARG A 1 865 ? -6.007 -11.748 -27.640 1.00 70.19 865 ARG A C 1
ATOM 6971 O O . ARG A 1 865 ? -7.213 -11.942 -27.577 1.00 70.19 865 ARG A O 1
ATOM 6978 N N . SER A 1 866 ? -5.212 -12.005 -26.599 1.00 65.69 866 SER A N 1
ATOM 6979 C CA . SER A 1 866 ? -5.710 -12.691 -25.400 1.00 65.69 866 SER A CA 1
ATOM 6980 C C . SER A 1 866 ? -6.563 -11.803 -24.495 1.00 65.69 866 SER A C 1
ATOM 6982 O O . SER A 1 866 ? -7.521 -12.284 -23.899 1.00 65.69 866 SER A O 1
ATOM 6984 N N . THR A 1 867 ? -6.231 -10.520 -24.354 1.00 65.81 867 THR A N 1
ATOM 6985 C CA . THR A 1 867 ? -6.812 -9.668 -23.301 1.00 65.81 867 THR A CA 1
ATOM 6986 C C . THR A 1 867 ? -8.230 -9.216 -23.642 1.00 65.81 867 THR A C 1
ATOM 6988 O O . THR A 1 867 ? -9.108 -9.256 -22.780 1.00 65.81 867 THR A O 1
ATOM 6991 N N . ILE A 1 868 ? -8.473 -8.829 -24.897 1.00 63.31 868 ILE A N 1
ATOM 6992 C CA . ILE A 1 868 ? -9.776 -8.310 -25.336 1.00 63.31 868 ILE A CA 1
ATOM 6993 C C . ILE A 1 868 ? -10.736 -9.445 -25.694 1.00 63.31 868 ILE A C 1
ATOM 6995 O O . ILE A 1 868 ? -11.871 -9.411 -25.228 1.00 63.31 868 ILE A O 1
ATOM 6999 N N . VAL A 1 869 ? -10.284 -10.502 -26.384 1.00 72.25 869 VAL A N 1
ATOM 7000 C CA . VAL A 1 869 ? -11.113 -11.704 -26.618 1.00 72.25 869 VAL A CA 1
ATOM 7001 C C . VAL A 1 869 ? -11.575 -12.292 -25.293 1.00 72.25 869 VAL A C 1
ATOM 7003 O O . VAL A 1 869 ? -12.752 -12.598 -25.128 1.00 72.25 869 VAL A O 1
ATOM 7006 N N . THR A 1 870 ? -10.680 -12.378 -24.300 1.00 72.44 870 THR A N 1
ATOM 7007 C CA . THR A 1 870 ? -11.074 -12.834 -22.962 1.00 72.44 870 THR A CA 1
ATOM 7008 C C . THR A 1 870 ? -12.090 -11.893 -22.333 1.00 72.44 870 THR A C 1
ATOM 7010 O O . THR A 1 870 ? -12.996 -12.387 -21.678 1.00 72.44 870 THR A O 1
ATOM 7013 N N . ARG A 1 871 ? -11.983 -10.572 -22.523 1.00 70.94 871 ARG A N 1
ATOM 7014 C CA . ARG A 1 871 ? -12.922 -9.591 -21.960 1.00 70.94 871 ARG A CA 1
ATOM 7015 C C . ARG A 1 871 ? -14.307 -9.683 -22.608 1.00 70.94 871 ARG A C 1
ATOM 7017 O O . ARG A 1 871 ? -15.270 -9.895 -21.879 1.00 70.94 871 ARG A O 1
ATOM 7024 N N . VAL A 1 872 ? -14.401 -9.593 -23.936 1.00 68.12 872 VAL A N 1
ATOM 7025 C CA . VAL A 1 872 ? -15.676 -9.653 -24.679 1.00 68.12 872 VAL A CA 1
ATOM 7026 C C . VAL A 1 872 ? -16.346 -11.014 -24.477 1.00 68.12 872 VAL A C 1
ATOM 7028 O O . VAL A 1 872 ? -17.485 -11.086 -24.022 1.00 68.12 872 VAL A O 1
ATOM 7031 N N . ASN A 1 873 ? -15.598 -12.112 -24.635 1.00 77.44 873 ASN A N 1
ATOM 7032 C CA . ASN A 1 873 ? -16.152 -13.455 -24.442 1.00 77.44 873 ASN A CA 1
ATOM 7033 C C . ASN A 1 873 ? -16.395 -13.797 -22.957 1.00 77.44 873 ASN A C 1
ATOM 7035 O O . ASN A 1 873 ? -17.078 -14.774 -22.651 1.00 77.44 873 ASN A O 1
ATOM 7039 N N . LYS A 1 874 ? -15.822 -13.055 -21.996 1.00 74.00 874 LYS A N 1
ATOM 7040 C CA . LYS A 1 874 ? -16.170 -13.186 -20.569 1.00 74.00 874 LYS A CA 1
ATOM 7041 C C . LYS A 1 874 ? -17.519 -12.536 -20.285 1.00 74.00 874 LYS A C 1
ATOM 7043 O O . LYS A 1 874 ? -18.344 -13.191 -19.664 1.00 74.00 874 LYS A O 1
ATOM 7048 N N . VAL A 1 875 ? -17.764 -11.329 -20.798 1.00 62.06 875 VAL A N 1
ATOM 7049 C CA . VAL A 1 875 ? -19.078 -10.672 -20.692 1.00 62.06 875 VAL A CA 1
ATOM 7050 C C . VAL A 1 875 ? -20.166 -11.545 -21.327 1.00 62.06 875 VAL A C 1
ATOM 7052 O O . VAL A 1 875 ? -21.224 -11.711 -20.728 1.00 62.06 875 VAL A O 1
ATOM 7055 N N . PHE A 1 876 ? -19.864 -12.204 -22.455 1.00 64.69 876 PHE A N 1
ATOM 7056 C CA . PHE A 1 876 ? -20.759 -13.192 -23.065 1.00 64.69 876 PHE A CA 1
ATOM 7057 C C . PHE A 1 876 ? -21.065 -14.391 -22.155 1.00 64.69 876 PHE A C 1
ATOM 7059 O O . PHE A 1 876 ? -22.204 -14.822 -22.034 1.00 64.69 876 PHE A O 1
ATOM 7066 N N . ARG A 1 877 ? -20.051 -14.935 -21.471 1.00 64.94 877 ARG A N 1
ATOM 7067 C CA . ARG A 1 877 ? -20.228 -16.081 -20.560 1.00 64.94 877 ARG A CA 1
ATOM 7068 C C . ARG A 1 877 ? -20.969 -15.729 -19.272 1.00 64.94 877 ARG A C 1
ATOM 7070 O O . ARG A 1 877 ? -21.626 -16.593 -18.701 1.00 64.94 877 ARG A O 1
ATOM 7077 N N . GLU A 1 878 ? -20.819 -14.499 -18.794 1.00 62.44 878 GLU A N 1
ATOM 7078 C CA . GLU A 1 878 ? -21.404 -14.034 -17.532 1.00 62.44 878 GLU A CA 1
ATOM 7079 C C . GLU A 1 878 ? -22.851 -13.548 -17.690 1.00 62.44 878 GLU A C 1
ATOM 7081 O O . GLU A 1 878 ? -23.565 -13.443 -16.694 1.00 62.44 878 GLU A O 1
ATOM 7086 N N . ASN A 1 879 ? -23.307 -13.296 -18.920 1.00 56.84 879 ASN A N 1
ATOM 7087 C CA . ASN A 1 879 ? -24.641 -12.783 -19.198 1.00 56.84 879 ASN A CA 1
ATOM 7088 C C . ASN A 1 879 ? -25.305 -13.619 -20.303 1.00 56.84 879 ASN A C 1
ATOM 7090 O O . ASN A 1 879 ? -24.918 -13.518 -21.462 1.00 56.84 879 ASN A O 1
ATOM 7094 N N . LYS A 1 880 ? -26.298 -14.454 -19.951 1.00 54.47 880 LYS A N 1
ATOM 7095 C CA . LYS A 1 880 ? -26.978 -15.356 -20.908 1.00 54.47 880 LYS A CA 1
ATOM 7096 C C . LYS A 1 880 ? -27.666 -14.620 -22.068 1.00 54.47 880 LYS A C 1
ATOM 7098 O O . LYS A 1 880 ? -27.898 -15.237 -23.100 1.00 54.47 880 LYS A O 1
ATOM 7103 N N . ASP A 1 881 ? -27.908 -13.320 -21.909 1.00 55.38 881 ASP A N 1
ATOM 7104 C CA . ASP A 1 881 ? -28.522 -12.441 -22.912 1.00 55.38 881 ASP A CA 1
ATOM 7105 C C . ASP A 1 881 ? -27.486 -11.637 -23.725 1.00 55.38 881 ASP A C 1
ATOM 7107 O O . ASP A 1 881 ? -27.832 -10.675 -24.415 1.00 55.38 881 ASP A O 1
ATOM 7111 N N . ALA A 1 882 ? -26.190 -11.940 -23.599 1.00 55.44 882 ALA A N 1
ATOM 7112 C CA . ALA A 1 882 ? -25.160 -11.232 -24.346 1.00 55.44 882 ALA A CA 1
ATOM 7113 C C . ALA A 1 882 ? -25.236 -11.563 -25.843 1.00 55.44 882 ALA A C 1
ATOM 7115 O O . ALA A 1 882 ? -25.129 -12.715 -26.251 1.00 55.44 882 ALA A O 1
ATOM 7116 N N . ALA A 1 883 ? -25.369 -10.521 -26.661 1.00 69.62 883 ALA A N 1
ATOM 7117 C CA . ALA A 1 883 ? -25.615 -10.628 -28.093 1.00 69.62 883 ALA A CA 1
ATOM 7118 C C . ALA A 1 883 ? -24.342 -10.591 -28.961 1.00 69.62 883 ALA A C 1
ATOM 7120 O O . ALA A 1 883 ? -24.475 -10.410 -30.161 1.00 69.62 883 ALA A O 1
ATOM 7121 N N . GLU A 1 884 ? -23.125 -10.714 -28.411 1.00 84.50 884 GLU A N 1
ATOM 7122 C CA . GLU A 1 884 ? -21.882 -10.523 -29.187 1.00 84.50 884 GLU A CA 1
ATOM 7123 C C . GLU A 1 884 ? -20.727 -11.444 -28.741 1.00 84.50 884 GLU A C 1
ATOM 7125 O O . GLU A 1 884 ? -20.429 -11.540 -27.546 1.00 84.50 884 GLU A O 1
ATOM 7130 N N . LYS A 1 885 ? -20.045 -12.100 -29.692 1.00 88.31 885 LYS A N 1
ATOM 7131 C CA . LYS A 1 885 ? -18.888 -12.989 -29.452 1.00 88.31 885 LYS A CA 1
ATOM 7132 C C . LYS A 1 885 ? -17.808 -12.796 -30.522 1.00 88.31 885 LYS A C 1
ATOM 7134 O O . LYS A 1 885 ? -18.109 -12.534 -31.683 1.00 88.31 885 LYS A O 1
ATOM 7139 N N . ILE A 1 886 ? -16.536 -12.933 -30.137 1.00 89.88 886 ILE A N 1
ATOM 7140 C CA . ILE A 1 886 ? -15.392 -12.792 -31.054 1.00 89.88 886 ILE A CA 1
ATOM 7141 C C . ILE A 1 886 ? -14.678 -14.133 -31.215 1.00 89.88 886 ILE A C 1
ATOM 7143 O O . ILE A 1 886 ? -14.307 -14.777 -30.225 1.00 89.88 886 ILE A O 1
ATOM 7147 N N . TRP A 1 887 ? -14.420 -14.497 -32.469 1.00 91.88 887 TRP A N 1
ATOM 7148 C CA . TRP A 1 887 ? -13.598 -15.624 -32.884 1.00 91.88 887 TRP A CA 1
ATOM 7149 C C . TRP A 1 887 ? -12.368 -15.116 -33.642 1.00 91.88 887 TRP A C 1
ATOM 7151 O O . TRP A 1 887 ? -12.499 -14.508 -34.698 1.00 91.88 887 TRP A O 1
ATOM 7161 N N . ILE A 1 888 ? -11.159 -15.385 -33.140 1.00 89.81 888 ILE A N 1
ATOM 7162 C CA . ILE A 1 888 ? -9.929 -15.120 -33.905 1.00 89.81 888 ILE A CA 1
ATOM 7163 C C . ILE A 1 888 ? -9.555 -16.383 -34.673 1.00 89.81 888 ILE A C 1
ATOM 7165 O O . ILE A 1 888 ? -9.320 -17.422 -34.053 1.00 89.81 888 ILE A O 1
ATOM 7169 N N . ILE A 1 889 ? -9.504 -16.301 -36.002 1.00 89.94 889 ILE A N 1
ATOM 7170 C CA . ILE A 1 889 ? -9.079 -17.420 -36.844 1.00 89.94 889 ILE A CA 1
ATOM 7171 C C . ILE A 1 889 ? -7.564 -17.373 -37.057 1.00 89.94 889 ILE A C 1
ATOM 7173 O O . ILE A 1 889 ? -7.024 -16.375 -37.531 1.00 89.94 889 ILE A O 1
ATOM 7177 N N . GLU A 1 890 ? -6.886 -18.445 -36.644 1.00 86.06 890 GLU A N 1
ATOM 7178 C CA . GLU A 1 890 ? -5.435 -18.600 -36.788 1.00 86.06 890 GLU A CA 1
ATOM 7179 C C . GLU A 1 890 ? -5.034 -18.717 -38.261 1.00 86.06 890 GLU A C 1
ATOM 7181 O O . GLU A 1 890 ? -5.788 -19.232 -39.091 1.00 86.06 890 GLU A O 1
ATOM 7186 N N . GLU A 1 891 ? -3.826 -18.260 -38.581 1.00 80.62 891 GLU A N 1
ATOM 7187 C CA . GLU A 1 891 ? -3.296 -18.301 -39.941 1.00 80.62 891 GLU A CA 1
ATOM 7188 C C . GLU A 1 891 ? -3.311 -19.731 -40.519 1.00 80.62 891 GLU A C 1
ATOM 7190 O O . GLU A 1 891 ? -2.782 -20.668 -39.920 1.00 80.62 891 GLU A O 1
ATOM 7195 N N . GLY A 1 892 ? -3.929 -19.898 -41.693 1.00 78.88 892 GLY A N 1
ATOM 7196 C CA . GLY A 1 892 ? -4.038 -21.185 -42.390 1.00 78.88 892 GLY A CA 1
ATOM 7197 C C . GLY A 1 892 ? -5.238 -22.054 -41.995 1.00 78.88 892 GLY A C 1
ATOM 7198 O O . GLY A 1 892 ? -5.408 -23.125 -42.575 1.00 78.88 892 GLY A O 1
ATOM 7199 N N . LYS A 1 893 ? -6.085 -21.626 -41.048 1.00 87.00 893 LYS A N 1
ATOM 7200 C CA . LYS A 1 893 ? -7.371 -22.293 -40.778 1.00 87.00 893 LYS A CA 1
ATOM 7201 C C . LYS A 1 893 ? -8.456 -21.829 -41.753 1.00 87.00 893 LYS A C 1
ATOM 7203 O O . LYS A 1 893 ? -8.451 -20.682 -42.191 1.00 87.00 893 LYS A O 1
ATOM 7208 N N . SER A 1 894 ? -9.393 -22.724 -42.068 1.00 91.00 894 SER A N 1
ATOM 7209 C CA . SER A 1 894 ? -10.508 -22.444 -42.978 1.00 91.00 894 SER A CA 1
ATOM 7210 C C . SER A 1 894 ? -11.558 -21.540 -42.323 1.00 91.00 894 SER A C 1
ATOM 7212 O O . SER A 1 894 ? -12.075 -21.852 -41.248 1.00 91.00 894 SER A O 1
ATOM 7214 N N . ILE A 1 895 ? -11.891 -20.423 -42.980 1.00 91.38 895 ILE A N 1
ATOM 7215 C CA . ILE A 1 895 ? -12.974 -19.519 -42.552 1.00 91.38 895 ILE A CA 1
ATOM 7216 C C . ILE A 1 895 ? -14.324 -20.242 -42.614 1.00 91.38 895 ILE A C 1
ATOM 7218 O O . ILE A 1 895 ? -15.163 -20.061 -41.732 1.00 91.38 895 ILE A O 1
ATOM 7222 N N . GLU A 1 896 ? -14.512 -21.104 -43.612 1.00 92.19 896 GLU A N 1
ATOM 7223 C CA . GLU A 1 896 ? -15.713 -21.924 -43.768 1.00 92.19 896 GLU A CA 1
ATOM 7224 C C . GLU A 1 896 ? -15.933 -22.857 -42.569 1.00 92.19 896 GLU A C 1
ATOM 7226 O O . GLU A 1 896 ? -17.048 -22.945 -42.055 1.00 92.19 896 GLU A O 1
ATOM 7231 N N . ASP A 1 897 ? -14.872 -23.478 -42.045 1.00 91.44 897 ASP A N 1
ATOM 7232 C CA . ASP A 1 897 ? -14.974 -24.335 -40.857 1.00 91.44 897 ASP A CA 1
ATOM 7233 C C . ASP A 1 897 ? -15.418 -23.543 -39.622 1.00 91.44 897 ASP A C 1
ATOM 7235 O O . ASP A 1 897 ? -16.277 -24.008 -38.867 1.00 91.44 897 ASP A O 1
ATOM 7239 N N . ALA A 1 898 ? -14.885 -22.327 -39.444 1.00 92.44 898 ALA A N 1
ATOM 7240 C CA . ALA A 1 898 ? -15.273 -21.441 -38.348 1.00 92.44 898 ALA A CA 1
ATOM 7241 C C . ALA A 1 898 ? -16.748 -21.015 -38.458 1.00 92.44 898 ALA A C 1
ATOM 7243 O O . ALA A 1 898 ? -17.476 -21.049 -37.466 1.00 92.44 898 ALA A O 1
ATOM 7244 N N . ILE A 1 899 ? -17.220 -20.683 -39.664 1.00 93.50 899 ILE A N 1
ATOM 7245 C CA . ILE A 1 899 ? -18.637 -20.380 -39.927 1.00 93.50 899 ILE A CA 1
ATOM 7246 C C . ILE A 1 899 ? -19.514 -21.594 -39.601 1.00 93.50 899 ILE A C 1
ATOM 7248 O O . ILE A 1 899 ? -20.523 -21.463 -38.905 1.00 93.50 899 ILE A O 1
ATOM 7252 N N . ASN A 1 900 ? -19.124 -22.783 -40.064 1.00 92.75 900 ASN A N 1
ATOM 7253 C CA . ASN A 1 900 ? -19.861 -24.023 -39.834 1.00 92.75 900 ASN A CA 1
ATOM 7254 C C . ASN A 1 900 ? -19.902 -24.408 -38.350 1.00 92.75 900 ASN A C 1
ATOM 7256 O O . ASN A 1 900 ? -20.884 -24.980 -37.881 1.00 92.75 900 ASN A O 1
ATOM 7260 N N . GLU A 1 901 ? -18.849 -24.129 -37.585 1.00 92.50 901 GLU A N 1
ATOM 7261 C CA . GLU A 1 901 ? -18.834 -24.328 -36.135 1.00 92.50 901 GLU A CA 1
ATOM 7262 C C . GLU A 1 901 ? -19.745 -23.327 -35.411 1.00 92.50 901 GLU A C 1
ATOM 7264 O O . GLU A 1 901 ? -20.572 -23.742 -34.598 1.00 92.50 901 GLU A O 1
ATOM 7269 N N . ILE A 1 902 ? -19.689 -22.042 -35.778 1.00 92.06 902 ILE A N 1
ATOM 7270 C CA . ILE A 1 902 ? -20.570 -21.008 -35.215 1.00 92.06 902 ILE A CA 1
ATOM 7271 C C . ILE A 1 902 ? -22.038 -21.324 -35.502 1.00 92.06 902 ILE A C 1
ATOM 7273 O O . ILE A 1 902 ? -22.858 -21.244 -34.593 1.00 92.06 902 ILE A O 1
ATOM 7277 N N . ARG A 1 903 ? -22.382 -21.739 -36.726 1.00 91.75 903 ARG A N 1
ATOM 7278 C CA . ARG A 1 903 ? -23.760 -22.112 -37.094 1.00 91.75 903 ARG A CA 1
ATOM 7279 C C . ARG A 1 903 ? -24.243 -23.381 -36.400 1.00 91.75 903 ARG A C 1
ATOM 7281 O O . ARG A 1 903 ? -25.430 -23.494 -36.112 1.00 91.75 903 ARG A O 1
ATOM 7288 N N . ARG A 1 904 ? -23.342 -24.322 -36.097 1.00 90.50 904 ARG A N 1
ATOM 7289 C CA . ARG A 1 904 ? -23.663 -25.488 -35.258 1.00 90.50 904 ARG A CA 1
ATOM 7290 C C . ARG A 1 904 ? -23.947 -25.083 -33.812 1.00 90.50 904 ARG A C 1
ATOM 7292 O O . ARG A 1 904 ? -24.857 -25.642 -33.210 1.00 90.50 904 ARG A O 1
ATOM 7299 N N . GLU A 1 905 ? -23.196 -24.123 -33.265 1.00 87.19 905 GLU A N 1
ATOM 7300 C CA . GLU A 1 905 ? -23.422 -23.592 -31.910 1.00 87.19 905 GLU A CA 1
ATOM 7301 C C . GLU A 1 905 ? -24.678 -22.703 -31.848 1.00 87.19 905 GLU A C 1
ATOM 7303 O O . GLU A 1 905 ? -25.433 -22.759 -30.878 1.00 87.19 905 GLU A O 1
ATOM 7308 N N . ASN A 1 906 ? -24.920 -21.893 -32.881 1.00 86.19 906 ASN A N 1
ATOM 7309 C CA . ASN A 1 906 ? -26.055 -20.985 -32.988 1.00 86.19 906 ASN A CA 1
ATOM 7310 C C . ASN A 1 906 ? -26.514 -20.840 -34.458 1.00 86.19 906 ASN A C 1
ATOM 7312 O O . ASN A 1 906 ? -25.956 -20.028 -35.203 1.00 86.19 906 ASN A O 1
ATOM 7316 N N . PRO A 1 907 ? -27.566 -21.573 -34.874 1.00 86.62 907 PRO A N 1
ATOM 7317 C CA . PRO A 1 907 ? -28.065 -21.561 -36.254 1.00 86.62 907 PRO A CA 1
ATOM 7318 C C . PRO A 1 907 ? -28.544 -20.193 -36.758 1.00 86.62 907 PRO A C 1
ATOM 7320 O O . PRO A 1 907 ? -28.624 -19.981 -37.965 1.00 86.62 907 PRO A O 1
ATOM 7323 N N . TYR A 1 908 ? -28.857 -19.266 -35.848 1.00 85.06 908 TYR A N 1
ATOM 7324 C CA . TYR A 1 908 ? -29.375 -17.931 -36.159 1.00 85.06 908 TYR A CA 1
ATOM 7325 C C . TYR A 1 908 ? -28.338 -16.821 -35.935 1.00 85.06 908 TYR A C 1
ATOM 7327 O O . TYR A 1 908 ? -28.699 -15.641 -35.893 1.00 85.06 908 TYR A O 1
ATOM 7335 N N . ALA A 1 909 ? -27.064 -17.186 -35.766 1.00 86.50 909 ALA A N 1
ATOM 7336 C CA . ALA A 1 909 ? -25.982 -16.229 -35.603 1.00 86.50 909 ALA A CA 1
ATOM 7337 C C . ALA A 1 909 ? -25.857 -15.311 -36.827 1.00 86.50 909 ALA A C 1
ATOM 7339 O O . ALA A 1 909 ? -25.798 -15.772 -37.968 1.00 86.50 909 ALA A O 1
ATOM 7340 N N . LEU A 1 910 ? -25.763 -14.007 -36.573 1.00 88.50 910 LEU A N 1
ATOM 7341 C CA . LEU A 1 910 ? -25.275 -13.044 -37.555 1.00 88.50 910 LEU A CA 1
ATOM 7342 C C . LEU A 1 910 ? -23.749 -13.094 -37.518 1.00 88.50 910 LEU A C 1
ATOM 7344 O O . LEU A 1 910 ? -23.174 -13.009 -36.436 1.00 88.50 910 LEU A O 1
ATOM 7348 N N . ILE A 1 911 ? -23.103 -13.268 -38.668 1.00 91.31 911 ILE A N 1
ATOM 7349 C CA . ILE A 1 911 ? -21.651 -13.453 -38.742 1.00 91.31 911 ILE A CA 1
ATOM 7350 C C . ILE A 1 911 ? -21.043 -12.336 -39.582 1.00 91.31 911 ILE A C 1
ATOM 7352 O O . ILE A 1 911 ? -21.374 -12.193 -40.761 1.00 91.31 911 ILE A O 1
ATOM 7356 N N . ASP A 1 912 ? -20.102 -11.617 -38.974 1.00 90.94 912 ASP A N 1
ATOM 7357 C CA . ASP A 1 912 ? -19.272 -10.632 -39.652 1.00 90.94 912 ASP A CA 1
ATOM 7358 C C . ASP A 1 912 ? -17.820 -11.084 -39.703 1.00 90.94 912 ASP A C 1
ATOM 7360 O O . ASP A 1 912 ? -17.311 -11.677 -38.749 1.00 90.94 912 ASP A O 1
ATOM 7364 N N . ILE A 1 913 ? -17.136 -10.770 -40.801 1.00 91.19 913 ILE A N 1
ATOM 7365 C CA . ILE A 1 913 ? -15.787 -11.267 -41.070 1.00 91.19 913 ILE A CA 1
ATOM 7366 C C . ILE A 1 913 ? -14.838 -10.100 -41.351 1.00 91.19 913 ILE A C 1
ATOM 7368 O O . ILE A 1 913 ? -15.059 -9.299 -42.258 1.00 91.19 913 ILE A O 1
ATOM 7372 N N . ALA A 1 914 ? -13.750 -10.017 -40.590 1.00 91.56 914 ALA A N 1
ATOM 7373 C CA . ALA A 1 914 ? -12.640 -9.106 -40.848 1.00 91.56 914 ALA A CA 1
ATOM 7374 C C . ALA A 1 914 ? -11.462 -9.871 -41.463 1.00 91.56 914 ALA A C 1
ATOM 7376 O O . ALA A 1 914 ? -10.845 -10.715 -40.804 1.00 91.56 914 ALA A O 1
ATOM 7377 N N . LEU A 1 915 ? -11.141 -9.538 -42.713 1.00 89.62 915 LEU A N 1
ATOM 7378 C CA . LEU A 1 915 ? -10.081 -10.158 -43.508 1.00 89.62 915 LEU A CA 1
ATOM 7379 C C . LEU A 1 915 ? -8.840 -9.264 -43.562 1.00 89.62 915 LEU A C 1
ATOM 7381 O O . LEU A 1 915 ? -8.942 -8.040 -43.506 1.00 89.62 915 LEU A O 1
ATOM 7385 N N . SER A 1 916 ? -7.663 -9.867 -43.702 1.00 86.81 916 SER A N 1
ATOM 7386 C CA . SER A 1 916 ? -6.382 -9.156 -43.808 1.00 86.81 916 SER A CA 1
ATOM 7387 C C . SER A 1 916 ? -5.951 -8.845 -45.247 1.00 86.81 916 SER A C 1
ATOM 7389 O O . SER A 1 916 ? -5.016 -8.067 -45.450 1.00 86.81 916 SER A O 1
ATOM 7391 N N . SER A 1 917 ? -6.609 -9.450 -46.241 1.00 84.06 917 SER A N 1
ATOM 7392 C CA . SER A 1 917 ? -6.324 -9.291 -47.671 1.00 84.06 917 SER A CA 1
ATOM 7393 C C . SER A 1 917 ? -7.578 -9.542 -48.512 1.00 84.06 917 SER A C 1
ATOM 7395 O O . SER A 1 917 ? -8.437 -10.332 -48.122 1.00 84.06 917 SER A O 1
ATOM 7397 N N . GLU A 1 918 ? -7.666 -8.906 -49.681 1.00 81.81 918 GLU A N 1
ATOM 7398 C CA . GLU A 1 918 ? -8.741 -9.147 -50.655 1.00 81.81 918 GLU A CA 1
ATOM 7399 C C . GLU A 1 918 ? -8.690 -10.559 -51.238 1.00 81.81 918 GLU A C 1
ATOM 7401 O O . GLU A 1 918 ? -9.730 -11.150 -51.505 1.00 81.81 918 GLU A O 1
ATOM 7406 N N . GLU A 1 919 ? -7.491 -11.131 -51.369 1.00 85.38 919 GLU A N 1
ATOM 7407 C CA . GLU A 1 919 ? -7.291 -12.504 -51.853 1.00 85.38 919 GLU A CA 1
ATOM 7408 C C . GLU A 1 919 ? -8.013 -13.535 -50.972 1.00 85.38 919 GLU A C 1
ATOM 7410 O O . GLU A 1 919 ? -8.368 -14.618 -51.424 1.00 85.38 919 GLU A O 1
ATOM 7415 N N . HIS A 1 920 ? -8.264 -13.201 -49.702 1.00 87.44 920 HIS A N 1
ATOM 7416 C CA . HIS A 1 920 ? -8.946 -14.095 -48.773 1.00 87.44 920 HIS A CA 1
ATOM 7417 C C . HIS A 1 920 ? -10.475 -14.047 -48.898 1.00 87.44 920 HIS A C 1
ATOM 7419 O O . HIS A 1 920 ? -11.147 -14.908 -48.335 1.00 87.44 920 HIS A O 1
ATOM 7425 N N . ILE A 1 921 ? -11.042 -13.093 -49.649 1.00 86.69 921 ILE A N 1
ATOM 7426 C CA . ILE A 1 921 ? -12.492 -13.015 -49.906 1.00 86.69 921 ILE A CA 1
ATOM 7427 C C . ILE A 1 921 ? -12.978 -14.274 -50.629 1.00 86.69 921 ILE A C 1
ATOM 7429 O O . ILE A 1 921 ? -14.078 -14.764 -50.368 1.00 86.69 921 ILE A O 1
ATOM 7433 N N . ASP A 1 922 ? -12.146 -14.829 -51.509 1.00 87.06 922 ASP A N 1
ATOM 7434 C CA . ASP A 1 922 ? -12.488 -16.024 -52.278 1.00 87.06 922 ASP A CA 1
ATOM 7435 C C . ASP A 1 922 ? -12.550 -17.285 -51.398 1.00 87.06 922 ASP A C 1
ATOM 7437 O O . ASP A 1 922 ? -13.253 -18.231 -51.745 1.00 87.06 922 ASP A O 1
ATOM 7441 N N . ASN A 1 923 ? -11.921 -17.256 -50.214 1.00 87.31 923 ASN A N 1
ATOM 7442 C CA . ASN A 1 923 ? -11.984 -18.321 -49.206 1.00 87.31 923 ASN A CA 1
ATOM 7443 C C . ASN A 1 923 ? -13.229 -18.233 -48.305 1.00 87.31 923 ASN A C 1
ATOM 7445 O O . ASN A 1 923 ? -13.444 -19.105 -47.462 1.00 87.31 923 ASN A O 1
ATOM 7449 N N . VAL A 1 924 ? -14.033 -17.173 -48.433 1.00 89.00 924 VAL A N 1
ATOM 7450 C CA . VAL A 1 924 ? -15.308 -17.051 -47.721 1.00 89.00 924 VAL A CA 1
ATOM 7451 C C . VAL A 1 924 ? -16.408 -17.707 -48.567 1.00 89.00 924 VAL A C 1
ATOM 7453 O O . VAL A 1 924 ? -16.483 -17.428 -49.767 1.00 89.00 924 VAL A O 1
ATOM 7456 N N . PRO A 1 925 ? -17.286 -18.550 -47.994 1.00 88.50 925 PRO A N 1
ATOM 7457 C CA . PRO A 1 925 ? -18.423 -19.118 -48.718 1.00 88.50 925 PRO A CA 1
ATOM 7458 C C . PRO A 1 925 ? -19.296 -18.040 -49.373 1.00 88.50 925 PRO A C 1
ATOM 7460 O O . PRO A 1 925 ? -19.439 -16.937 -48.843 1.00 88.50 925 PRO A O 1
ATOM 7463 N N . ASP A 1 926 ? -19.878 -18.348 -50.535 1.00 83.88 926 ASP A N 1
ATOM 7464 C CA . ASP A 1 926 ? -20.792 -17.436 -51.235 1.00 83.88 926 ASP A CA 1
ATOM 7465 C C . ASP A 1 926 ? -22.174 -17.425 -50.563 1.00 83.88 926 ASP A C 1
ATOM 7467 O O . ASP A 1 926 ? -23.129 -18.064 -51.001 1.00 83.88 926 ASP A O 1
ATOM 7471 N N . ASP A 1 927 ? -22.245 -16.743 -49.423 1.00 82.44 927 ASP A N 1
ATOM 7472 C CA . ASP A 1 927 ? -23.424 -16.657 -48.577 1.00 82.44 927 ASP A CA 1
ATOM 7473 C C . ASP A 1 927 ? -23.804 -15.190 -48.354 1.00 82.44 927 ASP A C 1
ATOM 7475 O O . ASP A 1 927 ? -23.077 -14.417 -47.728 1.00 82.44 927 ASP A O 1
ATOM 7479 N N . LYS A 1 928 ? -24.987 -14.814 -48.852 1.00 77.94 928 LYS A N 1
ATOM 7480 C CA . LYS A 1 928 ? -25.503 -13.437 -48.818 1.00 77.94 928 LYS A CA 1
ATOM 7481 C C . LYS A 1 928 ? -25.757 -12.897 -47.405 1.00 77.94 928 LYS A C 1
ATOM 7483 O O . LYS A 1 928 ? -25.929 -11.693 -47.243 1.00 77.94 928 LYS A O 1
ATOM 7488 N N . SER A 1 929 ? -25.817 -13.765 -46.394 1.00 80.69 929 SER A N 1
ATOM 7489 C CA . SER A 1 929 ? -26.008 -13.370 -44.993 1.00 80.69 929 SER A CA 1
ATOM 7490 C C . SER A 1 929 ? -24.722 -12.889 -44.321 1.00 80.69 929 SER A C 1
ATOM 7492 O O . SER A 1 929 ? -24.795 -12.188 -43.310 1.00 80.69 929 SER A O 1
ATOM 7494 N N . LEU A 1 930 ? -23.559 -13.264 -44.862 1.00 85.94 930 LEU A N 1
ATOM 7495 C CA . LEU A 1 930 ? -22.264 -12.900 -44.303 1.00 85.94 930 LEU A CA 1
ATOM 7496 C C . LEU A 1 930 ? -21.934 -11.468 -44.692 1.00 85.94 930 LEU A C 1
ATOM 7498 O O . LEU A 1 930 ? -21.997 -11.115 -45.867 1.00 85.94 930 LEU A O 1
ATOM 7502 N N . LYS A 1 931 ? -21.520 -10.652 -43.726 1.00 86.25 931 LYS A N 1
ATOM 7503 C CA . LYS A 1 931 ? -20.989 -9.316 -44.011 1.00 86.25 931 LYS A CA 1
ATOM 7504 C C . LYS A 1 931 ? -19.494 -9.324 -43.747 1.00 86.25 931 LYS A C 1
ATOM 7506 O O . LYS A 1 931 ? -19.035 -9.898 -42.764 1.00 86.25 931 LYS A O 1
ATOM 7511 N N . MET A 1 932 ? -18.703 -8.734 -44.635 1.00 88.06 932 MET A N 1
ATOM 7512 C CA . MET A 1 932 ? -17.251 -8.781 -44.490 1.00 88.06 932 MET A CA 1
ATOM 7513 C C . MET A 1 932 ? -16.586 -7.473 -44.899 1.00 88.06 932 MET A C 1
ATOM 7515 O O . MET A 1 932 ? -17.097 -6.737 -45.740 1.00 88.06 932 MET A O 1
ATOM 7519 N N . LEU A 1 933 ? -15.446 -7.193 -44.274 1.00 85.38 933 LEU A N 1
ATOM 7520 C CA . LEU A 1 933 ? -14.603 -6.034 -44.548 1.00 85.38 933 LEU A CA 1
ATOM 7521 C C . LEU A 1 933 ? -13.140 -6.467 -44.619 1.00 85.38 933 LEU A C 1
ATOM 7523 O O . LEU A 1 933 ? -12.694 -7.323 -43.848 1.00 85.38 933 LEU A O 1
ATOM 7527 N N . VAL A 1 934 ? -12.384 -5.841 -45.521 1.00 82.88 934 VAL A N 1
ATOM 7528 C CA . VAL A 1 934 ? -10.942 -6.065 -45.647 1.00 82.88 934 VAL A CA 1
ATOM 7529 C C . VAL A 1 934 ? -10.185 -4.946 -44.941 1.00 82.88 934 VAL A C 1
ATOM 7531 O O . VAL A 1 934 ? -10.414 -3.761 -45.182 1.00 82.88 934 VAL A O 1
ATOM 7534 N N . PHE A 1 935 ? -9.238 -5.323 -44.087 1.00 82.62 935 PHE A N 1
ATOM 7535 C CA . PHE A 1 935 ? -8.363 -4.418 -43.353 1.00 82.62 935 PHE A CA 1
ATOM 7536 C C . PHE A 1 935 ? -6.911 -4.670 -43.749 1.00 82.62 935 PHE A C 1
ATOM 7538 O O . PHE A 1 935 ? -6.411 -5.784 -43.603 1.00 82.62 935 PHE A O 1
ATOM 7545 N N . LYS A 1 936 ? -6.184 -3.631 -44.176 1.00 73.38 936 LYS A N 1
ATOM 7546 C CA . LYS A 1 936 ? -4.731 -3.755 -44.377 1.00 73.38 936 LYS A CA 1
ATOM 7547 C C . LYS A 1 936 ? -4.025 -3.754 -43.012 1.00 73.38 936 LYS A C 1
ATOM 7549 O O . LYS A 1 936 ? -4.156 -2.779 -42.269 1.00 73.38 936 LYS A O 1
ATOM 7554 N N . PRO A 1 937 ? -3.258 -4.800 -42.654 1.00 63.53 937 PRO A N 1
ATOM 7555 C CA . PRO A 1 937 ? -2.663 -4.909 -41.327 1.00 63.53 937 PRO A CA 1
ATOM 7556 C C . PRO A 1 937 ? -1.474 -3.950 -41.156 1.00 63.53 937 PRO A C 1
ATOM 7558 O O . PRO A 1 937 ? -0.354 -4.261 -41.561 1.00 63.53 937 PRO A O 1
ATOM 7561 N N . GLN A 1 938 ? -1.706 -2.779 -40.549 1.00 57.44 938 GLN A N 1
ATOM 7562 C CA . GLN A 1 938 ? -0.665 -1.790 -40.227 1.00 57.44 938 GLN A CA 1
ATOM 7563 C C . GLN A 1 938 ? -0.952 -1.018 -38.908 1.00 57.44 938 GLN A C 1
ATOM 7565 O O . GLN A 1 938 ? -1.293 0.157 -38.962 1.00 57.44 938 GLN A O 1
ATOM 7570 N N . GLY A 1 939 ? -0.791 -1.593 -37.701 1.00 52.75 939 GLY A N 1
ATOM 7571 C CA . GLY A 1 939 ? -1.012 -0.790 -36.473 1.00 52.75 939 GLY A CA 1
ATOM 7572 C C . GLY A 1 939 ? -0.846 -1.450 -35.090 1.00 52.75 939 GLY A C 1
ATOM 7573 O O . GLY A 1 939 ? -0.496 -2.620 -34.987 1.00 52.75 939 GLY A O 1
ATOM 7574 N N . ASP A 1 940 ? -1.062 -0.646 -34.028 1.00 52.22 940 ASP A N 1
ATOM 7575 C CA . ASP A 1 940 ? -1.071 -0.988 -32.578 1.00 52.22 940 ASP A CA 1
ATOM 7576 C C . ASP A 1 940 ? -2.506 -0.824 -31.977 1.00 52.22 940 ASP A C 1
ATOM 7578 O O . ASP A 1 940 ? -3.446 -0.596 -32.730 1.00 52.22 940 ASP A O 1
ATOM 7582 N N . TYR A 1 941 ? -2.686 -0.944 -30.646 1.00 45.66 941 TYR A N 1
ATOM 7583 C CA . TYR A 1 941 ? -3.909 -1.142 -29.810 1.00 45.66 941 TYR A CA 1
ATOM 7584 C C . TYR A 1 941 ? -5.254 -0.562 -30.289 1.00 45.66 941 TYR A C 1
ATOM 7586 O O . TYR A 1 941 ? -6.301 -1.151 -30.033 1.00 45.66 941 TYR A O 1
ATOM 7594 N N . ILE A 1 942 ? -5.237 0.554 -31.011 1.00 52.28 942 ILE A N 1
ATOM 7595 C CA . ILE A 1 942 ? -6.408 1.259 -31.560 1.00 52.28 942 ILE A CA 1
ATOM 7596 C C . ILE A 1 942 ? -7.072 0.464 -32.709 1.00 52.28 942 ILE A C 1
ATOM 7598 O O . ILE A 1 942 ? -8.250 0.650 -33.007 1.00 52.28 942 ILE A O 1
ATOM 7602 N N . GLN A 1 943 ? -6.342 -0.473 -33.324 1.00 64.12 943 GLN A N 1
ATOM 7603 C CA . GLN A 1 943 ? -6.775 -1.214 -34.511 1.00 64.12 943 GLN A CA 1
ATOM 7604 C C . GLN A 1 943 ? -7.996 -2.120 -34.257 1.00 64.12 943 GLN A C 1
ATOM 7606 O O . GLN A 1 943 ? -8.870 -2.207 -35.111 1.00 64.12 943 GLN A O 1
ATOM 7611 N N . LEU A 1 944 ? -8.107 -2.760 -33.085 1.00 65.69 944 LEU A N 1
ATOM 7612 C CA . LEU A 1 944 ? -9.188 -3.719 -32.810 1.00 65.69 944 LEU A CA 1
ATOM 7613 C C . LEU A 1 944 ? -10.531 -3.048 -32.473 1.00 65.69 944 LEU A C 1
ATOM 7615 O O . LEU A 1 944 ? -11.574 -3.539 -32.893 1.00 65.69 944 LEU A O 1
ATOM 7619 N N . GLU A 1 945 ? -10.525 -1.921 -31.756 1.00 67.12 945 GLU A N 1
ATOM 7620 C CA . GLU A 1 945 ? -11.758 -1.168 -31.468 1.00 67.12 945 GLU A CA 1
ATOM 7621 C C . GLU A 1 945 ? -12.341 -0.552 -32.747 1.00 67.12 945 GLU A C 1
ATOM 7623 O O . GLU A 1 945 ? -13.547 -0.634 -32.969 1.00 67.12 945 GLU A O 1
ATOM 7628 N N . GLY A 1 946 ? -11.481 -0.035 -33.636 1.00 71.69 946 GLY A N 1
ATOM 7629 C CA . GLY A 1 946 ? -11.884 0.432 -34.965 1.00 71.69 946 GLY A CA 1
ATOM 7630 C C . GLY A 1 946 ? -12.425 -0.690 -35.859 1.00 71.69 946 GLY A C 1
ATOM 7631 O O . GLY A 1 946 ? -13.441 -0.497 -36.523 1.00 71.69 946 GLY A O 1
ATOM 7632 N N . VAL A 1 947 ? -11.810 -1.881 -35.827 1.00 78.12 947 VAL A N 1
ATOM 7633 C CA . VAL A 1 947 ? -12.305 -3.071 -36.548 1.00 78.12 947 VAL A CA 1
ATOM 7634 C C . VAL A 1 947 ? -13.686 -3.483 -36.036 1.00 78.12 947 VAL A C 1
ATOM 7636 O O . VAL A 1 947 ? -14.600 -3.638 -36.838 1.00 78.12 947 VAL A O 1
ATOM 7639 N N . ILE A 1 948 ? -13.880 -3.605 -34.719 1.00 78.56 948 ILE A N 1
ATOM 7640 C CA . ILE A 1 948 ? -15.185 -3.976 -34.145 1.00 78.56 948 ILE A CA 1
ATOM 7641 C C . ILE A 1 948 ? -16.241 -2.909 -34.462 1.00 78.56 948 ILE A C 1
ATOM 7643 O O . ILE A 1 948 ? -17.362 -3.248 -34.829 1.00 78.56 948 ILE A O 1
ATOM 7647 N N . ALA A 1 949 ? -15.893 -1.622 -34.378 1.00 73.12 949 ALA A N 1
ATOM 7648 C CA . ALA A 1 949 ? -16.805 -0.537 -34.729 1.00 73.12 949 ALA A CA 1
ATOM 7649 C C . ALA A 1 949 ? -17.223 -0.579 -36.209 1.00 73.12 949 ALA A C 1
ATOM 7651 O O . ALA A 1 949 ? -18.403 -0.405 -36.512 1.00 73.12 949 ALA A O 1
ATOM 7652 N N . ALA A 1 950 ? -16.284 -0.862 -37.116 1.00 77.31 950 ALA A N 1
ATOM 7653 C CA . ALA A 1 950 ? -16.571 -1.044 -38.535 1.00 77.31 950 ALA A CA 1
ATOM 7654 C C . ALA A 1 950 ? -17.480 -2.252 -38.790 1.00 77.31 950 ALA A C 1
ATOM 7656 O O . ALA A 1 950 ? -18.447 -2.134 -39.536 1.00 77.31 950 ALA A O 1
ATOM 7657 N N . LEU A 1 951 ? -17.221 -3.386 -38.131 1.00 84.25 951 LEU A N 1
ATOM 7658 C CA . LEU A 1 951 ? -18.069 -4.574 -38.254 1.00 84.25 951 LEU A CA 1
ATOM 7659 C C . LEU A 1 951 ? -19.488 -4.304 -37.730 1.00 84.25 951 LEU A C 1
ATOM 7661 O O . LEU A 1 951 ? -20.459 -4.616 -38.406 1.00 84.25 951 LEU A O 1
ATOM 7665 N N . ARG A 1 952 ? -19.633 -3.623 -36.588 1.00 78.88 952 ARG A N 1
ATOM 7666 C CA . ARG A 1 952 ? -20.951 -3.233 -36.054 1.00 78.88 952 ARG A CA 1
ATOM 7667 C C . ARG A 1 952 ? -21.706 -2.282 -36.984 1.00 78.88 952 ARG A C 1
ATOM 7669 O O . ARG A 1 952 ? -22.919 -2.412 -37.129 1.00 78.88 952 ARG A O 1
ATOM 7676 N N . ALA A 1 953 ? -21.004 -1.357 -37.638 1.00 76.88 953 ALA A N 1
ATOM 7677 C CA . ALA A 1 953 ? -21.606 -0.430 -38.594 1.00 76.88 953 ALA A CA 1
ATOM 7678 C C . ALA A 1 953 ? -22.208 -1.136 -39.825 1.00 76.88 953 ALA A C 1
ATOM 7680 O O . ALA A 1 953 ? -23.099 -0.573 -40.453 1.00 76.88 953 ALA A O 1
ATOM 7681 N N . LEU A 1 954 ? -21.800 -2.374 -40.144 1.00 76.19 954 LEU A N 1
ATOM 7682 C CA . LEU A 1 954 ? -22.408 -3.168 -41.223 1.00 76.19 954 LEU A CA 1
ATOM 7683 C C . LEU A 1 954 ? -23.884 -3.501 -40.968 1.00 76.19 954 LEU A C 1
ATOM 7685 O O . LEU A 1 954 ? -24.596 -3.865 -41.906 1.00 76.19 954 LEU A O 1
ATOM 7689 N N . HIS A 1 955 ? -24.347 -3.421 -39.719 1.00 75.19 955 HIS A N 1
ATOM 7690 C CA . HIS A 1 955 ? -25.720 -3.750 -39.325 1.00 75.19 955 HIS A CA 1
ATOM 7691 C C . HIS A 1 955 ? -26.606 -2.539 -39.044 1.00 75.19 955 HIS A C 1
ATOM 7693 O O . HIS A 1 955 ? -27.759 -2.739 -38.675 1.00 75.19 955 HIS A O 1
ATOM 7699 N N . SER A 1 956 ? -26.122 -1.309 -39.237 1.00 69.81 956 SER A N 1
ATOM 7700 C CA . SER A 1 956 ? -27.008 -0.142 -39.179 1.00 69.81 956 SER A CA 1
ATOM 7701 C C . SER A 1 956 ? -27.918 -0.084 -40.411 1.00 69.81 956 SER A C 1
ATOM 7703 O O . SER A 1 956 ? -27.555 -0.576 -41.484 1.00 69.81 956 SER A O 1
ATOM 7705 N N . GLU A 1 957 ? -29.089 0.551 -40.279 1.00 65.50 957 GLU A N 1
ATOM 7706 C CA . GLU A 1 957 ? -30.032 0.751 -41.396 1.00 65.50 957 GLU A CA 1
ATOM 7707 C C . GLU A 1 957 ? -29.375 1.486 -42.580 1.00 65.50 957 GLU A C 1
ATOM 7709 O O . GLU A 1 957 ? -29.725 1.259 -43.734 1.00 65.50 957 GLU A O 1
ATOM 7714 N N . ASN A 1 958 ? -28.350 2.301 -42.297 1.00 68.81 958 ASN A N 1
ATOM 7715 C CA . ASN A 1 958 ? -27.552 3.046 -43.267 1.00 68.81 958 ASN A CA 1
ATOM 7716 C C . ASN A 1 958 ? -26.054 2.699 -43.153 1.00 68.81 958 ASN A C 1
ATOM 7718 O O . ASN A 1 958 ? -25.221 3.556 -42.824 1.00 68.81 958 ASN A O 1
ATOM 7722 N N . ALA A 1 959 ? -25.707 1.439 -43.439 1.00 68.31 959 ALA A N 1
ATOM 7723 C CA . ALA A 1 959 ? -24.347 0.910 -43.295 1.00 68.31 959 ALA A CA 1
ATOM 7724 C C . ALA A 1 959 ? -23.288 1.717 -44.069 1.00 68.31 959 ALA A C 1
ATOM 7726 O O . ALA A 1 959 ? -22.237 2.049 -43.521 1.00 68.31 959 ALA A O 1
ATOM 7727 N N . LEU A 1 960 ? -23.563 2.104 -45.322 1.00 65.56 960 LEU A N 1
ATOM 7728 C CA . LEU A 1 960 ? -22.602 2.841 -46.153 1.00 65.56 960 LEU A CA 1
ATOM 7729 C C . LEU A 1 960 ? -22.291 4.249 -45.592 1.00 65.56 960 LEU A C 1
ATOM 7731 O O . LEU A 1 960 ? -21.113 4.541 -45.371 1.00 65.56 960 LEU A O 1
ATOM 7735 N N . PRO A 1 961 ? -23.278 5.111 -45.268 1.00 67.69 961 PRO A N 1
ATOM 7736 C CA . PRO A 1 961 ? -23.013 6.376 -44.579 1.00 67.69 961 PRO A CA 1
ATOM 7737 C C . PRO A 1 961 ? -22.322 6.226 -43.218 1.00 67.69 961 PRO A C 1
ATOM 7739 O O . PRO A 1 961 ? -21.560 7.111 -42.822 1.00 67.69 961 PRO A O 1
ATOM 7742 N N . ALA A 1 962 ? -22.593 5.151 -42.472 1.00 67.94 962 ALA A N 1
ATOM 7743 C CA . ALA A 1 962 ? -21.931 4.888 -41.195 1.00 67.94 962 ALA A CA 1
ATOM 7744 C C . ALA A 1 962 ? -20.451 4.525 -41.393 1.00 67.94 962 ALA A C 1
ATOM 7746 O O . ALA A 1 962 ? -19.586 5.084 -40.717 1.00 67.94 962 ALA A O 1
ATOM 7747 N N . LEU A 1 963 ? -20.148 3.667 -42.370 1.00 68.69 963 LEU A N 1
ATOM 7748 C CA . LEU A 1 963 ? -18.786 3.259 -42.719 1.00 68.69 963 LEU A CA 1
ATOM 7749 C C . LEU A 1 963 ? -17.967 4.400 -43.326 1.00 68.69 963 LEU A C 1
ATOM 7751 O O . LEU A 1 963 ? -16.815 4.575 -42.941 1.00 68.69 963 LEU A O 1
ATOM 7755 N N . LEU A 1 964 ? -18.548 5.212 -44.215 1.00 64.94 964 LEU A N 1
ATOM 7756 C CA . LEU A 1 964 ? -17.874 6.387 -44.785 1.00 64.94 964 LEU A CA 1
ATOM 7757 C C . LEU A 1 964 ? -17.541 7.417 -43.706 1.00 64.94 964 LEU A C 1
ATOM 7759 O O . LEU A 1 964 ? -16.446 7.982 -43.692 1.00 64.94 964 LEU A O 1
ATOM 7763 N N . ARG A 1 965 ? -18.452 7.622 -42.749 1.00 64.19 965 ARG A N 1
ATOM 7764 C CA . ARG A 1 965 ? -18.191 8.503 -41.610 1.00 64.19 965 ARG A CA 1
ATOM 7765 C C . ARG A 1 965 ? -17.129 7.913 -40.693 1.00 64.19 965 ARG A C 1
ATOM 7767 O O . ARG A 1 965 ? -16.184 8.626 -40.373 1.00 64.19 965 ARG A O 1
ATOM 7774 N N . LEU A 1 966 ? -17.192 6.624 -40.362 1.00 64.25 966 LEU A N 1
ATOM 7775 C CA . LEU A 1 966 ? -16.136 5.943 -39.610 1.00 64.25 966 LEU A CA 1
ATOM 7776 C C . LEU A 1 966 ? -14.767 6.108 -40.285 1.00 64.25 966 LEU A C 1
ATOM 7778 O O . LEU A 1 966 ? -13.804 6.508 -39.632 1.00 64.25 966 LEU A O 1
ATOM 7782 N N . TYR A 1 967 ? -14.697 5.852 -41.592 1.00 62.94 967 TYR A N 1
ATOM 7783 C CA . TYR A 1 967 ? -13.482 5.996 -42.384 1.00 62.94 967 TYR A CA 1
ATOM 7784 C C . TYR A 1 967 ? -12.955 7.429 -42.331 1.00 62.94 967 TYR A C 1
ATOM 7786 O O . TYR A 1 967 ? -11.791 7.624 -41.998 1.00 62.94 967 TYR A O 1
ATOM 7794 N N . SER A 1 968 ? -13.810 8.436 -42.547 1.00 59.94 968 SER A N 1
ATOM 7795 C CA . SER A 1 968 ? -13.397 9.846 -42.494 1.00 59.94 968 SER A CA 1
ATOM 7796 C C . SER A 1 968 ? -12.789 10.240 -41.144 1.00 59.94 968 SER A C 1
ATOM 7798 O O . SER A 1 968 ? -11.821 10.998 -41.093 1.00 59.94 968 SER A O 1
ATOM 7800 N N . VAL A 1 969 ? -13.298 9.682 -40.037 1.00 59.16 969 VAL A N 1
ATOM 7801 C CA . VAL A 1 969 ? -12.757 9.964 -38.701 1.00 59.16 969 VAL A CA 1
ATOM 7802 C C . VAL A 1 969 ? -11.459 9.194 -38.444 1.00 59.16 969 VAL A C 1
ATOM 7804 O O . VAL A 1 969 ? -10.542 9.753 -37.845 1.00 59.16 969 VAL A O 1
ATOM 7807 N N . MET A 1 970 ? -11.350 7.943 -38.901 1.00 55.06 970 MET A N 1
ATOM 7808 C CA . MET A 1 970 ? -10.133 7.140 -38.724 1.00 55.06 970 MET A CA 1
ATOM 7809 C C . MET A 1 970 ? -8.981 7.597 -39.627 1.00 55.06 970 MET A C 1
ATOM 7811 O O . MET A 1 970 ? -7.832 7.549 -39.196 1.00 55.06 970 MET A O 1
ATOM 7815 N N . ALA A 1 971 ? -9.276 8.042 -40.849 1.00 55.06 971 ALA A N 1
ATOM 7816 C CA . ALA A 1 971 ? -8.293 8.465 -41.847 1.00 55.06 971 ALA A CA 1
ATOM 7817 C C . ALA A 1 971 ? -8.009 9.980 -41.836 1.00 55.06 971 ALA A C 1
ATOM 7819 O O . ALA A 1 971 ? -7.025 10.404 -42.427 1.00 55.06 971 ALA A O 1
ATOM 7820 N N . GLN A 1 972 ? -8.829 10.794 -41.153 1.00 53.56 972 GLN A N 1
ATOM 7821 C CA . GLN A 1 972 ? -8.778 12.270 -41.176 1.00 53.56 972 GLN A CA 1
ATOM 7822 C C . GLN A 1 972 ? -8.934 12.896 -42.579 1.00 53.56 972 GLN A C 1
ATOM 7824 O O . GLN A 1 972 ? -8.535 14.039 -42.795 1.00 53.56 972 GLN A O 1
ATOM 7829 N N . GLU A 1 973 ? -9.556 12.183 -43.519 1.00 47.41 973 GLU A N 1
ATOM 7830 C CA . GLU A 1 973 ? -9.800 12.637 -44.894 1.00 47.41 973 GLU A CA 1
ATOM 7831 C C . GLU A 1 973 ? -11.307 12.745 -45.179 1.00 47.41 973 GLU A C 1
ATOM 7833 O O . GLU A 1 973 ? -12.101 11.912 -44.734 1.00 47.41 973 GLU A O 1
ATOM 7838 N N . SER A 1 974 ? -11.727 13.766 -45.936 1.00 45.59 974 SER A N 1
ATOM 7839 C CA . SER A 1 974 ? -13.112 13.897 -46.407 1.00 45.59 974 SER A CA 1
ATOM 7840 C C . SER A 1 974 ? -13.325 13.063 -47.672 1.00 45.59 974 SER A C 1
ATOM 7842 O O . SER A 1 974 ? -12.838 13.419 -48.746 1.00 45.59 974 SER A O 1
ATOM 7844 N N . PHE A 1 975 ? -14.069 11.965 -47.564 1.00 49.53 975 PHE A N 1
ATOM 7845 C CA . PHE A 1 975 ? -14.494 11.179 -48.722 1.00 49.53 975 PHE A CA 1
ATOM 7846 C C . PHE A 1 975 ? -15.742 11.829 -49.336 1.00 49.53 975 PHE A C 1
ATOM 7848 O O . PHE A 1 975 ? -16.846 11.660 -48.823 1.00 49.53 975 PHE A O 1
ATOM 7855 N N . ASN A 1 976 ? -15.568 12.619 -50.400 1.00 43.75 976 ASN A N 1
ATOM 7856 C CA . ASN A 1 976 ? -16.671 13.388 -50.995 1.00 43.75 976 ASN A CA 1
ATOM 7857 C C . ASN A 1 976 ? -17.497 12.613 -52.035 1.00 43.75 976 ASN A C 1
ATOM 7859 O O . ASN A 1 976 ? -18.578 13.076 -52.374 1.00 43.75 976 ASN A O 1
ATOM 7863 N N . ASN A 1 977 ? -17.049 11.436 -52.488 1.00 47.09 977 ASN A N 1
ATOM 7864 C CA . ASN A 1 977 ? -17.803 10.597 -53.424 1.00 47.09 977 ASN A CA 1
ATOM 7865 C C . ASN A 1 977 ? -17.948 9.170 -52.859 1.00 47.09 977 ASN A C 1
ATOM 7867 O O . ASN A 1 977 ? -16.932 8.484 -52.715 1.00 47.09 977 ASN A O 1
ATOM 7871 N N . PRO A 1 978 ? -19.163 8.708 -52.508 1.00 47.22 978 PRO A N 1
ATOM 7872 C CA . PRO A 1 978 ? -19.390 7.299 -52.199 1.00 47.22 978 PRO A CA 1
ATOM 7873 C C . PRO A 1 978 ? -19.112 6.442 -53.449 1.00 47.22 978 PRO A C 1
ATOM 7875 O O . PRO A 1 978 ? -19.314 6.921 -54.564 1.00 47.22 978 PRO A O 1
ATOM 7878 N N . PRO A 1 979 ? -18.650 5.186 -53.310 1.00 47.47 979 PRO A N 1
ATOM 7879 C CA . PRO A 1 979 ? -18.619 4.268 -54.442 1.00 47.47 979 PRO A CA 1
ATOM 7880 C C . PRO A 1 979 ? -20.052 4.076 -54.957 1.00 47.47 979 PRO A C 1
ATOM 7882 O O . PRO A 1 979 ? -20.917 3.593 -54.223 1.00 47.47 979 PRO A O 1
ATOM 7885 N N . ASP A 1 980 ? -20.304 4.485 -56.200 1.00 44.78 980 ASP A N 1
ATOM 7886 C CA . ASP A 1 980 ? -21.607 4.326 -56.836 1.00 44.78 980 ASP A CA 1
ATOM 7887 C C . ASP A 1 980 ? -21.983 2.833 -56.914 1.00 44.78 980 ASP A C 1
ATOM 7889 O O . ASP A 1 980 ? -21.181 1.971 -57.291 1.00 44.78 980 ASP A O 1
ATOM 7893 N N . ALA A 1 981 ? -23.232 2.552 -56.541 1.00 46.16 981 ALA A N 1
ATOM 7894 C CA . ALA A 1 981 ? -23.846 1.240 -56.326 1.00 46.16 981 ALA A CA 1
ATOM 7895 C C . ALA A 1 981 ? -23.386 0.493 -55.055 1.00 46.16 981 ALA A C 1
ATOM 7897 O O . ALA A 1 981 ? -22.310 -0.105 -54.982 1.00 46.16 981 ALA A O 1
ATOM 7898 N N . VAL A 1 982 ? -24.285 0.444 -54.065 1.00 50.59 982 VAL A N 1
ATOM 7899 C CA . VAL A 1 982 ? -24.305 -0.625 -53.058 1.00 50.59 982 VAL A CA 1
ATOM 7900 C C . VAL A 1 982 ? -24.562 -1.922 -53.823 1.00 50.59 982 VAL A C 1
ATOM 7902 O O . VAL A 1 982 ? -25.647 -2.114 -54.362 1.00 50.59 982 VAL A O 1
ATOM 7905 N N . SER A 1 983 ? -23.547 -2.773 -53.953 1.00 54.72 983 SER A N 1
ATOM 7906 C CA . SER A 1 983 ? -23.754 -4.131 -54.450 1.00 54.72 983 SER A CA 1
ATOM 7907 C C . SER A 1 983 ? -24.397 -4.949 -53.330 1.00 54.72 983 SER A C 1
ATOM 7909 O O . SER A 1 983 ? -23.861 -4.988 -52.223 1.00 54.72 983 SER A O 1
ATOM 7911 N N . ASP A 1 984 ? -25.512 -5.627 -53.616 1.00 60.09 984 ASP A N 1
ATOM 7912 C CA . ASP A 1 984 ? -26.130 -6.608 -52.705 1.00 60.09 984 ASP A CA 1
ATOM 7913 C C . ASP A 1 984 ? -25.239 -7.851 -52.491 1.00 60.09 984 ASP A C 1
ATOM 7915 O O . ASP A 1 984 ? -25.594 -8.758 -51.737 1.00 60.09 984 ASP A O 1
ATOM 7919 N N . ASN A 1 985 ? -24.089 -7.931 -53.176 1.00 69.81 985 ASN A N 1
ATOM 7920 C CA . ASN A 1 985 ? -23.104 -8.992 -53.028 1.00 69.81 985 ASN A CA 1
ATOM 7921 C C . ASN A 1 985 ? -22.059 -8.621 -51.952 1.00 69.81 985 ASN A C 1
ATOM 7923 O O . ASN A 1 985 ? -21.225 -7.737 -52.188 1.00 69.81 985 ASN A O 1
ATOM 7927 N N . PRO A 1 986 ? -22.011 -9.334 -50.808 1.00 66.31 986 PRO A N 1
ATOM 7928 C CA . PRO A 1 986 ? -21.066 -9.037 -49.733 1.00 66.31 986 PRO A CA 1
ATOM 7929 C C . PRO A 1 986 ? -19.589 -9.126 -50.133 1.00 66.31 986 PRO A C 1
ATOM 7931 O O . PRO A 1 986 ? -18.771 -8.361 -49.620 1.00 66.31 986 PRO A O 1
ATOM 7934 N N . LYS A 1 987 ? -19.231 -10.021 -51.065 1.00 74.75 987 LYS A N 1
ATOM 7935 C CA . LYS A 1 987 ? -17.854 -10.148 -51.567 1.00 74.75 987 LYS A CA 1
ATOM 7936 C C . LYS A 1 987 ? -17.457 -8.938 -52.405 1.00 74.75 987 LYS A C 1
ATOM 7938 O O . LYS A 1 987 ? -16.344 -8.436 -52.282 1.00 74.75 987 LYS A O 1
ATOM 7943 N N . GLU A 1 988 ? -18.367 -8.450 -53.244 1.00 71.75 988 GLU A N 1
ATOM 7944 C CA . GLU A 1 988 ? -18.122 -7.264 -54.066 1.00 71.75 988 GLU A CA 1
ATOM 7945 C C . GLU A 1 988 ? -18.073 -5.991 -53.216 1.00 71.75 988 GLU A C 1
ATOM 7947 O O . GLU A 1 988 ? -17.203 -5.145 -53.419 1.00 71.75 988 GLU A O 1
ATOM 7952 N N . PHE A 1 989 ? -18.944 -5.889 -52.212 1.00 69.81 989 PHE A N 1
ATOM 7953 C CA . PHE A 1 989 ? -18.904 -4.820 -51.219 1.00 69.81 989 PHE A CA 1
ATOM 7954 C C . PHE A 1 989 ? -17.562 -4.780 -50.470 1.00 69.81 989 PHE A C 1
ATOM 7956 O O . PHE A 1 989 ? -16.943 -3.721 -50.365 1.00 69.81 989 PHE A O 1
ATOM 7963 N N . ALA A 1 990 ? -17.060 -5.933 -50.022 1.00 68.56 990 ALA A N 1
ATOM 7964 C CA . ALA A 1 990 ? -15.778 -6.030 -49.328 1.00 68.56 990 ALA A CA 1
ATOM 7965 C C . ALA A 1 990 ? -14.572 -5.661 -50.207 1.00 68.56 990 ALA A C 1
ATOM 7967 O O . ALA A 1 990 ? -13.663 -4.989 -49.726 1.00 68.56 990 ALA A O 1
ATOM 7968 N N . ARG A 1 991 ? -14.582 -6.032 -51.497 1.00 70.38 991 ARG A N 1
ATOM 7969 C CA . ARG A 1 991 ? -13.561 -5.605 -52.480 1.00 70.38 991 ARG A CA 1
ATOM 7970 C C . ARG A 1 991 ? -13.568 -4.089 -52.713 1.00 70.38 991 ARG A C 1
ATOM 7972 O O . ARG A 1 991 ? -12.548 -3.505 -53.049 1.00 70.38 991 ARG A O 1
ATOM 7979 N N . ARG A 1 992 ? -14.719 -3.430 -52.548 1.00 65.69 992 ARG A N 1
ATOM 7980 C CA . ARG A 1 992 ? -14.842 -1.970 -52.708 1.00 65.69 992 ARG A CA 1
ATOM 7981 C C . ARG A 1 992 ? -14.435 -1.199 -51.450 1.00 65.69 992 ARG A C 1
ATOM 7983 O O . ARG A 1 992 ? -14.054 -0.036 -51.558 1.00 65.69 992 ARG A O 1
ATOM 7990 N N . ILE A 1 993 ? -14.517 -1.820 -50.270 1.00 62.38 993 ILE A N 1
ATOM 7991 C CA . ILE A 1 993 ? -14.247 -1.174 -48.980 1.00 62.38 993 ILE A CA 1
ATOM 7992 C C . ILE A 1 993 ? -13.037 -1.823 -48.310 1.00 62.38 993 ILE A C 1
ATOM 7994 O O . ILE A 1 993 ? -13.144 -2.769 -47.527 1.00 62.38 993 ILE A O 1
ATOM 7998 N N . ILE A 1 994 ? -11.872 -1.238 -48.586 1.00 64.75 994 ILE A N 1
ATOM 7999 C CA . ILE A 1 994 ? -10.617 -1.584 -47.925 1.00 64.75 994 ILE A CA 1
ATOM 8000 C C . ILE A 1 994 ? -10.300 -0.526 -46.871 1.00 64.75 994 ILE A C 1
ATOM 8002 O O . ILE A 1 994 ? -9.987 0.623 -47.188 1.00 64.75 994 ILE A O 1
ATOM 8006 N N . PHE A 1 995 ? -10.299 -0.924 -45.604 1.00 64.06 995 PHE A N 1
ATOM 8007 C CA . PHE A 1 995 ? -9.851 -0.059 -44.523 1.00 64.06 995 PHE A CA 1
ATOM 8008 C C . PHE A 1 995 ? -8.323 -0.072 -44.430 1.00 64.06 995 PHE A C 1
ATOM 8010 O O . PHE A 1 995 ? -7.700 -1.066 -44.042 1.00 64.06 995 PHE A O 1
ATOM 8017 N N . VAL A 1 996 ? -7.708 1.066 -44.751 1.00 58.78 996 VAL A N 1
ATOM 8018 C CA . VAL A 1 996 ? -6.307 1.342 -44.421 1.00 58.78 996 VAL A CA 1
ATOM 8019 C C . VAL A 1 996 ? -6.288 2.073 -43.086 1.00 58.78 996 VAL A C 1
ATOM 8021 O O . VAL A 1 996 ? -6.487 3.281 -43.020 1.00 58.78 996 VAL A O 1
ATOM 8024 N N . LEU A 1 997 ? -6.099 1.330 -41.997 1.00 54.50 997 LEU A N 1
ATOM 8025 C CA . LEU A 1 997 ? -5.980 1.936 -40.673 1.00 54.50 997 LEU A CA 1
ATOM 8026 C C . LEU A 1 997 ? -4.591 2.597 -40.567 1.00 54.50 997 LEU A C 1
ATOM 8028 O O . LEU A 1 997 ? -3.592 1.905 -40.780 1.00 54.50 997 LEU A O 1
ATOM 8032 N N . PRO A 1 998 ? -4.487 3.913 -40.299 1.00 45.47 998 PRO A N 1
ATOM 8033 C CA . PRO A 1 998 ? -3.193 4.588 -40.242 1.00 45.47 998 PRO A CA 1
ATOM 8034 C C . PRO A 1 998 ? -2.313 4.035 -39.110 1.00 45.47 998 PRO A C 1
ATOM 8036 O O . PRO A 1 998 ? -2.803 3.602 -38.064 1.00 45.47 998 PRO A O 1
ATOM 8039 N N . ARG A 1 999 ? -0.983 4.088 -39.290 1.00 41.25 999 ARG A N 1
ATOM 8040 C CA . ARG A 1 999 ? -0.023 3.726 -38.233 1.00 41.25 999 ARG A CA 1
ATOM 8041 C C . ARG A 1 999 ? -0.259 4.605 -37.001 1.00 41.25 999 ARG A C 1
ATOM 8043 O O . ARG A 1 999 ? -0.090 5.817 -37.063 1.00 41.25 999 ARG A O 1
ATOM 8050 N N . ALA A 1 1000 ? -0.542 3.986 -35.856 1.00 38.62 1000 ALA A N 1
ATOM 8051 C CA . ALA A 1 1000 ? -0.831 4.652 -34.579 1.00 38.62 1000 ALA A CA 1
ATOM 8052 C C . ALA A 1 1000 ? 0.287 5.566 -34.016 1.00 38.62 1000 ALA A C 1
ATOM 8054 O O . ALA A 1 1000 ? 0.102 6.173 -32.967 1.00 38.62 1000 ALA A O 1
ATOM 8055 N N . SER A 1 1001 ? 1.436 5.708 -34.683 1.00 34.88 1001 SER A N 1
ATOM 8056 C CA . SER A 1 1001 ? 2.471 6.668 -34.284 1.00 34.88 1001 SER A CA 1
ATOM 8057 C C . SER A 1 1001 ? 2.096 8.135 -34.545 1.00 34.88 1001 SER A C 1
ATOM 8059 O O . SER A 1 1001 ? 2.820 9.010 -34.083 1.00 34.88 1001 SER A O 1
ATOM 8061 N N . SER A 1 1002 ? 1.004 8.425 -35.264 1.00 37.00 1002 SER A N 1
ATOM 8062 C CA . SER A 1 1002 ? 0.597 9.797 -35.617 1.00 37.00 1002 SER A CA 1
ATOM 8063 C C . SER A 1 1002 ? -0.670 10.317 -34.922 1.00 37.00 1002 SER A C 1
ATOM 8065 O O . SER A 1 1002 ? -0.923 11.518 -34.986 1.00 37.00 1002 SER A O 1
ATOM 8067 N N . ALA A 1 1003 ? -1.450 9.480 -34.227 1.00 36.97 1003 ALA A N 1
ATOM 8068 C CA . ALA A 1 1003 ? -2.660 9.918 -33.524 1.00 36.97 1003 ALA A CA 1
ATOM 8069 C C . ALA A 1 1003 ? -2.415 10.003 -32.001 1.00 36.97 1003 ALA A C 1
ATOM 8071 O O . ALA A 1 1003 ? -2.109 8.985 -31.374 1.00 36.97 1003 ALA A O 1
ATOM 8072 N N . PRO A 1 1004 ? -2.551 11.184 -31.368 1.00 43.53 1004 PRO A N 1
ATOM 8073 C CA . PRO A 1 1004 ? -2.431 11.320 -29.922 1.00 43.53 1004 PRO A CA 1
ATOM 8074 C C . PRO A 1 1004 ? -3.449 10.427 -29.202 1.00 43.53 1004 PRO A C 1
ATOM 8076 O O . PRO A 1 1004 ? -4.637 10.451 -29.511 1.00 43.53 1004 PRO A O 1
ATOM 8079 N N . VAL A 1 1005 ? -3.019 9.712 -28.158 1.00 39.56 1005 VAL A N 1
ATOM 8080 C CA . VAL A 1 1005 ? -3.889 8.891 -27.280 1.00 39.56 1005 VAL A CA 1
ATOM 8081 C C . VAL A 1 1005 ? -5.121 9.664 -26.765 1.00 39.56 1005 VAL A C 1
ATOM 8083 O O . VAL A 1 1005 ? -6.160 9.075 -26.476 1.00 39.56 1005 VAL A O 1
ATOM 8086 N N . ASN A 1 1006 ? -5.031 10.996 -26.701 1.00 43.38 1006 ASN A N 1
ATOM 8087 C CA . ASN A 1 1006 ? -6.106 11.899 -26.285 1.00 43.38 1006 ASN A CA 1
ATOM 8088 C C . ASN A 1 1006 ? -7.241 12.078 -27.316 1.00 43.38 1006 ASN A C 1
ATOM 8090 O O . ASN A 1 1006 ? -8.282 12.629 -26.957 1.00 43.38 1006 ASN A O 1
ATOM 8094 N N . ASP A 1 1007 ? -7.071 11.637 -28.564 1.00 43.72 1007 ASP A N 1
ATOM 8095 C CA . ASP A 1 1007 ? -8.092 11.758 -29.613 1.00 43.72 1007 ASP A CA 1
ATOM 8096 C C . ASP A 1 1007 ? -8.944 10.488 -29.771 1.00 43.72 1007 ASP A C 1
ATOM 8098 O O . ASP A 1 1007 ? -10.033 10.547 -30.337 1.00 43.72 1007 ASP A O 1
ATOM 8102 N N . ILE A 1 1008 ? -8.529 9.369 -29.166 1.00 41.88 1008 ILE A N 1
ATOM 8103 C CA . ILE A 1 1008 ? -9.288 8.107 -29.132 1.00 41.88 1008 ILE A CA 1
ATOM 8104 C C . ILE A 1 1008 ? -10.635 8.263 -28.391 1.00 41.88 1008 ILE A C 1
ATOM 8106 O O . ILE A 1 1008 ? -11.654 7.815 -28.916 1.00 41.88 1008 ILE A O 1
ATOM 8110 N N . PRO A 1 1009 ? -10.727 8.953 -27.231 1.00 41.56 1009 PRO A N 1
ATOM 8111 C CA . PRO A 1 1009 ? -12.018 9.206 -26.588 1.00 41.56 1009 PRO A CA 1
ATOM 8112 C C . PRO A 1 1009 ? -12.948 10.086 -27.434 1.00 41.56 1009 PRO A C 1
ATOM 8114 O O . PRO A 1 1009 ? -14.154 9.863 -27.433 1.00 41.56 1009 PRO A O 1
ATOM 8117 N N . LYS A 1 1010 ? -12.400 11.046 -28.197 1.00 47.28 1010 LYS A N 1
ATOM 8118 C CA . LYS A 1 1010 ? -13.181 11.904 -29.107 1.00 47.28 1010 LYS A CA 1
ATOM 8119 C C . LYS A 1 1010 ? -13.677 11.134 -30.330 1.00 47.28 1010 LYS A C 1
ATOM 8121 O O . LYS A 1 1010 ? -14.789 11.381 -30.787 1.00 47.28 1010 LYS A O 1
ATOM 8126 N N . LEU A 1 1011 ? -12.862 10.216 -30.855 1.00 43.28 1011 LEU A N 1
ATOM 8127 C CA . LEU A 1 1011 ? -13.249 9.267 -31.899 1.00 43.28 1011 LEU A CA 1
ATOM 8128 C C . LEU A 1 1011 ? -14.423 8.408 -31.410 1.00 43.28 1011 LEU A C 1
ATOM 8130 O O . LEU A 1 1011 ? -15.440 8.372 -32.093 1.00 43.28 1011 LEU A O 1
ATOM 8134 N N . ASN A 1 1012 ? -14.333 7.831 -30.206 1.00 42.59 1012 ASN A N 1
ATOM 8135 C CA . ASN A 1 1012 ? -15.399 7.021 -29.601 1.00 42.59 1012 ASN A CA 1
ATOM 8136 C C . ASN A 1 1012 ? -16.676 7.833 -29.302 1.00 42.59 1012 ASN A C 1
ATOM 8138 O O . ASN A 1 1012 ? -17.778 7.354 -29.557 1.00 42.59 1012 ASN A O 1
ATOM 8142 N N . GLU A 1 1013 ? -16.555 9.080 -28.835 1.00 45.38 1013 GLU A N 1
ATOM 8143 C CA . GLU A 1 1013 ? -17.697 9.983 -28.617 1.00 45.38 1013 GLU A CA 1
ATOM 8144 C C . GLU A 1 1013 ? -18.394 10.368 -29.937 1.00 45.38 1013 GLU A C 1
ATOM 8146 O O . GLU A 1 1013 ? -19.623 10.382 -30.017 1.00 45.38 1013 GLU A O 1
ATOM 8151 N N . ARG A 1 1014 ? -17.626 10.656 -30.996 1.00 46.62 1014 ARG A N 1
ATOM 8152 C CA . ARG A 1 1014 ? -18.166 10.939 -32.338 1.00 46.62 1014 ARG A CA 1
ATOM 8153 C C . ARG A 1 1014 ? -18.816 9.702 -32.955 1.00 46.62 1014 ARG A C 1
ATOM 8155 O O . ARG A 1 1014 ? -19.887 9.818 -33.538 1.00 46.62 1014 ARG A O 1
ATOM 8162 N N . LEU A 1 1015 ? -18.204 8.535 -32.781 1.00 43.28 1015 LEU A N 1
ATOM 8163 C CA . LEU A 1 1015 ? -18.735 7.233 -33.186 1.00 43.28 1015 LEU A CA 1
ATOM 8164 C C . LEU A 1 1015 ? -20.079 6.929 -32.537 1.00 43.28 1015 LEU A C 1
ATOM 8166 O O . LEU A 1 1015 ? -21.018 6.533 -33.219 1.00 43.28 1015 LEU A O 1
ATOM 8170 N N . LEU A 1 1016 ? -20.185 7.171 -31.233 1.00 44.78 1016 LEU A N 1
ATOM 8171 C CA . LEU A 1 1016 ? -21.425 6.994 -30.497 1.00 44.78 1016 LEU A CA 1
ATOM 8172 C C . LEU A 1 1016 ? -22.513 7.944 -31.011 1.00 44.78 1016 LEU A C 1
ATOM 8174 O O . LEU A 1 1016 ? -23.620 7.499 -31.292 1.00 44.78 1016 LEU A O 1
ATOM 8178 N N . LYS A 1 1017 ? -22.195 9.229 -31.221 1.00 49.22 1017 LYS A N 1
ATOM 8179 C CA . LYS A 1 1017 ? -23.142 10.194 -31.814 1.00 49.22 1017 LYS A CA 1
ATOM 8180 C C . LYS A 1 1017 ? -23.630 9.753 -33.198 1.00 49.22 1017 LYS A C 1
ATOM 8182 O O . LYS A 1 1017 ? -24.795 9.950 -33.511 1.00 49.22 1017 LYS A O 1
ATOM 8187 N N . LEU A 1 1018 ? -22.767 9.131 -34.001 1.00 43.66 1018 LEU A N 1
ATOM 8188 C CA . LEU A 1 1018 ? -23.115 8.620 -35.329 1.00 43.66 1018 LEU A CA 1
ATOM 8189 C C . LEU A 1 1018 ? -23.996 7.368 -35.284 1.00 43.66 1018 LEU A C 1
ATOM 8191 O O . LEU A 1 1018 ? -24.956 7.296 -36.038 1.00 43.66 1018 LEU A O 1
ATOM 8195 N N . LEU A 1 1019 ? -23.693 6.415 -34.399 1.00 40.81 1019 LEU A N 1
ATOM 8196 C CA . LEU A 1 1019 ? -24.475 5.184 -34.213 1.00 40.81 1019 LEU A CA 1
ATOM 8197 C C . LEU A 1 1019 ? -25.829 5.422 -33.530 1.00 40.81 1019 LEU A C 1
ATOM 8199 O O . LEU A 1 1019 ? -26.673 4.541 -33.560 1.00 40.81 1019 LEU A O 1
ATOM 8203 N N . THR A 1 1020 ? -26.008 6.581 -32.888 1.00 42.81 1020 THR A N 1
ATOM 8204 C CA . THR A 1 1020 ? -27.266 6.976 -32.230 1.00 42.81 1020 THR A CA 1
ATOM 8205 C C . THR A 1 1020 ? -28.117 7.900 -33.118 1.00 42.81 1020 THR A C 1
ATOM 8207 O O . THR A 1 1020 ? -29.291 8.101 -32.833 1.00 42.81 1020 THR A O 1
ATOM 8210 N N . ALA A 1 1021 ? -27.525 8.505 -34.159 1.00 39.78 1021 ALA A N 1
ATOM 8211 C CA . ALA A 1 1021 ? -28.205 9.395 -35.111 1.00 39.78 1021 ALA A CA 1
ATOM 8212 C C . ALA A 1 1021 ? -28.600 8.708 -36.432 1.00 39.78 1021 ALA A C 1
ATOM 8214 O O . ALA A 1 1021 ? -29.367 9.284 -37.202 1.00 39.78 1021 ALA A O 1
ATOM 8215 N N . ALA A 1 1022 ? -28.024 7.537 -36.715 1.00 33.16 1022 ALA A N 1
ATOM 8216 C CA . ALA A 1 1022 ? -28.448 6.610 -37.762 1.00 33.16 1022 ALA A CA 1
ATOM 8217 C C . ALA A 1 1022 ? -29.379 5.567 -37.148 1.00 33.16 1022 ALA A C 1
ATOM 8219 O O . ALA A 1 1022 ? -30.259 5.105 -37.899 1.00 33.16 1022 ALA A O 1
#

pLDDT: mean 73.08, std 22.43, range [27.78, 98.19]